Protein AF-0000000072950008 (afdb_homodimer)

InterPro domains:
  IPR003439 ABC transporter-like, ATP-binding domain [PF00005] (59-215)
  IPR003439 ABC transporter-like, ATP-binding domain [PS50893] (43-288)
  IPR003593 AAA+ ATPase domain [SM00382] (67-265)
  IPR013525 ABC-2 type transporter, transmembrane domain [PF01061] (353-569)
  IPR027417 P-loop containing nucleoside triphosphate hydrolase [G3DSA:3.40.50.300] (28-280)
  IPR027417 P-loop containing nucleoside triphosphate hydrolase [SSF52540] (43-280)
  IPR043926 ABC transporter family G domain [PF19055] (245-302)
  IPR050352 ATP-binding cassette subfamily G transporters [PTHR48041] (30-602)

Structure (mmCIF, N/CA/C/O backbone):
data_AF-0000000072950008-model_v1
#
loop_
_entity.id
_entity.type
_entity.pdbx_description
1 polymer 'ATP-binding cassette transporter, putative'
#
loop_
_atom_site.group_PDB
_atom_site.id
_atom_site.type_symbol
_atom_site.label_atom_id
_atom_site.label_alt_id
_atom_site.label_comp_id
_atom_site.label_asym_id
_atom_site.label_entity_id
_atom_site.label_seq_id
_atom_site.pdbx_PDB_ins_code
_atom_site.Cartn_x
_atom_site.Cartn_y
_atom_site.Cartn_z
_atom_site.occupancy
_atom_site.B_iso_or_equiv
_atom_site.auth_seq_id
_atom_site.auth_comp_id
_atom_site.auth_asym_id
_atom_site.auth_atom_id
_atom_site.pdbx_PDB_model_num
ATOM 1 N N . MET A 1 1 ? -18.641 78.5 21.922 1 23.61 1 MET A N 1
ATOM 2 C CA . MET A 1 1 ? -18.672 77.75 20.688 1 23.61 1 MET A CA 1
ATOM 3 C C . MET A 1 1 ? -17.75 76.5 20.766 1 23.61 1 MET A C 1
ATOM 5 O O . MET A 1 1 ? -16.547 76.625 20.453 1 23.61 1 MET A O 1
ATOM 9 N N . THR A 1 2 ? -17.75 75.688 21.75 1 26.17 2 THR A N 1
ATOM 10 C CA . THR A 1 2 ? -16.859 74.688 22.359 1 26.17 2 THR A CA 1
ATOM 11 C C . THR A 1 2 ? -16.766 73.438 21.5 1 26.17 2 THR A C 1
ATOM 13 O O . THR A 1 2 ? -17.75 72.75 21.281 1 26.17 2 THR A O 1
ATOM 16 N N . THR A 1 3 ? -15.828 73.375 20.375 1 26.84 3 THR A N 1
ATOM 17 C CA . THR A 1 3 ? -15.672 72.5 19.266 1 26.84 3 THR A CA 1
ATOM 18 C C . THR A 1 3 ? -15.266 71.125 19.75 1 26.84 3 THR A C 1
ATOM 20 O O . THR A 1 3 ? -14.195 70.938 20.328 1 26.84 3 THR A O 1
ATOM 23 N N . THR A 1 4 ? -16.125 70.188 20.219 1 27.7 4 THR A N 1
ATOM 24 C CA . THR A 1 4 ? -15.977 68.812 20.797 1 27.7 4 THR A CA 1
ATOM 25 C C . THR A 1 4 ? -15.352 67.875 19.797 1 27.7 4 THR A C 1
ATOM 27 O O . THR A 1 4 ? -15.961 67.562 18.766 1 27.7 4 THR A O 1
ATOM 30 N N . THR A 1 5 ? -14.008 67.875 19.547 1 28.47 5 THR A N 1
ATOM 31 C CA . THR A 1 5 ? -13.234 67.125 18.547 1 28.47 5 THR A CA 1
ATOM 32 C C . THR A 1 5 ? -13.398 65.625 18.719 1 28.47 5 THR A C 1
ATOM 34 O O . THR A 1 5 ? -13.008 65.062 19.75 1 28.47 5 THR A O 1
ATOM 37 N N . SER A 1 6 ? -14.461 64.938 18.172 1 27.91 6 SER A N 1
ATOM 38 C CA . SER A 1 6 ? -14.844 63.531 18.188 1 27.91 6 SER A CA 1
ATOM 39 C C . SER A 1 6 ? -13.727 62.625 17.656 1 27.91 6 SER A C 1
ATOM 41 O O . SER A 1 6 ? -13.367 62.719 16.469 1 27.91 6 SER A O 1
ATOM 43 N N . ASP A 1 7 ? -12.641 62.375 18.328 1 26.81 7 ASP A N 1
ATOM 44 C CA . ASP A 1 7 ? -11.438 61.625 17.984 1 26.81 7 ASP A CA 1
ATOM 45 C C . ASP A 1 7 ? -11.789 60.188 17.516 1 26.81 7 ASP A C 1
ATOM 47 O O . ASP A 1 7 ? -12.273 59.375 18.297 1 26.81 7 ASP A O 1
ATOM 51 N N . SER A 1 8 ? -12.297 59.906 16.25 1 27.59 8 SER A N 1
ATOM 52 C CA . SER A 1 8 ? -12.664 58.688 15.555 1 27.59 8 SER A CA 1
ATOM 53 C C . SER A 1 8 ? -11.516 57.688 15.555 1 27.59 8 SER A C 1
ATOM 55 O O . SER A 1 8 ? -10.484 57.906 14.922 1 27.59 8 SER A O 1
ATOM 57 N N . GLU A 1 9 ? -11.25 56.969 16.594 1 28.61 9 GLU A N 1
ATOM 58 C CA . GLU A 1 9 ? -10.219 55.938 16.703 1 28.61 9 GLU A CA 1
ATOM 59 C C . GLU A 1 9 ? -10.281 54.969 15.523 1 28.61 9 GLU A C 1
ATOM 61 O O . GLU A 1 9 ? -11.359 54.5 15.148 1 28.61 9 GLU A O 1
ATOM 66 N N . PRO A 1 10 ? -9.312 54.969 14.609 1 28.78 10 PRO A N 1
ATOM 67 C CA . PRO A 1 10 ? -9.305 54.156 13.398 1 28.78 10 PRO A CA 1
ATOM 68 C C . PRO A 1 10 ? -9.609 52.688 13.688 1 28.78 10 PRO A C 1
ATOM 70 O O . PRO A 1 10 ? -9.047 52.094 14.617 1 28.78 10 PRO A O 1
ATOM 73 N N . VAL A 1 11 ? -10.859 52.188 13.5 1 31.12 11 VAL A N 1
ATOM 74 C CA . VAL A 1 11 ? -11.391 50.812 13.531 1 31.12 11 VAL A CA 1
ATOM 75 C C . VAL A 1 11 ? -10.484 49.875 12.742 1 31.12 11 VAL A C 1
ATOM 77 O O . VAL A 1 11 ? -10.141 50.156 11.594 1 31.12 11 VAL A O 1
ATOM 80 N N . ALA A 1 12 ? -9.633 49.156 13.391 1 32.69 12 ALA A N 1
ATOM 81 C CA . ALA A 1 12 ? -8.781 48.094 12.852 1 32.69 12 ALA A CA 1
ATOM 82 C C . ALA A 1 12 ? -9.492 47.344 11.734 1 32.69 12 ALA A C 1
ATOM 84 O O . ALA A 1 12 ? -10.68 47.031 11.844 1 32.69 12 ALA A O 1
ATOM 85 N N . PRO A 1 13 ? -9.078 47.656 10.477 1 30.72 13 PRO A N 1
ATOM 86 C CA . PRO A 1 13 ? -9.75 47.031 9.352 1 30.72 13 PRO A CA 1
ATOM 87 C C . PRO A 1 13 ? -10.156 45.562 9.664 1 30.72 13 PRO A C 1
ATOM 89 O O . PRO A 1 13 ? -9.398 44.844 10.297 1 30.72 13 PRO A O 1
ATOM 92 N N . GLY A 1 14 ? -11.461 45.344 9.875 1 28.39 14 GLY A N 1
ATOM 93 C CA . GLY A 1 14 ? -12.305 44.188 10.219 1 28.39 14 GLY A CA 1
ATOM 94 C C . GLY A 1 14 ? -11.906 42.906 9.516 1 28.39 14 GLY A C 1
ATOM 95 O O . GLY A 1 14 ? -11.047 42.938 8.633 1 28.39 14 GLY A O 1
ATOM 96 N N . PRO A 1 15 ? -12.516 41.781 9.883 1 32.59 15 PRO A N 1
ATOM 97 C CA . PRO A 1 15 ? -12.555 40.375 9.492 1 32.59 15 PRO A CA 1
ATOM 98 C C . PRO A 1 15 ? -12.625 40.156 7.977 1 32.59 15 PRO A C 1
ATOM 100 O O . PRO A 1 15 ? -13.07 41.062 7.258 1 32.59 15 PRO A O 1
ATOM 103 N N . PHE A 1 16 ? -11.766 39.344 7.395 1 35.25 16 PHE A N 1
ATOM 104 C CA . PHE A 1 16 ? -11.906 38.875 6.023 1 35.25 16 PHE A CA 1
ATOM 105 C C . PHE A 1 16 ? -13.367 38.875 5.59 1 35.25 16 PHE A C 1
ATOM 107 O O . PHE A 1 16 ? -14.211 38.25 6.219 1 35.25 16 PHE A O 1
ATOM 114 N N . ARG A 1 17 ? -13.898 39.906 5.039 1 37.5 17 ARG A N 1
ATOM 115 C CA . ARG A 1 17 ? -15.289 40.094 4.633 1 37.5 17 ARG A CA 1
ATOM 116 C C . ARG A 1 17 ? -15.773 38.969 3.746 1 37.5 17 ARG A C 1
ATOM 118 O O . ARG A 1 17 ? -15.156 38.656 2.723 1 37.5 17 ARG A O 1
ATOM 125 N N . ALA A 1 18 ? -16.672 38.125 4.152 1 36.16 18 ALA A N 1
ATOM 126 C CA . ALA A 1 18 ? -17.562 37.094 3.607 1 36.16 18 ALA A CA 1
ATOM 127 C C . ALA A 1 18 ? -18.156 37.531 2.275 1 36.16 18 ALA A C 1
ATOM 129 O O . ALA A 1 18 ? -19.031 36.875 1.719 1 36.16 18 ALA A O 1
ATOM 130 N N . LYS A 1 19 ? -18.062 38.625 1.754 1 35.09 19 LYS A N 1
ATOM 131 C CA . LYS A 1 19 ? -18.859 39.125 0.635 1 35.09 19 LYS A CA 1
ATOM 132 C C . LYS A 1 19 ? -18.516 38.406 -0.66 1 35.09 19 LYS A C 1
ATOM 134 O O . LYS A 1 19 ? -19.359 38.281 -1.547 1 35.09 19 LYS A O 1
ATOM 139 N N . ASP A 1 20 ? -17.297 38.281 -0.988 1 35.59 20 ASP A N 1
ATOM 140 C CA . ASP A 1 20 ? -17.078 37.719 -2.311 1 35.59 20 ASP A CA 1
ATOM 141 C C . ASP A 1 20 ? -17.516 36.25 -2.344 1 35.59 20 ASP A C 1
ATOM 143 O O . ASP A 1 20 ? -17.344 35.562 -3.357 1 35.59 20 ASP A O 1
ATOM 147 N N . LEU A 1 21 ? -17.734 35.688 -1.211 1 36.78 21 LEU A N 1
ATOM 148 C CA . LEU A 1 21 ? -18.312 34.375 -1.049 1 36.78 21 LEU A CA 1
ATOM 149 C C . LEU A 1 21 ? -19.797 34.375 -1.394 1 36.78 21 LEU A C 1
ATOM 151 O O . LEU A 1 21 ? -20.5 33.375 -1.198 1 36.78 21 LEU A O 1
ATOM 155 N N . GLU A 1 22 ? -20.469 35.438 -1.691 1 36.75 22 GLU A N 1
ATOM 156 C CA . GLU A 1 22 ? -21.906 35.625 -1.825 1 36.75 22 GLU A CA 1
ATOM 157 C C . GLU A 1 22 ? -22.484 34.656 -2.879 1 36.75 22 GLU A C 1
ATOM 159 O O . GLU A 1 22 ? -23.688 34.375 -2.869 1 36.75 22 GLU A O 1
ATOM 164 N N . HIS A 1 23 ? -21.828 34.406 -3.885 1 37.72 23 HIS A N 1
ATOM 165 C CA . HIS A 1 23 ? -22.578 33.812 -5 1 37.72 23 HIS A CA 1
ATOM 166 C C . HIS A 1 23 ? -23.062 32.406 -4.66 1 37.72 23 HIS A C 1
ATOM 168 O O . HIS A 1 23 ? -23.828 31.828 -5.422 1 37.72 23 HIS A O 1
ATOM 174 N N . SER A 1 24 ? -22.453 31.672 -3.742 1 40.56 24 SER A N 1
ATOM 175 C CA . SER A 1 24 ? -22.547 30.219 -3.711 1 40.56 24 SER A CA 1
ATOM 176 C C . SER A 1 24 ? -23.75 29.766 -2.883 1 40.56 24 SER A C 1
ATOM 178 O O . SER A 1 24 ? -23.953 28.562 -2.693 1 40.56 24 SER A O 1
ATOM 180 N N . THR A 1 25 ? -24.438 30.625 -2.23 1 41.97 25 THR A N 1
ATOM 181 C CA . THR A 1 25 ? -25.453 30.281 -1.24 1 41.97 25 THR A CA 1
ATOM 182 C C . THR A 1 25 ? -26.656 29.609 -1.905 1 41.97 25 THR A C 1
ATOM 184 O O . THR A 1 25 ? -27.453 28.953 -1.238 1 41.97 25 THR A O 1
ATOM 187 N N . SER A 1 26 ? -26.891 29.969 -3.08 1 42.75 26 SER A N 1
ATOM 188 C CA . SER A 1 26 ? -28.156 29.531 -3.65 1 42.75 26 SER A CA 1
ATOM 189 C C . SER A 1 26 ? -28.234 28 -3.732 1 42.75 26 SER A C 1
ATOM 191 O O . SER A 1 26 ? -29.312 27.422 -3.604 1 42.75 26 SER A O 1
ATOM 193 N N . ALA A 1 27 ? -27.141 27.422 -3.971 1 44.25 27 ALA A N 1
ATOM 194 C CA . ALA A 1 27 ? -27.219 26.016 -4.363 1 44.25 27 ALA A CA 1
ATOM 195 C C . ALA A 1 27 ? -27.562 25.125 -3.17 1 44.25 27 ALA A C 1
ATOM 197 O O . ALA A 1 27 ? -28.203 24.094 -3.326 1 44.25 27 ALA A O 1
ATOM 198 N N . PHE A 1 28 ? -27.156 25.547 -1.953 1 50.88 28 PHE A N 1
ATOM 199 C CA . PHE A 1 28 ? -27.5 24.703 -0.814 1 50.88 28 PHE A CA 1
ATOM 200 C C . PHE A 1 28 ? -28.969 24.875 -0.44 1 50.88 28 PHE A C 1
ATOM 202 O O . PHE A 1 28 ? -29.469 24.219 0.48 1 50.88 28 PHE A O 1
ATOM 209 N N . ARG A 1 29 ? -29.656 25.781 -1.132 1 48.28 29 ARG A N 1
ATOM 210 C CA . ARG A 1 29 ? -31.078 26.047 -0.908 1 48.28 29 ARG A CA 1
ATOM 211 C C . ARG A 1 29 ? -31.906 24.781 -1.071 1 48.28 29 ARG A C 1
ATOM 213 O O . ARG A 1 29 ? -32.875 24.578 -0.342 1 48.28 29 ARG A O 1
ATOM 220 N N . CYS A 1 30 ? -31.5 24.047 -2.008 1 46.06 30 CYS A N 1
ATOM 221 C CA . CYS A 1 30 ? -32.312 22.859 -2.197 1 46.06 30 CYS A CA 1
ATOM 222 C C . CYS A 1 30 ? -32.188 21.906 -1.013 1 46.06 30 CYS A C 1
ATOM 224 O O . CYS A 1 30 ? -33.156 21.25 -0.622 1 46.06 30 CYS A O 1
ATOM 226 N N . ILE A 1 31 ? -31.062 21.875 -0.497 1 49.41 31 ILE A N 1
ATOM 227 C CA . ILE A 1 31 ? -30.906 21.031 0.684 1 49.41 31 ILE A CA 1
ATOM 228 C C . ILE A 1 31 ? -31.641 21.656 1.867 1 49.41 31 ILE A C 1
ATOM 230 O O . ILE A 1 31 ? -32.281 20.953 2.656 1 49.41 31 ILE A O 1
ATOM 234 N N . SER A 1 32 ? -31.641 23.078 1.891 1 49.56 32 SER A N 1
ATOM 235 C CA . SER A 1 32 ? -32.281 23.844 2.961 1 49.56 32 SER A CA 1
ATOM 236 C C . SER A 1 32 ? -33.812 23.797 2.842 1 49.56 32 SER A C 1
ATOM 238 O O . SER A 1 32 ? -34.5 23.781 3.852 1 49.56 32 SER A O 1
ATOM 240 N N . GLU A 1 33 ? -34.25 24.047 1.684 1 49.62 33 GLU A N 1
ATOM 241 C CA . GLU A 1 33 ? -35.719 24.094 1.545 1 49.62 33 GLU A CA 1
ATOM 242 C C . GLU A 1 33 ? -36.375 22.812 2.057 1 49.62 33 GLU A C 1
ATOM 244 O O . GLU A 1 33 ? -37.5 22.844 2.494 1 49.62 33 GLU A O 1
ATOM 249 N N . ALA A 1 34 ? -35.75 21.828 1.833 1 43.78 34 ALA A N 1
ATOM 250 C CA . ALA A 1 34 ? -36.344 20.625 2.422 1 43.78 34 ALA A CA 1
ATOM 251 C C . ALA A 1 34 ? -36.375 20.734 3.943 1 43.78 34 ALA A C 1
ATOM 253 O O . ALA A 1 34 ? -37.156 20.031 4.594 1 43.78 34 ALA A O 1
ATOM 254 N N . HIS A 1 35 ? -35.438 21.5 4.496 1 45.31 35 HIS A N 1
ATOM 255 C CA . HIS A 1 35 ? -35.406 21.703 5.941 1 45.31 35 HIS A CA 1
ATOM 256 C C . HIS A 1 35 ? -36.156 22.984 6.336 1 45.31 35 HIS A C 1
ATOM 258 O O . HIS A 1 35 ? -36.094 23.406 7.492 1 45.31 35 HIS A O 1
ATOM 264 N N . HIS A 1 36 ? -36.625 23.875 5.551 1 40.03 36 HIS A N 1
ATOM 265 C CA . HIS A 1 36 ? -37.219 25.156 5.914 1 40.03 36 HIS A CA 1
ATOM 266 C C . HIS A 1 36 ? -38.062 25.016 7.172 1 40.03 36 HIS A C 1
ATOM 268 O O . HIS A 1 36 ? -38.312 26 7.871 1 40.03 36 HIS A O 1
ATOM 274 N N . GLY A 1 37 ? -39.25 24.281 7.059 1 39.19 37 GLY A N 1
ATOM 275 C CA . GLY A 1 37 ? -40.156 24.453 8.164 1 39.19 37 GLY A CA 1
ATOM 276 C C . GLY A 1 37 ? -39.531 24.172 9.516 1 39.19 37 GLY A C 1
ATOM 277 O O . GLY A 1 37 ? -40.156 24.438 10.555 1 39.19 37 GLY A O 1
ATOM 278 N N . GLN A 1 38 ? -38.969 22.984 9.773 1 44.19 38 GLN A N 1
ATOM 279 C CA . GLN A 1 38 ? -38.688 22.391 11.086 1 44.19 38 GLN A CA 1
ATOM 280 C C . GLN A 1 38 ? -37.375 22.875 11.664 1 44.19 38 GLN A C 1
ATOM 282 O O . GLN A 1 38 ? -36.438 23.125 10.922 1 44.19 38 GLN A O 1
ATOM 287 N N . SER A 1 39 ? -37.312 23.422 12.875 1 51.78 39 SER A N 1
ATOM 288 C CA . SER A 1 39 ? -36.25 23.734 13.82 1 51.78 39 SER A CA 1
ATOM 289 C C . SER A 1 39 ? -35.062 22.781 13.641 1 51.78 39 SER A C 1
ATOM 291 O O . SER A 1 39 ? -35.25 21.578 13.461 1 51.78 39 SER A O 1
ATOM 293 N N . GLY A 1 40 ? -33.906 23.109 12.969 1 69.62 40 GLY A N 1
ATOM 294 C CA . GLY A 1 40 ? -32.688 22.359 12.75 1 69.62 40 GLY A CA 1
ATOM 295 C C . GLY A 1 40 ? -32.438 21.281 13.797 1 69.62 40 GLY A C 1
ATOM 296 O O . GLY A 1 40 ? -32.969 21.359 14.906 1 69.62 40 GLY A O 1
ATOM 297 N N . SER A 1 41 ? -32.062 20.031 13.391 1 82.81 41 SER A N 1
ATOM 298 C CA . SER A 1 41 ? -31.812 18.906 14.281 1 82.81 41 SER A CA 1
ATOM 299 C C . SER A 1 41 ? -30.562 19.156 15.133 1 82.81 41 SER A C 1
ATOM 301 O O . SER A 1 41 ? -29.625 19.812 14.688 1 82.81 41 SER A O 1
ATOM 303 N N . SER A 1 42 ? -30.766 18.891 16.406 1 90.12 42 SER A N 1
ATOM 304 C CA . SER A 1 42 ? -29.641 19 17.344 1 90.12 42 SER A CA 1
ATOM 305 C C . SER A 1 42 ? -29.25 17.641 17.906 1 90.12 42 SER A C 1
ATOM 307 O O . SER A 1 42 ? -30.016 16.688 17.812 1 90.12 42 SER A O 1
ATOM 309 N N . LEU A 1 43 ? -28.062 17.5 18.312 1 93.06 43 LEU A N 1
ATOM 310 C CA . LEU A 1 43 ? -27.547 16.312 18.969 1 93.06 43 LEU A CA 1
ATOM 311 C C . LEU A 1 43 ? -26.984 16.641 20.344 1 93.06 43 LEU A C 1
ATOM 313 O O . LEU A 1 43 ? -26.172 17.562 20.484 1 93.06 43 LEU A O 1
ATOM 317 N N . GLU A 1 44 ? -27.547 15.977 21.359 1 93.75 44 GLU A N 1
ATOM 318 C CA . GLU A 1 44 ? -27.141 16.219 22.734 1 93.75 44 GLU A CA 1
ATOM 319 C C . GLU A 1 44 ? -26.641 14.945 23.406 1 93.75 44 GLU A C 1
ATOM 321 O O . GLU A 1 44 ? -27.188 13.867 23.172 1 93.75 44 GLU A O 1
ATOM 326 N N . TRP A 1 45 ? -25.625 14.992 24.156 1 93.94 45 TRP A N 1
ATOM 327 C CA . TRP A 1 45 ? -25.156 13.844 24.938 1 93.94 45 TRP A CA 1
ATOM 328 C C . TRP A 1 45 ? -24.703 14.281 26.328 1 93.94 45 TRP A C 1
ATOM 330 O O . TRP A 1 45 ? -24.156 15.367 26.5 1 93.94 45 TRP A O 1
ATOM 340 N N . ASN A 1 46 ? -25.094 13.492 27.281 1 93.06 46 ASN A N 1
ATOM 341 C CA . ASN A 1 46 ? -24.797 13.758 28.688 1 93.06 46 ASN A CA 1
ATOM 342 C C . ASN A 1 46 ? -24.078 12.578 29.344 1 93.06 46 ASN A C 1
ATOM 344 O O . ASN A 1 46 ? -24.578 11.453 29.312 1 93.06 46 ASN A O 1
ATOM 348 N N . ASN A 1 47 ? -22.875 12.914 29.969 1 92.31 47 ASN A N 1
ATOM 349 C CA . ASN A 1 47 ? -22.094 11.938 30.703 1 92.31 47 ASN A CA 1
ATOM 350 C C . ASN A 1 47 ? -21.812 10.688 29.875 1 92.31 47 ASN A C 1
ATOM 352 O O . ASN A 1 47 ? -22.031 9.57 30.328 1 92.31 47 ASN A O 1
ATOM 356 N N . LEU A 1 48 ? -21.375 10.938 28.719 1 92 48 LEU A N 1
ATOM 357 C CA . LEU A 1 48 ? -21.078 9.844 27.812 1 92 48 LEU A CA 1
ATOM 358 C C . LEU A 1 48 ? -19.766 9.164 28.188 1 92 48 LEU A C 1
ATOM 360 O O . LEU A 1 48 ? -18.719 9.82 28.25 1 92 48 LEU A O 1
ATOM 364 N N . THR A 1 49 ? -19.812 7.914 28.516 1 93.19 49 THR A N 1
ATOM 365 C CA . THR A 1 49 ? -18.641 7.105 28.844 1 93.19 49 THR A CA 1
ATOM 366 C C . THR A 1 49 ? -18.594 5.855 27.969 1 93.19 49 THR A C 1
ATOM 368 O O . THR A 1 49 ? -19.594 5.156 27.812 1 93.19 49 THR A O 1
ATOM 371 N N . PHE A 1 50 ? -17.484 5.656 27.312 1 91.5 50 PHE A N 1
ATOM 372 C CA . PHE A 1 50 ? -17.312 4.523 26.422 1 91.5 50 PHE A CA 1
ATOM 373 C C . PHE A 1 50 ? -16.078 3.713 26.797 1 91.5 50 PHE A C 1
ATOM 375 O O . PHE A 1 50 ? -14.992 4.266 26.953 1 91.5 50 PHE A O 1
ATOM 382 N N . LYS A 1 51 ? -16.266 2.438 27 1 89.75 51 LYS A N 1
ATOM 383 C CA . LYS A 1 51 ? -15.188 1.538 27.406 1 89.75 51 LYS A CA 1
ATOM 384 C C . LYS A 1 51 ? -15.039 0.373 26.438 1 89.75 51 LYS A C 1
ATOM 386 O O . LYS A 1 51 ? -16.031 -0.118 25.891 1 89.75 51 LYS A O 1
ATOM 391 N N . ILE A 1 52 ? -13.836 0.019 26.047 1 85.38 52 ILE A N 1
ATOM 392 C CA . ILE A 1 52 ? -13.516 -1.184 25.281 1 85.38 52 ILE A CA 1
ATOM 393 C C . ILE A 1 52 ? -12.758 -2.168 26.172 1 85.38 52 ILE A C 1
ATOM 395 O O . ILE A 1 52 ? -11.594 -1.935 26.516 1 85.38 52 ILE A O 1
ATOM 399 N N . GLY A 1 53 ? -13.359 -3.23 26.453 1 81.62 53 GLY A N 1
ATOM 400 C CA . GLY A 1 53 ? -12.781 -4.109 27.453 1 81.62 53 GLY A CA 1
ATOM 401 C C . GLY A 1 53 ? -12.594 -3.441 28.797 1 81.62 53 GLY A C 1
ATOM 402 O O . GLY A 1 53 ? -13.562 -2.949 29.391 1 81.62 53 GLY A O 1
ATOM 403 N N . ASP A 1 54 ? -11.328 -3.373 29.188 1 83.19 54 ASP A N 1
ATOM 404 C CA . ASP A 1 54 ? -11.039 -2.77 30.484 1 83.19 54 ASP A CA 1
ATOM 405 C C . ASP A 1 54 ? -10.5 -1.351 30.312 1 83.19 54 ASP A C 1
ATOM 407 O O . ASP A 1 54 ? -10.266 -0.649 31.297 1 83.19 54 ASP A O 1
ATOM 411 N N . LYS A 1 55 ? -10.469 -0.901 29.078 1 88.38 55 LYS A N 1
ATOM 412 C CA . LYS A 1 55 ? -9.898 0.419 28.828 1 88.38 55 LYS A CA 1
ATOM 413 C C . LYS A 1 55 ? -10.992 1.444 28.547 1 88.38 55 LYS A C 1
ATOM 415 O O . LYS A 1 55 ? -11.859 1.218 27.703 1 88.38 55 LYS A O 1
ATOM 420 N N . THR A 1 56 ? -10.992 2.465 29.375 1 89.94 56 THR A N 1
ATOM 421 C CA . THR A 1 56 ? -11.945 3.553 29.156 1 89.94 56 THR A CA 1
ATOM 422 C C . THR A 1 56 ? -11.406 4.543 28.141 1 89.94 56 THR A C 1
ATOM 424 O O . THR A 1 56 ? -10.367 5.168 28.344 1 89.94 56 THR A O 1
ATOM 427 N N . ILE A 1 57 ? -12.062 4.73 27.016 1 91.06 57 ILE A N 1
ATOM 428 C CA . ILE A 1 57 ? -11.617 5.598 25.938 1 91.06 57 ILE A CA 1
ATOM 429 C C . ILE A 1 57 ? -12.211 6.996 26.125 1 91.06 57 ILE A C 1
ATOM 431 O O . ILE A 1 57 ? -11.508 8 25.953 1 91.06 57 ILE A O 1
ATOM 435 N N . LEU A 1 58 ? -13.516 7.027 26.422 1 94.25 58 LEU A N 1
ATOM 436 C CA . LEU A 1 58 ? -14.195 8.289 26.703 1 94.25 58 LEU A CA 1
ATOM 437 C C . LEU A 1 58 ? -14.734 8.312 28.125 1 94.25 58 LEU A C 1
ATOM 439 O O . LEU A 1 58 ? -15.281 7.316 28.609 1 94.25 58 LEU A O 1
ATOM 443 N N . LYS A 1 59 ? -14.516 9.492 28.797 1 94.69 59 LYS A N 1
ATOM 444 C CA . LYS A 1 59 ? -14.898 9.609 30.203 1 94.69 59 LYS A CA 1
ATOM 445 C C . LYS A 1 59 ? -15.836 10.797 30.422 1 94.69 59 LYS A C 1
ATOM 447 O O . LYS A 1 59 ? -15.398 11.953 30.406 1 94.69 59 LYS A O 1
ATOM 452 N N . ASP A 1 60 ? -17.031 10.562 30.672 1 92.12 60 ASP A N 1
ATOM 453 C CA . ASP A 1 60 ? -18.031 11.523 31.109 1 92.12 60 ASP A CA 1
ATOM 454 C C . ASP A 1 60 ? -18.062 12.75 30.203 1 92.12 60 ASP A C 1
ATOM 456 O O . ASP A 1 60 ? -17.906 13.883 30.672 1 92.12 60 ASP A O 1
ATOM 460 N N . CYS A 1 61 ? -18.25 12.539 28.969 1 94.25 61 CYS A N 1
ATOM 461 C CA . CYS A 1 61 ? -18.281 13.625 28 1 94.25 61 CYS A CA 1
ATOM 462 C C . CYS A 1 61 ? -19.688 14.195 27.859 1 94.25 61 CYS A C 1
ATOM 464 O O . CYS A 1 61 ? -20.641 13.445 27.688 1 94.25 61 CYS A O 1
ATOM 466 N N . THR A 1 62 ? -19.828 15.461 28.078 1 94.75 62 THR A N 1
ATOM 467 C CA . THR A 1 62 ? -21.094 16.156 27.891 1 94.75 62 THR A CA 1
ATOM 468 C C . THR A 1 62 ? -20.953 17.281 26.859 1 94.75 62 THR A C 1
ATOM 470 O O . THR A 1 62 ? -19.969 18.016 26.859 1 94.75 62 THR A O 1
ATOM 473 N N . GLY A 1 63 ? -21.844 17.328 25.938 1 93 63 GLY A N 1
ATOM 474 C CA . GLY A 1 63 ? -21.797 18.344 24.891 1 93 63 GLY A CA 1
ATOM 475 C C . GLY A 1 63 ? -23.078 18.453 24.109 1 93 63 GLY A C 1
ATOM 476 O O . GLY A 1 63 ? -24.078 17.797 24.438 1 93 63 GLY A O 1
ATOM 477 N N . LEU A 1 64 ? -23.062 19.422 23.203 1 92.12 64 LEU A N 1
ATOM 478 C CA . LEU A 1 64 ? -24.234 19.688 22.391 1 92.12 64 LEU A CA 1
ATOM 479 C C . LEU A 1 64 ? -23.859 20.188 21 1 92.12 64 LEU A C 1
ATOM 481 O O . LEU A 1 64 ? -22.891 20.953 20.859 1 92.12 64 LEU A O 1
ATOM 485 N N . LEU A 1 65 ? -24.531 19.656 20 1 93.56 65 LEU A N 1
ATOM 486 C CA . LEU A 1 65 ? -24.422 20.156 18.641 1 93.56 65 LEU A CA 1
ATOM 487 C C . LEU A 1 65 ? -25.688 20.922 18.234 1 93.56 65 LEU A C 1
ATOM 489 O O . LEU A 1 65 ? -26.781 20.359 18.234 1 93.56 65 LEU A O 1
ATOM 493 N N . LYS A 1 66 ? -25.469 22.156 17.938 1 90.25 66 LYS A N 1
ATOM 494 C CA . LYS A 1 66 ? -26.609 23 17.578 1 90.25 66 LYS A CA 1
ATOM 495 C C . LYS A 1 66 ? -26.75 23.125 16.078 1 90.25 66 LYS A C 1
ATOM 497 O O . LYS A 1 66 ? -25.766 23.047 15.336 1 90.25 66 LYS A O 1
ATOM 502 N N . PRO A 1 67 ? -27.984 23.312 15.672 1 90.38 67 PRO A N 1
ATOM 503 C CA . PRO A 1 67 ? -28.203 23.516 14.242 1 90.38 67 PRO A CA 1
ATOM 504 C C . PRO A 1 67 ? -27.562 24.812 13.727 1 90.38 67 PRO A C 1
ATOM 506 O O . PRO A 1 67 ? -27.531 25.812 14.438 1 90.38 67 PRO A O 1
ATOM 509 N N . GLY A 1 68 ? -27 24.766 12.578 1 89.31 68 GLY A N 1
ATOM 510 C CA . GLY A 1 68 ? -26.484 25.938 11.898 1 89.31 68 GLY A CA 1
ATOM 511 C C . GLY A 1 68 ? -25.062 26.281 12.281 1 89.31 68 GLY A C 1
ATOM 512 O O . GLY A 1 68 ? -24.578 27.375 11.953 1 89.31 68 GLY A O 1
ATOM 513 N N . GLU A 1 69 ? -24.484 25.375 13.008 1 94.25 69 GLU A N 1
ATOM 514 C CA . GLU A 1 69 ? -23.141 25.688 13.477 1 94.25 69 GLU A CA 1
ATOM 515 C C . GLU A 1 69 ? -22.141 24.641 12.984 1 94.25 69 GLU A C 1
ATOM 517 O O . GLU A 1 69 ? -22.484 23.484 12.797 1 94.25 69 GLU A O 1
ATOM 522 N N . LEU A 1 70 ? -20.969 25.125 12.672 1 96.56 70 LEU A N 1
ATOM 523 C CA . LEU A 1 70 ? -19.828 24.281 12.367 1 96.56 70 LEU A CA 1
ATOM 524 C C . LEU A 1 70 ? -18.953 24.062 13.602 1 96.56 70 LEU A C 1
ATOM 526 O O . LEU A 1 70 ? -18.375 25.016 14.133 1 96.56 70 LEU A O 1
ATOM 530 N N . THR A 1 71 ? -18.938 22.828 14.078 1 97.31 71 THR A N 1
ATOM 531 C CA . THR A 1 71 ? -18.203 22.5 15.289 1 97.31 71 THR A CA 1
ATOM 532 C C . THR A 1 71 ? -16.969 21.656 14.969 1 97.31 71 THR A C 1
ATOM 534 O O . THR A 1 71 ? -17.078 20.641 14.266 1 97.31 71 THR A O 1
ATOM 537 N N . ALA A 1 72 ? -15.82 22.016 15.453 1 97.19 72 ALA A N 1
ATOM 538 C CA . ALA A 1 72 ? -14.586 21.266 15.25 1 97.19 72 ALA A CA 1
ATOM 539 C C . ALA A 1 72 ? -14.172 20.547 16.531 1 97.19 72 ALA A C 1
ATOM 541 O O . ALA A 1 72 ? -14.305 21.078 17.625 1 97.19 72 ALA A O 1
ATOM 542 N N . VAL A 1 73 ? -13.82 19.328 16.375 1 96.81 73 VAL A N 1
ATOM 543 C CA . VAL A 1 73 ? -13.281 18.547 17.484 1 96.81 73 VAL A CA 1
ATOM 544 C C . VAL A 1 73 ? -11.75 18.531 17.406 1 96.81 73 VAL A C 1
ATOM 546 O O . VAL A 1 73 ? -11.18 18.062 16.422 1 96.81 73 VAL A O 1
ATOM 549 N N . LEU A 1 74 ? -11.164 19.094 18.422 1 95.06 74 LEU A N 1
ATOM 550 C CA . LEU A 1 74 ? -9.703 19.172 18.469 1 95.06 74 LEU A CA 1
ATOM 551 C C . LEU A 1 74 ? -9.148 18.344 19.625 1 95.06 74 LEU A C 1
ATOM 553 O O . LEU A 1 74 ? -9.852 18.078 20.609 1 95.06 74 LEU A O 1
ATOM 557 N N . GLY A 1 75 ? -7.938 17.922 19.5 1 92.56 75 GLY A N 1
ATOM 558 C CA . GLY A 1 75 ? -7.246 17.141 20.516 1 92.56 75 GLY A CA 1
ATOM 559 C C . GLY A 1 75 ? -6.031 16.406 19.969 1 92.56 75 GLY A C 1
ATOM 560 O O . GLY A 1 75 ? -5.902 16.219 18.766 1 92.56 75 GLY A O 1
ATOM 561 N N . PRO A 1 76 ? -5.223 16.062 20.891 1 88.69 76 PRO A N 1
ATOM 562 C CA . PRO A 1 76 ? -4.047 15.305 20.453 1 88.69 76 PRO A CA 1
ATOM 563 C C . PRO A 1 76 ? -4.41 13.914 19.938 1 88.69 76 PRO A C 1
ATOM 565 O O . PRO A 1 76 ? -5.57 13.508 20.016 1 88.69 76 PRO A O 1
ATOM 568 N N . SER A 1 77 ? -3.41 13.273 19.344 1 83 77 SER A N 1
ATOM 569 C CA . SER A 1 77 ? -3.629 11.93 18.828 1 83 77 SER A CA 1
ATOM 570 C C . SER A 1 77 ? -3.977 10.961 19.953 1 83 77 SER A C 1
ATOM 572 O O . SER A 1 77 ? -3.342 10.977 21.016 1 83 77 SER A O 1
ATOM 574 N N . GLY A 1 78 ? -4.996 10.195 19.828 1 83.88 78 GLY A N 1
ATOM 575 C CA . GLY A 1 78 ? -5.406 9.203 20.812 1 83.88 78 GLY A CA 1
ATOM 576 C C . GLY A 1 78 ? -6.316 9.773 21.891 1 83.88 78 GLY A C 1
ATOM 577 O O . GLY A 1 78 ? -6.59 9.117 22.891 1 83.88 78 GLY A O 1
ATOM 578 N N . SER A 1 79 ? -6.738 10.977 21.641 1 89.75 79 SER A N 1
ATOM 579 C CA . SER A 1 79 ? -7.57 11.617 22.656 1 89.75 79 SER A CA 1
ATOM 580 C C . SER A 1 79 ? -9 11.086 22.625 1 89.75 79 SER A C 1
ATOM 582 O O . SER A 1 79 ? -9.781 11.32 23.547 1 89.75 79 SER A O 1
ATOM 584 N N . GLY A 1 80 ? -9.383 10.422 21.531 1 90.81 80 GLY A N 1
ATOM 585 C CA . GLY A 1 80 ? -10.711 9.844 21.453 1 90.81 80 GLY A CA 1
ATOM 586 C C . GLY A 1 80 ? -11.617 10.586 20.484 1 90.81 80 GLY A C 1
ATOM 587 O O . GLY A 1 80 ? -12.836 10.391 20.484 1 90.81 80 GLY A O 1
ATOM 588 N N . LYS A 1 81 ? -11.062 11.461 19.656 1 92.56 81 LYS A N 1
ATOM 589 C CA . LYS A 1 81 ? -11.852 12.266 18.719 1 92.56 81 LYS A CA 1
ATOM 590 C C . LYS A 1 81 ? -12.695 11.383 17.812 1 92.56 81 LYS A C 1
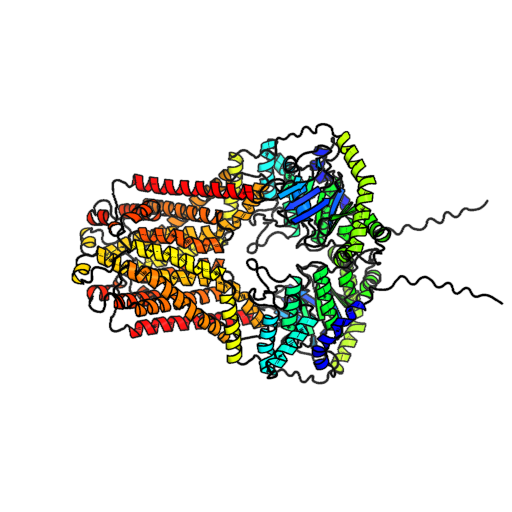ATOM 592 O O . LYS A 1 81 ? -13.906 11.57 17.703 1 92.56 81 LYS A O 1
ATOM 597 N N . SER A 1 82 ? -12.039 10.43 17.188 1 88.81 82 SER A N 1
ATOM 598 C CA . SER A 1 82 ? -12.727 9.547 16.25 1 88.81 82 SER A CA 1
ATOM 599 C C . SER A 1 82 ? -13.711 8.633 16.969 1 88.81 82 SER A C 1
ATOM 601 O O . SER A 1 82 ? -14.781 8.32 16.453 1 88.81 82 SER A O 1
ATOM 603 N N . THR A 1 83 ? -13.375 8.188 18.203 1 89.38 83 THR A N 1
ATOM 604 C CA . THR A 1 83 ? -14.273 7.352 18.984 1 89.38 83 THR A CA 1
ATOM 605 C C . THR A 1 83 ? -15.547 8.117 19.359 1 89.38 83 THR A C 1
ATOM 607 O O . THR A 1 83 ? -16.641 7.574 19.281 1 89.38 83 THR A O 1
ATOM 610 N N . LEU A 1 84 ? -15.336 9.32 19.75 1 92.38 84 LEU A N 1
ATOM 611 C CA . LEU A 1 84 ? -16.484 10.156 20.078 1 92.38 84 LEU A CA 1
ATOM 612 C C . LEU A 1 84 ? -17.406 10.305 18.875 1 92.38 84 LEU A C 1
ATOM 614 O O . LEU A 1 84 ? -18.625 10.133 18.984 1 92.38 84 LEU A O 1
ATOM 618 N N . MET A 1 85 ? -16.812 10.672 17.766 1 91.69 85 MET A N 1
ATOM 619 C CA . MET A 1 85 ? -17.578 10.867 16.547 1 91.69 85 MET A CA 1
ATOM 620 C C . MET A 1 85 ? -18.281 9.57 16.125 1 91.69 85 MET A C 1
ATOM 622 O O . MET A 1 85 ? -19.422 9.594 15.695 1 91.69 85 MET A O 1
ATOM 626 N N . ASN A 1 86 ? -17.609 8.422 16.266 1 87.25 86 ASN A N 1
ATOM 627 C CA . ASN A 1 86 ? -18.188 7.129 15.906 1 87.25 86 ASN A CA 1
ATOM 628 C C . ASN A 1 86 ? -19.344 6.746 16.844 1 87.25 86 ASN A C 1
ATOM 630 O O . ASN A 1 86 ? -20.328 6.152 16.391 1 87.25 86 ASN A O 1
ATOM 634 N N . VAL A 1 87 ? -19.219 7.039 18.078 1 87.56 87 VAL A N 1
ATOM 635 C CA . VAL A 1 87 ? -20.25 6.727 19.047 1 87.56 87 VAL A CA 1
ATOM 636 C C . VAL A 1 87 ? -21.484 7.602 18.797 1 87.56 87 VAL A C 1
ATOM 638 O O . VAL A 1 87 ? -22.609 7.102 18.766 1 87.56 87 VAL A O 1
ATOM 641 N N . LEU A 1 88 ? -21.219 8.836 18.578 1 89.88 88 LEU A N 1
ATOM 642 C CA . LEU A 1 88 ? -22.312 9.766 18.344 1 89.88 88 LEU A CA 1
ATOM 643 C C . LEU A 1 88 ? -22.969 9.492 17 1 89.88 88 LEU A C 1
ATOM 645 O O . LEU A 1 88 ? -24.172 9.719 16.844 1 89.88 88 LEU A O 1
ATOM 649 N N . GLY A 1 89 ? -22.172 9.078 16.047 1 86.94 89 GLY A N 1
ATOM 650 C CA . GLY A 1 89 ? -22.688 8.766 14.734 1 86.94 89 GLY A CA 1
ATOM 651 C C . GLY A 1 89 ? -23.375 7.406 14.664 1 86.94 89 GLY A C 1
ATOM 652 O O . GLY A 1 89 ? -23.922 7.035 13.625 1 86.94 89 GLY A O 1
ATOM 653 N N . GLY A 1 90 ? -23.344 6.672 15.695 1 80.38 90 GLY A N 1
ATOM 654 C CA . GLY A 1 90 ? -24 5.371 15.758 1 80.38 90 GLY A CA 1
ATOM 655 C C . GLY A 1 90 ? -23.25 4.301 14.984 1 80.38 90 GLY A C 1
ATOM 656 O O . GLY A 1 90 ? -23.859 3.338 14.5 1 80.38 90 GLY A O 1
ATOM 657 N N . ARG A 1 91 ? -22.047 4.461 14.727 1 76.19 91 ARG A N 1
ATOM 658 C CA . ARG A 1 91 ? -21.281 3.525 13.922 1 76.19 91 ARG A CA 1
ATOM 659 C C . ARG A 1 91 ? -20.578 2.486 14.797 1 76.19 91 ARG A C 1
ATOM 661 O O . ARG A 1 91 ? -20.047 1.495 14.289 1 76.19 91 ARG A O 1
ATOM 668 N N . GLN A 1 92 ? -20.5 2.752 15.977 1 72.44 92 GLN A N 1
ATOM 669 C CA . GLN A 1 92 ? -19.906 1.784 16.906 1 72.44 92 GLN A CA 1
ATOM 670 C C . GLN A 1 92 ? -21 1.052 17.688 1 72.44 92 GLN A C 1
ATOM 672 O O . GLN A 1 92 ? -21.969 1.664 18.125 1 72.44 92 GLN A O 1
ATOM 677 N N . ARG A 1 93 ? -20.859 -0.307 17.656 1 61.16 93 ARG A N 1
ATOM 678 C CA . ARG A 1 93 ? -21.812 -1.079 18.453 1 61.16 93 ARG A CA 1
ATOM 679 C C . ARG A 1 93 ? -21.656 -0.766 19.938 1 61.16 93 ARG A C 1
ATOM 681 O O . ARG A 1 93 ? -20.547 -0.871 20.484 1 61.16 93 ARG A O 1
ATOM 688 N N . ALA A 1 94 ? -22.578 -0.065 20.422 1 59.81 94 ALA A N 1
ATOM 689 C CA . ALA A 1 94 ? -22.516 0.408 21.812 1 59.81 94 ALA A CA 1
ATOM 690 C C . ALA A 1 94 ? -22.438 -0.761 22.781 1 59.81 94 ALA A C 1
ATOM 692 O O . ALA A 1 94 ? -21.906 -0.619 23.891 1 59.81 94 ALA A O 1
ATOM 693 N N . LYS A 1 95 ? -23.172 -1.88 22.422 1 61.06 95 LYS A N 1
ATOM 694 C CA . LYS A 1 95 ? -23.266 -3.012 23.344 1 61.06 95 LYS A CA 1
ATOM 695 C C . LYS A 1 95 ? -22.859 -4.312 22.656 1 61.06 95 LYS A C 1
ATOM 697 O O . LYS A 1 95 ? -23.125 -4.496 21.453 1 61.06 95 LYS A O 1
ATOM 702 N N . GLY A 1 96 ? -21.797 -4.961 23.188 1 59.91 96 GLY A N 1
ATOM 703 C CA . GLY A 1 96 ? -21.406 -6.289 22.75 1 59.91 96 GLY A CA 1
ATOM 704 C C . GLY A 1 96 ? -19.906 -6.41 22.5 1 59.91 96 GLY A C 1
ATOM 705 O O . GLY A 1 96 ? -19.219 -5.406 22.312 1 59.91 96 GLY A O 1
ATOM 706 N N . ASN A 1 97 ? -19.391 -7.578 22.453 1 61.38 97 ASN A N 1
ATOM 707 C CA . ASN A 1 97 ? -18.016 -7.992 22.203 1 61.38 97 ASN A CA 1
ATOM 708 C C . ASN A 1 97 ? -17.031 -7.199 23.062 1 61.38 97 ASN A C 1
ATOM 710 O O . ASN A 1 97 ? -16.047 -6.676 22.562 1 61.38 97 ASN A O 1
ATOM 714 N N . GLY A 1 98 ? -17.469 -6.887 24.328 1 69.12 98 GLY A N 1
ATOM 715 C CA . GLY A 1 98 ? -16.562 -6.273 25.297 1 69.12 98 GLY A CA 1
ATOM 716 C C . GLY A 1 98 ? -16.656 -4.758 25.312 1 69.12 98 GLY A C 1
ATOM 717 O O . GLY A 1 98 ? -15.828 -4.09 25.938 1 69.12 98 GLY A O 1
ATOM 718 N N . LYS A 1 99 ? -17.641 -4.176 24.547 1 79.44 99 LYS A N 1
ATOM 719 C CA . LYS A 1 99 ? -17.812 -2.727 24.562 1 79.44 99 LYS A CA 1
ATOM 720 C C . LYS A 1 99 ? -18.984 -2.322 25.469 1 79.44 99 LYS A C 1
ATOM 722 O O . LYS A 1 99 ? -19.969 -3.057 25.594 1 79.44 99 LYS A O 1
ATOM 727 N N . SER A 1 100 ? -18.734 -1.269 26.344 1 82.56 100 SER A N 1
ATOM 728 C CA . SER A 1 100 ? -19.781 -0.748 27.219 1 82.56 100 SER A CA 1
ATOM 729 C C . SER A 1 100 ? -20.016 0.74 26.984 1 82.56 100 SER A C 1
ATOM 731 O O . SER A 1 100 ? -19.062 1.494 26.75 1 82.56 100 SER A O 1
ATOM 733 N N . PHE A 1 101 ? -21.266 1.073 26.781 1 85.69 101 PHE A N 1
ATOM 734 C CA . PHE A 1 101 ? -21.688 2.451 26.562 1 85.69 101 PHE A CA 1
ATOM 735 C C . PHE A 1 101 ? -22.594 2.934 27.688 1 85.69 101 PHE A C 1
ATOM 737 O O . PHE A 1 101 ? -23.547 2.246 28.062 1 85.69 101 PHE A O 1
ATOM 744 N N . GLU A 1 102 ? -22.109 4.035 28.406 1 87.56 102 GLU A N 1
ATOM 745 C CA . GLU A 1 102 ? -22.906 4.656 29.469 1 87.56 102 GLU A CA 1
ATOM 746 C C . GLU A 1 102 ? -23.188 6.121 29.156 1 87.56 102 GLU A C 1
ATOM 748 O O . GLU A 1 102 ? -22.359 6.805 28.547 1 87.56 102 GLU A O 1
ATOM 753 N N . GLY A 1 103 ? -24.391 6.574 29.406 1 88.75 103 GLY A N 1
ATOM 754 C CA . GLY A 1 103 ? -24.797 7.945 29.141 1 88.75 103 GLY A CA 1
ATOM 755 C C . GLY A 1 103 ? -26.047 8.031 28.281 1 88.75 103 GLY A C 1
ATOM 756 O O . GLY A 1 103 ? -26.688 7.02 28 1 88.75 103 GLY A O 1
ATOM 757 N N . ALA A 1 104 ? -26.422 9.258 28.047 1 89.5 104 ALA A N 1
ATOM 758 C CA . ALA A 1 104 ? -27.625 9.469 27.25 1 89.5 104 ALA A CA 1
ATOM 759 C C . ALA A 1 104 ? -27.344 10.359 26.047 1 89.5 104 ALA A C 1
ATOM 761 O O . ALA A 1 104 ? -26.656 11.383 26.172 1 89.5 104 ALA A O 1
ATOM 762 N N . VAL A 1 105 ? -27.703 9.875 24.969 1 90.5 105 VAL A N 1
ATOM 763 C CA . VAL A 1 105 ? -27.609 10.641 23.734 1 90.5 105 VAL A CA 1
ATOM 764 C C . VAL A 1 105 ? -29.016 10.945 23.203 1 90.5 105 VAL A C 1
ATOM 766 O O . VAL A 1 105 ? -29.906 10.094 23.25 1 90.5 105 VAL A O 1
ATOM 769 N N . SER A 1 106 ? -29.234 12.141 22.875 1 90.19 106 SER A N 1
ATOM 770 C CA . SER A 1 106 ? -30.531 12.531 22.359 1 90.19 106 SER A CA 1
ATOM 771 C C . SER A 1 106 ? -30.406 13.242 21.016 1 90.19 106 SER A C 1
ATOM 773 O O . SER A 1 106 ? -29.453 13.992 20.797 1 90.19 106 SER A O 1
ATOM 775 N N . PHE A 1 107 ? -31.328 12.961 20.156 1 89.12 107 PHE A N 1
ATOM 776 C CA . PHE A 1 107 ? -31.453 13.617 18.859 1 89.12 107 PHE A CA 1
ATOM 777 C C . PHE A 1 107 ? -32.656 14.547 18.844 1 89.12 107 PHE A C 1
ATOM 779 O O . PHE A 1 107 ? -33.812 14.086 18.859 1 89.12 107 PHE A O 1
ATOM 786 N N . SER A 1 108 ? -32.375 15.82 18.828 1 87.62 108 SER A N 1
ATOM 787 C CA . SER A 1 108 ? -33.438 16.828 18.906 1 87.62 108 SER A CA 1
ATOM 788 C C . SER A 1 108 ? -34.344 16.578 20.109 1 87.62 108 SER A C 1
ATOM 790 O O . SER A 1 108 ? -35.562 16.594 19.969 1 87.62 108 SER A O 1
ATOM 792 N N . GLY A 1 109 ? -33.688 16.094 21.156 1 86.75 109 GLY A N 1
ATOM 793 C CA . GLY A 1 109 ? -34.438 15.93 22.391 1 86.75 109 GLY A CA 1
ATOM 794 C C . GLY A 1 109 ? -34.906 14.508 22.625 1 86.75 109 GLY A C 1
ATOM 795 O O . GLY A 1 109 ? -35.281 14.141 23.75 1 86.75 109 GLY A O 1
ATOM 796 N N . GLN A 1 110 ? -34.938 13.703 21.641 1 86.12 110 GLN A N 1
ATOM 797 C CA . GLN A 1 110 ? -35.375 12.32 21.781 1 86.12 110 GLN A CA 1
ATOM 798 C C . GLN A 1 110 ? -34.188 11.422 22.203 1 86.12 110 GLN A C 1
ATOM 800 O O . GLN A 1 110 ? -33.25 11.219 21.422 1 86.12 110 GLN A O 1
ATOM 805 N N . VAL A 1 111 ? -34.375 10.891 23.344 1 85.38 111 VAL A N 1
ATOM 806 C CA . VAL A 1 111 ? -33.312 10.039 23.859 1 85.38 111 VAL A CA 1
ATOM 807 C C . VAL A 1 111 ? -33.438 8.641 23.266 1 85.38 111 VAL A C 1
ATOM 809 O O . VAL A 1 111 ? -34.5 8.039 23.297 1 85.38 111 VAL A O 1
ATOM 812 N N . ASP A 1 112 ? -32.406 8.195 22.594 1 83.06 112 ASP A N 1
ATOM 813 C CA . ASP A 1 112 ? -32.375 6.848 22.016 1 83.06 112 ASP A CA 1
ATOM 814 C C . ASP A 1 112 ? -30.922 6.367 21.844 1 83.06 112 ASP A C 1
ATOM 816 O O . ASP A 1 112 ? -29.969 7.109 22.109 1 83.06 112 ASP A O 1
ATOM 820 N N . GLU A 1 113 ? -30.828 5.172 21.438 1 81.12 113 GLU A N 1
ATOM 821 C CA . GLU A 1 113 ? -29.5 4.652 21.094 1 81.12 113 GLU A CA 1
ATOM 822 C C . GLU A 1 113 ? -28.984 5.289 19.812 1 81.12 113 GLU A C 1
ATOM 824 O O . GLU A 1 113 ? -29.734 5.512 18.875 1 81.12 113 GLU A O 1
ATOM 829 N N . PRO A 1 114 ? -27.75 5.617 19.781 1 81 114 PRO A N 1
ATOM 830 C CA . PRO A 1 114 ? -27.141 6.277 18.625 1 81 114 PRO A CA 1
ATOM 831 C C . PRO A 1 114 ? -27.344 5.496 17.328 1 81 114 PRO A C 1
ATOM 833 O O . PRO A 1 114 ? -27.469 6.09 16.266 1 81 114 PRO A O 1
ATOM 836 N N . VAL A 1 115 ? -27.469 4.246 17.422 1 74.88 115 VAL A N 1
ATOM 837 C CA . VAL A 1 115 ? -27.594 3.389 16.25 1 74.88 115 VAL A CA 1
ATOM 838 C C . VAL A 1 115 ? -28.906 3.705 15.523 1 74.88 115 VAL A C 1
ATOM 840 O O . VAL A 1 115 ? -28.984 3.586 14.297 1 74.88 115 VAL A O 1
ATOM 843 N N . ARG A 1 116 ? -29.859 4.145 16.219 1 74.75 116 ARG A N 1
ATOM 844 C CA . ARG A 1 116 ? -31.172 4.398 15.664 1 74.75 116 ARG A CA 1
ATOM 845 C C . ARG A 1 116 ? -31.172 5.656 14.797 1 74.75 116 ARG A C 1
ATOM 847 O O . ARG A 1 116 ? -32.031 5.812 13.922 1 74.75 116 ARG A O 1
ATOM 854 N N . PHE A 1 117 ? -30.172 6.512 15.086 1 78.75 117 PHE A N 1
ATOM 855 C CA . PHE A 1 117 ? -30.141 7.773 14.352 1 78.75 117 PHE A CA 1
ATOM 856 C C . PHE A 1 117 ? -29.062 7.738 13.266 1 78.75 117 PHE A C 1
ATOM 858 O O . PHE A 1 117 ? -28.812 8.75 12.609 1 78.75 117 PHE A O 1
ATOM 865 N N . ARG A 1 118 ? -28.484 6.66 13.047 1 77.19 118 ARG A N 1
ATOM 866 C CA . ARG A 1 118 ? -27.359 6.527 12.125 1 77.19 118 ARG A CA 1
ATOM 867 C C . ARG A 1 118 ? -27.75 6.949 10.711 1 77.19 118 ARG A C 1
ATOM 869 O O . ARG A 1 118 ? -26.938 7.547 9.992 1 77.19 118 ARG A O 1
ATOM 876 N N . SER A 1 119 ? -28.953 6.672 10.359 1 74.06 119 SER A N 1
ATOM 877 C CA . SER A 1 119 ? -29.422 6.945 9.008 1 74.06 119 SER A CA 1
ATOM 878 C C . SER A 1 119 ? -29.625 8.438 8.781 1 74.06 119 SER A C 1
ATOM 880 O O . SER A 1 119 ? -29.672 8.898 7.637 1 74.06 119 SER A O 1
ATOM 882 N N . ARG A 1 120 ? -29.672 9.109 9.852 1 79.62 120 ARG A N 1
ATOM 883 C CA . ARG A 1 120 ? -29.938 10.539 9.75 1 79.62 120 ARG A CA 1
ATOM 884 C C . ARG A 1 120 ? -28.641 11.336 9.734 1 79.62 120 ARG A C 1
ATOM 886 O O . ARG A 1 120 ? -28.656 12.555 9.539 1 79.62 120 ARG A O 1
ATOM 893 N N . ILE A 1 121 ? -27.578 10.617 9.969 1 85.62 121 ILE A N 1
ATOM 894 C CA . ILE A 1 121 ? -26.281 11.273 10.047 1 85.62 121 ILE A CA 1
ATOM 895 C C . ILE A 1 121 ? -25.422 10.867 8.852 1 85.62 121 ILE A C 1
ATOM 897 O O . ILE A 1 121 ? -25.234 9.672 8.586 1 85.62 121 ILE A O 1
ATOM 901 N N . ALA A 1 122 ? -25.031 11.883 8.094 1 84.5 122 ALA A N 1
ATOM 902 C CA . ALA A 1 122 ? -24.047 11.625 7.035 1 84.5 122 ALA A CA 1
ATOM 903 C C . ALA A 1 122 ? -22.641 11.547 7.598 1 84.5 122 ALA A C 1
ATOM 905 O O . ALA A 1 122 ? -22.156 12.5 8.219 1 84.5 122 ALA A O 1
ATOM 906 N N . TYR A 1 123 ? -22.031 10.406 7.426 1 85.81 123 TYR A N 1
ATOM 907 C CA . TYR A 1 123 ? -20.688 10.195 7.977 1 85.81 123 TYR A CA 1
ATOM 908 C C . TYR A 1 123 ? -19.672 10.016 6.867 1 85.81 123 TYR A C 1
ATOM 910 O O . TYR A 1 123 ? -19.781 9.102 6.051 1 85.81 123 TYR A O 1
ATOM 918 N N . VAL A 1 124 ? -18.734 10.961 6.855 1 85.75 124 VAL A N 1
ATOM 919 C CA . VAL A 1 124 ? -17.625 10.875 5.91 1 85.75 124 VAL A CA 1
ATOM 920 C C . VAL A 1 124 ? -16.359 10.414 6.633 1 85.75 124 VAL A C 1
ATOM 922 O O . VAL A 1 124 ? -15.875 11.094 7.539 1 85.75 124 VAL A O 1
ATOM 925 N N . MET A 1 125 ? -15.82 9.32 6.207 1 80.94 125 MET A N 1
ATOM 926 C CA . MET A 1 125 ? -14.648 8.734 6.855 1 80.94 125 MET A CA 1
ATOM 927 C C . MET A 1 125 ? -13.359 9.352 6.328 1 80.94 125 MET A C 1
ATOM 929 O O . MET A 1 125 ? -13.383 10.086 5.336 1 80.94 125 MET A O 1
ATOM 933 N N . GLN A 1 126 ? -12.328 9.008 7.027 1 75.88 126 GLN A N 1
ATOM 934 C CA . GLN A 1 126 ? -11.008 9.562 6.723 1 75.88 126 GLN A CA 1
ATOM 935 C C . GLN A 1 126 ? -10.523 9.102 5.352 1 75.88 126 GLN A C 1
ATOM 937 O O . GLN A 1 126 ? -10.047 9.914 4.551 1 75.88 126 GLN A O 1
ATOM 942 N N . ASP A 1 127 ? -10.617 7.824 5.113 1 72.56 127 ASP A N 1
ATOM 943 C CA . ASP A 1 127 ? -10.172 7.277 3.838 1 72.56 127 ASP A CA 1
ATOM 944 C C . ASP A 1 127 ? -11.281 7.344 2.791 1 72.56 127 ASP A C 1
ATOM 946 O O . ASP A 1 127 ? -12.383 6.84 3.018 1 72.56 127 ASP A O 1
ATOM 950 N N . ASP A 1 128 ? -10.906 8.242 1.791 1 70 128 ASP A N 1
ATOM 951 C CA . ASP A 1 128 ? -11.906 8.328 0.734 1 70 128 ASP A CA 1
ATOM 952 C C . ASP A 1 128 ? -11.688 7.258 -0.327 1 70 128 ASP A C 1
ATOM 954 O O . ASP A 1 128 ? -10.555 7.043 -0.773 1 70 128 ASP A O 1
ATOM 958 N N . SER A 1 129 ? -12.453 6.262 -0.361 1 75.81 129 SER A N 1
ATOM 959 C CA . SER A 1 129 ? -12.305 5.227 -1.377 1 75.81 129 SER A CA 1
ATOM 960 C C . SER A 1 129 ? -13.305 5.418 -2.514 1 75.81 129 SER A C 1
ATOM 962 O O . SER A 1 129 ? -14.367 4.789 -2.525 1 75.81 129 SER A O 1
ATOM 964 N N . LEU A 1 130 ? -13.031 6.426 -3.398 1 85.38 130 LEU A N 1
ATOM 965 C CA . LEU A 1 130 ? -13.844 6.625 -4.594 1 85.38 130 LEU A CA 1
ATOM 966 C C . LEU A 1 130 ? -13.32 5.781 -5.754 1 85.38 130 LEU A C 1
ATOM 968 O O . LEU A 1 130 ? -12.133 5.441 -5.793 1 85.38 130 LEU A O 1
ATOM 972 N N . ILE A 1 131 ? -14.242 5.445 -6.559 1 87.38 131 ILE A N 1
ATOM 973 C CA . ILE A 1 131 ? -13.859 4.656 -7.727 1 87.38 131 ILE A CA 1
ATOM 974 C C . ILE A 1 131 ? -13.039 5.52 -8.68 1 87.38 131 ILE A C 1
ATOM 976 O O . ILE A 1 131 ? -13.477 6.598 -9.086 1 87.38 131 ILE A O 1
ATOM 980 N N . ALA A 1 132 ? -11.93 5.07 -9.094 1 86.19 132 ALA A N 1
ATOM 981 C CA . ALA A 1 132 ? -10.961 5.836 -9.875 1 86.19 132 ALA A CA 1
ATOM 982 C C . ALA A 1 132 ? -11.461 6.059 -11.297 1 86.19 132 ALA A C 1
ATOM 984 O O . ALA A 1 132 ? -11.078 7.031 -11.953 1 86.19 132 ALA A O 1
ATOM 985 N N . THR A 1 133 ? -12.375 5.215 -11.781 1 88.5 133 THR A N 1
ATOM 986 C CA . THR A 1 133 ? -12.75 5.246 -13.195 1 88.5 133 THR A CA 1
ATOM 987 C C . THR A 1 133 ? -14.047 6.031 -13.398 1 88.5 133 THR A C 1
ATOM 989 O O . THR A 1 133 ? -14.578 6.082 -14.508 1 88.5 133 THR A O 1
ATOM 992 N N . SER A 1 134 ? -14.5 6.598 -12.336 1 91.94 134 SER A N 1
ATOM 993 C CA . SER A 1 134 ? -15.727 7.383 -12.438 1 91.94 134 SER A CA 1
ATOM 994 C C . SER A 1 134 ? -15.453 8.867 -12.234 1 91.94 134 SER A C 1
ATOM 996 O O . SER A 1 134 ? -14.43 9.242 -11.656 1 91.94 134 SER A O 1
ATOM 998 N N . THR A 1 135 ? -16.344 9.641 -12.734 1 94.31 135 THR A N 1
ATOM 999 C CA . THR A 1 135 ? -16.297 11.086 -12.523 1 94.31 135 THR A CA 1
ATOM 1000 C C . THR A 1 135 ? -17.125 11.484 -11.297 1 94.31 135 THR A C 1
ATOM 1002 O O . THR A 1 135 ? -17.984 10.719 -10.859 1 94.31 135 THR A O 1
ATOM 1005 N N . PRO A 1 136 ? -16.781 12.617 -10.75 1 94.38 136 PRO A N 1
ATOM 1006 C CA . PRO A 1 136 ? -17.594 13.086 -9.625 1 94.38 136 PRO A CA 1
ATOM 1007 C C . PRO A 1 136 ? -19.094 13.117 -9.953 1 94.38 136 PRO A C 1
ATOM 1009 O O . PRO A 1 136 ? -19.922 12.734 -9.125 1 94.38 136 PRO A O 1
ATOM 1012 N N . ARG A 1 137 ? -19.438 13.539 -11.117 1 94.62 137 ARG A N 1
ATOM 1013 C CA . ARG A 1 137 ? -20.844 13.578 -11.531 1 94.62 137 ARG A CA 1
ATOM 1014 C C . ARG A 1 137 ? -21.453 12.18 -11.516 1 94.62 137 ARG A C 1
ATOM 1016 O O . ARG A 1 137 ? -22.547 11.977 -10.977 1 94.62 137 ARG A O 1
ATOM 1023 N N . GLU A 1 138 ? -20.781 11.266 -12.094 1 93.69 138 GLU A N 1
ATOM 1024 C CA . GLU A 1 138 ? -21.266 9.891 -12.148 1 93.69 138 GLU A CA 1
ATOM 1025 C C . GLU A 1 138 ? -21.406 9.289 -10.75 1 93.69 138 GLU A C 1
ATOM 1027 O O . GLU A 1 138 ? -22.359 8.555 -10.477 1 93.69 138 GLU A O 1
ATOM 1032 N N . ILE A 1 139 ? -20.453 9.57 -9.938 1 92.69 139 ILE A N 1
ATOM 1033 C CA . ILE A 1 139 ? -20.453 9.047 -8.578 1 92.69 139 ILE A CA 1
ATOM 1034 C C . ILE A 1 139 ? -21.656 9.594 -7.82 1 92.69 139 ILE A C 1
ATOM 1036 O O . ILE A 1 139 ? -22.359 8.852 -7.129 1 92.69 139 ILE A O 1
ATOM 1040 N N . LEU A 1 140 ? -21.906 10.875 -7.992 1 92.38 140 LEU A N 1
ATOM 1041 C CA . LEU A 1 140 ? -23.031 11.516 -7.312 1 92.38 140 LEU A CA 1
ATOM 1042 C C . LEU A 1 140 ? -24.359 11.016 -7.871 1 92.38 140 LEU A C 1
ATOM 1044 O O . LEU A 1 140 ? -25.297 10.781 -7.117 1 92.38 140 LEU A O 1
ATOM 1048 N N . GLU A 1 141 ? -24.438 10.875 -9.125 1 91.75 141 GLU A N 1
ATOM 1049 C CA . GLU A 1 141 ? -25.656 10.352 -9.742 1 91.75 141 GLU A CA 1
ATOM 1050 C C . GLU A 1 141 ? -25.922 8.922 -9.289 1 91.75 141 GLU A C 1
ATOM 1052 O O . GLU A 1 141 ? -27.078 8.555 -9.031 1 91.75 141 GLU A O 1
ATOM 1057 N N . PHE A 1 142 ? -24.875 8.133 -9.242 1 91.25 142 PHE A N 1
ATOM 1058 C CA . PHE A 1 142 ? -24.984 6.75 -8.773 1 91.25 142 PHE A CA 1
ATOM 1059 C C . PHE A 1 142 ? -25.547 6.703 -7.355 1 91.25 142 PHE A C 1
ATOM 1061 O O . PHE A 1 142 ? -26.469 5.938 -7.07 1 91.25 142 PHE A O 1
ATOM 1068 N N . SER A 1 143 ? -24.953 7.5 -6.516 1 88.19 143 SER A N 1
ATOM 1069 C CA . SER A 1 143 ? -25.406 7.555 -5.133 1 88.19 143 SER A CA 1
ATOM 1070 C C . SER A 1 143 ? -26.859 8.047 -5.043 1 88.19 143 SER A C 1
ATOM 1072 O O . SER A 1 143 ? -27.656 7.508 -4.273 1 88.19 143 SER A O 1
ATOM 1074 N N . ALA A 1 144 ? -27.203 9.031 -5.812 1 88.19 144 ALA A N 1
ATOM 1075 C CA . ALA A 1 144 ? -28.547 9.602 -5.809 1 88.19 144 ALA A CA 1
ATOM 1076 C C . ALA A 1 144 ? -29.578 8.57 -6.277 1 88.19 144 ALA A C 1
ATOM 1078 O O . ALA A 1 144 ? -30.656 8.453 -5.699 1 88.19 144 ALA A O 1
ATOM 1079 N N . ARG A 1 145 ? -29.281 7.848 -7.258 1 87.75 145 ARG A N 1
ATOM 1080 C CA . ARG A 1 145 ? -30.203 6.867 -7.816 1 87.75 145 ARG A CA 1
ATOM 1081 C C . ARG A 1 145 ? -30.422 5.711 -6.848 1 87.75 145 ARG A C 1
ATOM 1083 O O . ARG A 1 145 ? -31.516 5.152 -6.781 1 87.75 145 ARG A O 1
ATOM 1090 N N . LEU A 1 146 ? -29.422 5.391 -6.137 1 87.5 146 LEU A N 1
ATOM 1091 C CA . LEU A 1 146 ? -29.516 4.23 -5.258 1 87.5 146 LEU A CA 1
ATOM 1092 C C . LEU A 1 146 ? -30.125 4.613 -3.914 1 87.5 146 LEU A C 1
ATOM 1094 O O . LEU A 1 146 ? -30.797 3.795 -3.277 1 87.5 146 LEU A O 1
ATOM 1098 N N . ARG A 1 147 ? -29.922 5.785 -3.533 1 81.5 147 ARG A N 1
ATOM 1099 C CA . ARG A 1 147 ? -30.359 6.141 -2.188 1 81.5 147 ARG A CA 1
ATOM 1100 C C . ARG A 1 147 ? -31.656 6.945 -2.223 1 81.5 147 ARG A C 1
ATOM 1102 O O . ARG A 1 147 ? -32.469 6.871 -1.294 1 81.5 147 ARG A O 1
ATOM 1109 N N . LEU A 1 148 ? -31.781 7.801 -3.16 1 75.38 148 LEU A N 1
ATOM 1110 C CA . LEU A 1 148 ? -32.969 8.648 -3.23 1 75.38 148 LEU A CA 1
ATOM 1111 C C . LEU A 1 148 ? -34 8.047 -4.176 1 75.38 148 LEU A C 1
ATOM 1113 O O . LEU A 1 148 ? -35.219 8.188 -3.951 1 75.38 148 LEU A O 1
ATOM 1117 N N . GLY A 1 149 ? -33.562 7.617 -5.328 1 62.56 149 GLY A N 1
ATOM 1118 C CA . GLY A 1 149 ? -34.438 7.145 -6.363 1 62.56 149 GLY A CA 1
ATOM 1119 C C . GLY A 1 149 ? -35.5 6.164 -5.848 1 62.56 149 GLY A C 1
ATOM 1120 O O . GLY A 1 149 ? -36.625 6.18 -6.293 1 62.56 149 GLY A O 1
ATOM 1121 N N . ALA A 1 150 ? -35 5.367 -4.957 1 57.34 150 ALA A N 1
ATOM 1122 C CA . ALA A 1 150 ? -35.938 4.34 -4.457 1 57.34 150 ALA A CA 1
ATOM 1123 C C . ALA A 1 150 ? -36.969 4.941 -3.512 1 57.34 150 ALA A C 1
ATOM 1125 O O . ALA A 1 150 ? -38.125 4.547 -3.525 1 57.34 150 ALA A O 1
ATOM 1126 N N . LYS A 1 151 ? -36.5 5.91 -2.742 1 56.44 151 LYS A N 1
ATOM 1127 C CA . LYS A 1 151 ? -37.375 6.414 -1.673 1 56.44 151 LYS A CA 1
ATOM 1128 C C . LYS A 1 151 ? -38.375 7.43 -2.205 1 56.44 151 LYS A C 1
ATOM 1130 O O . LYS A 1 151 ? -39.531 7.387 -1.851 1 56.44 151 LYS A O 1
ATOM 1135 N N . GLN A 1 152 ? -37.844 8.242 -3.111 1 60.88 152 GLN A N 1
ATOM 1136 C CA . GLN A 1 152 ? -38.719 9.375 -3.434 1 60.88 152 GLN A CA 1
ATOM 1137 C C . GLN A 1 152 ? -39.188 9.297 -4.875 1 60.88 152 GLN A C 1
ATOM 1139 O O . GLN A 1 152 ? -39.875 10.211 -5.363 1 60.88 152 GLN A O 1
ATOM 1144 N N . ASN A 1 153 ? -38.969 7.977 -5.535 1 66.19 153 ASN A N 1
ATOM 1145 C CA . ASN A 1 153 ? -39.375 7.824 -6.93 1 66.19 153 ASN A CA 1
ATOM 1146 C C . ASN A 1 153 ? -38.938 9.023 -7.77 1 66.19 153 ASN A C 1
ATOM 1148 O O . ASN A 1 153 ? -39.75 9.586 -8.508 1 66.19 153 ASN A O 1
ATOM 1152 N N . MET A 1 154 ? -37.75 9.453 -7.512 1 75.25 154 MET A N 1
ATOM 1153 C CA . MET A 1 154 ? -37.25 10.617 -8.25 1 75.25 154 MET A CA 1
ATOM 1154 C C . MET A 1 154 ? -37 10.258 -9.711 1 75.25 154 MET A C 1
ATOM 1156 O O . MET A 1 154 ? -36.5 9.172 -10.016 1 75.25 154 MET A O 1
ATOM 1160 N N . THR A 1 155 ? -37.5 11.18 -10.562 1 79.44 155 THR A N 1
ATOM 1161 C CA . THR A 1 155 ? -37.25 11.016 -11.992 1 79.44 155 THR A CA 1
ATOM 1162 C C . THR A 1 155 ? -35.781 11.242 -12.32 1 79.44 155 THR A C 1
ATOM 1164 O O . THR A 1 155 ? -35.031 11.789 -11.508 1 79.44 155 THR A O 1
ATOM 1167 N N . LYS A 1 156 ? -35.375 10.805 -13.398 1 82.62 156 LYS A N 1
ATOM 1168 C CA . LYS A 1 156 ? -34 10.969 -13.875 1 82.62 156 LYS A CA 1
ATOM 1169 C C . LYS A 1 156 ? -33.625 12.445 -13.938 1 82.62 156 LYS A C 1
ATOM 1171 O O . LYS A 1 156 ? -32.5 12.812 -13.602 1 82.62 156 LYS A O 1
ATOM 1176 N N . ASP A 1 157 ? -34.562 13.203 -14.297 1 85.94 157 ASP A N 1
ATOM 1177 C CA . ASP A 1 157 ? -34.281 14.633 -14.453 1 85.94 157 ASP A CA 1
ATOM 1178 C C . ASP A 1 157 ? -34.125 15.312 -13.102 1 85.94 157 ASP A C 1
ATOM 1180 O O . ASP A 1 157 ? -33.312 16.219 -12.953 1 85.94 157 ASP A O 1
ATOM 1184 N N . GLU A 1 158 ? -34.844 14.852 -12.188 1 84.12 158 GLU A N 1
ATOM 1185 C CA . GLU A 1 158 ? -34.719 15.406 -10.844 1 84.12 158 GLU A CA 1
ATOM 1186 C C . GLU A 1 158 ? -33.375 15.07 -10.234 1 84.12 158 GLU A C 1
ATOM 1188 O O . GLU A 1 158 ? -32.75 15.898 -9.547 1 84.12 158 GLU A O 1
ATOM 1193 N N . VAL A 1 159 ? -33 13.906 -10.508 1 86.44 159 VAL A N 1
ATOM 1194 C CA . VAL A 1 159 ? -31.719 13.469 -10.008 1 86.44 159 VAL A CA 1
ATOM 1195 C C . VAL A 1 159 ? -30.609 14.305 -10.641 1 86.44 159 VAL A C 1
ATOM 1197 O O . VAL A 1 159 ? -29.672 14.742 -9.953 1 86.44 159 VAL A O 1
ATOM 1200 N N . LYS A 1 160 ? -30.734 14.594 -11.898 1 88.56 160 LYS A N 1
ATOM 1201 C CA . LYS A 1 160 ? -29.719 15.383 -12.609 1 88.56 160 LYS A CA 1
ATOM 1202 C C . LYS A 1 160 ? -29.672 16.812 -12.062 1 88.56 160 LYS A C 1
ATOM 1204 O O . LYS A 1 160 ? -28.578 17.391 -11.922 1 88.56 160 LYS A O 1
ATOM 1209 N N . CYS A 1 161 ? -30.766 17.25 -11.781 1 86.81 161 CYS A N 1
ATOM 1210 C CA . CYS A 1 161 ? -30.844 18.609 -11.25 1 86.81 161 CYS A CA 1
ATOM 1211 C C . CYS A 1 161 ? -30.234 18.688 -9.852 1 86.81 161 CYS A C 1
ATOM 1213 O O . CYS A 1 161 ? -29.5 19.609 -9.539 1 86.81 161 CYS A O 1
ATOM 1215 N N . LEU A 1 162 ? -30.562 17.719 -9.133 1 85.69 162 LEU A N 1
ATOM 1216 C CA . LEU A 1 162 ? -30.031 17.656 -7.773 1 85.69 162 LEU A CA 1
ATOM 1217 C C . LEU A 1 162 ? -28.5 17.547 -7.793 1 85.69 162 LEU A C 1
ATOM 1219 O O . LEU A 1 162 ? -27.812 18.219 -7.023 1 85.69 162 LEU A O 1
ATOM 1223 N N . VAL A 1 163 ? -28.031 16.734 -8.641 1 91.06 163 VAL A N 1
ATOM 1224 C CA . VAL A 1 163 ? -26.594 16.5 -8.734 1 91.06 163 VAL A CA 1
ATOM 1225 C C . VAL A 1 163 ? -25.891 17.766 -9.234 1 91.06 163 VAL A C 1
ATOM 1227 O O . VAL A 1 163 ? -24.812 18.109 -8.758 1 91.06 163 VAL A O 1
ATOM 1230 N N . GLN A 1 164 ? -26.531 18.453 -10.156 1 90.75 164 GLN A N 1
ATOM 1231 C CA . GLN A 1 164 ? -25.953 19.688 -10.672 1 90.75 164 GLN A CA 1
ATOM 1232 C C . GLN A 1 164 ? -25.859 20.734 -9.57 1 90.75 164 GLN A C 1
ATOM 1234 O O . GLN A 1 164 ? -24.859 21.453 -9.469 1 90.75 164 GLN A O 1
ATOM 1239 N N . ASP A 1 165 ? -26.812 20.766 -8.82 1 86.88 165 ASP A N 1
ATOM 1240 C CA . ASP A 1 165 ? -26.828 21.703 -7.707 1 86.88 165 ASP A CA 1
ATOM 1241 C C . ASP A 1 165 ? -25.719 21.375 -6.707 1 86.88 165 ASP A C 1
ATOM 1243 O O . ASP A 1 165 ? -25.062 22.281 -6.188 1 86.88 165 ASP A O 1
ATOM 1247 N N . LEU A 1 166 ? -25.594 20.172 -6.441 1 88.19 166 LEU A N 1
ATOM 1248 C CA . LEU A 1 166 ? -24.578 19.734 -5.492 1 88.19 166 LEU A CA 1
ATOM 1249 C C . LEU A 1 166 ? -23.172 20.016 -6.023 1 88.19 166 LEU A C 1
ATOM 1251 O O . LEU A 1 166 ? -22.297 20.438 -5.27 1 88.19 166 LEU A O 1
ATOM 1255 N N . ILE A 1 167 ? -23.016 19.766 -7.297 1 93 167 ILE A N 1
ATOM 1256 C CA . ILE A 1 167 ? -21.719 20 -7.941 1 93 167 ILE A CA 1
ATOM 1257 C C . ILE A 1 167 ? -21.359 21.469 -7.84 1 93 167 ILE A C 1
ATOM 1259 O O . ILE A 1 167 ? -20.203 21.812 -7.547 1 93 167 ILE A O 1
ATOM 1263 N N . GLU A 1 168 ? -22.25 22.281 -7.996 1 89.44 168 GLU A N 1
ATOM 1264 C CA . GLU A 1 168 ? -22.031 23.719 -7.918 1 89.44 168 GLU A CA 1
ATOM 1265 C C . GLU A 1 168 ? -21.75 24.172 -6.48 1 89.44 168 GLU A C 1
ATOM 1267 O O . GLU A 1 168 ? -20.828 24.938 -6.227 1 89.44 168 GLU A O 1
ATOM 1272 N N . SER A 1 169 ? -22.5 23.594 -5.613 1 84.38 169 SER A N 1
ATOM 1273 C CA . SER A 1 169 ? -22.359 23.953 -4.207 1 84.38 169 SER A CA 1
ATOM 1274 C C . SER A 1 169 ? -21.016 23.5 -3.658 1 84.38 169 SER A C 1
ATOM 1276 O O . SER A 1 169 ? -20.438 24.156 -2.791 1 84.38 169 SER A O 1
ATOM 1278 N N . LEU A 1 170 ? -20.547 22.438 -4.164 1 88.06 170 LEU A N 1
ATOM 1279 C CA . LEU A 1 170 ? -19.297 21.859 -3.666 1 88.06 170 LEU A CA 1
ATOM 1280 C C . LEU A 1 170 ? -18.109 22.359 -4.477 1 88.06 170 LEU A C 1
ATOM 1282 O O . LEU A 1 170 ? -16.969 21.938 -4.254 1 88.06 170 LEU A O 1
ATOM 1286 N N . ARG A 1 171 ? -18.359 23.219 -5.418 1 87.69 171 ARG A N 1
ATOM 1287 C CA . ARG A 1 171 ? -17.312 23.812 -6.254 1 87.69 171 ARG A CA 1
ATOM 1288 C C . ARG A 1 171 ? -16.562 22.734 -7.035 1 87.69 171 ARG A C 1
ATOM 1290 O O . ARG A 1 171 ? -15.336 22.734 -7.066 1 87.69 171 ARG A O 1
ATOM 1297 N N . LEU A 1 172 ? -17.328 21.828 -7.57 1 90.81 172 LEU A N 1
ATOM 1298 C CA . LEU A 1 172 ? -16.766 20.734 -8.352 1 90.81 172 LEU A CA 1
ATOM 1299 C C . LEU A 1 172 ? -17.062 20.906 -9.836 1 90.81 172 LEU A C 1
ATOM 1301 O O . LEU A 1 172 ? -16.859 19.984 -10.633 1 90.81 172 LEU A O 1
ATOM 1305 N N . THR A 1 173 ? -17.531 22.016 -10.273 1 91.38 173 THR A N 1
ATOM 1306 C CA . THR A 1 173 ? -17.984 22.25 -11.633 1 91.38 173 THR A CA 1
ATOM 1307 C C . THR A 1 173 ? -16.859 22.031 -12.633 1 91.38 173 THR A C 1
ATOM 1309 O O . THR A 1 173 ? -17.047 21.406 -13.672 1 91.38 173 THR A O 1
ATOM 1312 N N . SER A 1 174 ? -15.695 22.453 -12.32 1 89.88 174 SER A N 1
ATOM 1313 C CA . SER A 1 174 ? -14.578 22.391 -13.25 1 89.88 174 SER A CA 1
ATOM 1314 C C . SER A 1 174 ? -14.078 20.953 -13.414 1 89.88 174 SER A C 1
ATOM 1316 O O . SER A 1 174 ? -13.508 20.609 -14.445 1 89.88 174 SER A O 1
ATOM 1318 N N . CYS A 1 175 ? -14.312 20.109 -12.391 1 90.75 175 CYS A N 1
ATOM 1319 C CA . CYS A 1 175 ? -13.75 18.766 -12.43 1 90.75 175 CYS A CA 1
ATOM 1320 C C . CYS A 1 175 ? -14.859 17.703 -12.5 1 90.75 175 CYS A C 1
ATOM 1322 O O . CYS A 1 175 ? -14.594 16.516 -12.336 1 90.75 175 CYS A O 1
ATOM 1324 N N . SER A 1 176 ? -16.047 18.109 -12.805 1 92.81 176 SER A N 1
ATOM 1325 C CA . SER A 1 176 ? -17.203 17.203 -12.742 1 92.81 176 SER A CA 1
ATOM 1326 C C . SER A 1 176 ? -17.094 16.094 -13.773 1 92.81 176 SER A C 1
ATOM 1328 O O . SER A 1 176 ? -17.641 15 -13.586 1 92.81 176 SER A O 1
ATOM 1330 N N . GLU A 1 177 ? -16.312 16.328 -14.812 1 92.44 177 GLU A N 1
ATOM 1331 C CA . GLU A 1 177 ? -16.219 15.344 -15.883 1 92.44 177 GLU A CA 1
ATOM 1332 C C . GLU A 1 177 ? -14.82 14.727 -15.938 1 92.44 177 GLU A C 1
ATOM 1334 O O . GLU A 1 177 ? -14.492 14 -16.875 1 92.44 177 GLU A O 1
ATOM 1339 N N . THR A 1 178 ? -14.086 15.047 -14.984 1 91.81 178 THR A N 1
ATOM 1340 C CA . THR A 1 178 ? -12.75 14.469 -14.883 1 91.81 178 THR A CA 1
ATOM 1341 C C . THR A 1 178 ? -12.766 13.203 -14.031 1 91.81 178 THR A C 1
ATOM 1343 O O . THR A 1 178 ? -13.461 13.148 -13.016 1 91.81 178 THR A O 1
ATOM 1346 N N . LEU A 1 179 ? -12.055 12.242 -14.438 1 91.94 179 LEU A N 1
ATOM 1347 C CA . LEU A 1 179 ? -12 10.992 -13.688 1 91.94 179 LEU A CA 1
ATOM 1348 C C . LEU A 1 179 ? -11.344 11.211 -12.32 1 91.94 179 LEU A C 1
ATOM 1350 O O . LEU A 1 179 ? -10.469 12.062 -12.18 1 91.94 179 LEU A O 1
ATOM 1354 N N . VAL A 1 180 ? -11.812 10.562 -11.297 1 89.19 180 VAL A N 1
ATOM 1355 C CA . VAL A 1 180 ? -11.227 10.625 -9.961 1 89.19 180 VAL A CA 1
ATOM 1356 C C . VAL A 1 180 ? -9.766 10.164 -10.016 1 89.19 180 VAL A C 1
ATOM 1358 O O . VAL A 1 180 ? -8.883 10.836 -9.484 1 89.19 180 VAL A O 1
ATOM 1361 N N . GLY A 1 181 ? -9.531 9.117 -10.703 1 82.19 181 GLY A N 1
ATOM 1362 C CA . GLY A 1 181 ? -8.172 8.672 -10.961 1 82.19 181 GLY A CA 1
ATOM 1363 C C . GLY A 1 181 ? -7.57 7.895 -9.805 1 82.19 181 GLY A C 1
ATOM 1364 O O . GLY A 1 181 ? -8.195 7.754 -8.75 1 82.19 181 GLY A O 1
ATOM 1365 N N . ASN A 1 182 ? -6.422 7.234 -10.031 1 76.25 182 ASN A N 1
ATOM 1366 C CA . ASN A 1 182 ? -5.59 6.516 -9.07 1 76.25 182 ASN A CA 1
ATOM 1367 C C . ASN A 1 182 ? -4.105 6.699 -9.375 1 76.25 182 ASN A C 1
ATOM 1369 O O . ASN A 1 182 ? -3.709 7.695 -9.984 1 76.25 182 ASN A O 1
ATOM 1373 N N . GLU A 1 183 ? -3.289 5.91 -8.859 1 65 183 GLU A N 1
ATOM 1374 C CA . GLU A 1 183 ? -1.85 6.008 -9.078 1 65 183 GLU A CA 1
ATOM 1375 C C . GLU A 1 183 ? -1.503 5.824 -10.555 1 65 183 GLU A C 1
ATOM 1377 O O . GLU A 1 183 ? -0.511 6.375 -11.031 1 65 183 GLU A O 1
ATOM 1382 N N . LEU A 1 184 ? -2.375 5.199 -11.242 1 64.88 184 LEU A N 1
ATOM 1383 C CA . LEU A 1 184 ? -2.092 4.867 -12.633 1 64.88 184 LEU A CA 1
ATOM 1384 C C . LEU A 1 184 ? -2.795 5.84 -13.578 1 64.88 184 LEU A C 1
ATOM 1386 O O . LEU A 1 184 ? -2.332 6.066 -14.695 1 64.88 184 LEU A O 1
ATOM 1390 N N . ILE A 1 185 ? -3.924 6.398 -13.07 1 71.5 185 ILE A N 1
ATOM 1391 C CA . ILE A 1 185 ? -4.734 7.301 -13.875 1 71.5 185 ILE A CA 1
ATOM 1392 C C . ILE A 1 185 ? -4.766 8.688 -13.234 1 71.5 185 ILE A C 1
ATOM 1394 O O . ILE A 1 185 ? -5.152 8.82 -12.07 1 71.5 185 ILE A O 1
ATOM 1398 N N . LYS A 1 186 ? -4.305 9.633 -13.938 1 78.5 186 LYS A N 1
ATOM 1399 C CA . LYS A 1 186 ? -4.363 11 -13.445 1 78.5 186 LYS A CA 1
ATOM 1400 C C . LYS A 1 186 ? -5.809 11.453 -13.242 1 78.5 186 LYS A C 1
ATOM 1402 O O . LYS A 1 186 ? -6.672 11.172 -14.078 1 78.5 186 LYS A O 1
ATOM 1407 N N . GLY A 1 187 ? -6.094 11.93 -12.07 1 87.06 187 GLY A N 1
ATOM 1408 C CA . GLY A 1 187 ? -7.461 12.328 -11.781 1 87.06 187 GLY A CA 1
ATOM 1409 C C . GLY A 1 187 ? -7.551 13.656 -11.039 1 87.06 187 GLY A C 1
ATOM 1410 O O . GLY A 1 187 ? -6.699 14.523 -11.219 1 87.06 187 GLY A O 1
ATOM 1411 N N . ILE A 1 188 ? -8.602 13.812 -10.391 1 88.31 188 ILE A N 1
ATOM 1412 C CA . ILE A 1 188 ? -8.93 15.055 -9.695 1 88.31 188 ILE A CA 1
ATOM 1413 C C . ILE A 1 188 ? -8 15.234 -8.492 1 88.31 188 ILE A C 1
ATOM 1415 O O . ILE A 1 188 ? -7.301 14.297 -8.102 1 88.31 188 ILE A O 1
ATOM 1419 N N . SER A 1 189 ? -7.961 16.469 -7.988 1 84.5 189 SER A N 1
ATOM 1420 C CA . SER A 1 189 ? -7.098 16.781 -6.859 1 84.5 189 SER A CA 1
ATOM 1421 C C . SER A 1 189 ? -7.641 16.188 -5.562 1 84.5 189 SER A C 1
ATOM 1423 O O . SER A 1 189 ? -8.781 15.727 -5.516 1 84.5 189 SER A O 1
ATOM 1425 N N . GLY A 1 190 ? -6.828 16.094 -4.504 1 83 190 GLY A N 1
ATOM 1426 C CA . GLY A 1 190 ? -7.242 15.586 -3.205 1 83 190 GLY A CA 1
ATOM 1427 C C . GLY A 1 190 ? -8.422 16.344 -2.619 1 83 190 GLY A C 1
ATOM 1428 O O . GLY A 1 190 ? -9.32 15.734 -2.037 1 83 190 GLY A O 1
ATOM 1429 N N . GLY A 1 191 ? -8.383 17.672 -2.777 1 85.5 191 GLY A N 1
ATOM 1430 C CA . GLY A 1 191 ? -9.484 18.484 -2.289 1 85.5 191 GLY A CA 1
ATOM 1431 C C . GLY A 1 191 ? -10.789 18.203 -3.01 1 85.5 191 GLY A C 1
ATOM 1432 O O . GLY A 1 191 ? -11.852 18.156 -2.387 1 85.5 191 GLY A O 1
ATOM 1433 N N . GLU A 1 192 ? -10.656 18.094 -4.289 1 89.25 192 GLU A N 1
ATOM 1434 C CA . GLU A 1 192 ? -11.836 17.766 -5.09 1 89.25 192 GLU A CA 1
ATOM 1435 C C . GLU A 1 192 ? -12.391 16.391 -4.738 1 89.25 192 GLU A C 1
ATOM 1437 O O . GLU A 1 192 ? -13.602 16.188 -4.703 1 89.25 192 GLU A O 1
ATOM 1442 N N . ARG A 1 193 ? -11.523 15.508 -4.52 1 90.44 193 ARG A N 1
ATOM 1443 C CA . ARG A 1 193 ? -11.914 14.156 -4.125 1 90.44 193 ARG A CA 1
ATOM 1444 C C . ARG A 1 193 ? -12.664 14.172 -2.799 1 90.44 193 ARG A C 1
ATOM 1446 O O . ARG A 1 193 ? -13.672 13.477 -2.643 1 90.44 193 ARG A O 1
ATOM 1453 N N . LYS A 1 194 ? -12.172 14.938 -1.891 1 88 194 LYS A N 1
ATOM 1454 C CA . LYS A 1 194 ? -12.812 15.023 -0.582 1 88 194 LYS A CA 1
ATOM 1455 C C . LYS A 1 194 ? -14.195 15.672 -0.688 1 88 194 LYS A C 1
ATOM 1457 O O . LYS A 1 194 ? -15.148 15.203 -0.073 1 88 194 LYS A O 1
ATOM 1462 N N . ARG A 1 195 ? -14.234 16.719 -1.407 1 88.81 195 ARG A N 1
ATOM 1463 C CA . ARG A 1 195 ? -15.516 17.391 -1.583 1 88.81 195 ARG A CA 1
ATOM 1464 C C . ARG A 1 195 ? -16.516 16.5 -2.314 1 88.81 195 ARG A C 1
ATOM 1466 O O . ARG A 1 195 ? -17.719 16.562 -2.053 1 88.81 195 ARG A O 1
ATOM 1473 N N . THR A 1 196 ? -16.016 15.68 -3.166 1 91.75 196 THR A N 1
ATOM 1474 C CA . THR A 1 196 ? -16.875 14.703 -3.824 1 91.75 196 THR A CA 1
ATOM 1475 C C . THR A 1 196 ? -17.391 13.68 -2.82 1 91.75 196 THR A C 1
ATOM 1477 O O . THR A 1 196 ? -18.562 13.312 -2.857 1 91.75 196 THR A O 1
ATOM 1480 N N . SER A 1 197 ? -16.531 13.25 -1.98 1 88.75 197 SER A N 1
ATOM 1481 C CA . SER A 1 197 ? -16.922 12.297 -0.948 1 88.75 197 SER A CA 1
ATOM 1482 C C . SER A 1 197 ? -18 12.883 -0.043 1 88.75 197 SER A C 1
ATOM 1484 O O . SER A 1 197 ? -18.922 12.172 0.376 1 88.75 197 SER A O 1
ATOM 1486 N N . VAL A 1 198 ? -17.859 14.117 0.272 1 86.31 198 VAL A N 1
ATOM 1487 C CA . VAL A 1 198 ? -18.875 14.82 1.065 1 86.31 198 VAL A CA 1
ATOM 1488 C C . VAL A 1 198 ? -20.188 14.844 0.308 1 86.31 198 VAL A C 1
ATOM 1490 O O . VAL A 1 198 ? -21.25 14.633 0.897 1 86.31 198 VAL A O 1
ATOM 1493 N N . GLY A 1 199 ? -20.078 15.078 -0.961 1 88.12 199 GLY A N 1
ATOM 1494 C CA . GLY A 1 199 ? -21.266 15.125 -1.799 1 88.12 199 GLY A CA 1
ATOM 1495 C C . GLY A 1 199 ? -22.016 13.812 -1.824 1 88.12 199 GLY A C 1
ATOM 1496 O O . GLY A 1 199 ? -23.25 13.797 -1.852 1 88.12 199 GLY A O 1
ATOM 1497 N N . VAL A 1 200 ? -21.312 12.734 -1.783 1 88 200 VAL A N 1
ATOM 1498 C CA . VAL A 1 200 ? -21.922 11.406 -1.817 1 88 200 VAL A CA 1
ATOM 1499 C C . VAL A 1 200 ? -22.828 11.219 -0.601 1 88 200 VAL A C 1
ATOM 1501 O O . VAL A 1 200 ? -23.891 10.609 -0.701 1 88 200 VAL A O 1
ATOM 1504 N N . GLU A 1 201 ? -22.438 11.828 0.459 1 81.62 201 GLU A N 1
ATOM 1505 C CA . GLU A 1 201 ? -23.203 11.672 1.693 1 81.62 201 GLU A CA 1
ATOM 1506 C C . GLU A 1 201 ? -24.312 12.719 1.789 1 81.62 201 GLU A C 1
ATOM 1508 O O . GLU A 1 201 ? -25.344 12.477 2.406 1 81.62 201 GLU A O 1
ATOM 1513 N N . LEU A 1 202 ? -24.094 13.797 1.126 1 83.94 202 LEU A N 1
ATOM 1514 C CA . LEU A 1 202 ? -25.047 14.906 1.217 1 83.94 202 LEU A CA 1
ATOM 1515 C C . LEU A 1 202 ? -26.266 14.648 0.352 1 83.94 202 LEU A C 1
ATOM 1517 O O . LEU A 1 202 ? -27.297 15.297 0.526 1 83.94 202 LEU A O 1
ATOM 1521 N N . ILE A 1 203 ? -26.109 13.758 -0.479 1 80.94 203 ILE A N 1
ATOM 1522 C CA . ILE A 1 203 ? -27.156 13.5 -1.458 1 80.94 203 ILE A CA 1
ATOM 1523 C C . ILE A 1 203 ? -28.438 13.086 -0.742 1 80.94 203 ILE A C 1
ATOM 1525 O O . ILE A 1 203 ? -29.531 13.375 -1.216 1 80.94 203 ILE A O 1
ATOM 1529 N N . THR A 1 204 ? -28.312 12.445 0.426 1 76.31 204 THR A N 1
ATOM 1530 C CA . THR A 1 204 ? -29.469 11.938 1.149 1 76.31 204 THR A CA 1
ATOM 1531 C C . THR A 1 204 ? -30.109 13.039 2.002 1 76.31 204 THR A C 1
ATOM 1533 O O . THR A 1 204 ? -31.094 12.805 2.693 1 76.31 204 THR A O 1
ATOM 1536 N N . LYS A 1 205 ? -29.578 14.164 1.91 1 78.06 205 LYS A N 1
ATOM 1537 C CA . LYS A 1 205 ? -30.078 15.289 2.701 1 78.06 205 LYS A CA 1
ATOM 1538 C C . LYS A 1 205 ? -30.109 14.938 4.188 1 78.06 205 LYS A C 1
ATOM 1540 O O . LYS A 1 205 ? -31.172 14.984 4.812 1 78.06 205 LYS A O 1
ATOM 1545 N N . PRO A 1 206 ? -29.016 14.602 4.711 1 83.5 206 PRO A N 1
ATOM 1546 C CA . PRO A 1 206 ? -28.938 14.219 6.121 1 83.5 206 PRO A CA 1
ATOM 1547 C C . PRO A 1 206 ? -29.281 15.367 7.066 1 83.5 206 PRO A C 1
ATOM 1549 O O . PRO A 1 206 ? -29.297 16.531 6.648 1 83.5 206 PRO A O 1
ATOM 1552 N N . ASP A 1 207 ? -29.656 14.93 8.305 1 86.19 207 ASP A N 1
ATOM 1553 C CA . ASP A 1 207 ? -29.984 15.93 9.32 1 86.19 207 ASP A CA 1
ATOM 1554 C C . ASP A 1 207 ? -28.719 16.516 9.945 1 86.19 207 ASP A C 1
ATOM 1556 O O . ASP A 1 207 ? -28.75 17.609 10.516 1 86.19 207 ASP A O 1
ATOM 1560 N N . MET A 1 208 ? -27.672 15.75 9.836 1 91.38 208 MET A N 1
ATOM 1561 C CA . MET A 1 208 ? -26.375 16.172 10.375 1 91.38 208 MET A CA 1
ATOM 1562 C C . MET A 1 208 ? -25.234 15.586 9.562 1 91.38 208 MET A C 1
ATOM 1564 O O . MET A 1 208 ? -25.391 14.57 8.883 1 91.38 208 MET A O 1
ATOM 1568 N N . ILE A 1 209 ? -24.125 16.25 9.68 1 91.69 209 ILE A N 1
ATOM 1569 C CA . ILE A 1 209 ? -22.969 15.812 8.891 1 91.69 209 ILE A CA 1
ATOM 1570 C C . ILE A 1 209 ? -21.75 15.648 9.797 1 91.69 209 ILE A C 1
ATOM 1572 O O . ILE A 1 209 ? -21.422 16.562 10.562 1 91.69 209 ILE A O 1
ATOM 1576 N N . PHE A 1 210 ? -21.156 14.469 9.797 1 93.25 210 PHE A N 1
ATOM 1577 C CA . PHE A 1 210 ? -19.922 14.172 10.516 1 93.25 210 PHE A CA 1
ATOM 1578 C C . PHE A 1 210 ? -18.797 13.875 9.547 1 93.25 210 PHE A C 1
ATOM 1580 O O . PHE A 1 210 ? -18.938 13.047 8.648 1 93.25 210 PHE A O 1
ATOM 1587 N N . LEU A 1 211 ? -17.703 14.602 9.695 1 93.62 211 LEU A N 1
ATOM 1588 C CA . LEU A 1 211 ? -16.531 14.344 8.867 1 93.62 211 LEU A CA 1
ATOM 1589 C C . LEU A 1 211 ? -15.32 14.031 9.734 1 93.62 211 LEU A C 1
ATOM 1591 O O . LEU A 1 211 ? -14.922 14.836 10.578 1 93.62 211 LEU A O 1
ATOM 1595 N N . ASP A 1 212 ? -14.781 12.867 9.516 1 91.31 212 ASP A N 1
ATOM 1596 C CA . ASP A 1 212 ? -13.602 12.453 10.266 1 91.31 212 ASP A CA 1
ATOM 1597 C C . ASP A 1 212 ? -12.32 12.805 9.516 1 91.31 212 ASP A C 1
ATOM 1599 O O . ASP A 1 212 ? -11.977 12.148 8.531 1 91.31 212 ASP A O 1
ATOM 1603 N N . GLU A 1 213 ? -11.602 13.766 9.93 1 90 213 GLU A N 1
ATOM 1604 C CA . GLU A 1 213 ? -10.336 14.25 9.398 1 90 213 GLU A CA 1
ATOM 1605 C C . GLU A 1 213 ? -10.43 14.492 7.895 1 90 213 GLU A C 1
ATOM 1607 O O . GLU A 1 213 ? -9.625 13.969 7.121 1 90 213 GLU A O 1
ATOM 1612 N N . PRO A 1 214 ? -11.312 15.375 7.52 1 89.5 214 PRO A N 1
ATOM 1613 C CA . PRO A 1 214 ? -11.508 15.633 6.09 1 89.5 214 PRO A CA 1
ATOM 1614 C C . PRO A 1 214 ? -10.352 16.422 5.473 1 89.5 214 PRO A C 1
ATOM 1616 O O . PRO A 1 214 ? -10.234 16.484 4.246 1 89.5 214 PRO A O 1
ATOM 1619 N N . LEU A 1 215 ? -9.547 17.047 6.328 1 88.75 215 LEU A N 1
ATOM 1620 C CA . LEU A 1 215 ? -8.508 17.938 5.812 1 88.75 215 LEU A CA 1
ATOM 1621 C C . LEU A 1 215 ? -7.176 17.203 5.691 1 88.75 215 LEU A C 1
ATOM 1623 O O . LEU A 1 215 ? -6.191 17.781 5.219 1 88.75 215 LEU A O 1
ATOM 1627 N N . SER A 1 216 ? -7.164 16.016 6.051 1 82.25 216 SER A N 1
ATOM 1628 C CA . SER A 1 216 ? -5.922 15.25 5.992 1 82.25 216 SER A CA 1
ATOM 1629 C C . SER A 1 216 ? -5.426 15.102 4.559 1 82.25 216 SER A C 1
ATOM 1631 O O . SER A 1 216 ? -6.203 14.773 3.658 1 82.25 216 SER A O 1
ATOM 1633 N N . GLY A 1 217 ? -4.16 15.414 4.324 1 74.69 217 GLY A N 1
ATOM 1634 C CA . GLY A 1 217 ? -3.551 15.25 3.014 1 74.69 217 GLY A CA 1
ATOM 1635 C C . GLY A 1 217 ? -3.85 16.391 2.064 1 74.69 217 GLY A C 1
ATOM 1636 O O . GLY A 1 217 ? -3.463 16.344 0.894 1 74.69 217 GLY A O 1
ATOM 1637 N N . LEU A 1 218 ? -4.582 17.406 2.553 1 81.38 218 LEU A N 1
ATOM 1638 C CA . LEU A 1 218 ? -4.91 18.547 1.706 1 81.38 218 LEU A CA 1
ATOM 1639 C C . LEU A 1 218 ? -3.939 19.688 1.947 1 81.38 218 LEU A C 1
ATOM 1641 O O . LEU A 1 218 ? -3.424 19.859 3.055 1 81.38 218 LEU A O 1
ATOM 1645 N N . ASP A 1 219 ? -3.744 20.453 0.901 1 78 219 ASP A N 1
ATOM 1646 C CA . ASP A 1 219 ? -2.969 21.688 1.089 1 78 219 ASP A CA 1
ATOM 1647 C C . ASP A 1 219 ? -3.826 22.781 1.702 1 78 219 ASP A C 1
ATOM 1649 O O . ASP A 1 219 ? -5.023 22.594 1.922 1 78 219 ASP A O 1
ATOM 1653 N N . SER A 1 220 ? -3.273 23.828 1.988 1 80.25 220 SER A N 1
ATOM 1654 C CA . SER A 1 220 ? -3.906 24.906 2.748 1 80.25 220 SER A CA 1
ATOM 1655 C C . SER A 1 220 ? -5.121 25.453 2.016 1 80.25 220 SER A C 1
ATOM 1657 O O . SER A 1 220 ? -6.168 25.688 2.627 1 80.25 220 SER A O 1
ATOM 1659 N N . TYR A 1 221 ? -4.945 25.625 0.782 1 81.94 221 TYR A N 1
ATOM 1660 C CA . TYR A 1 221 ? -6.043 26.219 0.033 1 81.94 221 TYR A CA 1
ATOM 1661 C C . TYR A 1 221 ? -7.195 25.234 -0.129 1 81.94 221 TYR A C 1
ATOM 1663 O O . TYR A 1 221 ? -8.367 25.609 0.022 1 81.94 221 TYR A O 1
ATOM 1671 N N . ALA A 1 222 ? -6.863 24.047 -0.524 1 84.44 222 ALA A N 1
ATOM 1672 C CA . ALA A 1 222 ? -7.883 23.016 -0.661 1 84.44 222 ALA A CA 1
ATOM 1673 C C . ALA A 1 222 ? -8.609 22.781 0.662 1 84.44 222 ALA A C 1
ATOM 1675 O O . ALA A 1 222 ? -9.828 22.578 0.685 1 84.44 222 ALA A O 1
ATOM 1676 N N . ALA A 1 223 ? -7.867 22.781 1.711 1 89.06 223 ALA A N 1
ATOM 1677 C CA . ALA A 1 223 ? -8.461 22.625 3.037 1 89.06 223 ALA A CA 1
ATOM 1678 C C . ALA A 1 223 ? -9.398 23.781 3.361 1 89.06 223 ALA A C 1
ATOM 1680 O O . ALA A 1 223 ? -10.516 23.562 3.842 1 89.06 223 ALA A O 1
ATOM 1681 N N . PHE A 1 224 ? -8.977 24.984 3.098 1 90.19 224 PHE A N 1
ATOM 1682 C CA . PHE A 1 224 ? -9.781 26.172 3.348 1 90.19 224 PHE A CA 1
ATOM 1683 C C . PHE A 1 224 ? -11.062 26.141 2.523 1 90.19 224 PHE A C 1
ATOM 1685 O O . PHE A 1 224 ? -12.141 26.438 3.037 1 90.19 224 PHE A O 1
ATOM 1692 N N . THR A 1 225 ? -10.891 25.766 1.307 1 88.38 225 THR A N 1
ATOM 1693 C CA . THR A 1 225 ? -12.047 25.703 0.415 1 88.38 225 THR A CA 1
ATOM 1694 C C . THR A 1 225 ? -13.047 24.656 0.906 1 88.38 225 THR A C 1
ATOM 1696 O O . THR A 1 225 ? -14.258 24.906 0.896 1 88.38 225 THR A O 1
ATOM 1699 N N . THR A 1 226 ? -12.578 23.594 1.293 1 90.38 226 THR A N 1
ATOM 1700 C CA . THR A 1 226 ? -13.43 22.531 1.791 1 90.38 226 THR A CA 1
ATOM 1701 C C . THR A 1 226 ? -14.195 22.984 3.031 1 90.38 226 THR A C 1
ATOM 1703 O O . THR A 1 226 ? -15.406 22.781 3.125 1 90.38 226 THR A O 1
ATOM 1706 N N . VAL A 1 227 ? -13.539 23.609 3.971 1 94.25 227 VAL A N 1
ATOM 1707 C CA . VAL A 1 227 ? -14.18 24.031 5.211 1 94.25 227 VAL A CA 1
ATOM 1708 C C . VAL A 1 227 ? -15.164 25.172 4.926 1 94.25 227 VAL A C 1
ATOM 1710 O O . VAL A 1 227 ? -16.203 25.266 5.574 1 94.25 227 VAL A O 1
ATOM 1713 N N . THR A 1 228 ? -14.828 25.953 3.961 1 92.62 228 THR A N 1
ATOM 1714 C CA . THR A 1 228 ? -15.742 27.031 3.572 1 92.62 228 THR A CA 1
ATOM 1715 C C . THR A 1 228 ? -17.062 26.453 3.066 1 92.62 228 THR A C 1
ATOM 1717 O O . THR A 1 228 ? -18.141 26.969 3.402 1 92.62 228 THR A O 1
ATOM 1720 N N . VAL A 1 229 ? -16.891 25.453 2.326 1 90.06 229 VAL A N 1
ATOM 1721 C CA . VAL A 1 229 ? -18.078 24.781 1.817 1 90.06 229 VAL A CA 1
ATOM 1722 C C . VAL A 1 229 ? -18.875 24.172 2.977 1 90.06 229 VAL A C 1
ATOM 1724 O O . VAL A 1 229 ? -20.094 24.266 3.02 1 90.06 229 VAL A O 1
ATOM 1727 N N . LEU A 1 230 ? -18.234 23.609 3.904 1 91.88 230 LEU A N 1
ATOM 1728 C CA . LEU A 1 230 ? -18.875 23.016 5.066 1 91.88 230 LEU A CA 1
ATOM 1729 C C . LEU A 1 230 ? -19.547 24.078 5.922 1 91.88 230 LEU A C 1
ATOM 1731 O O . LEU A 1 230 ? -20.609 23.844 6.508 1 91.88 230 LEU A O 1
ATOM 1735 N N . LYS A 1 231 ? -18.875 25.219 6.035 1 94 231 LYS A N 1
ATOM 1736 C CA . LYS A 1 231 ? -19.453 26.344 6.77 1 94 231 LYS A CA 1
ATOM 1737 C C . LYS A 1 231 ? -20.75 26.812 6.129 1 94 231 LYS A C 1
ATOM 1739 O O . LYS A 1 231 ? -21.734 27.094 6.824 1 94 231 LYS A O 1
ATOM 1744 N N . GLU A 1 232 ? -20.688 26.875 4.855 1 89.25 232 GLU A N 1
ATOM 1745 C CA . GLU A 1 232 ? -21.891 27.25 4.125 1 89.25 232 GLU A CA 1
ATOM 1746 C C . GLU A 1 232 ? -23 26.234 4.328 1 89.25 232 GLU A C 1
ATOM 1748 O O . GLU A 1 232 ? -24.172 26.609 4.457 1 89.25 232 GLU A O 1
ATOM 1753 N N . LEU A 1 233 ? -22.656 25.047 4.363 1 86.5 233 LEU A N 1
ATOM 1754 C CA . LEU A 1 233 ? -23.625 23.984 4.621 1 86.5 233 LEU A CA 1
ATOM 1755 C C . LEU A 1 233 ? -24.219 24.109 6.023 1 86.5 233 LEU A C 1
ATOM 1757 O O . LEU A 1 233 ? -25.422 23.953 6.215 1 86.5 233 LEU A O 1
ATOM 1761 N N . ALA A 1 234 ? -23.391 24.375 6.949 1 91 234 ALA A N 1
ATOM 1762 C CA . ALA A 1 234 ? -23.828 24.547 8.328 1 91 234 ALA A CA 1
ATOM 1763 C C . ALA A 1 234 ? -24.797 25.734 8.438 1 91 234 ALA A C 1
ATOM 1765 O O . ALA A 1 234 ? -25.797 25.656 9.141 1 91 234 ALA A O 1
ATOM 1766 N N . GLU A 1 235 ? -24.484 26.75 7.762 1 89.19 235 GLU A N 1
ATOM 1767 C CA . GLU A 1 235 ? -25.281 27.969 7.812 1 89.19 235 GLU A CA 1
ATOM 1768 C C . GLU A 1 235 ? -26.672 27.75 7.199 1 89.19 235 GLU A C 1
ATOM 1770 O O . GLU A 1 235 ? -27.609 28.5 7.48 1 89.19 235 GLU A O 1
ATOM 1775 N N . SER A 1 236 ? -26.781 26.703 6.441 1 83.75 236 SER A N 1
ATOM 1776 C CA . SER A 1 236 ? -28.078 26.359 5.863 1 83.75 236 SER A CA 1
ATOM 1777 C C . SER A 1 236 ? -28.953 25.625 6.871 1 83.75 236 SER A C 1
ATOM 1779 O O . SER A 1 236 ? -30.109 25.328 6.59 1 83.75 236 SER A O 1
ATOM 1781 N N . GLY A 1 237 ? -28.422 25.328 8.008 1 84.81 237 GLY A N 1
ATOM 1782 C CA . GLY A 1 237 ? -29.25 24.766 9.07 1 84.81 237 GLY A CA 1
ATOM 1783 C C . GLY A 1 237 ? -28.828 23.375 9.477 1 84.81 237 GLY A C 1
ATOM 1784 O O . GLY A 1 237 ? -29.422 22.781 10.391 1 84.81 237 GLY A O 1
ATOM 1785 N N . VAL A 1 238 ? -27.906 22.844 8.883 1 86.62 238 VAL A N 1
ATOM 1786 C CA . VAL A 1 238 ? -27.469 21.484 9.172 1 86.62 238 VAL A CA 1
ATOM 1787 C C . VAL A 1 238 ? -26.234 21.531 10.07 1 86.62 238 VAL A C 1
ATOM 1789 O O . VAL A 1 238 ? -25.219 22.141 9.711 1 86.62 238 VAL A O 1
ATOM 1792 N N . PRO A 1 239 ? -26.344 20.891 11.25 1 93.25 239 PRO A N 1
ATOM 1793 C CA . PRO A 1 239 ? -25.141 20.844 12.086 1 93.25 239 PRO A CA 1
ATOM 1794 C C . PRO A 1 239 ? -24.016 20.047 11.453 1 93.25 239 PRO A C 1
ATOM 1796 O O . PRO A 1 239 ? -24.266 18.969 10.891 1 93.25 239 PRO A O 1
ATOM 1799 N N . VAL A 1 240 ? -22.828 20.594 11.5 1 94.62 240 VAL A N 1
ATOM 1800 C CA . VAL A 1 240 ? -21.656 19.938 10.922 1 94.62 240 VAL A CA 1
ATOM 1801 C C . VAL A 1 240 ? -20.578 19.75 11.992 1 94.62 240 VAL A C 1
ATOM 1803 O O . VAL A 1 240 ? -20.25 20.703 12.703 1 94.62 240 VAL A O 1
ATOM 1806 N N . MET A 1 241 ? -20.156 18.562 12.172 1 96.19 241 MET A N 1
ATOM 1807 C CA . MET A 1 241 ? -19.047 18.25 13.078 1 96.19 241 MET A CA 1
ATOM 1808 C C . MET A 1 241 ? -17.859 17.688 12.32 1 96.19 241 MET A C 1
ATOM 1810 O O . MET A 1 241 ? -18 16.781 11.508 1 96.19 241 MET A O 1
ATOM 1814 N N . ILE A 1 242 ? -16.672 18.234 12.539 1 95.88 242 ILE A N 1
ATOM 1815 C CA . ILE A 1 242 ? -15.484 17.766 11.844 1 95.88 242 ILE A CA 1
ATOM 1816 C C . ILE A 1 242 ? -14.359 17.547 12.852 1 95.88 242 ILE A C 1
ATOM 1818 O O . ILE A 1 242 ? -14.25 18.281 13.836 1 95.88 242 ILE A O 1
ATOM 1822 N N . THR A 1 243 ? -13.656 16.516 12.703 1 95.19 243 THR A N 1
ATOM 1823 C CA . THR A 1 243 ? -12.438 16.328 13.484 1 95.19 243 THR A CA 1
ATOM 1824 C C . THR A 1 243 ? -11.219 16.844 12.719 1 95.19 243 THR A C 1
ATOM 1826 O O . THR A 1 243 ? -11.094 16.609 11.516 1 95.19 243 THR A O 1
ATOM 1829 N N . VAL A 1 244 ? -10.43 17.688 13.359 1 91.44 244 VAL A N 1
ATOM 1830 C CA . VAL A 1 244 ? -9.242 18.25 12.727 1 91.44 244 VAL A CA 1
ATOM 1831 C C . VAL A 1 244 ? -8.031 18.062 13.641 1 91.44 244 VAL A C 1
ATOM 1833 O O . VAL A 1 244 ? -8.141 18.234 14.859 1 91.44 244 VAL A O 1
ATOM 1836 N N . HIS A 1 245 ? -7.004 17.703 13.133 1 84.25 245 HIS A N 1
ATOM 1837 C CA . HIS A 1 245 ? -5.785 17.547 13.914 1 84.25 245 HIS A CA 1
ATOM 1838 C C . HIS A 1 245 ? -5.105 18.891 14.164 1 84.25 245 HIS A C 1
ATOM 1840 O O . HIS A 1 245 ? -4.824 19.25 15.305 1 84.25 245 HIS A O 1
ATOM 1846 N N . GLN A 1 246 ? -4.816 19.609 13.109 1 86.19 246 GLN A N 1
ATOM 1847 C CA . GLN A 1 246 ? -4.137 20.891 13.203 1 86.19 246 GLN A CA 1
ATOM 1848 C C . GLN A 1 246 ? -4.68 21.875 12.164 1 86.19 246 GLN A C 1
ATOM 1850 O O . GLN A 1 246 ? -4.062 22.094 11.117 1 86.19 246 GLN A O 1
ATOM 1855 N N . PRO A 1 247 ? -5.691 22.594 12.57 1 90.25 247 PRO A N 1
ATOM 1856 C CA . PRO A 1 247 ? -6.238 23.547 11.617 1 90.25 247 PRO A CA 1
ATOM 1857 C C . PRO A 1 247 ? -5.375 24.797 11.469 1 90.25 247 PRO A C 1
ATOM 1859 O O . PRO A 1 247 ? -4.777 25.266 12.453 1 90.25 247 PRO A O 1
ATOM 1862 N N . SER A 1 248 ? -5.352 25.328 10.297 1 91.44 248 SER A N 1
ATOM 1863 C CA . SER A 1 248 ? -4.691 26.609 10.102 1 91.44 248 SER A CA 1
ATOM 1864 C C . SER A 1 248 ? -5.477 27.75 10.742 1 91.44 248 SER A C 1
ATOM 1866 O O . SER A 1 248 ? -6.621 27.562 11.172 1 91.44 248 SER A O 1
ATOM 1868 N N . SER A 1 249 ? -4.867 28.906 10.844 1 92 249 SER A N 1
ATOM 1869 C CA . SER A 1 249 ? -5.504 30.047 11.492 1 92 249 SER A CA 1
ATOM 1870 C C . SER A 1 249 ? -6.773 30.469 10.766 1 92 249 SER A C 1
ATOM 1872 O O . SER A 1 249 ? -7.785 30.781 11.391 1 92 249 SER A O 1
ATOM 1874 N N . GLU A 1 250 ? -6.695 30.422 9.469 1 90.56 250 GLU A N 1
ATOM 1875 C CA . GLU A 1 250 ? -7.852 30.812 8.672 1 90.56 250 GLU A CA 1
ATOM 1876 C C . GLU A 1 250 ? -9.008 29.844 8.852 1 90.56 250 GLU A C 1
ATOM 1878 O O . GLU A 1 250 ? -10.172 30.234 8.891 1 90.56 250 GLU A O 1
ATOM 1883 N N . ILE A 1 251 ? -8.68 28.609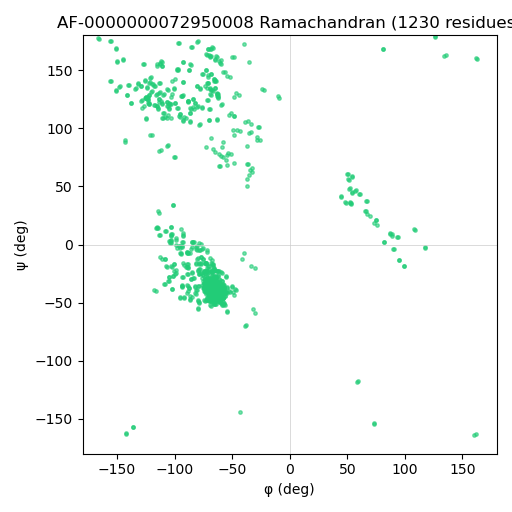 8.945 1 93.31 251 ILE A N 1
ATOM 1884 C CA . ILE A 1 251 ? -9.688 27.578 9.102 1 93.31 251 ILE A CA 1
ATOM 1885 C C . ILE A 1 251 ? -10.281 27.625 10.508 1 93.31 251 ILE A C 1
ATOM 1887 O O . ILE A 1 251 ? -11.492 27.484 10.688 1 93.31 251 ILE A O 1
ATOM 1891 N N . TYR A 1 252 ? -9.438 27.875 11.484 1 94.44 252 TYR A N 1
ATOM 1892 C CA . TYR A 1 252 ? -9.883 27.969 12.875 1 94.44 252 TYR A CA 1
ATOM 1893 C C . TYR A 1 252 ? -10.945 29.047 13.031 1 94.44 252 TYR A C 1
ATOM 1895 O O . TYR A 1 252 ? -11.906 28.875 13.789 1 94.44 252 TYR A O 1
ATOM 1903 N N . GLN A 1 253 ? -10.805 30.078 12.336 1 92.12 253 GLN A N 1
ATOM 1904 C CA . GLN A 1 253 ? -11.719 31.219 12.445 1 92.12 253 GLN A CA 1
ATOM 1905 C C . GLN A 1 253 ? -13.086 30.875 11.844 1 92.12 253 GLN A C 1
ATOM 1907 O O . GLN A 1 253 ? -14.078 31.531 12.148 1 92.12 253 GLN A O 1
ATOM 1912 N N . LEU A 1 254 ? -13.094 29.875 11.055 1 94.38 254 LEU A N 1
ATOM 1913 C CA . LEU A 1 254 ? -14.344 29.5 10.398 1 94.38 254 LEU A CA 1
ATOM 1914 C C . LEU A 1 254 ? -15.219 28.672 11.336 1 94.38 254 LEU A C 1
ATOM 1916 O O . LEU A 1 254 ? -16.422 28.531 11.102 1 94.38 254 LEU A O 1
ATOM 1920 N N . PHE A 1 255 ? -14.656 28.156 12.367 1 96.62 255 PHE A N 1
ATOM 1921 C CA . PHE A 1 255 ? -15.414 27.312 13.281 1 96.62 255 PHE A CA 1
ATOM 1922 C C . PHE A 1 255 ? -16.281 28.172 14.211 1 96.62 255 PHE A C 1
ATOM 1924 O O . PHE A 1 255 ? -15.805 29.156 14.773 1 96.62 255 PHE A O 1
ATOM 1931 N N . ASP A 1 256 ? -17.484 27.781 14.359 1 96.56 256 ASP A N 1
ATOM 1932 C CA . ASP A 1 256 ? -18.375 28.453 15.305 1 96.56 256 ASP A CA 1
ATOM 1933 C C . ASP A 1 256 ? -18.094 27.984 16.734 1 96.56 256 ASP A C 1
ATOM 1935 O O . ASP A 1 256 ? -18.031 28.797 17.656 1 96.56 256 ASP A O 1
ATOM 1939 N N . ASN A 1 257 ? -18.016 26.703 16.875 1 96.12 257 ASN A N 1
ATOM 1940 C CA . ASN A 1 257 ? -17.734 26.047 18.141 1 96.12 257 ASN A CA 1
ATOM 1941 C C . ASN A 1 257 ? -16.578 25.078 18.031 1 96.12 257 ASN A C 1
ATOM 1943 O O . ASN A 1 257 ? -16.25 24.609 16.938 1 96.12 257 ASN A O 1
ATOM 1947 N N . VAL A 1 258 ? -15.977 24.875 19.172 1 96.62 258 VAL A N 1
ATOM 1948 C CA . VAL A 1 258 ? -14.867 23.922 19.203 1 96.62 258 VAL A CA 1
ATOM 1949 C C . VAL A 1 258 ? -15.016 22.984 20.406 1 96.62 258 VAL A C 1
ATOM 1951 O O . VAL A 1 258 ? -15.445 23.422 21.484 1 96.62 258 VAL A O 1
ATOM 1954 N N . MET A 1 259 ? -14.828 21.75 20.172 1 96.56 259 MET A N 1
ATOM 1955 C CA . MET A 1 259 ? -14.734 20.734 21.203 1 96.56 259 MET A CA 1
ATOM 1956 C C . MET A 1 259 ? -13.289 20.266 21.375 1 96.56 259 MET A C 1
ATOM 1958 O O . MET A 1 259 ? -12.672 19.797 20.406 1 96.56 259 MET A O 1
ATOM 1962 N N . ILE A 1 260 ? -12.812 20.391 22.562 1 97.12 260 ILE A N 1
ATOM 1963 C CA . ILE A 1 260 ? -11.43 20 22.812 1 97.12 260 ILE A CA 1
ATOM 1964 C C . ILE A 1 260 ? -11.406 18.781 23.734 1 97.12 260 ILE A C 1
ATOM 1966 O O . ILE A 1 260 ? -11.969 18.797 24.828 1 97.12 260 ILE A O 1
ATOM 1970 N N . LEU A 1 261 ? -10.781 17.734 23.25 1 96.12 261 LEU A N 1
ATOM 1971 C CA . LEU A 1 261 ? -10.68 16.484 23.984 1 96.12 261 LEU A CA 1
ATOM 1972 C C . LEU A 1 261 ? -9.242 16.203 24.391 1 96.12 261 LEU A C 1
ATOM 1974 O O . LEU A 1 261 ? -8.312 16.469 23.625 1 96.12 261 LEU A O 1
ATOM 1978 N N . SER A 1 262 ? -9.086 15.734 25.578 1 94.44 262 SER A N 1
ATOM 1979 C CA . SER A 1 262 ? -7.785 15.273 26.062 1 94.44 262 SER A CA 1
ATOM 1980 C C . SER A 1 262 ? -7.922 13.977 26.859 1 94.44 262 SER A C 1
ATOM 1982 O O . SER A 1 262 ? -8.648 13.938 27.859 1 94.44 262 SER A O 1
ATOM 1984 N N . ALA A 1 263 ? -7.277 12.93 26.484 1 92.38 263 ALA A N 1
ATOM 1985 C CA . ALA A 1 263 ? -7.246 11.641 27.172 1 92.38 263 ALA A CA 1
ATOM 1986 C C . ALA A 1 263 ? -8.664 11.125 27.438 1 92.38 263 ALA A C 1
ATOM 1988 O O . ALA A 1 263 ? -8.961 10.672 28.547 1 92.38 263 ALA A O 1
ATOM 1989 N N . GLY A 1 264 ? -9.531 11.391 26.531 1 93.5 264 GLY A N 1
ATOM 1990 C CA . GLY A 1 264 ? -10.883 10.852 26.625 1 93.5 264 GLY A CA 1
ATOM 1991 C C . GLY A 1 264 ? -11.836 11.766 27.375 1 93.5 264 GLY A C 1
ATOM 1992 O O . GLY A 1 264 ? -13.016 11.461 27.516 1 93.5 264 GLY A O 1
ATOM 1993 N N . GLU A 1 265 ? -11.336 12.852 27.891 1 95.12 265 GLU A N 1
ATOM 1994 C CA . GLU A 1 265 ? -12.172 13.797 28.625 1 95.12 265 GLU A CA 1
ATOM 1995 C C . GLU A 1 265 ? -12.344 15.102 27.859 1 95.12 265 GLU A C 1
ATOM 1997 O O . GLU A 1 265 ? -11.469 15.5 27.094 1 95.12 265 GLU A O 1
ATOM 2002 N N . MET A 1 266 ? -13.445 15.75 28.141 1 95.75 266 MET A N 1
ATOM 2003 C CA . MET A 1 266 ? -13.703 17.031 27.5 1 95.75 266 MET A CA 1
ATOM 2004 C C . MET A 1 266 ? -13.094 18.188 28.297 1 95.75 266 MET A C 1
ATOM 2006 O O . MET A 1 266 ? -13.406 18.359 29.484 1 95.75 266 MET A O 1
ATOM 2010 N N . VAL A 1 267 ? -12.281 18.938 27.672 1 96.5 267 VAL A N 1
ATOM 2011 C CA . VAL A 1 267 ? -11.594 20.047 28.312 1 96.5 267 VAL A CA 1
ATOM 2012 C C . VAL A 1 267 ? -12.375 21.344 28.109 1 96.5 267 VAL A C 1
ATOM 2014 O O . VAL A 1 267 ? -12.359 22.234 28.953 1 96.5 267 VAL A O 1
ATOM 2017 N N . TYR A 1 268 ? -12.945 21.391 26.906 1 96.06 268 TYR A N 1
ATOM 2018 C CA . TYR A 1 268 ? -13.672 22.609 26.562 1 96.06 268 TYR A CA 1
ATOM 2019 C C . TYR A 1 268 ? -14.727 22.328 25.5 1 96.06 268 TYR A C 1
ATOM 2021 O O . TYR A 1 268 ? -14.516 21.5 24.609 1 96.06 268 TYR A O 1
ATOM 2029 N N . TYR A 1 269 ? -15.812 22.906 25.625 1 95.56 269 TYR A N 1
ATOM 2030 C CA . TYR A 1 269 ? -16.812 23.016 24.578 1 95.56 269 TYR A CA 1
ATOM 2031 C C . TYR A 1 269 ? -17.469 24.391 24.594 1 95.56 269 TYR A C 1
ATOM 2033 O O . TYR A 1 269 ? -17.906 24.859 25.656 1 95.56 269 TYR A O 1
ATOM 2041 N N . GLY A 1 270 ? -17.5 25.016 23.453 1 93.94 270 GLY A N 1
ATOM 2042 C CA . GLY A 1 270 ? -18.109 26.328 23.375 1 93.94 270 GLY A CA 1
ATOM 2043 C C . GLY A 1 270 ? -17.672 27.125 22.156 1 93.94 270 GLY A C 1
ATOM 2044 O O . GLY A 1 270 ? -17.172 26.547 21.188 1 93.94 270 GLY A O 1
ATOM 2045 N N . LYS A 1 271 ? -17.922 28.391 22.203 1 95 271 LYS A N 1
ATOM 2046 C CA . LYS A 1 271 ? -17.578 29.266 21.094 1 95 271 LYS A CA 1
ATOM 2047 C C . LYS A 1 271 ? -16.078 29.328 20.859 1 95 271 LYS A C 1
ATOM 2049 O O . LYS A 1 271 ? -15.305 29.344 21.828 1 95 271 LYS A O 1
ATOM 2054 N N . THR A 1 272 ? -15.719 29.344 19.641 1 95.38 272 THR A N 1
ATOM 2055 C CA . THR A 1 272 ? -14.312 29.344 19.25 1 95.38 272 THR A CA 1
ATOM 2056 C C . THR A 1 272 ? -13.609 30.594 19.766 1 95.38 272 THR A C 1
ATOM 2058 O O . THR A 1 272 ? -12.438 30.531 20.156 1 95.38 272 THR A O 1
ATOM 2061 N N . SER A 1 273 ? -14.25 31.719 19.859 1 92.12 273 SER A N 1
ATOM 2062 C CA . SER A 1 273 ? -13.672 33 20.266 1 92.12 273 SER A CA 1
ATOM 2063 C C . SER A 1 273 ? -13.367 33.031 21.75 1 92.12 273 SER A C 1
ATOM 2065 O O . SER A 1 273 ? -12.555 33.844 22.219 1 92.12 273 SER A O 1
ATOM 2067 N N . LYS A 1 274 ? -13.93 32.094 22.484 1 94.25 274 LYS A N 1
ATOM 2068 C CA . LYS A 1 274 ? -13.82 32.156 23.938 1 94.25 274 LYS A CA 1
ATOM 2069 C C . LYS A 1 274 ? -12.805 31.125 24.453 1 94.25 274 LYS A C 1
ATOM 2071 O O . LYS A 1 274 ? -12.578 31 25.656 1 94.25 274 LYS A O 1
ATOM 2076 N N . VAL A 1 275 ? -12.195 30.453 23.609 1 94.94 275 VAL A N 1
ATOM 2077 C CA . VAL A 1 275 ? -11.297 29.375 24 1 94.94 275 VAL A CA 1
ATOM 2078 C C . VAL A 1 275 ? -10.094 29.938 24.75 1 94.94 275 VAL A C 1
ATOM 2080 O O . VAL A 1 275 ? -9.719 29.438 25.812 1 94.94 275 VAL A O 1
ATOM 2083 N N . THR A 1 276 ? -9.438 31 24.172 1 93.88 276 THR A N 1
ATOM 2084 C CA . THR A 1 276 ? -8.234 31.562 24.766 1 93.88 276 THR A CA 1
ATOM 2085 C C . THR A 1 276 ? -8.539 32.156 26.141 1 93.88 276 THR A C 1
ATOM 2087 O O . THR A 1 276 ? -7.73 32.062 27.062 1 93.88 276 THR A O 1
ATOM 2090 N N . GLU A 1 277 ? -9.703 32.75 26.234 1 94.56 277 GLU A N 1
ATOM 2091 C CA . GLU A 1 277 ? -10.125 33.312 27.516 1 94.56 277 GLU A CA 1
ATOM 2092 C C . GLU A 1 277 ? -10.336 32.219 28.562 1 94.56 277 GLU A C 1
ATOM 2094 O O . GLU A 1 277 ? -9.953 32.375 29.719 1 94.56 277 GLU A O 1
ATOM 2099 N N . PHE A 1 278 ? -10.969 31.172 28.203 1 95.56 278 PHE A N 1
ATOM 2100 C CA . PHE A 1 278 ? -11.219 30.047 29.109 1 95.56 278 PHE A CA 1
ATOM 2101 C C . PHE A 1 278 ? -9.906 29.484 29.641 1 95.56 278 PHE A C 1
ATOM 2103 O O . PHE A 1 278 ? -9.773 29.234 30.844 1 95.56 278 PHE A O 1
ATOM 2110 N N . PHE A 1 279 ? -8.938 29.281 28.797 1 95.38 279 PHE A N 1
ATOM 2111 C CA . PHE A 1 279 ? -7.652 28.703 29.203 1 95.38 279 PHE A CA 1
ATOM 2112 C C . PHE A 1 279 ? -6.887 29.672 30.094 1 95.38 279 PHE A C 1
ATOM 2114 O O . PHE A 1 279 ? -6.133 29.25 30.969 1 95.38 279 PHE A O 1
ATOM 2121 N N . ASP A 1 280 ? -7.066 30.938 29.766 1 94.69 280 ASP A N 1
ATOM 2122 C CA . ASP A 1 280 ? -6.402 31.969 30.562 1 94.69 280 ASP A CA 1
ATOM 2123 C C . ASP A 1 280 ? -6.996 32.031 31.969 1 94.69 280 ASP A C 1
ATOM 2125 O O . ASP A 1 280 ? -6.273 31.938 32.969 1 94.69 280 ASP A O 1
ATOM 2129 N N . VAL A 1 281 ? -8.297 32.062 32.094 1 94.75 281 VAL A N 1
ATOM 2130 C CA . VAL A 1 281 ? -9.016 32.281 33.344 1 94.75 281 VAL A CA 1
ATOM 2131 C C . VAL A 1 281 ? -8.898 31.031 34.219 1 94.75 281 VAL A C 1
ATOM 2133 O O . VAL A 1 281 ? -8.664 31.141 35.438 1 94.75 281 VAL A O 1
ATOM 2136 N N . HIS A 1 282 ? -9.023 29.875 33.688 1 93.38 282 HIS A N 1
ATOM 2137 C CA . HIS A 1 282 ? -9.125 28.672 34.5 1 93.38 282 HIS A CA 1
ATOM 2138 C C . HIS A 1 282 ? -7.797 27.922 34.562 1 93.38 282 HIS A C 1
ATOM 2140 O O . HIS A 1 282 ? -7.551 27.156 35.5 1 93.38 282 HIS A O 1
ATOM 2146 N N . GLY A 1 283 ? -6.973 28.125 33.625 1 91.94 283 GLY A N 1
ATOM 2147 C CA . GLY A 1 283 ? -5.707 27.406 33.594 1 91.94 283 GLY A CA 1
ATOM 2148 C C . GLY A 1 283 ? -4.508 28.312 33.812 1 91.94 283 GLY A C 1
ATOM 2149 O O . GLY A 1 283 ? -3.391 27.828 34.031 1 91.94 283 GLY A O 1
ATOM 2150 N N . GLY A 1 284 ? -4.668 29.531 33.781 1 92.19 284 GLY A N 1
ATOM 2151 C CA . GLY A 1 284 ? -3.557 30.469 33.875 1 92.19 284 GLY A CA 1
ATOM 2152 C C . GLY A 1 284 ? -2.635 30.438 32.688 1 92.19 284 GLY A C 1
ATOM 2153 O O . GLY A 1 284 ? -1.428 30.656 32.812 1 92.19 284 GLY A O 1
ATOM 2154 N N . LEU A 1 285 ? -3.168 30.047 31.594 1 93.19 285 LEU A N 1
ATOM 2155 C CA . LEU A 1 285 ? -2.377 29.906 30.375 1 93.19 285 LEU A CA 1
ATOM 2156 C C . LEU A 1 285 ? -2.758 30.953 29.344 1 93.19 285 LEU A C 1
ATOM 2158 O O . LEU A 1 285 ? -3.807 30.859 28.703 1 93.19 285 LEU A O 1
ATOM 2162 N N . ARG A 1 286 ? -1.917 31.906 29.109 1 91.19 286 ARG A N 1
ATOM 2163 C CA . ARG A 1 286 ? -2.193 33 28.156 1 91.19 286 ARG A CA 1
ATOM 2164 C C . ARG A 1 286 ? -1.629 32.656 26.781 1 91.19 286 ARG A C 1
ATOM 2166 O O . ARG A 1 286 ? -0.452 32.312 26.656 1 91.19 286 ARG A O 1
ATOM 2173 N N . CYS A 1 287 ? -2.447 32.75 25.797 1 90.44 287 CYS A N 1
ATOM 2174 C CA . CYS A 1 287 ? -2.031 32.531 24.422 1 90.44 287 CYS A CA 1
ATOM 2175 C C . CYS A 1 287 ? -1.154 33.656 23.922 1 90.44 287 CYS A C 1
ATOM 2177 O O . CYS A 1 287 ? -1.548 34.812 23.984 1 90.44 287 CYS A O 1
ATOM 2179 N N . PRO A 1 288 ? 0.024 33.375 23.453 1 86.5 288 PRO A N 1
ATOM 2180 C CA . PRO A 1 288 ? 0.898 34.438 22.922 1 86.5 288 PRO A CA 1
ATOM 2181 C C . PRO A 1 288 ? 0.317 35.125 21.688 1 86.5 288 PRO A C 1
ATOM 2183 O O . PRO A 1 288 ? -0.581 34.594 21.047 1 86.5 288 PRO A O 1
ATOM 2186 N N . SER A 1 289 ? 0.903 36.312 21.438 1 82.06 289 SER A N 1
ATOM 2187 C CA . SER A 1 289 ? 0.475 37.031 20.25 1 82.06 289 SER A CA 1
ATOM 2188 C C . SER A 1 289 ? 0.975 36.344 18.969 1 82.06 289 SER A C 1
ATOM 2190 O O . SER A 1 289 ? 2.043 35.75 18.969 1 82.06 289 SER A O 1
ATOM 2192 N N . ASN A 1 290 ? 0.263 36.344 17.875 1 83.81 290 ASN A N 1
ATOM 2193 C CA . ASN A 1 290 ? 0.63 35.812 16.578 1 83.81 290 ASN A CA 1
ATOM 2194 C C . ASN A 1 290 ? 0.612 34.281 16.578 1 83.81 290 ASN A C 1
ATOM 2196 O O . ASN A 1 290 ? 1.434 33.656 15.914 1 83.81 290 ASN A O 1
ATOM 2200 N N . PHE A 1 291 ? -0.114 33.781 17.609 1 89.25 291 PHE A N 1
ATOM 2201 C CA . PHE A 1 291 ? -0.324 32.344 17.641 1 89.25 291 PHE A CA 1
ATOM 2202 C C . PHE A 1 291 ? -1.722 31.969 17.156 1 89.25 291 PHE A C 1
ATOM 2204 O O . PHE A 1 291 ? -2.689 32.688 17.453 1 89.25 291 PHE A O 1
ATOM 2211 N N . ASN A 1 292 ? -1.725 30.906 16.438 1 91.75 292 ASN A N 1
ATOM 2212 C CA . ASN A 1 292 ? -3.006 30.25 16.219 1 91.75 292 ASN A CA 1
ATOM 2213 C C . ASN A 1 292 ? -3.537 29.609 17.5 1 91.75 292 ASN A C 1
ATOM 2215 O O . ASN A 1 292 ? -2.869 28.75 18.094 1 91.75 292 ASN A O 1
ATOM 2219 N N . PRO A 1 293 ? -4.668 30.094 17.953 1 92.62 293 PRO A N 1
ATOM 2220 C CA . PRO A 1 293 ? -5.211 29.531 19.203 1 92.62 293 PRO A CA 1
ATOM 2221 C C . PRO A 1 293 ? -5.273 28.016 19.188 1 92.62 293 PRO A C 1
ATOM 2223 O O . PRO A 1 293 ? -5.078 27.375 20.234 1 92.62 293 PRO A O 1
ATOM 2226 N N . ALA A 1 294 ? -5.566 27.453 18.094 1 92.69 294 ALA A N 1
ATOM 2227 C CA . ALA A 1 294 ? -5.617 26 18 1 92.69 294 ALA A CA 1
ATOM 2228 C C . ALA A 1 294 ? -4.25 25.375 18.281 1 92.69 294 ALA A C 1
ATOM 2230 O O . ALA A 1 294 ? -4.156 24.359 18.969 1 92.69 294 ALA A O 1
ATOM 2231 N N . ASP A 1 295 ? -3.238 26.016 17.734 1 91.88 295 ASP A N 1
ATOM 2232 C CA . ASP A 1 295 ? -1.881 25.531 17.984 1 91.88 295 ASP A CA 1
ATOM 2233 C C . ASP A 1 295 ? -1.551 25.594 19.484 1 91.88 295 ASP A C 1
ATOM 2235 O O . ASP A 1 295 ? -0.965 24.656 20.031 1 91.88 295 ASP A O 1
ATOM 2239 N N . PHE A 1 296 ? -1.937 26.688 20.031 1 90.19 296 PHE A N 1
ATOM 2240 C CA . PHE A 1 296 ? -1.656 26.938 21.438 1 90.19 296 PHE A CA 1
ATOM 2241 C C . PHE A 1 296 ? -2.326 25.891 22.312 1 90.19 296 PHE A C 1
ATOM 2243 O O . PHE A 1 296 ? -1.683 25.297 23.188 1 90.19 296 PHE A O 1
ATOM 2250 N N . VAL A 1 297 ? -3.549 25.656 22.062 1 92.56 297 VAL A N 1
ATOM 2251 C CA . VAL A 1 297 ? -4.34 24.719 22.859 1 92.56 297 VAL A CA 1
ATOM 2252 C C . VAL A 1 297 ? -3.777 23.312 22.719 1 92.56 297 VAL A C 1
ATOM 2254 O O . VAL A 1 297 ? -3.617 22.594 23.719 1 92.56 297 VAL A O 1
ATOM 2257 N N . LEU A 1 298 ? -3.498 22.891 21.547 1 90.31 298 LEU A N 1
ATOM 2258 C CA . LEU A 1 298 ? -2.992 21.547 21.297 1 90.31 298 LEU A CA 1
ATOM 2259 C C . LEU A 1 298 ? -1.621 21.344 21.938 1 90.31 298 LEU A C 1
ATOM 2261 O O . LEU A 1 298 ? -1.31 20.266 22.438 1 90.31 298 LEU A O 1
ATOM 2265 N N . PHE A 1 299 ? -0.874 22.391 21.859 1 88.38 299 PHE A N 1
ATOM 2266 C CA . PHE A 1 299 ? 0.453 22.344 22.453 1 88.38 299 PHE A CA 1
ATOM 2267 C C . PHE A 1 299 ? 0.356 22.25 23.969 1 88.38 299 PHE A C 1
ATOM 2269 O O . PHE A 1 299 ? 1.059 21.453 24.594 1 88.38 299 PHE A O 1
ATOM 2276 N N . VAL A 1 300 ? -0.49 23 24.547 1 90.75 300 VAL A N 1
ATOM 2277 C CA . VAL A 1 300 ? -0.68 23.047 26 1 90.75 300 VAL A CA 1
ATOM 2278 C C . VAL A 1 300 ? -1.172 21.688 26.5 1 90.75 300 VAL A C 1
ATOM 2280 O O . VAL A 1 300 ? -0.724 21.219 27.547 1 90.75 300 VAL A O 1
ATOM 2283 N N . LEU A 1 301 ? -2.025 21.047 25.797 1 92.19 301 LEU A N 1
ATOM 2284 C CA . LEU A 1 301 ? -2.613 19.781 26.203 1 92.19 301 LEU A CA 1
ATOM 2285 C C . LEU A 1 301 ? -1.559 18.672 26.234 1 92.19 301 LEU A C 1
ATOM 2287 O O . LEU A 1 301 ? -1.717 17.672 26.938 1 92.19 301 LEU A O 1
ATOM 2291 N N . GLN A 1 302 ? -0.534 18.891 25.5 1 87.94 302 GLN A N 1
ATOM 2292 C CA . GLN A 1 302 ? 0.47 17.844 25.406 1 87.94 302 GLN A CA 1
ATOM 2293 C C . GLN A 1 302 ? 1.688 18.156 26.266 1 87.94 302 GLN A C 1
ATOM 2295 O O . GLN A 1 302 ? 2.475 17.266 26.594 1 87.94 302 GLN A O 1
ATOM 2300 N N . THR A 1 303 ? 1.92 19.406 26.672 1 86.94 303 THR A N 1
ATOM 2301 C CA . THR A 1 303 ? 3.15 19.812 27.344 1 86.94 303 THR A CA 1
ATOM 2302 C C . THR A 1 303 ? 2.891 20.094 28.828 1 86.94 303 THR A C 1
ATOM 2304 O O . THR A 1 303 ? 3.752 19.844 29.672 1 86.94 303 THR A O 1
ATOM 2307 N N . GLU A 1 304 ? 1.726 20.609 29.109 1 88.94 304 GLU A N 1
ATOM 2308 C CA . GLU A 1 304 ? 1.417 21 30.484 1 88.94 304 GLU A CA 1
ATOM 2309 C C . GLU A 1 304 ? 1.184 19.781 31.359 1 88.94 304 GLU A C 1
ATOM 2311 O O . GLU A 1 304 ? 0.746 18.734 30.875 1 88.94 304 GLU A O 1
ATOM 2316 N N . PRO A 1 305 ? 1.474 19.891 32.594 1 90.12 305 PRO A N 1
ATOM 2317 C CA . PRO A 1 305 ? 1.242 18.781 33.531 1 90.12 305 PRO A CA 1
ATOM 2318 C C . PRO A 1 305 ? -0.228 18.375 33.594 1 90.12 305 PRO A C 1
ATOM 2320 O O . PRO A 1 305 ? -1.113 19.203 33.344 1 90.12 305 PRO A O 1
ATOM 2323 N N . GLN A 1 306 ? -0.427 17.203 34.031 1 90.62 306 GLN A N 1
ATOM 2324 C CA . GLN A 1 306 ? -1.769 16.641 34.094 1 90.62 306 GLN A CA 1
ATOM 2325 C C . GLN A 1 306 ? -2.643 17.375 35.094 1 90.62 306 GLN A C 1
ATOM 2327 O O . GLN A 1 306 ? -3.857 17.484 34.906 1 90.62 306 GLN A O 1
ATOM 2332 N N . GLU A 1 307 ? -2.012 17.922 36.094 1 92.19 307 GLU A N 1
ATOM 2333 C CA . GLU A 1 307 ? -2.77 18.656 37.094 1 92.19 307 GLU A CA 1
ATOM 2334 C C . GLU A 1 307 ? -3.445 19.891 36.5 1 92.19 307 GLU A C 1
ATOM 2336 O O . GLU A 1 307 ? -4.59 20.203 36.844 1 92.19 307 GLU A O 1
ATOM 2341 N N . THR A 1 308 ? -2.75 20.547 35.656 1 93.44 308 THR A N 1
ATOM 2342 C CA . THR A 1 308 ? -3.293 21.734 35 1 93.44 308 THR A CA 1
ATOM 2343 C C . THR A 1 308 ? -4.434 21.359 34.062 1 93.44 308 THR A C 1
ATOM 2345 O O . THR A 1 308 ? -5.445 22.062 34 1 93.44 308 THR A O 1
ATOM 2348 N N . ILE A 1 309 ? -4.285 20.297 33.375 1 94.25 309 ILE A N 1
ATOM 2349 C CA . ILE A 1 309 ? -5.309 19.844 32.438 1 94.25 309 ILE A CA 1
ATOM 2350 C C . ILE A 1 309 ? -6.559 19.422 33.219 1 94.25 309 ILE A C 1
ATOM 2352 O O . ILE A 1 309 ? -7.68 19.703 32.812 1 94.25 309 ILE A O 1
ATOM 2356 N N . GLN A 1 310 ? -6.34 18.797 34.406 1 94.5 310 GLN A N 1
ATOM 2357 C CA . GLN A 1 310 ? -7.469 18.359 35.219 1 94.5 310 GLN A CA 1
ATOM 2358 C C . GLN A 1 310 ? -8.234 19.562 35.75 1 94.5 310 GLN A C 1
ATOM 2360 O O . GLN A 1 310 ? -9.453 19.5 35.906 1 94.5 310 GLN A O 1
ATOM 2365 N N . LYS A 1 311 ? -7.484 20.578 36 1 95.19 311 LYS A N 1
ATOM 2366 C CA . LYS A 1 311 ? -8.148 21.812 36.406 1 95.19 311 LYS A CA 1
ATOM 2367 C C . LYS A 1 311 ? -9.078 22.344 35.312 1 95.19 311 LYS A C 1
ATOM 2369 O O . LYS A 1 311 ? -10.18 22.797 35.625 1 95.19 311 LYS A O 1
ATOM 2374 N N . LEU A 1 312 ? -8.602 22.297 34.156 1 96.12 312 LEU A N 1
ATOM 2375 C CA . LEU A 1 312 ? -9.398 22.75 33.031 1 96.12 312 LEU A CA 1
ATOM 2376 C C . LEU A 1 312 ? -10.609 21.844 32.812 1 96.12 312 LEU A C 1
ATOM 2378 O O . LEU A 1 312 ? -11.711 22.328 32.531 1 96.12 312 LEU A O 1
ATOM 2382 N N . VAL A 1 313 ? -10.406 20.547 32.969 1 96.06 313 VAL A N 1
ATOM 2383 C CA . VAL A 1 313 ? -11.477 19.578 32.812 1 96.06 313 VAL A CA 1
ATOM 2384 C C . VAL A 1 313 ? -12.539 19.812 33.906 1 96.06 313 VAL A C 1
ATOM 2386 O O . VAL A 1 313 ? -13.742 19.781 33.594 1 96.06 313 VAL A O 1
ATOM 2389 N N . SER A 1 314 ? -12.125 20.031 35.094 1 95.69 314 SER A N 1
ATOM 2390 C CA . SER A 1 314 ? -13.055 20.266 36.219 1 95.69 314 SER A CA 1
ATOM 2391 C C . SER A 1 314 ? -13.828 21.578 36 1 95.69 314 SER A C 1
ATOM 2393 O O . SER A 1 314 ? -15.016 21.641 36.344 1 95.69 314 SER A O 1
ATOM 2395 N N . ALA A 1 315 ? -13.094 22.516 35.5 1 95.56 315 ALA A N 1
ATOM 2396 C CA . ALA A 1 315 ? -13.75 23.797 35.219 1 95.56 315 ALA A CA 1
ATOM 2397 C C . ALA A 1 315 ? -14.828 23.625 34.156 1 95.56 315 ALA A C 1
ATOM 2399 O O . ALA A 1 315 ? -15.898 24.234 34.25 1 95.56 315 ALA A O 1
ATOM 2400 N N . TYR A 1 316 ? -14.523 22.922 33.219 1 95.06 316 TYR A N 1
ATOM 2401 C CA . TYR A 1 316 ? -15.5 22.688 32.156 1 95.06 316 TYR A CA 1
ATOM 2402 C C . TYR A 1 316 ? -16.688 21.906 32.688 1 95.06 316 TYR A C 1
ATOM 2404 O O . TYR A 1 316 ? -17.844 22.188 32.312 1 95.06 316 TYR A O 1
ATOM 2412 N N . LYS A 1 317 ? -16.438 20.891 33.438 1 94.12 317 LYS A N 1
ATOM 2413 C CA . LYS A 1 317 ? -17.531 20.094 34 1 94.12 317 LYS A CA 1
ATOM 2414 C C . LYS A 1 317 ? -18.5 20.969 34.781 1 94.12 317 LYS A C 1
ATOM 2416 O O . LYS A 1 317 ? -19.719 20.781 34.719 1 94.12 317 LYS A O 1
ATOM 2421 N N . LYS A 1 318 ? -17.953 21.859 35.5 1 93.81 318 LYS A N 1
ATOM 2422 C CA . LYS A 1 318 ? -18.781 22.781 36.25 1 93.81 318 LYS A CA 1
ATOM 2423 C C . LYS A 1 318 ? -19.609 23.672 35.344 1 93.81 318 LYS A C 1
ATOM 2425 O O . LYS A 1 318 ? -20.797 23.891 35.562 1 93.81 318 LYS A O 1
ATOM 2430 N N . ASN A 1 319 ? -18.906 24.188 34.344 1 91.69 319 ASN A N 1
ATOM 2431 C CA . ASN A 1 319 ? -19.594 25.016 33.375 1 91.69 319 ASN A CA 1
ATOM 2432 C C . ASN A 1 319 ? -20.672 24.234 32.625 1 91.69 319 ASN A C 1
ATOM 2434 O O . ASN A 1 319 ? -21.734 24.781 32.281 1 91.69 319 ASN A O 1
ATOM 2438 N N . ALA A 1 320 ? -20.375 23.047 32.281 1 92.44 320 ALA A N 1
ATOM 2439 C CA . ALA A 1 320 ? -21.312 22.203 31.562 1 92.44 320 ALA A CA 1
ATOM 2440 C C . ALA A 1 320 ? -22.547 21.906 32.406 1 92.44 320 ALA A C 1
ATOM 2442 O O . ALA A 1 320 ? -23.672 21.906 31.891 1 92.44 320 ALA A O 1
ATOM 2443 N N . GLU A 1 321 ? -22.406 21.688 33.656 1 92.38 321 GLU A N 1
ATOM 2444 C CA . GLU A 1 321 ? -23.516 21.422 34.562 1 92.38 321 GLU A CA 1
ATOM 2445 C C . GLU A 1 321 ? -24.406 22.641 34.719 1 92.38 321 GLU A C 1
ATOM 2447 O O . GLU A 1 321 ? -25.625 22.516 34.844 1 92.38 321 GLU A O 1
ATOM 2452 N N . GLU A 1 322 ? -23.812 23.734 34.594 1 92.5 322 GLU A N 1
ATOM 2453 C CA . GLU A 1 322 ? -24.547 24.969 34.844 1 92.5 322 GLU A CA 1
ATOM 2454 C C . GLU A 1 322 ? -25.234 25.469 33.594 1 92.5 322 GLU A C 1
ATOM 2456 O O . GLU A 1 322 ? -26.312 26.047 33.656 1 92.5 322 GLU A O 1
ATOM 2461 N N . ASN A 1 323 ? -24.578 25.281 32.469 1 91 323 ASN A N 1
ATOM 2462 C CA . ASN A 1 323 ? -25.078 25.938 31.25 1 91 323 ASN A CA 1
ATOM 2463 C C . ASN A 1 323 ? -25.531 24.922 30.203 1 91 323 ASN A C 1
ATOM 2465 O O . ASN A 1 323 ? -26.547 25.109 29.531 1 91 323 ASN A O 1
ATOM 2469 N N . ILE A 1 324 ? -24.844 23.859 30.031 1 92.31 324 ILE A N 1
ATOM 2470 C CA . ILE A 1 324 ? -25.094 22.938 28.922 1 92.31 324 ILE A CA 1
ATOM 2471 C C . ILE A 1 324 ? -26.188 21.953 29.297 1 92.31 324 ILE A C 1
ATOM 2473 O O . ILE A 1 324 ? -27.094 21.703 28.516 1 92.31 324 ILE A O 1
ATOM 2477 N N . VAL A 1 325 ? -26.125 21.391 30.5 1 92.69 325 VAL A N 1
ATOM 2478 C CA . VAL A 1 325 ? -27.078 20.375 30.953 1 92.69 325 VAL A CA 1
ATOM 2479 C C . VAL A 1 325 ? -28.484 20.969 30.984 1 92.69 325 VAL A C 1
ATOM 2481 O O . VAL A 1 325 ? -29.438 20.359 30.5 1 92.69 325 VAL A O 1
ATOM 2484 N N . PRO A 1 326 ? -28.594 22.156 31.484 1 92.75 326 PRO A N 1
ATOM 2485 C CA . PRO A 1 326 ? -29.922 22.75 31.453 1 92.75 326 PRO A CA 1
ATOM 2486 C C . PRO A 1 326 ? -30.438 22.969 30.031 1 92.75 326 PRO A C 1
ATOM 2488 O O . PRO A 1 326 ? -31.641 22.812 29.781 1 92.75 326 PRO A O 1
ATOM 2491 N N . ALA A 1 327 ? -29.578 23.391 29.203 1 90.56 327 ALA A N 1
ATOM 2492 C CA . ALA A 1 327 ? -29.969 23.547 27.797 1 90.56 327 ALA A CA 1
ATOM 2493 C C . ALA A 1 327 ? -30.422 22.219 27.203 1 90.56 327 ALA A C 1
ATOM 2495 O O . ALA A 1 327 ? -31.406 22.188 26.438 1 90.56 327 ALA A O 1
ATOM 2496 N N . ILE A 1 328 ? -29.734 21.188 27.484 1 91.31 328 ILE A N 1
ATOM 2497 C CA . ILE A 1 328 ? -30.078 19.859 27.016 1 91.31 328 ILE A CA 1
ATOM 2498 C C . ILE A 1 328 ? -31.438 19.453 27.547 1 91.31 328 ILE A C 1
ATOM 2500 O O . ILE A 1 328 ? -32.281 18.938 26.797 1 91.31 328 ILE A O 1
ATOM 2504 N N . ASN A 1 329 ? -31.656 19.719 28.812 1 90.44 329 ASN A N 1
ATOM 2505 C CA . ASN A 1 329 ? -32.938 19.359 29.438 1 90.44 329 ASN A CA 1
ATOM 2506 C C . ASN A 1 329 ? -34.094 20.141 28.844 1 90.44 329 ASN A C 1
ATOM 2508 O O . ASN A 1 329 ? -35.188 19.609 28.688 1 90.44 329 ASN A O 1
ATOM 2512 N N . SER A 1 330 ? -33.812 21.328 28.516 1 90.5 330 SER A N 1
ATOM 2513 C CA . SER A 1 330 ? -34.844 22.141 27.875 1 90.5 330 SER A CA 1
ATOM 2514 C C . SER A 1 330 ? -35.188 21.578 26.5 1 90.5 330 SER A C 1
ATOM 2516 O O . SER A 1 330 ? -36.375 21.562 26.125 1 90.5 330 SER A O 1
ATOM 2518 N N . ILE A 1 331 ? -34.219 21.172 25.734 1 88.31 331 ILE A N 1
ATOM 2519 C CA . ILE A 1 331 ? -34.438 20.609 24.422 1 88.31 331 ILE A CA 1
ATOM 2520 C C . ILE A 1 331 ? -35.219 19.297 24.547 1 88.31 331 ILE A C 1
ATOM 2522 O O . ILE A 1 331 ? -36.125 19.016 23.75 1 88.31 331 ILE A O 1
ATOM 2526 N N . ARG A 1 332 ? -34.844 18.516 25.516 1 87.62 332 ARG A N 1
ATOM 2527 C CA . ARG A 1 332 ? -35.469 17.219 25.734 1 87.62 332 ARG A CA 1
ATOM 2528 C C . ARG A 1 332 ? -36.938 17.406 26.141 1 87.62 332 ARG A C 1
ATOM 2530 O O . ARG A 1 332 ? -37.781 16.578 25.797 1 87.62 332 ARG A O 1
ATOM 2537 N N . GLN A 1 333 ? -37.219 18.422 26.844 1 85.19 333 GLN A N 1
ATOM 2538 C CA . GLN A 1 333 ? -38.594 18.688 27.297 1 85.19 333 GLN A CA 1
ATOM 2539 C C . GLN A 1 333 ? -39.469 19.203 26.156 1 85.19 333 GLN A C 1
ATOM 2541 O O . GLN A 1 333 ? -40.656 18.953 26.125 1 85.19 333 GLN A O 1
ATOM 2546 N N . THR A 1 334 ? -38.875 19.953 25.281 1 75.81 334 THR A N 1
ATOM 2547 C CA . THR A 1 334 ? -39.625 20.562 24.188 1 75.81 334 THR A CA 1
ATOM 2548 C C . THR A 1 334 ? -39.75 19.609 23.016 1 75.81 334 THR A C 1
ATOM 2550 O O . THR A 1 334 ? -40.344 19.938 21.984 1 75.81 334 THR A O 1
ATOM 2553 N N . HIS A 1 335 ? -39.156 18.438 23.047 1 68.19 335 HIS A N 1
ATOM 2554 C CA . HIS A 1 335 ? -39.062 17.531 21.906 1 68.19 335 HIS A CA 1
ATOM 2555 C C . HIS A 1 335 ? -40.438 16.938 21.578 1 68.19 335 HIS A C 1
ATOM 2557 O O . HIS A 1 335 ? -41.156 16.5 22.484 1 68.19 335 HIS A O 1
ATOM 2563 N N . LYS A 1 336 ? -41.062 17.391 20.469 1 55.84 336 LYS A N 1
ATOM 2564 C CA . LYS A 1 336 ? -42.219 16.656 19.938 1 55.84 336 LYS A CA 1
ATOM 2565 C C . LYS A 1 336 ? -41.781 15.367 19.266 1 55.84 336 LYS A C 1
ATOM 2567 O O . LYS A 1 336 ? -40.656 15.281 18.734 1 55.84 336 LYS A O 1
ATOM 2572 N N . GLU A 1 337 ? -42.469 14.242 19.5 1 53.16 337 GLU A N 1
ATOM 2573 C CA . GLU A 1 337 ? -42.219 12.93 18.922 1 53.16 337 GLU A CA 1
ATOM 2574 C C . GLU A 1 337 ? -41.75 13.047 17.469 1 53.16 337 GLU A C 1
ATOM 2576 O O . GLU A 1 337 ? -42.469 13.578 16.625 1 53.16 337 GLU A O 1
ATOM 2581 N N . LEU A 1 338 ? -40.594 13.539 17.219 1 50.62 338 LEU A N 1
ATOM 2582 C CA . LEU A 1 338 ? -40.094 13.492 15.844 1 50.62 338 LEU A CA 1
ATOM 2583 C C . LEU A 1 338 ? -40.531 12.211 15.141 1 50.62 338 LEU A C 1
ATOM 2585 O O . LEU A 1 338 ? -40.438 11.117 15.703 1 50.62 338 LEU A O 1
ATOM 2589 N N . ALA A 1 339 ? -41.625 12.242 14.367 1 44.88 339 ALA A N 1
ATOM 2590 C CA . ALA A 1 339 ? -41.969 11.094 13.523 1 44.88 339 ALA A CA 1
ATOM 2591 C C . ALA A 1 339 ? -40.688 10.43 12.992 1 44.88 339 ALA A C 1
ATOM 2593 O O . ALA A 1 339 ? -39.969 11.016 12.156 1 44.88 339 ALA A O 1
ATOM 2594 N N . ILE A 1 340 ? -39.844 9.977 13.859 1 47 340 ILE A N 1
ATOM 2595 C CA . ILE A 1 340 ? -38.688 9.227 13.406 1 47 340 ILE A CA 1
ATOM 2596 C C . ILE A 1 340 ? -39.062 8.352 12.211 1 47 340 ILE A C 1
ATOM 2598 O O . ILE A 1 340 ? -39.906 7.445 12.344 1 47 340 ILE A O 1
ATOM 2602 N N . ASP A 1 341 ? -39.562 8.906 11.18 1 44.03 341 ASP A N 1
ATOM 2603 C CA . ASP A 1 341 ? -39.656 7.965 10.062 1 44.03 341 ASP A CA 1
ATOM 2604 C C . ASP A 1 341 ? -38.5 6.945 10.109 1 44.03 341 ASP A C 1
ATOM 2606 O O . ASP A 1 341 ? -37.375 7.281 9.82 1 44.03 341 ASP A O 1
ATOM 2610 N N . THR A 1 342 ? -38.531 6.16 11.117 1 43.78 342 THR A N 1
ATOM 2611 C CA . THR A 1 342 ? -37.656 4.988 11.266 1 43.78 342 THR A CA 1
ATOM 2612 C C . THR A 1 342 ? -37.375 4.348 9.914 1 43.78 342 THR A C 1
ATOM 2614 O O . THR A 1 342 ? -36.75 3.287 9.844 1 43.78 342 THR A O 1
ATOM 2617 N N . THR A 1 343 ? -38.188 4.652 8.969 1 43.56 343 THR A N 1
ATOM 2618 C CA . THR A 1 343 ? -37.906 3.889 7.762 1 43.56 343 THR A CA 1
ATOM 2619 C C . THR A 1 343 ? -36.5 4.188 7.254 1 43.56 343 THR A C 1
ATOM 2621 O O . THR A 1 343 ? -36.156 5.34 6.961 1 43.56 343 THR A O 1
ATOM 2624 N N . GLY A 1 344 ? -35.5 3.84 7.902 1 48.03 344 GLY A N 1
ATOM 2625 C CA . GLY A 1 344 ? -34.125 3.906 7.426 1 48.03 344 GLY A CA 1
ATOM 2626 C C . GLY A 1 344 ? -34.031 4.23 5.945 1 48.03 344 GLY A C 1
ATOM 2627 O O . GLY A 1 344 ? -35 4.09 5.207 1 48.03 344 GLY A O 1
ATOM 2628 N N . PRO A 1 345 ? -33.25 5.227 5.578 1 51.94 345 PRO A N 1
ATOM 2629 C CA . PRO A 1 345 ? -33.062 5.508 4.148 1 51.94 345 PRO A CA 1
ATOM 2630 C C . PRO A 1 345 ? -33.219 4.258 3.283 1 51.94 345 PRO A C 1
ATOM 2632 O O . PRO A 1 345 ? -32.656 3.213 3.592 1 51.94 345 PRO A O 1
ATOM 2635 N N . GLY A 1 346 ? -34.406 4.004 2.844 1 58.66 346 GLY A N 1
ATOM 2636 C CA . GLY A 1 346 ? -34.719 2.838 2.033 1 58.66 346 GLY A CA 1
ATOM 2637 C C . GLY A 1 346 ? -33.75 2.611 0.902 1 58.66 346 GLY A C 1
ATOM 2638 O O . GLY A 1 346 ? -33.031 3.535 0.487 1 58.66 346 GLY A O 1
ATOM 2639 N N . ARG A 1 347 ? -33.25 1.392 0.776 1 66.31 347 ARG A N 1
ATOM 2640 C CA . ARG A 1 347 ? -32.438 0.949 -0.363 1 66.31 347 ARG A CA 1
ATOM 2641 C C . ARG A 1 347 ? -33.312 0.804 -1.612 1 66.31 347 ARG A C 1
ATOM 2643 O O . ARG A 1 347 ? -34.5 0.514 -1.519 1 66.31 347 ARG A O 1
ATOM 2650 N N . ALA A 1 348 ? -32.75 1.338 -2.721 1 80.19 348 ALA A N 1
ATOM 2651 C CA . ALA A 1 348 ? -33.375 1.085 -4.012 1 80.19 348 ALA A CA 1
ATOM 2652 C C . ALA A 1 348 ? -33.688 -0.399 -4.191 1 80.19 348 ALA A C 1
ATOM 2654 O O . ALA A 1 348 ? -33.219 -1.234 -3.414 1 80.19 348 ALA A O 1
ATOM 2655 N N . SER A 1 349 ? -34.562 -0.678 -5.098 1 84.19 349 SER A N 1
ATOM 2656 C CA . SER A 1 349 ? -34.906 -2.066 -5.418 1 84.19 349 SER A CA 1
ATOM 2657 C C . SER A 1 349 ? -33.656 -2.818 -5.914 1 84.19 349 SER A C 1
ATOM 2659 O O . SER A 1 349 ? -32.719 -2.209 -6.41 1 84.19 349 SER A O 1
ATOM 2661 N N . MET A 1 350 ? -33.688 -4.043 -5.773 1 87.75 350 MET A N 1
ATOM 2662 C CA . MET A 1 350 ? -32.562 -4.887 -6.148 1 87.75 350 MET A CA 1
ATOM 2663 C C . MET A 1 350 ? -32.25 -4.746 -7.633 1 87.75 350 MET A C 1
ATOM 2665 O O . MET A 1 350 ? -31.078 -4.789 -8.031 1 87.75 350 MET A O 1
ATOM 2669 N N . MET A 1 351 ? -33.281 -4.602 -8.406 1 89.44 351 MET A N 1
ATOM 2670 C CA . MET A 1 351 ? -33.062 -4.504 -9.852 1 89.44 351 MET A CA 1
ATOM 2671 C C . MET A 1 351 ? -32.375 -3.193 -10.219 1 89.44 351 MET A C 1
ATOM 2673 O O . MET A 1 351 ? -31.531 -3.162 -11.102 1 89.44 351 MET A O 1
ATOM 2677 N N . VAL A 1 352 ? -32.75 -2.164 -9.539 1 88.88 352 VAL A N 1
ATOM 2678 C CA . VAL A 1 352 ? -32.125 -0.871 -9.797 1 88.88 352 VAL A CA 1
ATOM 2679 C C . VAL A 1 352 ? -30.688 -0.906 -9.344 1 88.88 352 VAL A C 1
ATOM 2681 O O . VAL A 1 352 ? -29.797 -0.396 -10.047 1 88.88 352 VAL A O 1
ATOM 2684 N N . GLN A 1 353 ? -30.5 -1.535 -8.195 1 92.12 353 GLN A N 1
ATOM 2685 C CA . GLN A 1 353 ? -29.141 -1.698 -7.711 1 92.12 353 GLN A CA 1
ATOM 2686 C C . GLN A 1 353 ? -28.281 -2.447 -8.727 1 92.12 353 GLN A C 1
ATOM 2688 O O . GLN A 1 353 ? -27.172 -2.02 -9.047 1 92.12 353 GLN A O 1
ATOM 2693 N N . PHE A 1 354 ? -28.891 -3.492 -9.219 1 93.69 354 PHE A N 1
ATOM 2694 C CA . PHE A 1 354 ? -28.188 -4.344 -10.172 1 93.69 354 PHE A CA 1
ATOM 2695 C C . PHE A 1 354 ? -27.859 -3.572 -11.445 1 93.69 354 PHE A C 1
ATOM 2697 O O . PHE A 1 354 ? -26.719 -3.633 -11.938 1 93.69 354 PHE A O 1
ATOM 2704 N N . ARG A 1 355 ? -28.75 -2.863 -11.953 1 92.75 355 ARG A N 1
ATOM 2705 C CA . ARG A 1 355 ? -28.562 -2.137 -13.211 1 92.75 355 ARG A CA 1
ATOM 2706 C C . ARG A 1 355 ? -27.5 -1.059 -13.062 1 92.75 355 ARG A C 1
ATOM 2708 O O . ARG A 1 355 ? -26.641 -0.902 -13.938 1 92.75 355 ARG A O 1
ATOM 2715 N N . GLU A 1 356 ? -27.531 -0.321 -11.969 1 92.25 356 GLU A N 1
ATOM 2716 C CA . GLU A 1 356 ? -26.562 0.75 -11.742 1 92.25 356 GLU A CA 1
ATOM 2717 C C . GLU A 1 356 ? -25.156 0.19 -11.531 1 92.25 356 GLU A C 1
ATOM 2719 O O . GLU A 1 356 ? -24.172 0.746 -12.031 1 92.25 356 GLU A O 1
ATOM 2724 N N . LEU A 1 357 ? -25.141 -0.855 -10.797 1 94.5 357 LEU A N 1
ATOM 2725 C CA . LEU A 1 357 ? -23.844 -1.487 -10.547 1 94.5 357 LEU A CA 1
ATOM 2726 C C . LEU A 1 357 ? -23.266 -2.08 -11.828 1 94.5 357 LEU A C 1
ATOM 2728 O O . LEU A 1 357 ? -22.062 -2.02 -12.055 1 94.5 357 LEU A O 1
ATOM 2732 N N . LEU A 1 358 ? -24.156 -2.684 -12.609 1 94.75 358 LEU A N 1
ATOM 2733 C CA . LEU A 1 358 ? -23.734 -3.248 -13.891 1 94.75 358 LEU A CA 1
ATOM 2734 C C . LEU A 1 358 ? -23.156 -2.168 -14.789 1 94.75 358 LEU A C 1
ATOM 2736 O O . LEU A 1 358 ? -22.078 -2.357 -15.383 1 94.75 358 LEU A O 1
ATOM 2740 N N . TYR A 1 359 ? -23.859 -1.111 -14.828 1 93.75 359 TYR A N 1
ATOM 2741 C CA . TYR A 1 359 ? -23.391 -0.005 -15.656 1 93.75 359 TYR A CA 1
ATOM 2742 C C . TYR A 1 359 ? -22.031 0.5 -15.188 1 93.75 359 TYR A C 1
ATOM 2744 O O . TYR A 1 359 ? -21.141 0.738 -16 1 93.75 359 TYR A O 1
ATOM 2752 N N . ARG A 1 360 ? -21.859 0.629 -13.945 1 91.69 360 ARG A N 1
ATOM 2753 C CA . ARG A 1 360 ? -20.609 1.105 -13.367 1 91.69 360 ARG A CA 1
ATOM 2754 C C . ARG A 1 360 ? -19.469 0.133 -13.641 1 91.69 360 ARG A C 1
ATOM 2756 O O . ARG A 1 360 ? -18.359 0.552 -13.953 1 91.69 360 ARG A O 1
ATOM 2763 N N . GLU A 1 361 ? -19.797 -1.106 -13.523 1 91.44 361 GLU A N 1
ATOM 2764 C CA . GLU A 1 361 ? -18.781 -2.121 -13.742 1 91.44 361 GLU A CA 1
ATOM 2765 C C . GLU A 1 361 ? -18.344 -2.162 -15.203 1 91.44 361 GLU A C 1
ATOM 2767 O O . GLU A 1 361 ? -17.156 -2.352 -15.5 1 91.44 361 GLU A O 1
ATOM 2772 N N . ILE A 1 362 ? -19.281 -2.033 -16.094 1 92.62 362 ILE A N 1
ATOM 2773 C CA . ILE A 1 362 ? -18.969 -2.018 -17.516 1 92.62 362 ILE A CA 1
ATOM 2774 C C . ILE A 1 362 ? -18.094 -0.805 -17.844 1 92.62 362 ILE A C 1
ATOM 2776 O O . ILE A 1 362 ? -17.078 -0.93 -18.516 1 92.62 362 ILE A O 1
ATOM 2780 N N . GLN A 1 363 ? -18.438 0.331 -17.297 1 90.38 363 GLN A N 1
ATOM 2781 C CA . GLN A 1 363 ? -17.672 1.551 -17.531 1 90.38 363 GLN A CA 1
ATOM 2782 C C . GLN A 1 363 ? -16.266 1.439 -16.938 1 90.38 363 GLN A C 1
ATOM 2784 O O . GLN A 1 363 ? -15.289 1.884 -17.562 1 90.38 363 GLN A O 1
ATOM 2789 N N . GLY A 1 364 ? -16.188 0.888 -15.766 1 87.75 364 GLY A N 1
ATOM 2790 C CA . GLY A 1 364 ? -14.898 0.707 -15.109 1 87.75 364 GLY A CA 1
ATOM 2791 C C . GLY A 1 364 ? -13.953 -0.185 -15.898 1 87.75 364 GLY A C 1
ATOM 2792 O O . GLY A 1 364 ? -12.75 0.091 -15.977 1 87.75 364 GLY A O 1
ATOM 2793 N N . THR A 1 365 ? -14.516 -1.201 -16.469 1 86.38 365 THR A N 1
ATOM 2794 C CA . THR A 1 365 ? -13.711 -2.141 -17.25 1 86.38 365 THR A CA 1
ATOM 2795 C C . THR A 1 365 ? -13.25 -1.508 -18.562 1 86.38 365 THR A C 1
ATOM 2797 O O . THR A 1 365 ? -12.109 -1.705 -18.984 1 86.38 365 THR A O 1
ATOM 2800 N N . MET A 1 366 ? -14.047 -0.712 -19.141 1 87 366 MET A N 1
ATOM 2801 C CA . MET A 1 366 ? -13.742 -0.114 -20.438 1 87 366 MET A CA 1
ATOM 2802 C C . MET A 1 366 ? -12.781 1.058 -20.281 1 87 366 MET A C 1
ATOM 2804 O O . MET A 1 366 ? -12.008 1.352 -21.188 1 87 366 MET A O 1
ATOM 2808 N N . ARG A 1 367 ? -12.773 1.71 -19.062 1 85.62 367 ARG A N 1
ATOM 2809 C CA . ARG A 1 367 ? -11.969 2.908 -18.844 1 85.62 367 ARG A CA 1
ATOM 2810 C C . ARG A 1 367 ? -10.609 2.557 -18.25 1 85.62 367 ARG A C 1
ATOM 2812 O O . ARG A 1 367 ? -9.797 3.443 -17.984 1 85.62 367 ARG A O 1
ATOM 2819 N N . ASN A 1 368 ? -10.344 1.341 -18 1 78.25 368 ASN A N 1
ATOM 2820 C CA . ASN A 1 368 ? -9.039 0.872 -17.547 1 78.25 368 ASN A CA 1
ATOM 2821 C C . ASN A 1 368 ? -8.375 -0.017 -18.594 1 78.25 368 ASN A C 1
ATOM 2823 O O . ASN A 1 368 ? -8.266 -1.229 -18.406 1 78.25 368 ASN A O 1
ATOM 2827 N N . PRO A 1 369 ? -7.812 0.497 -19.531 1 78.5 369 PRO A N 1
ATOM 2828 C CA . PRO A 1 369 ? -7.281 -0.313 -20.625 1 78.5 369 PRO A CA 1
ATOM 2829 C C . PRO A 1 369 ? -5.969 -1.008 -20.266 1 78.5 369 PRO A C 1
ATOM 2831 O O . PRO A 1 369 ? -5.629 -2.035 -20.859 1 78.5 369 PRO A O 1
ATOM 2834 N N . VAL A 1 370 ? -5.293 -0.44 -19.344 1 74.19 370 VAL A N 1
ATOM 2835 C CA . VAL A 1 370 ? -3.992 -1.004 -19 1 74.19 370 VAL A CA 1
ATOM 2836 C C . VAL A 1 370 ? -4.164 -2.443 -18.516 1 74.19 370 VAL A C 1
ATOM 2838 O O . VAL A 1 370 ? -3.42 -3.336 -18.938 1 74.19 370 VAL A O 1
ATOM 2841 N N . VAL A 1 371 ? -5.152 -2.721 -17.75 1 72.06 371 VAL A N 1
ATOM 2842 C CA . VAL A 1 371 ? -5.379 -4.051 -17.188 1 72.06 371 VAL A CA 1
ATOM 2843 C C . VAL A 1 371 ? -5.805 -5.008 -18.297 1 72.06 371 VAL A C 1
ATOM 2845 O O . VAL A 1 371 ? -5.359 -6.156 -18.344 1 72.06 371 VAL A O 1
ATOM 2848 N N . LEU A 1 372 ? -6.527 -4.57 -19.25 1 78.56 372 LEU A N 1
ATOM 2849 C CA . LEU A 1 372 ? -6.992 -5.391 -20.359 1 78.56 372 LEU A CA 1
ATOM 2850 C C . LEU A 1 372 ? -5.844 -5.727 -21.297 1 78.56 372 LEU A C 1
ATOM 2852 O O . LEU A 1 372 ? -5.723 -6.867 -21.75 1 78.56 372 LEU A O 1
ATOM 2856 N N . ILE A 1 373 ? -5.031 -4.762 -21.484 1 83.62 373 ILE A N 1
ATOM 2857 C CA . ILE A 1 373 ? -3.904 -4.973 -22.391 1 83.62 373 ILE A CA 1
ATOM 2858 C C . ILE A 1 373 ? -2.938 -5.984 -21.781 1 83.62 373 ILE A C 1
ATOM 2860 O O . ILE A 1 373 ? -2.461 -6.891 -22.469 1 83.62 373 ILE A O 1
ATOM 2864 N N . MET A 1 374 ? -2.656 -5.848 -20.547 1 75.38 374 MET A N 1
ATOM 2865 C CA . MET A 1 374 ? -1.756 -6.781 -19.875 1 75.38 374 MET A CA 1
ATOM 2866 C C . MET A 1 374 ? -2.34 -8.188 -19.859 1 75.38 374 MET A C 1
ATOM 2868 O O . MET A 1 374 ? -1.615 -9.172 -20.047 1 75.38 374 MET A O 1
ATOM 2872 N N . ARG A 1 375 ? -3.59 -8.258 -19.672 1 78.81 375 ARG A N 1
ATOM 2873 C CA . ARG A 1 375 ? -4.289 -9.539 -19.672 1 78.81 375 ARG A CA 1
ATOM 2874 C C . ARG A 1 375 ? -4.129 -10.258 -21 1 78.81 375 ARG A C 1
ATOM 2876 O O . ARG A 1 375 ? -3.742 -11.43 -21.047 1 78.81 375 ARG A O 1
ATOM 2883 N N . TYR A 1 376 ? -4.258 -9.609 -22.062 1 87.38 376 TYR A N 1
ATOM 2884 C CA . TYR A 1 376 ? -4.219 -10.25 -23.375 1 87.38 376 TYR A CA 1
ATOM 2885 C C . TYR A 1 376 ? -2.785 -10.406 -23.875 1 87.38 376 TYR A C 1
ATOM 2887 O O . TYR A 1 376 ? -2.482 -11.32 -24.641 1 87.38 376 TYR A O 1
ATOM 2895 N N . MET A 1 377 ? -1.944 -9.602 -23.375 1 86.75 377 MET A N 1
ATOM 2896 C CA . MET A 1 377 ? -0.532 -9.797 -23.688 1 86.75 377 MET A CA 1
ATOM 2897 C C . MET A 1 377 ? -0.006 -11.086 -23.062 1 86.75 377 MET A C 1
ATOM 2899 O O . MET A 1 377 ? 0.727 -11.844 -23.703 1 86.75 377 MET A O 1
ATOM 2903 N N . ILE A 1 378 ? -0.406 -11.352 -21.875 1 83.38 378 ILE A N 1
ATOM 2904 C CA . ILE A 1 378 ? 0.028 -12.562 -21.188 1 83.38 378 ILE A CA 1
ATOM 2905 C C . ILE A 1 378 ? -0.574 -13.789 -21.875 1 83.38 378 ILE A C 1
ATOM 2907 O O . ILE A 1 378 ? 0.119 -14.789 -22.094 1 83.38 378 ILE A O 1
ATOM 2911 N N . LEU A 1 379 ? -1.84 -13.68 -22.25 1 88.19 379 LEU A N 1
ATOM 2912 C CA . LEU A 1 379 ? -2.498 -14.781 -22.953 1 88.19 379 LEU A CA 1
ATOM 2913 C C . LEU A 1 379 ? -1.844 -15.047 -24.297 1 88.19 379 LEU A C 1
ATOM 2915 O O . LEU A 1 379 ? -1.712 -16.203 -24.719 1 88.19 379 LEU A O 1
ATOM 2919 N N . LEU A 1 380 ? -1.427 -13.938 -24.828 1 92.12 380 LEU A N 1
ATOM 2920 C CA . LEU A 1 380 ? -0.792 -14.078 -26.141 1 92.12 380 LEU A CA 1
ATOM 2921 C C . LEU A 1 380 ? 0.564 -14.766 -26.016 1 92.12 380 LEU A C 1
ATOM 2923 O O . LEU A 1 380 ? 0.838 -15.734 -26.719 1 92.12 380 LEU A O 1
ATOM 2927 N N . VAL A 1 381 ? 1.349 -14.32 -25.125 1 89.38 381 VAL A N 1
ATOM 2928 C CA . VAL A 1 381 ? 2.705 -14.836 -24.984 1 89.38 381 VAL A CA 1
ATOM 2929 C C . VAL A 1 381 ? 2.656 -16.281 -24.484 1 89.38 381 VAL A C 1
ATOM 2931 O O . VAL A 1 381 ? 3.303 -17.156 -25.047 1 89.38 381 VAL A O 1
ATOM 2934 N N . LEU A 1 382 ? 1.915 -16.578 -23.5 1 89.62 382 LEU A N 1
ATOM 2935 C CA . LEU A 1 382 ? 1.825 -17.922 -22.938 1 89.62 382 LEU A CA 1
ATOM 2936 C C . LEU A 1 382 ? 1.068 -18.844 -23.891 1 89.62 382 LEU A C 1
ATOM 2938 O O . LEU A 1 382 ? 1.427 -20.016 -24.031 1 89.62 382 LEU A O 1
ATOM 2942 N N . GLY A 1 383 ? -0.033 -18.266 -24.484 1 92.19 383 GLY A N 1
ATOM 2943 C CA . GLY A 1 383 ? -0.76 -19.047 -25.469 1 92.19 383 GLY A CA 1
ATOM 2944 C C . GLY A 1 383 ? 0.098 -19.484 -26.641 1 92.19 383 GLY A C 1
ATOM 2945 O O . GLY A 1 383 ? 0.047 -20.641 -27.078 1 92.19 383 GLY A O 1
ATOM 2946 N N . LEU A 1 384 ? 0.927 -18.594 -27.094 1 92.75 384 LEU A N 1
ATOM 2947 C CA . LEU A 1 384 ? 1.822 -18.922 -28.203 1 92.75 384 LEU A CA 1
ATOM 2948 C C . LEU A 1 384 ? 2.881 -19.922 -27.766 1 92.75 384 LEU A C 1
ATOM 2950 O O . LEU A 1 384 ? 3.256 -20.812 -28.547 1 92.75 384 LEU A O 1
ATOM 2954 N N . THR A 1 385 ? 3.32 -19.734 -26.641 1 89.69 385 THR A N 1
ATOM 2955 C CA . THR A 1 385 ? 4.297 -20.688 -26.109 1 89.69 385 THR A CA 1
ATOM 2956 C C . THR A 1 385 ? 3.701 -22.094 -26.047 1 89.69 385 THR A C 1
ATOM 2958 O O . THR A 1 385 ? 4.336 -23.062 -26.453 1 89.69 385 THR A O 1
ATOM 2961 N N . PHE A 1 386 ? 2.518 -22.25 -25.578 1 91.25 386 PHE A N 1
ATOM 2962 C CA . PHE A 1 386 ? 1.82 -23.531 -25.516 1 91.25 386 PHE A CA 1
ATOM 2963 C C . PHE A 1 386 ? 1.604 -24.094 -26.906 1 91.25 386 PHE A C 1
ATOM 2965 O O . PHE A 1 386 ? 1.867 -25.281 -27.156 1 91.25 386 PHE A O 1
ATOM 2972 N N . ALA A 1 387 ? 1.169 -23.234 -27.781 1 93.25 387 ALA A N 1
ATOM 2973 C CA . ALA A 1 387 ? 0.849 -23.656 -29.141 1 93.25 387 ALA A CA 1
ATOM 2974 C C . ALA A 1 387 ? 2.092 -24.172 -29.859 1 93.25 387 ALA A C 1
ATOM 2976 O O . ALA A 1 387 ? 2.023 -25.141 -30.609 1 93.25 387 ALA A O 1
ATOM 2977 N N . LEU A 1 388 ? 3.176 -23.594 -29.578 1 92.5 388 LEU A N 1
ATOM 2978 C CA . LEU A 1 388 ? 4.41 -23.984 -30.25 1 92.5 388 LEU A CA 1
ATOM 2979 C C . LEU A 1 388 ? 4.996 -25.25 -29.656 1 92.5 388 LEU A C 1
ATOM 2981 O O . LEU A 1 388 ? 5.551 -26.078 -30.375 1 92.5 388 LEU A O 1
ATOM 2985 N N . ILE A 1 389 ? 4.848 -25.375 -28.406 1 91.12 389 ILE A N 1
ATOM 2986 C CA . ILE A 1 389 ? 5.367 -26.562 -27.734 1 91.12 389 ILE A CA 1
ATOM 2987 C C . ILE A 1 389 ? 4.555 -27.797 -28.156 1 91.12 389 ILE A C 1
ATOM 2989 O O . ILE A 1 389 ? 5.113 -28.859 -28.391 1 91.12 389 ILE A O 1
ATOM 2993 N N . PHE A 1 390 ? 3.279 -27.625 -28.266 1 92.62 390 PHE A N 1
ATOM 2994 C CA . PHE A 1 390 ? 2.387 -28.719 -28.641 1 92.62 390 PHE A CA 1
ATOM 2995 C C . PHE A 1 390 ? 2.004 -28.625 -30.109 1 92.62 390 PHE A C 1
ATOM 2997 O O . PHE A 1 390 ? 0.872 -28.922 -30.484 1 92.62 390 PHE A O 1
ATOM 3004 N N . PHE A 1 391 ? 2.908 -28.172 -30.891 1 92.12 391 PHE A N 1
ATOM 3005 C CA . PHE A 1 391 ? 2.643 -27.953 -32.312 1 92.12 391 PHE A CA 1
ATOM 3006 C C . PHE A 1 391 ? 2.244 -29.25 -33 1 92.12 391 PHE A C 1
ATOM 3008 O O . PHE A 1 391 ? 2.941 -30.266 -32.875 1 92.12 391 PHE A O 1
ATOM 3015 N N . ASP A 1 392 ? 1.029 -29.328 -33.594 1 90.5 392 ASP A N 1
ATOM 3016 C CA . ASP A 1 392 ? 0.515 -30.422 -34.406 1 90.5 392 ASP A CA 1
ATOM 3017 C C . ASP A 1 392 ? 0.32 -31.688 -33.594 1 90.5 392 ASP A C 1
ATOM 3019 O O . ASP A 1 392 ? 0.485 -32.812 -34.094 1 90.5 392 ASP A O 1
ATOM 3023 N N . VAL A 1 393 ? 0.061 -31.562 -32.344 1 87.69 393 VAL A N 1
ATOM 3024 C CA . VAL A 1 393 ? -0.091 -32.688 -31.438 1 87.69 393 VAL A CA 1
ATOM 3025 C C . VAL A 1 393 ? -1.331 -33.5 -31.812 1 87.69 393 VAL A C 1
ATOM 3027 O O . VAL A 1 393 ? -1.365 -34.719 -31.625 1 87.69 393 VAL A O 1
ATOM 3030 N N . GLY A 1 394 ? -2.346 -32.906 -32.375 1 83.5 394 GLY A N 1
ATOM 3031 C CA . GLY A 1 394 ? -3.594 -33.594 -32.688 1 83.5 394 GLY A CA 1
ATOM 3032 C C . GLY A 1 394 ? -3.631 -34.125 -34.125 1 83.5 394 GLY A C 1
ATOM 3033 O O . GLY A 1 394 ? -4.703 -34.438 -34.625 1 83.5 394 GLY A O 1
ATOM 3034 N N . GLU A 1 395 ? -2.594 -34.188 -34.844 1 77.12 395 GLU A N 1
ATOM 3035 C CA . GLU A 1 395 ? -2.596 -34.562 -36.25 1 77.12 395 GLU A CA 1
ATOM 3036 C C . GLU A 1 395 ? -3.066 -36.031 -36.406 1 77.12 395 GLU A C 1
ATOM 3038 O O . GLU A 1 395 ? -3.871 -36.312 -37.281 1 77.12 395 GLU A O 1
ATOM 3043 N N . SER A 1 396 ? -2.512 -36.938 -35.594 1 67.12 396 SER A N 1
ATOM 3044 C CA . SER A 1 396 ? -2.82 -38.344 -35.844 1 67.12 396 SER A CA 1
ATOM 3045 C C . SER A 1 396 ? -4.207 -38.688 -35.312 1 67.12 396 SER A C 1
ATOM 3047 O O . SER A 1 396 ? -4.504 -38.5 -34.156 1 67.12 396 SER A O 1
ATOM 3049 N N . ARG A 1 397 ? -5.223 -38.812 -36.188 1 63.03 397 A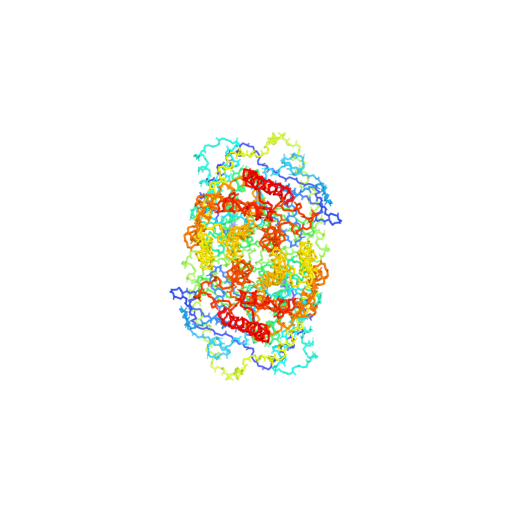RG A N 1
ATOM 3050 C CA . ARG A 1 397 ? -6.605 -39.156 -35.844 1 63.03 397 ARG A CA 1
ATOM 3051 C C . ARG A 1 397 ? -6.766 -40.656 -35.594 1 63.03 397 ARG A C 1
ATOM 3053 O O . ARG A 1 397 ? -7.848 -41.094 -35.219 1 63.03 397 ARG A O 1
ATOM 3060 N N . ASP A 1 398 ? -5.641 -41.25 -35.719 1 63.41 398 ASP A N 1
ATOM 3061 C CA . ASP A 1 398 ? -5.852 -42.688 -35.656 1 63.41 398 ASP A CA 1
ATOM 3062 C C . ASP A 1 398 ? -5.707 -43.188 -34.219 1 63.41 398 ASP A C 1
ATOM 3064 O O . ASP A 1 398 ? -4.656 -43.031 -33.594 1 63.41 398 ASP A O 1
ATOM 3068 N N . GLN A 1 399 ? -6.801 -43.562 -33.688 1 61.53 399 GLN A N 1
ATOM 3069 C CA . GLN A 1 399 ? -6.891 -44.125 -32.344 1 61.53 399 GLN A CA 1
ATOM 3070 C C . GLN A 1 399 ? -5.852 -45.219 -32.125 1 61.53 399 GLN A C 1
ATOM 3072 O O . GLN A 1 399 ? -5.246 -45.312 -31.047 1 61.53 399 GLN A O 1
ATOM 3077 N N . ASP A 1 400 ? -5.699 -46.031 -33.062 1 61.53 400 ASP A N 1
ATOM 3078 C CA . ASP A 1 400 ? -4.762 -47.156 -32.969 1 61.53 400 ASP A CA 1
ATOM 3079 C C . ASP A 1 400 ? -3.324 -46.656 -32.844 1 61.53 400 ASP A C 1
ATOM 3081 O O . ASP A 1 400 ? -2.506 -47.25 -32.156 1 61.53 400 ASP A O 1
ATOM 3085 N N . TYR A 1 401 ? -3.152 -45.562 -33.438 1 66.5 401 TYR A N 1
ATOM 3086 C CA . TYR A 1 401 ? -1.827 -44.969 -33.375 1 66.5 401 TYR A CA 1
ATOM 3087 C C . TYR A 1 401 ? -1.522 -44.438 -31.984 1 66.5 401 TYR A C 1
ATOM 3089 O O . TYR A 1 401 ? -0.429 -44.656 -31.469 1 66.5 401 TYR A O 1
ATOM 3097 N N . TRP A 1 402 ? -2.531 -43.906 -31.422 1 65.31 402 TRP A N 1
ATOM 3098 C CA . TRP A 1 402 ? -2.328 -43.312 -30.094 1 65.31 402 TRP A CA 1
ATOM 3099 C C . TRP A 1 402 ? -2.098 -44.406 -29.047 1 65.31 402 TRP A C 1
ATOM 3101 O O . TRP A 1 402 ? -1.262 -44.281 -28.156 1 65.31 402 TRP A O 1
ATOM 3111 N N . LEU A 1 403 ? -2.807 -45.469 -29.234 1 61.59 403 LEU A N 1
ATOM 3112 C CA . LEU A 1 403 ? -2.701 -46.562 -28.297 1 61.59 403 LEU A CA 1
ATOM 3113 C C . LEU A 1 403 ? -1.352 -47.281 -28.422 1 61.59 403 LEU A C 1
ATOM 3115 O O . LEU A 1 403 ? -0.817 -47.781 -27.438 1 61.59 403 LEU A O 1
ATOM 3119 N N . GLY A 1 404 ? -0.975 -47.25 -29.641 1 62.34 404 GLY A N 1
ATOM 3120 C CA . GLY A 1 404 ? 0.282 -47.938 -29.875 1 62.34 404 GLY A CA 1
ATOM 3121 C C . GLY A 1 404 ? 1.497 -47.125 -29.469 1 62.34 404 GLY A C 1
ATOM 3122 O O . GLY A 1 404 ? 2.574 -47.688 -29.234 1 62.34 404 GLY A O 1
ATOM 3123 N N . ASN A 1 405 ? 1.257 -45.812 -29.391 1 73.88 405 ASN A N 1
ATOM 3124 C CA . ASN A 1 405 ? 2.357 -44.938 -29.016 1 73.88 405 ASN A CA 1
ATOM 3125 C C . ASN A 1 405 ? 2.033 -44.125 -27.75 1 73.88 405 ASN A C 1
ATOM 3127 O O . ASN A 1 405 ? 1.441 -43.062 -27.828 1 73.88 405 ASN A O 1
ATOM 3131 N N . ALA A 1 406 ? 2.418 -44.594 -26.594 1 72.69 406 ALA A N 1
ATOM 3132 C CA . ALA A 1 406 ? 2.109 -44.031 -25.281 1 72.69 406 ALA A CA 1
ATOM 3133 C C . ALA A 1 406 ? 2.605 -42.594 -25.172 1 72.69 406 ALA A C 1
ATOM 3135 O O . ALA A 1 406 ? 1.944 -41.75 -24.562 1 72.69 406 ALA A O 1
ATOM 3136 N N . ALA A 1 407 ? 3.693 -42.312 -25.859 1 74.81 407 ALA A N 1
ATOM 3137 C CA . ALA A 1 407 ? 4.285 -40.969 -25.781 1 74.81 407 ALA A CA 1
ATOM 3138 C C . ALA A 1 407 ? 3.436 -39.938 -26.516 1 74.81 407 ALA A C 1
ATOM 3140 O O . ALA A 1 407 ? 3.291 -38.812 -26.047 1 74.81 407 ALA A O 1
ATOM 3141 N N . VAL A 1 408 ? 2.881 -40.344 -27.609 1 78.88 408 VAL A N 1
ATOM 3142 C CA . VAL A 1 408 ? 2.061 -39.438 -28.406 1 78.88 408 VAL A CA 1
ATOM 3143 C C . VAL A 1 408 ? 0.742 -39.156 -27.688 1 78.88 408 VAL A C 1
ATOM 3145 O O . VAL A 1 408 ? 0.255 -38.031 -27.672 1 78.88 408 VAL A O 1
ATOM 3148 N N . PHE A 1 409 ? 0.191 -40.188 -27.094 1 81.25 409 PHE A N 1
ATOM 3149 C CA . PHE A 1 409 ? -1.041 -40 -26.344 1 81.25 409 PHE A CA 1
ATOM 3150 C C . PHE A 1 409 ? -0.808 -39.094 -25.141 1 81.25 409 PHE A C 1
ATOM 3152 O O . PHE A 1 409 ? -1.634 -38.219 -24.859 1 81.25 409 PHE A O 1
ATOM 3159 N N . GLN A 1 410 ? 0.25 -39.312 -24.531 1 81.56 410 GLN A N 1
ATOM 3160 C CA . GLN A 1 410 ? 0.57 -38.469 -23.359 1 81.56 410 GLN A CA 1
ATOM 3161 C C . GLN A 1 410 ? 0.699 -37 -23.75 1 81.56 410 GLN A C 1
ATOM 3163 O O . GLN A 1 410 ? 0.243 -36.125 -23.031 1 81.56 410 GLN A O 1
ATOM 3168 N N . SER A 1 411 ? 1.316 -36.781 -24.875 1 86.5 411 SER A N 1
ATOM 3169 C CA . SER A 1 411 ? 1.473 -35.406 -25.344 1 86.5 411 SER A CA 1
ATOM 3170 C C . SER A 1 411 ? 0.122 -34.781 -25.672 1 86.5 411 SER A C 1
ATOM 3172 O O . SER A 1 411 ? -0.111 -33.594 -25.359 1 86.5 411 SER A O 1
ATOM 3174 N N . TYR A 1 412 ? -0.691 -35.594 -26.297 1 89.06 412 TYR A N 1
ATOM 3175 C CA . TYR A 1 412 ? -2.018 -35.094 -26.641 1 89.06 412 TYR A CA 1
ATOM 3176 C C . TYR A 1 412 ? -2.846 -34.844 -25.391 1 89.06 412 TYR A C 1
ATOM 3178 O O . TYR A 1 412 ? -3.475 -33.781 -25.25 1 89.06 412 TYR A O 1
ATOM 3186 N N . PHE A 1 413 ? -2.832 -35.75 -24.484 1 88.81 413 PHE A N 1
ATOM 3187 C CA . PHE A 1 413 ? -3.533 -35.594 -23.219 1 88.81 413 PHE A CA 1
ATOM 3188 C C . PHE A 1 413 ? -2.934 -34.438 -22.422 1 88.81 413 PHE A C 1
ATOM 3190 O O . PHE A 1 413 ? -3.66 -33.656 -21.781 1 88.81 413 PHE A O 1
ATOM 3197 N N . GLY A 1 414 ? -1.624 -34.344 -22.469 1 89.75 414 GLY A N 1
ATOM 3198 C CA . GLY A 1 414 ? -0.949 -33.219 -21.797 1 89.75 414 GLY A CA 1
ATOM 3199 C C . GLY A 1 414 ? -1.364 -31.875 -22.328 1 89.75 414 GLY A C 1
ATOM 3200 O O . GLY A 1 414 ? -1.504 -30.922 -21.562 1 89.75 414 GLY A O 1
ATOM 3201 N N . ALA A 1 415 ? -1.537 -31.797 -23.625 1 93 415 ALA A N 1
ATOM 3202 C CA . ALA A 1 415 ? -1.981 -30.547 -24.234 1 93 415 ALA A CA 1
ATOM 3203 C C . ALA A 1 415 ? -3.373 -30.156 -23.734 1 93 415 ALA A C 1
ATOM 3205 O O . ALA A 1 415 ? -3.635 -28.984 -23.453 1 93 415 ALA A O 1
ATOM 3206 N N . ILE A 1 416 ? -4.258 -31.172 -23.594 1 93.62 416 ILE A N 1
ATOM 3207 C CA . ILE A 1 416 ? -5.621 -30.953 -23.125 1 93.62 416 ILE A CA 1
ATOM 3208 C C . ILE A 1 416 ? -5.594 -30.422 -21.688 1 93.62 416 ILE A C 1
ATOM 3210 O O . ILE A 1 416 ? -6.238 -29.422 -21.375 1 93.62 416 ILE A O 1
ATOM 3214 N N . VAL A 1 417 ? -4.844 -31.047 -20.875 1 93.5 417 VAL A N 1
ATOM 3215 C CA . VAL A 1 417 ? -4.762 -30.672 -19.469 1 93.5 417 VAL A CA 1
ATOM 3216 C C . VAL A 1 417 ? -4.105 -29.297 -19.344 1 93.5 417 VAL A C 1
ATOM 3218 O O . VAL A 1 417 ? -4.57 -28.453 -18.578 1 93.5 417 VAL A O 1
ATOM 3221 N N . ALA A 1 418 ? -3.07 -29.078 -20.109 1 93.44 418 ALA A N 1
ATOM 3222 C CA . ALA A 1 418 ? -2.326 -27.828 -20.047 1 93.44 418 ALA A CA 1
ATOM 3223 C C . ALA A 1 418 ? -3.219 -26.641 -20.406 1 93.44 418 ALA A C 1
ATOM 3225 O O . ALA A 1 418 ? -3.152 -25.594 -19.766 1 93.44 418 ALA A O 1
ATOM 3226 N N . LEU A 1 419 ? -4.004 -26.781 -21.391 1 95.06 419 LEU A N 1
ATOM 3227 C CA . LEU A 1 419 ? -4.895 -25.703 -21.797 1 95.06 419 LEU A CA 1
ATOM 3228 C C . LEU A 1 419 ? -5.902 -25.375 -20.703 1 95.06 419 LEU A C 1
ATOM 3230 O O . LEU A 1 419 ? -6.223 -24.203 -20.469 1 95.06 419 LEU A O 1
ATOM 3234 N N . ASN A 1 420 ? -6.418 -26.375 -20.047 1 96.06 420 ASN A N 1
ATOM 3235 C CA . ASN A 1 420 ? -7.359 -26.156 -18.953 1 96.06 420 ASN A CA 1
ATOM 3236 C C . ASN A 1 420 ? -6.676 -25.5 -17.75 1 96.06 420 ASN A C 1
ATOM 3238 O O . ASN A 1 420 ? -7.27 -24.656 -17.078 1 96.06 420 ASN A O 1
ATOM 3242 N N . ILE A 1 421 ? -5.473 -25.922 -17.5 1 94.19 421 ILE A N 1
ATOM 3243 C CA . ILE A 1 421 ? -4.711 -25.312 -16.422 1 94.19 421 ILE A CA 1
ATOM 3244 C C . ILE A 1 421 ? -4.465 -23.844 -16.734 1 94.19 421 ILE A C 1
ATOM 3246 O O . ILE A 1 421 ? -4.594 -22.984 -15.867 1 94.19 421 ILE A O 1
ATOM 3250 N N . MET A 1 422 ? -4.125 -23.578 -17.953 1 92.38 422 MET A N 1
ATOM 3251 C CA . MET A 1 422 ? -3.879 -22.203 -18.375 1 92.38 422 MET A CA 1
ATOM 3252 C C . MET A 1 422 ? -5.129 -21.344 -18.188 1 92.38 422 MET A C 1
ATOM 3254 O O . MET A 1 422 ? -5.043 -20.203 -17.75 1 92.38 422 MET A O 1
ATOM 3258 N N . ALA A 1 423 ? -6.195 -21.906 -18.594 1 92.88 423 ALA A N 1
ATOM 3259 C CA . ALA A 1 423 ? -7.453 -21.188 -18.422 1 92.88 423 ALA A CA 1
ATOM 3260 C C . ALA A 1 423 ? -7.734 -20.906 -16.953 1 92.88 423 ALA A C 1
ATOM 3262 O O . ALA A 1 423 ? -8.148 -19.797 -16.594 1 92.88 423 ALA A O 1
ATOM 3263 N N . MET A 1 424 ? -7.492 -21.875 -16.141 1 93.69 424 MET A N 1
ATOM 3264 C CA . MET A 1 424 ? -7.742 -21.734 -14.711 1 93.69 424 MET A CA 1
ATOM 3265 C C . MET A 1 424 ? -6.809 -20.688 -14.094 1 93.69 424 MET A C 1
ATOM 3267 O O . MET A 1 424 ? -7.266 -19.75 -13.43 1 93.69 424 MET A O 1
ATOM 3271 N N . MET A 1 425 ? -5.547 -20.859 -14.359 1 89.56 425 MET A N 1
ATOM 3272 C CA . MET A 1 425 ? -4.551 -20 -13.727 1 89.56 425 MET A CA 1
ATOM 3273 C C . MET A 1 425 ? -4.621 -18.578 -14.289 1 89.56 425 MET A C 1
ATOM 3275 O O . MET A 1 425 ? -4.414 -17.609 -13.562 1 89.56 425 MET A O 1
ATOM 3279 N N . GLY A 1 426 ? -4.855 -18.453 -15.586 1 85.12 426 GLY A N 1
ATOM 3280 C CA . GLY A 1 426 ? -4.969 -17.125 -16.188 1 85.12 426 GLY A CA 1
ATOM 3281 C C . GLY A 1 426 ? -6.07 -16.281 -15.578 1 85.12 426 GLY A C 1
ATOM 3282 O O . GLY A 1 426 ? -5.879 -15.086 -15.336 1 85.12 426 GLY A O 1
ATOM 3283 N N . SER A 1 427 ? -7.09 -16.922 -15.281 1 87.31 427 SER A N 1
ATOM 3284 C CA . SER A 1 427 ? -8.227 -16.203 -14.711 1 87.31 427 SER A CA 1
ATOM 3285 C C . SER A 1 427 ? -8.047 -15.977 -13.219 1 87.31 427 SER A C 1
ATOM 3287 O O . SER A 1 427 ? -8.32 -14.883 -12.711 1 87.31 427 SER A O 1
ATOM 3289 N N . ALA A 1 428 ? -7.582 -16.938 -12.547 1 87.12 428 ALA A N 1
ATOM 3290 C CA . ALA A 1 428 ? -7.453 -16.859 -11.094 1 87.12 428 ALA A CA 1
ATOM 3291 C C . ALA A 1 428 ? -6.43 -15.805 -10.688 1 87.12 428 ALA A C 1
ATOM 3293 O O . ALA A 1 428 ? -6.637 -15.062 -9.719 1 87.12 428 ALA A O 1
ATOM 3294 N N . GLN A 1 429 ? -5.363 -15.742 -11.383 1 83.12 429 GLN A N 1
ATOM 3295 C CA . GLN A 1 429 ? -4.277 -14.836 -11.023 1 83.12 429 GLN A CA 1
ATOM 3296 C C . GLN A 1 429 ? -4.711 -13.383 -11.148 1 83.12 429 GLN A C 1
ATOM 3298 O O . GLN A 1 429 ? -4.43 -12.57 -10.266 1 83.12 429 GLN A O 1
ATOM 3303 N N . THR A 1 430 ? -5.426 -13.023 -12.188 1 79.31 430 THR A N 1
ATOM 3304 C CA . THR A 1 430 ? -5.887 -11.656 -12.398 1 79.31 430 THR A CA 1
ATOM 3305 C C . THR A 1 430 ? -6.973 -11.289 -11.398 1 79.31 430 THR A C 1
ATOM 3307 O O . THR A 1 430 ? -6.992 -10.172 -10.867 1 79.31 430 THR A O 1
ATOM 3310 N N . ALA A 1 431 ? -7.746 -12.273 -11.148 1 84.38 431 ALA A N 1
ATOM 3311 C CA . ALA A 1 431 ? -8.891 -12.023 -10.281 1 84.38 431 ALA A CA 1
ATOM 3312 C C . ALA A 1 431 ? -8.445 -11.875 -8.82 1 84.38 431 ALA A C 1
ATOM 3314 O O . ALA A 1 431 ? -9.031 -11.094 -8.062 1 84.38 431 ALA A O 1
ATOM 3315 N N . VAL A 1 432 ? -7.445 -12.562 -8.43 1 86.94 432 VAL A N 1
ATOM 3316 C CA . VAL A 1 432 ? -7.023 -12.57 -7.035 1 86.94 432 VAL A CA 1
ATOM 3317 C C . VAL A 1 432 ? -6.379 -11.234 -6.684 1 86.94 432 VAL A C 1
ATOM 3319 O O . VAL A 1 432 ? -6.406 -10.805 -5.527 1 86.94 432 VAL A O 1
ATOM 3322 N N . LEU A 1 433 ? -5.867 -10.516 -7.625 1 81.5 433 LEU A N 1
ATOM 3323 C CA . LEU A 1 433 ? -5.27 -9.203 -7.414 1 81.5 433 LEU A CA 1
ATOM 3324 C C . LEU A 1 433 ? -6.336 -8.109 -7.41 1 81.5 433 LEU A C 1
ATOM 3326 O O . LEU A 1 433 ? -6.223 -7.125 -6.684 1 81.5 433 LEU A O 1
ATOM 3330 N N . ALA A 1 434 ? -7.375 -8.328 -8.094 1 79.69 434 ALA A N 1
ATOM 3331 C CA . ALA A 1 434 ? -8.367 -7.281 -8.336 1 79.69 434 ALA A CA 1
ATOM 3332 C C . ALA A 1 434 ? -9.398 -7.238 -7.211 1 79.69 434 ALA A C 1
ATOM 3334 O O . ALA A 1 434 ? -9.781 -6.156 -6.754 1 79.69 434 ALA A O 1
ATOM 3335 N N . TYR A 1 435 ? -9.797 -8.312 -6.672 1 85.12 435 TYR A N 1
ATOM 3336 C CA . TYR A 1 435 ? -10.953 -8.375 -5.789 1 85.12 435 TYR A CA 1
ATOM 3337 C C . TYR A 1 435 ? -10.633 -7.781 -4.422 1 85.12 435 TYR A C 1
ATOM 3339 O O . TYR A 1 435 ? -11.422 -7.016 -3.867 1 85.12 435 TYR A O 1
ATOM 3347 N N . PRO A 1 436 ? -9.453 -8.055 -3.92 1 82.31 436 PRO A N 1
ATOM 3348 C CA . PRO A 1 436 ? -9.18 -7.457 -2.613 1 82.31 436 PRO A CA 1
ATOM 3349 C C . PRO A 1 436 ? -9.109 -5.934 -2.668 1 82.31 436 PRO A C 1
ATOM 3351 O O . PRO A 1 436 ? -9.523 -5.258 -1.72 1 82.31 436 PRO A O 1
ATOM 3354 N N . ALA A 1 437 ? -8.711 -5.441 -3.711 1 76.62 437 ALA A N 1
ATOM 3355 C CA . ALA A 1 437 ? -8.633 -3.992 -3.869 1 76.62 437 ALA A CA 1
ATOM 3356 C C . ALA A 1 437 ? -10.023 -3.363 -3.92 1 76.62 437 ALA A C 1
ATOM 3358 O O . ALA A 1 437 ? -10.219 -2.236 -3.461 1 76.62 437 ALA A O 1
ATOM 3359 N N . GLN A 1 438 ? -10.984 -4.09 -4.398 1 83.56 438 GLN A N 1
ATOM 3360 C CA . GLN A 1 438 ? -12.336 -3.566 -4.57 1 83.56 438 GLN A CA 1
ATOM 3361 C C . GLN A 1 438 ? -13.172 -3.773 -3.309 1 83.56 438 GLN A C 1
ATOM 3363 O O . GLN A 1 438 ? -14.211 -3.143 -3.139 1 83.56 438 GLN A O 1
ATOM 3368 N N . ARG A 1 439 ? -12.688 -4.613 -2.51 1 85.25 439 ARG A N 1
ATOM 3369 C CA . ARG A 1 439 ? -13.445 -4.938 -1.308 1 85.25 439 ARG A CA 1
ATOM 3370 C C . ARG A 1 439 ? -13.586 -3.719 -0.402 1 85.25 439 ARG A C 1
ATOM 3372 O O . ARG A 1 439 ? -14.641 -3.504 0.197 1 85.25 439 ARG A O 1
ATOM 3379 N N . GLY A 1 440 ? -12.617 -2.879 -0.3 1 78.12 440 GLY A N 1
ATOM 3380 C CA . GLY A 1 440 ? -12.688 -1.68 0.52 1 78.12 440 GLY A CA 1
ATOM 3381 C C . GLY A 1 440 ? -13.789 -0.727 0.085 1 78.12 440 GLY A C 1
ATOM 3382 O O . GLY A 1 440 ? -14.516 -0.188 0.92 1 78.12 440 GLY A O 1
ATOM 3383 N N . ILE A 1 441 ? -13.922 -0.571 -1.152 1 82.88 441 ILE A N 1
ATOM 3384 C CA . ILE A 1 441 ? -14.961 0.293 -1.704 1 82.88 441 ILE A CA 1
ATOM 3385 C C . ILE A 1 441 ? -16.328 -0.295 -1.399 1 82.88 441 ILE A C 1
ATOM 3387 O O . ILE A 1 441 ? -17.25 0.429 -1.008 1 82.88 441 ILE A O 1
ATOM 3391 N N . PHE A 1 442 ? -16.453 -1.602 -1.539 1 87.25 442 PHE A N 1
ATOM 3392 C CA . PHE A 1 442 ? -17.703 -2.285 -1.275 1 87.25 442 PHE A CA 1
ATOM 3393 C C . PHE A 1 442 ? -18.125 -2.109 0.179 1 87.25 442 PHE A C 1
ATOM 3395 O O . PHE A 1 442 ? -19.281 -1.786 0.464 1 87.25 442 PHE A O 1
ATOM 3402 N N . LEU A 1 443 ? -17.219 -2.299 1.065 1 79.75 443 LEU A N 1
ATOM 3403 C CA . LEU A 1 443 ? -17.531 -2.229 2.488 1 79.75 443 LEU A CA 1
ATOM 3404 C C . LEU A 1 443 ? -17.984 -0.826 2.875 1 79.75 443 LEU A C 1
ATOM 3406 O O . LEU A 1 443 ? -18.906 -0.667 3.674 1 79.75 443 LEU A O 1
ATOM 3410 N N . ARG A 1 444 ? -17.422 0.148 2.277 1 76.25 444 ARG A N 1
ATOM 3411 C CA . ARG A 1 444 ? -17.797 1.528 2.57 1 76.25 444 ARG A CA 1
ATOM 3412 C C . ARG A 1 444 ? -19.172 1.85 2.02 1 76.25 444 ARG A C 1
ATOM 3414 O O . ARG A 1 444 ? -20 2.463 2.705 1 76.25 444 ARG A O 1
ATOM 3421 N N . GLU A 1 445 ? -19.375 1.46 0.836 1 81.31 445 GLU A N 1
ATOM 3422 C CA . GLU A 1 445 ? -20.656 1.743 0.204 1 81.31 445 GLU A CA 1
ATOM 3423 C C . GLU A 1 445 ? -21.781 0.932 0.847 1 81.31 445 GLU A C 1
ATOM 3425 O O . GLU A 1 445 ? -22.906 1.398 0.937 1 81.31 445 GLU A O 1
ATOM 3430 N N . TYR A 1 446 ? -21.391 -0.259 1.249 1 80.69 446 TYR A N 1
ATOM 3431 C CA . TYR A 1 446 ? -22.359 -1.088 1.959 1 80.69 446 TYR A CA 1
ATOM 3432 C C . TYR A 1 446 ? -22.734 -0.465 3.299 1 80.69 446 TYR A C 1
ATOM 3434 O O . TYR A 1 446 ? -23.891 -0.478 3.691 1 80.69 446 TYR A O 1
ATOM 3442 N N . ALA A 1 447 ? -21.766 0.081 3.936 1 71.94 447 ALA A N 1
ATOM 3443 C CA . ALA A 1 447 ? -21.984 0.73 5.227 1 71.94 447 ALA A CA 1
ATOM 3444 C C . ALA A 1 447 ? -22.875 1.964 5.07 1 71.94 447 ALA A C 1
ATOM 3446 O O . ALA A 1 447 ? -23.609 2.32 5.984 1 71.94 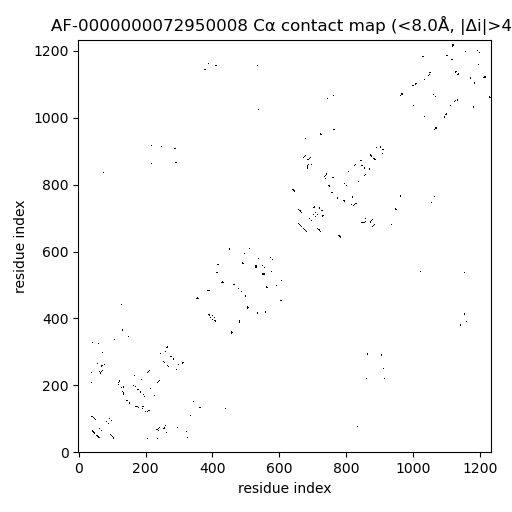447 ALA A O 1
ATOM 3447 N N . SER A 1 448 ? -22.766 2.584 3.891 1 73 448 SER A N 1
ATOM 3448 C CA . SER A 1 448 ? -23.594 3.756 3.617 1 73 448 SER A CA 1
ATOM 3449 C C . SER A 1 448 ? -24.969 3.354 3.104 1 73 448 SER A C 1
ATOM 3451 O O . SER A 1 448 ? -25.734 4.199 2.637 1 73 448 SER A O 1
ATOM 3453 N N . ASN A 1 449 ? -25.234 2.018 3.027 1 75.81 449 ASN A N 1
ATOM 3454 C CA . ASN A 1 449 ? -26.531 1.452 2.668 1 75.81 449 ASN A CA 1
ATOM 3455 C C . ASN A 1 449 ? -26.891 1.758 1.217 1 75.81 449 ASN A C 1
ATOM 3457 O O . ASN A 1 449 ? -28.047 2.07 0.912 1 75.81 449 ASN A O 1
ATOM 3461 N N . MET A 1 450 ? -25.922 1.723 0.417 1 79.75 450 MET A N 1
ATOM 3462 C CA . MET A 1 450 ? -26.172 2.014 -0.992 1 79.75 450 MET A CA 1
ATOM 3463 C C . MET A 1 450 ? -26.766 0.805 -1.698 1 79.75 450 MET A C 1
ATOM 3465 O O . MET A 1 450 ? -27.734 0.939 -2.455 1 79.75 450 MET A O 1
ATOM 3469 N N . TYR A 1 451 ? -26.141 -0.323 -1.512 1 87.62 451 TYR A N 1
ATOM 3470 C CA . TYR A 1 451 ? -26.609 -1.542 -2.164 1 87.62 451 TYR A CA 1
ATOM 3471 C C . TYR A 1 451 ? -26.266 -2.771 -1.335 1 87.62 451 TYR A C 1
ATOM 3473 O O . TYR A 1 451 ? -25.562 -2.668 -0.324 1 87.62 451 TYR A O 1
ATOM 3481 N N . SER A 1 452 ? -26.859 -3.865 -1.736 1 88.19 452 SER A N 1
ATOM 3482 C CA . SER A 1 452 ? -26.625 -5.129 -1.042 1 88.19 452 SER A CA 1
ATOM 3483 C C . SER A 1 452 ? -25.547 -5.957 -1.738 1 88.19 452 SER A C 1
ATOM 3485 O O . SER A 1 452 ? -25.078 -5.59 -2.816 1 88.19 452 SER A O 1
ATOM 3487 N N . ALA A 1 453 ? -25.188 -7.043 -1.091 1 90.94 453 ALA A N 1
ATOM 3488 C CA . ALA A 1 453 ? -24.094 -7.867 -1.582 1 90.94 453 ALA A CA 1
ATOM 3489 C C . ALA A 1 453 ? -24.516 -8.656 -2.818 1 90.94 453 ALA A C 1
ATOM 3491 O O . ALA A 1 453 ? -23.688 -8.914 -3.703 1 90.94 453 ALA A O 1
ATOM 3492 N N . VAL A 1 454 ? -25.766 -9.016 -2.959 1 92.38 454 VAL A N 1
ATOM 3493 C CA . VAL A 1 454 ? -26.25 -9.883 -4.031 1 92.38 454 VAL A CA 1
ATOM 3494 C C . VAL A 1 454 ? -26.156 -9.148 -5.367 1 92.38 454 VAL A C 1
ATOM 3496 O O . VAL A 1 454 ? -25.547 -9.648 -6.316 1 92.38 454 VAL A O 1
ATOM 3499 N N . PRO A 1 455 ? -26.734 -7.922 -5.434 1 93.44 455 PRO A N 1
ATOM 3500 C CA . PRO A 1 455 ? -26.609 -7.227 -6.719 1 93.44 455 PRO A CA 1
ATOM 3501 C C . PRO A 1 455 ? -25.156 -6.891 -7.062 1 93.44 455 PRO A C 1
ATOM 3503 O O . PRO A 1 455 ? -24.797 -6.832 -8.242 1 93.44 455 PRO A O 1
ATOM 3506 N N . TYR A 1 456 ? -24.406 -6.715 -6.051 1 93.06 456 TYR A N 1
ATOM 3507 C CA . TYR A 1 456 ? -23 -6.41 -6.277 1 93.06 456 TYR A CA 1
ATOM 3508 C C . TYR A 1 456 ? -22.297 -7.578 -6.953 1 93.06 456 TYR A C 1
ATOM 3510 O O . TYR A 1 456 ? -21.656 -7.406 -8 1 93.06 456 TYR A O 1
ATOM 3518 N N . VAL A 1 457 ? -22.422 -8.781 -6.434 1 92.94 457 VAL A N 1
ATOM 3519 C CA . VAL A 1 457 ? -21.766 -9.977 -6.969 1 92.94 457 VAL A CA 1
ATOM 3520 C C . VAL A 1 457 ? -22.375 -10.344 -8.312 1 92.94 457 VAL A C 1
ATOM 3522 O O . VAL A 1 457 ? -21.672 -10.758 -9.234 1 92.94 457 VAL A O 1
ATOM 3525 N N . ALA A 1 458 ? -23.641 -10.141 -8.391 1 93.69 458 ALA A N 1
ATOM 3526 C CA . ALA A 1 458 ? -24.328 -10.469 -9.633 1 93.69 458 ALA A CA 1
ATOM 3527 C C . ALA A 1 458 ? -23.875 -9.57 -10.773 1 93.69 458 ALA A C 1
ATOM 3529 O O . ALA A 1 458 ? -23.688 -10.031 -11.898 1 93.69 458 ALA A O 1
ATOM 3530 N N . SER A 1 459 ? -23.75 -8.297 -10.492 1 93.94 459 SER A N 1
ATOM 3531 C CA . SER A 1 459 ? -23.297 -7.367 -11.516 1 93.94 459 SER A CA 1
ATOM 3532 C C . SER A 1 459 ? -21.875 -7.684 -11.969 1 93.94 459 SER A C 1
ATOM 3534 O O . SER A 1 459 ? -21.578 -7.66 -13.164 1 93.94 459 SER A O 1
ATOM 3536 N N . LYS A 1 460 ? -21.047 -8.039 -11.055 1 91.38 460 LYS A N 1
ATOM 3537 C CA . LYS A 1 460 ? -19.672 -8.398 -11.383 1 91.38 460 LYS A CA 1
ATOM 3538 C C . LYS A 1 460 ? -19.609 -9.68 -12.203 1 91.38 460 LYS A C 1
ATOM 3540 O O . LYS A 1 460 ? -18.797 -9.805 -13.117 1 91.38 460 LYS A O 1
ATOM 3545 N N . THR A 1 461 ? -20.453 -10.578 -11.859 1 92.25 461 THR A N 1
ATOM 3546 C CA . THR A 1 461 ? -20.5 -11.852 -12.57 1 92.25 461 THR A CA 1
ATOM 3547 C C . THR A 1 461 ? -20.953 -11.648 -14.016 1 92.25 461 THR A C 1
ATOM 3549 O O . THR A 1 461 ? -20.391 -12.242 -14.938 1 92.25 461 THR A O 1
ATOM 3552 N N . LEU A 1 462 ? -21.891 -10.805 -14.172 1 93.81 462 LEU A N 1
ATOM 3553 C CA . LEU A 1 462 ? -22.438 -10.586 -15.508 1 93.81 462 LEU A CA 1
ATOM 3554 C C . LEU A 1 462 ? -21.406 -9.922 -16.406 1 93.81 462 LEU A C 1
ATOM 3556 O O . LEU A 1 462 ? -21.359 -10.195 -17.609 1 93.81 462 LEU A O 1
ATOM 3560 N N . VAL A 1 463 ? -20.656 -9.062 -15.891 1 92.44 463 VAL A N 1
ATOM 3561 C CA . VAL A 1 463 ? -19.625 -8.398 -16.688 1 92.44 463 VAL A CA 1
ATOM 3562 C C . VAL A 1 463 ? -18.484 -9.359 -16.969 1 92.44 463 VAL A C 1
ATOM 3564 O O . VAL A 1 463 ? -17.859 -9.312 -18.031 1 92.44 463 VAL A O 1
ATOM 3567 N N . GLU A 1 464 ? -18.219 -10.211 -16.078 1 91.31 464 GLU A N 1
ATOM 3568 C CA . GLU A 1 464 ? -17.141 -11.188 -16.203 1 91.31 464 GLU A CA 1
ATOM 3569 C C . GLU A 1 464 ? -17.453 -12.227 -17.281 1 91.31 464 GLU A C 1
ATOM 3571 O O . GLU A 1 464 ? -16.547 -12.781 -17.891 1 91.31 464 GLU A O 1
ATOM 3576 N N . LEU A 1 465 ? -18.734 -12.492 -17.5 1 94.31 465 LEU A N 1
ATOM 3577 C CA . LEU A 1 465 ? -19.141 -13.539 -18.438 1 94.31 465 LEU A CA 1
ATOM 3578 C C . LEU A 1 465 ? -18.594 -13.266 -19.828 1 94.31 465 LEU A C 1
ATOM 3580 O O . LEU A 1 465 ? -17.891 -14.094 -20.406 1 94.31 465 LEU A O 1
ATOM 3584 N N . PRO A 1 466 ? -18.828 -12.078 -20.328 1 93.56 466 PRO A N 1
ATOM 3585 C CA . PRO A 1 466 ? -18.312 -11.82 -21.672 1 93.56 466 PRO A CA 1
ATOM 3586 C C . PRO A 1 466 ? -16.781 -11.68 -21.688 1 93.56 466 PRO A C 1
ATOM 3588 O O . PRO A 1 466 ? -16.141 -12.055 -22.672 1 93.56 466 PRO A O 1
ATOM 3591 N N . LEU A 1 467 ? -16.219 -11.18 -20.703 1 90.94 467 LEU A N 1
ATOM 3592 C CA . LEU A 1 467 ? -14.773 -11.016 -20.656 1 90.94 467 LEU A CA 1
ATOM 3593 C C . LEU A 1 467 ? -14.078 -12.375 -20.625 1 90.94 467 LEU A C 1
ATOM 3595 O O . LEU A 1 467 ? -13.094 -12.594 -21.328 1 90.94 467 LEU A O 1
ATOM 3599 N N . SER A 1 468 ? -14.578 -13.227 -19.766 1 93.38 468 SER A N 1
ATOM 3600 C CA . SER A 1 468 ? -14.008 -14.57 -19.672 1 93.38 468 SER A CA 1
ATOM 3601 C C . SER A 1 468 ? -14.211 -15.352 -20.969 1 93.38 468 SER A C 1
ATOM 3603 O O . SER A 1 468 ? -13.375 -16.172 -21.344 1 93.38 468 SER A O 1
ATOM 3605 N N . PHE A 1 469 ? -15.344 -15.125 -21.547 1 96 469 PHE A N 1
ATOM 3606 C CA . PHE A 1 469 ? -15.586 -15.75 -22.844 1 96 469 PHE A CA 1
ATOM 3607 C C . PHE A 1 469 ? -14.578 -15.273 -23.875 1 96 469 PHE A C 1
ATOM 3609 O O . PHE A 1 469 ? -14.039 -16.062 -24.641 1 96 469 PHE A O 1
ATOM 3616 N N . ALA A 1 470 ? -14.367 -14.008 -23.891 1 94.38 470 ALA A N 1
ATOM 3617 C CA . ALA A 1 470 ? -13.383 -13.438 -24.812 1 94.38 470 ALA A CA 1
ATOM 3618 C C . ALA A 1 470 ? -11.992 -14 -24.547 1 94.38 470 ALA A C 1
ATOM 3620 O O . ALA A 1 470 ? -11.227 -14.242 -25.484 1 94.38 470 ALA A O 1
ATOM 3621 N N . ASP A 1 471 ? -11.656 -14.219 -23.312 1 93.75 471 ASP A N 1
ATOM 3622 C CA . ASP A 1 471 ? -10.367 -14.812 -22.969 1 93.75 471 ASP A CA 1
ATOM 3623 C C . ASP A 1 471 ? -10.234 -16.219 -23.547 1 93.75 471 ASP A C 1
ATOM 3625 O O . ASP A 1 471 ? -9.203 -16.562 -24.125 1 93.75 471 ASP A O 1
ATOM 3629 N N . SER A 1 472 ? -11.297 -17.016 -23.312 1 96.38 472 SER A N 1
ATOM 3630 C CA . SER A 1 472 ? -11.281 -18.391 -23.797 1 96.38 472 SER A CA 1
ATOM 3631 C C . SER A 1 472 ? -11.242 -18.438 -25.312 1 96.38 472 SER A C 1
ATOM 3633 O O . SER A 1 472 ? -10.547 -19.266 -25.906 1 96.38 472 SER A O 1
ATOM 3635 N N . LEU A 1 473 ? -12.023 -17.547 -25.906 1 97 473 LEU A N 1
ATOM 3636 C CA . LEU A 1 473 ? -12.023 -17.469 -27.359 1 97 473 LEU A CA 1
ATOM 3637 C C . LEU A 1 473 ? -10.648 -17.078 -27.891 1 97 473 LEU A C 1
ATOM 3639 O O . LEU A 1 473 ? -10.148 -17.672 -28.844 1 97 473 LEU A O 1
ATOM 3643 N N . PHE A 1 474 ? -10.07 -16.094 -27.328 1 95.81 474 PHE A N 1
ATOM 3644 C CA . PHE A 1 474 ? -8.75 -15.617 -27.719 1 95.81 474 PHE A CA 1
ATOM 3645 C C . PHE A 1 474 ? -7.711 -16.719 -27.594 1 95.81 474 PHE A C 1
ATOM 3647 O O . PHE A 1 474 ? -6.895 -16.938 -28.5 1 95.81 474 PHE A O 1
ATOM 3654 N N . LEU A 1 475 ? -7.727 -17.406 -26.516 1 95.19 475 LEU A N 1
ATOM 3655 C CA . LEU A 1 475 ? -6.793 -18.5 -26.281 1 95.19 475 LEU A CA 1
ATOM 3656 C C . LEU A 1 475 ? -6.965 -19.594 -27.344 1 95.19 475 LEU A C 1
ATOM 3658 O O . LEU A 1 475 ? -5.98 -20.109 -27.875 1 95.19 475 LEU A O 1
ATOM 3662 N N . MET A 1 476 ? -8.195 -19.938 -27.656 1 96.75 476 MET A N 1
ATOM 3663 C CA . MET A 1 476 ? -8.477 -21 -28.609 1 96.75 476 MET A CA 1
ATOM 3664 C C . MET A 1 476 ? -8.117 -20.578 -30.031 1 96.75 476 MET A C 1
ATOM 3666 O O . MET A 1 476 ? -7.684 -21.391 -30.844 1 96.75 476 MET A O 1
ATOM 3670 N N . ILE A 1 477 ? -8.281 -19.312 -30.297 1 96.75 477 ILE A N 1
ATOM 3671 C CA . ILE A 1 477 ? -7.906 -18.797 -31.609 1 96.75 477 ILE A CA 1
ATOM 3672 C C . ILE A 1 477 ? -6.402 -18.969 -31.812 1 96.75 477 ILE A C 1
ATOM 3674 O O . ILE A 1 477 ? -5.949 -19.328 -32.906 1 96.75 477 ILE A O 1
ATOM 3678 N N . ILE A 1 478 ? -5.664 -18.75 -30.828 1 96.12 478 ILE A N 1
ATOM 3679 C CA . ILE A 1 478 ? -4.211 -18.844 -30.906 1 96.12 478 ILE A CA 1
ATOM 3680 C C . ILE A 1 478 ? -3.777 -20.297 -30.953 1 96.12 478 ILE A C 1
ATOM 3682 O O . ILE A 1 478 ? -2.889 -20.672 -31.734 1 96.12 478 ILE A O 1
ATOM 3686 N N . THR A 1 479 ? -4.426 -21.234 -30.234 1 96.56 479 THR A N 1
ATOM 3687 C CA . THR A 1 479 ? -3.873 -22.547 -29.969 1 96.56 479 THR A CA 1
ATOM 3688 C C . THR A 1 479 ? -4.551 -23.609 -30.844 1 96.56 479 THR A C 1
ATOM 3690 O O . THR A 1 479 ? -3.902 -24.547 -31.297 1 96.56 479 THR A O 1
ATOM 3693 N N . TYR A 1 480 ? -5.848 -23.469 -31.219 1 96.38 480 TYR A N 1
ATOM 3694 C CA . TYR A 1 480 ? -6.66 -24.531 -31.812 1 96.38 480 TYR A CA 1
ATOM 3695 C C . TYR A 1 480 ? -6.062 -25 -33.125 1 96.38 480 TYR A C 1
ATOM 3697 O O . TYR A 1 480 ? -5.824 -26.188 -33.312 1 96.38 480 TYR A O 1
ATOM 3705 N N . TRP A 1 481 ? -5.715 -24.156 -34 1 95.56 481 TRP A N 1
ATOM 3706 C CA . TRP A 1 481 ? -5.238 -24.531 -35.344 1 95.56 481 TRP A CA 1
ATOM 3707 C C . TRP A 1 481 ? -3.758 -24.891 -35.312 1 95.56 481 TRP A C 1
ATOM 3709 O O . TRP A 1 481 ? -3.326 -25.812 -36 1 95.56 481 TRP A O 1
ATOM 3719 N N . LEU A 1 482 ? -2.988 -24.219 -34.5 1 94.62 482 LEU A N 1
ATOM 3720 C CA . LEU A 1 482 ? -1.564 -24.516 -34.375 1 94.62 482 LEU A CA 1
ATOM 3721 C C . LEU A 1 482 ? -1.342 -25.906 -33.781 1 94.62 482 LEU A C 1
ATOM 3723 O O . LEU A 1 482 ? -0.424 -26.625 -34.188 1 94.62 482 LEU A O 1
ATOM 3727 N N . MET A 1 483 ? -2.166 -26.328 -32.844 1 94.31 483 MET A N 1
ATOM 3728 C CA . MET A 1 483 ? -2.041 -27.625 -32.188 1 94.31 483 MET A CA 1
ATOM 3729 C C . MET A 1 483 ? -2.789 -28.703 -32.969 1 94.31 483 MET A C 1
ATOM 3731 O O . MET A 1 483 ? -2.68 -29.891 -32.656 1 94.31 483 MET A O 1
ATOM 3735 N N . ASN A 1 484 ? -3.529 -28.281 -34 1 94.06 484 ASN A N 1
ATOM 3736 C CA . ASN A 1 484 ? -4.301 -29.188 -34.844 1 94.06 484 ASN A CA 1
ATOM 3737 C C . ASN A 1 484 ? -5.273 -30.016 -34.031 1 94.06 484 ASN A C 1
ATOM 3739 O O . ASN A 1 484 ? -5.305 -31.25 -34.156 1 94.06 484 ASN A O 1
ATOM 3743 N N . LEU A 1 485 ? -5.996 -29.344 -33.125 1 93.25 485 LEU A N 1
ATOM 3744 C CA . LEU A 1 485 ? -7.012 -30.031 -32.344 1 93.25 485 LEU A CA 1
ATOM 3745 C C . LEU A 1 485 ? -8.18 -30.469 -33.219 1 93.25 485 LEU A C 1
ATOM 3747 O O . LEU A 1 485 ? -8.508 -29.812 -34.219 1 93.25 485 LEU A O 1
ATOM 3751 N N . GLN A 1 486 ? -8.758 -31.531 -32.906 1 91.25 486 GLN A N 1
ATOM 3752 C CA . GLN A 1 486 ? -9.75 -32.125 -33.812 1 91.25 486 GLN A CA 1
ATOM 3753 C C . GLN A 1 486 ? -11.156 -31.938 -33.25 1 91.25 486 GLN A C 1
ATOM 3755 O O . GLN A 1 486 ? -12.141 -32.094 -34 1 91.25 486 GLN A O 1
ATOM 3760 N N . GLY A 1 487 ? -11.289 -31.672 -32.031 1 92.19 487 GLY A N 1
ATOM 3761 C CA . GLY A 1 487 ? -12.609 -31.469 -31.453 1 92.19 487 GLY A CA 1
ATOM 3762 C C . GLY A 1 487 ? -13.297 -30.203 -31.938 1 92.19 487 GLY A C 1
ATOM 3763 O O . GLY A 1 487 ? -12.68 -29.375 -32.625 1 92.19 487 GLY A O 1
ATOM 3764 N N . ASN A 1 488 ? -14.594 -30.094 -31.641 1 94.94 488 ASN A N 1
ATOM 3765 C CA . ASN A 1 488 ? -15.367 -28.922 -32.031 1 94.94 488 ASN A CA 1
ATOM 3766 C C . ASN A 1 488 ? -14.836 -27.656 -31.375 1 94.94 488 ASN A C 1
ATOM 3768 O O . ASN A 1 488 ? -14.711 -27.594 -30.156 1 94.94 488 ASN A O 1
ATOM 3772 N N . PHE A 1 489 ? -14.578 -26.656 -32.188 1 97.12 489 PHE A N 1
ATOM 3773 C CA . PHE A 1 489 ? -13.961 -25.406 -31.75 1 97.12 489 PHE A CA 1
ATOM 3774 C C . PHE A 1 489 ? -14.828 -24.734 -30.703 1 97.12 489 PHE A C 1
ATOM 3776 O O . PHE A 1 489 ? -14.328 -24.312 -29.656 1 97.12 489 PHE A O 1
ATOM 3783 N N . ILE A 1 490 ? -16.078 -24.625 -30.906 1 96.69 490 ILE A N 1
ATOM 3784 C CA . ILE A 1 490 ? -16.984 -23.891 -30.031 1 96.69 490 ILE A CA 1
ATOM 3785 C C . ILE A 1 490 ? -17.125 -24.609 -28.688 1 96.69 490 ILE A C 1
ATOM 3787 O O . ILE A 1 490 ? -17.234 -23.984 -27.641 1 96.69 490 ILE A O 1
ATOM 3791 N N . LEU A 1 491 ? -17.141 -25.953 -28.719 1 95.31 491 LEU A N 1
ATOM 3792 C CA . LEU A 1 491 ? -17.25 -26.719 -27.484 1 95.31 491 LEU A CA 1
ATOM 3793 C C . LEU A 1 491 ? -15.992 -26.547 -26.625 1 95.31 491 LEU A C 1
ATOM 3795 O O . LEU A 1 491 ? -16.078 -26.516 -25.391 1 95.31 491 LEU A O 1
ATOM 3799 N N . TRP A 1 492 ? -14.82 -26.484 -27.328 1 96.44 492 TRP A N 1
ATOM 3800 C CA . TRP A 1 492 ? -13.578 -26.188 -26.609 1 96.44 492 TRP A CA 1
ATOM 3801 C C . TRP A 1 492 ? -13.656 -24.828 -25.922 1 96.44 492 TRP A C 1
ATOM 3803 O O . TRP A 1 492 ? -13.297 -24.719 -24.75 1 96.44 492 TRP A O 1
ATOM 3813 N N . VAL A 1 493 ? -14.156 -23.859 -26.656 1 97.69 493 VAL A N 1
ATOM 3814 C CA . VAL A 1 493 ? -14.25 -22.5 -26.125 1 97.69 493 VAL A CA 1
ATOM 3815 C C . VAL A 1 493 ? -15.18 -22.484 -24.906 1 97.69 493 VAL A C 1
ATOM 3817 O O . VAL A 1 493 ? -14.844 -21.891 -23.875 1 97.69 493 VAL A O 1
ATOM 3820 N N . LEU A 1 494 ? -16.281 -23.156 -24.984 1 96.5 494 LEU A N 1
ATOM 3821 C CA . LEU A 1 494 ? -17.266 -23.172 -23.922 1 96.5 494 LEU A CA 1
ATOM 3822 C C . LEU A 1 494 ? -16.734 -23.906 -22.688 1 96.5 494 LEU A C 1
ATOM 3824 O O . LEU A 1 494 ? -17.016 -23.516 -21.562 1 96.5 494 LEU A O 1
ATOM 3828 N N . THR A 1 495 ? -15.977 -24.953 -22.938 1 96.56 495 THR A N 1
ATOM 3829 C CA . THR A 1 495 ? -15.391 -25.703 -21.828 1 96.56 495 THR A CA 1
ATOM 3830 C C . THR A 1 495 ? -14.383 -24.828 -21.062 1 96.56 495 THR A C 1
ATOM 3832 O O . THR A 1 495 ? -14.438 -24.75 -19.844 1 96.56 495 THR A O 1
ATOM 3835 N N . LEU A 1 496 ? -13.492 -24.188 -21.812 1 97.38 496 LEU A N 1
ATOM 3836 C CA . LEU A 1 496 ? -12.5 -23.328 -21.188 1 97.38 496 LEU A CA 1
ATOM 3837 C C . LEU A 1 496 ? -13.164 -22.141 -20.5 1 97.38 496 LEU A C 1
ATOM 3839 O O . LEU A 1 496 ? -12.695 -21.672 -19.469 1 97.38 496 LEU A O 1
ATOM 3843 N N . TRP A 1 497 ? -14.219 -21.672 -21.094 1 97.31 497 TRP A N 1
ATOM 3844 C CA . TRP A 1 497 ? -14.992 -20.594 -20.5 1 97.31 497 TRP A CA 1
ATOM 3845 C C . TRP A 1 497 ? -15.539 -20.984 -19.141 1 97.31 497 TRP A C 1
ATOM 3847 O O . TRP A 1 497 ? -15.445 -20.219 -18.188 1 97.31 497 TRP A O 1
ATOM 3857 N N . LEU A 1 498 ? -16.062 -22.172 -19.078 1 96.75 498 LEU A N 1
ATOM 3858 C CA . LEU A 1 498 ? -16.609 -22.672 -17.828 1 96.75 498 LEU A CA 1
ATOM 3859 C C . LEU A 1 498 ? -15.531 -22.812 -16.766 1 96.75 498 LEU A C 1
ATOM 3861 O O . LEU A 1 498 ? -15.742 -22.453 -15.609 1 96.75 498 LEU A O 1
ATOM 3865 N N . VAL A 1 499 ? -14.398 -23.328 -17.156 1 96.94 499 VAL A N 1
ATOM 3866 C CA . VAL A 1 499 ? -13.281 -23.469 -16.234 1 96.94 499 VAL A CA 1
ATOM 3867 C C . VAL A 1 499 ? -12.797 -22.109 -15.781 1 96.94 499 VAL A C 1
ATOM 3869 O O . VAL A 1 499 ? -12.516 -21.906 -14.594 1 96.94 499 VAL A O 1
ATOM 3872 N N . ASN A 1 500 ? -12.773 -21.203 -16.703 1 96 500 ASN A N 1
ATOM 3873 C CA . ASN A 1 500 ? -12.383 -19.828 -16.391 1 96 500 ASN A CA 1
ATOM 3874 C C . ASN A 1 500 ? -13.32 -19.203 -15.359 1 96 500 ASN A C 1
ATOM 3876 O O . ASN A 1 500 ? -12.859 -18.547 -14.422 1 96 500 ASN A O 1
ATOM 3880 N N . LEU A 1 501 ? -14.516 -19.422 -15.539 1 96.44 501 LEU A N 1
ATOM 3881 C CA . LEU A 1 501 ? -15.508 -18.844 -14.633 1 96.44 501 LEU A CA 1
ATOM 3882 C C . LEU A 1 501 ? -15.391 -19.453 -13.242 1 96.44 501 LEU A C 1
ATOM 3884 O O . LEU A 1 501 ? -15.539 -18.75 -12.242 1 96.44 501 LEU A O 1
ATOM 3888 N N . CYS A 1 502 ? -15.156 -20.719 -13.203 1 96.88 502 CYS A N 1
ATOM 3889 C CA . CYS A 1 502 ? -14.992 -21.375 -11.906 1 96.88 502 CYS A CA 1
ATOM 3890 C C . CYS A 1 502 ? -13.75 -20.859 -11.195 1 96.88 502 CYS A C 1
ATOM 3892 O O . CYS A 1 502 ? -13.773 -20.625 -9.984 1 96.88 502 CYS A O 1
ATOM 3894 N N . ALA A 1 503 ? -12.734 -20.719 -11.961 1 95.75 503 ALA A N 1
ATOM 3895 C CA . ALA A 1 503 ? -11.492 -20.219 -11.383 1 95.75 503 ALA A CA 1
ATOM 3896 C C . ALA A 1 503 ? -11.672 -18.797 -10.859 1 95.75 503 ALA A C 1
ATOM 3898 O O . ALA A 1 503 ? -11.156 -18.453 -9.789 1 95.75 503 ALA A O 1
ATOM 3899 N N . SER A 1 504 ? -12.32 -17.984 -11.602 1 93.44 504 SER A N 1
ATOM 3900 C CA . SER A 1 504 ? -12.602 -16.625 -11.164 1 93.44 504 SER A CA 1
ATOM 3901 C C . SER A 1 504 ? -13.461 -16.609 -9.906 1 93.44 504 SER A C 1
ATOM 3903 O O . SER A 1 504 ? -13.281 -15.75 -9.039 1 93.44 504 SER A O 1
ATOM 3905 N N . SER A 1 505 ? -14.367 -17.547 -9.852 1 95.38 505 SER A N 1
ATOM 3906 C CA . SER A 1 505 ? -15.203 -17.656 -8.664 1 95.38 505 SER A CA 1
ATOM 3907 C C . SER A 1 505 ? -14.383 -18.047 -7.438 1 95.38 505 SER A C 1
ATOM 3909 O O . SER A 1 505 ? -14.641 -17.562 -6.332 1 95.38 505 SER A O 1
ATOM 3911 N N . LEU A 1 506 ? -13.492 -18.906 -7.656 1 95.19 506 LEU A N 1
ATOM 3912 C CA . LEU A 1 506 ? -12.586 -19.281 -6.574 1 95.19 506 LEU A CA 1
ATOM 3913 C C . LEU A 1 506 ? -11.773 -18.078 -6.098 1 95.19 506 LEU A C 1
ATOM 3915 O O . LEU A 1 506 ? -11.609 -17.875 -4.895 1 95.19 506 LEU A O 1
ATOM 3919 N N . ALA A 1 507 ? -11.32 -17.344 -7 1 92.31 507 ALA A N 1
ATOM 3920 C CA . ALA A 1 507 ? -10.562 -16.141 -6.68 1 92.31 507 ALA A CA 1
ATOM 3921 C C . ALA A 1 507 ? -11.43 -15.125 -5.941 1 92.31 507 ALA A C 1
ATOM 3923 O O . ALA A 1 507 ? -10.945 -14.398 -5.074 1 92.31 507 ALA A O 1
ATOM 3924 N N . GLN A 1 508 ? -12.641 -15.078 -6.332 1 92.69 508 GLN A N 1
ATOM 3925 C CA . GLN A 1 508 ? -13.562 -14.156 -5.672 1 92.69 508 GLN A CA 1
ATOM 3926 C C . GLN A 1 508 ? -13.781 -14.547 -4.211 1 92.69 508 GLN A C 1
ATOM 3928 O O . GLN A 1 508 ? -13.883 -13.688 -3.34 1 92.69 508 GLN A O 1
ATOM 3933 N N . VAL A 1 509 ? -13.867 -15.773 -3.977 1 94.62 509 VAL A N 1
ATOM 3934 C CA . VAL A 1 509 ? -14.008 -16.25 -2.605 1 94.62 509 VAL A CA 1
ATOM 3935 C C . VAL A 1 509 ? -12.773 -15.875 -1.796 1 94.62 509 VAL A C 1
ATOM 3937 O O . VAL A 1 509 ? -12.883 -15.391 -0.668 1 94.62 509 VAL A O 1
ATOM 3940 N N . LEU A 1 510 ? -11.648 -16.078 -2.387 1 92.5 510 LEU A N 1
ATOM 3941 C CA . LEU A 1 510 ? -10.398 -15.742 -1.723 1 92.5 510 LEU A CA 1
ATOM 3942 C C . LEU A 1 510 ? -10.281 -14.242 -1.51 1 92.5 510 LEU A C 1
ATOM 3944 O O . LEU A 1 510 ? -9.836 -13.789 -0.45 1 92.5 510 LEU A O 1
ATOM 3948 N N . GLY A 1 511 ? -10.656 -13.492 -2.461 1 89.12 511 GLY A N 1
ATOM 3949 C CA . GLY A 1 511 ? -10.625 -12.039 -2.355 1 89.12 511 GLY A CA 1
ATOM 3950 C C . GLY A 1 511 ? -11.562 -11.5 -1.29 1 89.12 511 GLY A C 1
ATOM 3951 O O . GLY A 1 511 ? -11.242 -10.516 -0.624 1 89.12 511 GLY A O 1
ATOM 3952 N N . ALA A 1 512 ? -12.648 -12.148 -1.134 1 90 512 ALA A N 1
ATOM 3953 C CA . ALA A 1 512 ? -13.617 -11.727 -0.123 1 90 512 ALA A CA 1
ATOM 3954 C C . ALA A 1 512 ? -13.148 -12.117 1.277 1 90 512 ALA A C 1
ATOM 3956 O O . ALA A 1 512 ? -13.445 -11.422 2.252 1 90 512 ALA A O 1
ATOM 3957 N N . SER A 1 513 ? -12.336 -13.148 1.377 1 90 513 SER A N 1
ATOM 3958 C CA . SER A 1 513 ? -11.969 -13.703 2.678 1 90 513 SER A CA 1
ATOM 3959 C C . SER A 1 513 ? -10.664 -13.094 3.186 1 90 513 SER A C 1
ATOM 3961 O O . SER A 1 513 ? -10.492 -12.898 4.391 1 90 513 SER A O 1
ATOM 3963 N N . CYS A 1 514 ? -9.758 -12.82 2.295 1 86.06 514 CYS A N 1
ATOM 3964 C CA . CYS A 1 514 ? -8.438 -12.352 2.701 1 86.06 514 CYS A CA 1
ATOM 3965 C C . CYS A 1 514 ? -8.43 -10.836 2.895 1 86.06 514 CYS A C 1
ATOM 3967 O O . CYS A 1 514 ? -9.25 -10.125 2.311 1 86.06 514 CYS A O 1
ATOM 3969 N N . ASN A 1 515 ? -7.547 -10.359 3.703 1 77.62 515 ASN A N 1
ATOM 3970 C CA . ASN A 1 515 ? -7.496 -8.945 4.059 1 77.62 515 ASN A CA 1
ATOM 3971 C C . ASN A 1 515 ? -6.617 -8.156 3.09 1 77.62 515 ASN A C 1
ATOM 3973 O O . ASN A 1 515 ? -6.719 -6.926 3.016 1 77.62 515 ASN A O 1
ATOM 3977 N N . SER A 1 516 ? -5.715 -8.93 2.35 1 81.06 516 SER A N 1
ATOM 3978 C CA . SER A 1 516 ? -4.824 -8.266 1.406 1 81.06 516 SER A CA 1
ATOM 3979 C C . SER A 1 516 ? -4.586 -9.117 0.166 1 81.06 516 SER A C 1
ATOM 3981 O O . SER A 1 516 ? -4.855 -10.32 0.174 1 81.06 516 SER A O 1
ATOM 3983 N N . ALA A 1 517 ? -4.184 -8.453 -0.863 1 82.25 517 ALA A N 1
ATOM 3984 C CA . ALA A 1 517 ? -3.857 -9.164 -2.098 1 82.25 517 ALA A CA 1
ATOM 3985 C C . ALA A 1 517 ? -2.689 -10.125 -1.887 1 82.25 517 ALA A C 1
ATOM 3987 O O . ALA A 1 517 ? -2.684 -11.234 -2.43 1 82.25 517 ALA A O 1
ATOM 3988 N N . ALA A 1 518 ? -1.744 -9.742 -1.021 1 77.06 518 ALA A N 1
ATOM 3989 C CA . ALA A 1 518 ? -0.58 -10.578 -0.745 1 77.06 518 ALA A CA 1
ATOM 3990 C C . ALA A 1 518 ? -0.992 -11.883 -0.07 1 77.06 518 ALA A C 1
ATOM 3992 O O . ALA A 1 518 ? -0.505 -12.961 -0.433 1 77.06 518 ALA A O 1
ATOM 3993 N N . GLN A 1 519 ? -1.878 -11.781 0.838 1 80.5 519 GLN A N 1
ATOM 3994 C CA . GLN A 1 519 ? -2.363 -12.977 1.523 1 80.5 519 GLN A CA 1
ATOM 3995 C C . GLN A 1 519 ? -3.129 -13.891 0.568 1 80.5 519 GLN A C 1
ATOM 3997 O O . GLN A 1 519 ? -2.996 -15.109 0.63 1 80.5 519 GLN A O 1
ATOM 4002 N N . ALA A 1 520 ? -3.945 -13.25 -0.253 1 85.19 520 ALA A N 1
ATOM 4003 C CA . ALA A 1 520 ? -4.734 -14.023 -1.204 1 85.19 520 ALA A CA 1
ATOM 4004 C C . ALA A 1 520 ? -3.828 -14.797 -2.162 1 85.19 520 ALA A C 1
ATOM 4006 O O . ALA A 1 520 ? -4.09 -15.961 -2.469 1 85.19 520 ALA A O 1
ATOM 4007 N N . ILE A 1 521 ? -2.736 -14.219 -2.586 1 83 521 ILE A N 1
ATOM 4008 C CA . ILE A 1 521 ? -1.808 -14.836 -3.527 1 83 521 ILE A CA 1
ATOM 4009 C C . ILE A 1 521 ? -1.083 -16 -2.85 1 83 521 ILE A C 1
ATOM 4011 O O . ILE A 1 521 ? -0.813 -17.016 -3.48 1 83 521 ILE A O 1
ATOM 4015 N N . GLN A 1 522 ? -0.847 -15.867 -1.611 1 78.06 522 GLN A N 1
ATOM 4016 C CA . GLN A 1 522 ? -0.149 -16.906 -0.866 1 78.06 522 GLN A CA 1
ATOM 4017 C C . GLN A 1 522 ? -1.04 -18.125 -0.661 1 78.06 522 GLN A C 1
ATOM 4019 O O . GLN A 1 522 ? -0.553 -19.266 -0.631 1 78.06 522 GLN A O 1
ATOM 4024 N N . VAL A 1 523 ? -2.346 -17.891 -0.546 1 84.5 523 VAL A N 1
ATOM 4025 C CA . VAL A 1 523 ? -3.27 -18.984 -0.244 1 84.5 523 VAL A CA 1
ATOM 4026 C C . VAL A 1 523 ? -3.74 -19.641 -1.541 1 84.5 523 VAL A C 1
ATOM 4028 O O . VAL A 1 523 ? -4.184 -20.781 -1.539 1 84.5 523 VAL A O 1
ATOM 4031 N N . LEU A 1 524 ? -3.617 -18.953 -2.617 1 88.56 524 LEU A N 1
ATOM 4032 C CA . LEU A 1 524 ? -4.16 -19.391 -3.898 1 88.56 524 LEU A CA 1
ATOM 4033 C C . LEU A 1 524 ? -3.643 -20.781 -4.262 1 88.56 524 LEU A C 1
ATOM 4035 O O . LEU A 1 524 ? -4.418 -21.656 -4.656 1 88.56 524 LEU A O 1
ATOM 4039 N N . PRO A 1 525 ? -2.367 -21.062 -4.02 1 86.69 525 PRO A N 1
ATOM 4040 C CA . PRO A 1 525 ? -1.867 -22.391 -4.406 1 86.69 525 PRO A CA 1
ATOM 4041 C C . PRO A 1 525 ? -2.48 -23.516 -3.58 1 86.69 525 PRO A C 1
ATOM 4043 O O . PRO A 1 525 ? -2.615 -24.641 -4.066 1 86.69 525 PRO A O 1
ATOM 4046 N N . LEU A 1 526 ? -2.871 -23.203 -2.414 1 87.25 526 LEU A N 1
ATOM 4047 C CA . LEU A 1 526 ? -3.49 -24.219 -1.56 1 87.25 526 LEU A CA 1
ATOM 4048 C C . LEU A 1 526 ? -4.793 -24.719 -2.172 1 87.25 526 LEU A C 1
ATOM 4050 O O . LEU A 1 526 ? -5.191 -25.859 -1.933 1 87.25 526 LEU A O 1
ATOM 4054 N N . LEU A 1 527 ? -5.332 -23.906 -2.994 1 91.19 527 LEU A N 1
ATOM 4055 C CA . LEU A 1 527 ? -6.621 -24.266 -3.574 1 91.19 527 LEU A CA 1
ATOM 4056 C C . LEU A 1 527 ? -6.457 -24.719 -5.023 1 91.19 527 LEU A C 1
ATOM 4058 O O . LEU A 1 527 ? -7.238 -25.531 -5.512 1 91.19 527 LEU A O 1
ATOM 4062 N N . THR A 1 528 ? -5.43 -24.234 -5.734 1 92.12 528 THR A N 1
ATOM 4063 C CA . THR A 1 528 ? -5.309 -24.516 -7.164 1 92.12 528 THR A CA 1
ATOM 4064 C C . THR A 1 528 ? -4.441 -25.75 -7.402 1 92.12 528 THR A C 1
ATOM 4066 O O . THR A 1 528 ? -4.641 -26.484 -8.375 1 92.12 528 THR A O 1
ATOM 4069 N N . VAL A 1 529 ? -3.531 -26.031 -6.527 1 89.38 529 VAL A N 1
ATOM 4070 C CA . VAL A 1 529 ? -2.607 -27.141 -6.73 1 89.38 529 VAL A CA 1
ATOM 4071 C C . VAL A 1 529 ? -3.363 -28.469 -6.648 1 89.38 529 VAL A C 1
ATOM 4073 O O . VAL A 1 529 ? -3.221 -29.328 -7.52 1 89.38 529 VAL A O 1
ATOM 4076 N N . PRO A 1 530 ? -4.219 -28.609 -5.648 1 89.94 530 PRO A N 1
ATOM 4077 C CA . PRO A 1 530 ? -5.008 -29.844 -5.652 1 89.94 530 PRO A CA 1
ATOM 4078 C C . PRO A 1 530 ? -5.82 -30.016 -6.93 1 89.94 530 PRO A C 1
ATOM 4080 O O . PRO A 1 530 ? -5.996 -31.141 -7.406 1 89.94 530 PRO A O 1
ATOM 4083 N N . GLN A 1 531 ? -6.309 -28.953 -7.523 1 94.12 531 GLN A N 1
ATOM 4084 C CA . GLN A 1 531 ? -7.027 -29.016 -8.789 1 94.12 531 GLN A CA 1
ATOM 4085 C C . GLN A 1 531 ? -6.156 -29.625 -9.883 1 94.12 531 GLN A C 1
ATOM 4087 O O . GLN A 1 531 ? -6.625 -30.469 -10.656 1 94.12 531 GLN A O 1
ATOM 4092 N N . ILE A 1 532 ? -4.914 -29.234 -9.883 1 91.19 532 ILE A N 1
ATOM 4093 C CA . ILE A 1 532 ? -3.98 -29.688 -10.914 1 91.19 532 ILE A CA 1
ATOM 4094 C C . ILE A 1 532 ? -3.639 -31.156 -10.695 1 91.19 532 ILE A C 1
ATOM 4096 O O . ILE A 1 532 ? -3.576 -31.938 -11.648 1 91.19 532 ILE A O 1
ATOM 4100 N N . LEU A 1 533 ? -3.562 -31.562 -9.469 1 88.31 533 LEU A N 1
ATOM 4101 C CA . LEU A 1 533 ? -3.16 -32.938 -9.133 1 88.31 533 LEU A CA 1
ATOM 4102 C C . LEU A 1 533 ? -4.262 -33.938 -9.484 1 88.31 533 LEU A C 1
ATOM 4104 O O . LEU A 1 533 ? -3.982 -35.062 -9.852 1 88.31 533 LEU A O 1
ATOM 4108 N N . PHE A 1 534 ? -5.441 -33.469 -9.445 1 88.81 534 PHE A N 1
ATOM 4109 C CA . PHE A 1 534 ? -6.555 -34.344 -9.773 1 88.81 534 PHE A CA 1
ATOM 4110 C C . PHE A 1 534 ? -6.922 -34.25 -11.25 1 88.81 534 PHE A C 1
ATOM 4112 O O . PHE A 1 534 ? -7.945 -34.781 -11.68 1 88.81 534 PHE A O 1
ATOM 4119 N N . GLY A 1 535 ? -6.09 -33.531 -12.016 1 86.25 535 GLY A N 1
ATOM 4120 C CA . GLY A 1 535 ? -6.305 -33.375 -13.445 1 86.25 535 GLY A CA 1
ATOM 4121 C C . GLY A 1 535 ? -5.91 -34.594 -14.234 1 86.25 535 GLY A C 1
ATOM 4122 O O . GLY A 1 535 ? -6.219 -34.719 -15.422 1 86.25 535 GLY A O 1
ATOM 4123 N N . GLY A 1 536 ? -5.203 -35.594 -13.586 1 84.12 536 GLY A N 1
ATOM 4124 C CA . GLY A 1 536 ? -4.934 -36.875 -14.188 1 84.12 536 GLY A CA 1
ATOM 4125 C C . GLY A 1 536 ? -3.584 -36.969 -14.875 1 84.12 536 GLY A C 1
ATOM 4126 O O . GLY A 1 536 ? -3.141 -38.031 -15.281 1 84.12 536 GLY A O 1
ATOM 4127 N N . ILE A 1 537 ? -2.963 -35.812 -15.062 1 84.38 537 ILE A N 1
ATOM 4128 C CA . ILE A 1 537 ? -1.728 -35.812 -15.836 1 84.38 537 ILE A CA 1
ATOM 4129 C C . ILE A 1 537 ? -0.583 -36.344 -14.992 1 84.38 537 ILE A C 1
ATOM 4131 O O . ILE A 1 537 ? 0.3 -37.062 -15.508 1 84.38 537 ILE A O 1
ATOM 4135 N N . PHE A 1 538 ? -0.631 -36.188 -13.75 1 84.06 538 PHE A N 1
ATOM 4136 C CA . PHE A 1 538 ? 0.452 -36.625 -12.875 1 84.06 538 PHE A CA 1
ATOM 4137 C C . PHE A 1 538 ? 0.232 -38.062 -12.43 1 84.06 538 PHE A C 1
ATOM 4139 O O . PHE A 1 538 ? 1.182 -38.844 -12.352 1 84.06 538 PHE A O 1
ATOM 4146 N N . THR A 1 539 ? -0.971 -38.312 -12.133 1 83.81 539 THR A N 1
ATOM 4147 C CA . THR A 1 539 ? -1.359 -39.688 -11.734 1 83.81 539 THR A CA 1
ATOM 4148 C C . THR A 1 539 ? -2.812 -39.938 -12.117 1 83.81 539 THR A C 1
ATOM 4150 O O . THR A 1 539 ? -3.678 -39.094 -11.938 1 83.81 539 THR A O 1
ATOM 4153 N N . PRO A 1 540 ? -2.879 -41.125 -12.734 1 84.69 540 PRO A N 1
ATOM 4154 C CA . PRO A 1 540 ? -4.277 -41.469 -12.961 1 84.69 540 PRO A CA 1
ATOM 4155 C C . PRO A 1 540 ? -5.098 -41.531 -11.672 1 84.69 540 PRO A C 1
ATOM 4157 O O . PRO A 1 540 ? -4.57 -41.875 -10.617 1 84.69 540 PRO A O 1
ATOM 4160 N N . ILE A 1 541 ? -6.312 -41.219 -11.758 1 84.5 541 ILE A N 1
ATOM 4161 C CA . ILE A 1 541 ? -7.191 -41.062 -10.602 1 84.5 541 ILE A CA 1
ATOM 4162 C C . ILE A 1 541 ? -7.34 -42.406 -9.898 1 84.5 541 ILE A C 1
ATOM 4164 O O . ILE A 1 541 ? -7.469 -42.469 -8.672 1 84.5 541 ILE A O 1
ATOM 4168 N N . GLU A 1 542 ? -7.191 -43.469 -10.641 1 82.38 542 GLU A N 1
ATOM 4169 C CA . GLU A 1 542 ? -7.355 -44.812 -10.078 1 82.38 542 GLU A CA 1
ATOM 4170 C C . GLU A 1 542 ? -6.238 -45.125 -9.094 1 82.38 542 GLU A C 1
ATOM 4172 O O . GLU A 1 542 ? -6.422 -45.938 -8.188 1 82.38 542 GLU A O 1
ATOM 4177 N N . ASN A 1 543 ? -5.102 -44.438 -9.219 1 83.12 543 ASN A N 1
ATOM 4178 C CA . ASN A 1 543 ? -3.945 -44.719 -8.375 1 83.12 543 ASN A CA 1
ATOM 4179 C C . ASN A 1 543 ? -3.98 -43.906 -7.086 1 83.12 543 ASN A C 1
ATOM 4181 O O . ASN A 1 543 ? -3.172 -44.125 -6.184 1 83.12 543 ASN A O 1
ATOM 4185 N N . ILE A 1 544 ? -4.895 -43 -6.953 1 87.19 544 ILE A N 1
ATOM 4186 C CA . ILE A 1 544 ? -5.043 -42.188 -5.742 1 87.19 544 ILE A CA 1
ATOM 4187 C C . ILE A 1 544 ? -5.801 -43 -4.684 1 87.19 544 ILE A C 1
ATOM 4189 O O . ILE A 1 544 ? -6.785 -43.656 -5 1 87.19 544 ILE A O 1
ATOM 4193 N N . PRO A 1 545 ? -5.281 -42.906 -3.455 1 87.06 545 PRO A N 1
ATOM 4194 C CA . PRO A 1 545 ? -5.953 -43.688 -2.4 1 87.06 545 PRO A CA 1
ATOM 4195 C C . PRO A 1 545 ? -7.445 -43.375 -2.311 1 87.06 545 PRO A C 1
ATOM 4197 O O . PRO A 1 545 ? -7.848 -42.219 -2.453 1 87.06 545 PRO A O 1
ATOM 4200 N N . VAL A 1 546 ? -8.234 -44.375 -1.995 1 87.31 546 VAL A N 1
ATOM 4201 C CA . VAL A 1 546 ? -9.688 -44.312 -2.041 1 87.31 546 VAL A CA 1
ATOM 4202 C C . VAL A 1 546 ? -10.195 -43.281 -1.031 1 87.31 546 VAL A C 1
ATOM 4204 O O . VAL A 1 546 ? -11.148 -42.562 -1.303 1 87.31 546 VAL A O 1
ATOM 4207 N N . TRP A 1 547 ? -9.539 -43.125 0.099 1 87.62 547 TRP A N 1
ATOM 4208 C CA . TRP A 1 547 ? -10.023 -42.219 1.15 1 87.62 547 TRP A CA 1
ATOM 4209 C C . TRP A 1 547 ? -9.781 -40.75 0.781 1 87.62 547 TRP A C 1
ATOM 4211 O O . TRP A 1 547 ? -10.375 -39.875 1.373 1 87.62 547 TRP A O 1
ATOM 4221 N N . LEU A 1 548 ? -8.977 -40.5 -0.261 1 89.31 548 LEU A N 1
ATOM 4222 C CA . LEU A 1 548 ? -8.695 -39.156 -0.69 1 89.31 548 LEU A CA 1
ATOM 4223 C C . LEU A 1 548 ? -9.383 -38.844 -2.016 1 89.31 548 LEU A C 1
ATOM 4225 O O . LEU A 1 548 ? -9.516 -37.688 -2.396 1 89.31 548 LEU A O 1
ATOM 4229 N N . ARG A 1 549 ? -9.867 -39.844 -2.656 1 88.06 549 ARG A N 1
ATOM 4230 C CA . ARG A 1 549 ? -10.398 -39.719 -4.012 1 88.06 549 ARG A CA 1
ATOM 4231 C C . ARG A 1 549 ? -11.656 -38.844 -4.043 1 88.06 549 ARG A C 1
ATOM 4233 O O . ARG A 1 549 ? -11.984 -38.25 -5.074 1 88.06 549 ARG A O 1
ATOM 4240 N N . TRP A 1 550 ? -12.273 -38.719 -2.855 1 88.5 550 TRP A N 1
ATOM 4241 C CA . TRP A 1 550 ? -13.5 -37.938 -2.826 1 88.5 550 TRP A CA 1
ATOM 4242 C C . TRP A 1 550 ? -13.211 -36.469 -3.09 1 88.5 550 TRP A C 1
ATOM 4244 O O . TRP A 1 550 ? -14.094 -35.719 -3.52 1 88.5 550 TRP A O 1
ATOM 4254 N N . LEU A 1 551 ? -12.023 -36.031 -2.998 1 90 551 LEU A N 1
ATOM 4255 C CA . LEU A 1 551 ? -11.641 -34.625 -3.197 1 90 551 LEU A CA 1
ATOM 4256 C C . LEU A 1 551 ? -11.742 -34.25 -4.668 1 90 551 LEU A C 1
ATOM 4258 O O . LEU A 1 551 ? -11.852 -33.062 -5 1 90 551 LEU A O 1
ATOM 4262 N N . GLN A 1 552 ? -11.719 -35.281 -5.527 1 90.12 552 GLN A N 1
ATOM 4263 C CA . GLN A 1 552 ? -11.781 -35 -6.957 1 90.12 552 GLN A CA 1
ATOM 4264 C C . GLN A 1 552 ? -13.125 -34.406 -7.344 1 90.12 552 GLN A C 1
ATOM 4266 O O . GLN A 1 552 ? -13.219 -33.656 -8.336 1 90.12 552 GLN A O 1
ATOM 4271 N N . TYR A 1 553 ? -14.148 -34.594 -6.48 1 90.25 553 TYR A N 1
ATOM 4272 C CA . TYR A 1 553 ? -15.492 -34.125 -6.828 1 90.25 553 TYR A CA 1
ATOM 4273 C C . TYR A 1 553 ? -15.648 -32.625 -6.57 1 90.25 553 TYR A C 1
ATOM 4275 O O . TYR A 1 553 ? -16.578 -32 -7.086 1 90.25 553 TYR A O 1
ATOM 4283 N N . VAL A 1 554 ? -14.703 -32.094 -5.883 1 92.38 554 VAL A N 1
ATOM 4284 C CA . VAL A 1 554 ? -14.781 -30.672 -5.602 1 92.38 554 VAL A CA 1
ATOM 4285 C C . VAL A 1 554 ? -13.82 -29.906 -6.508 1 92.38 554 VAL A C 1
ATOM 4287 O O . VAL A 1 554 ? -13.781 -28.672 -6.484 1 92.38 554 VAL A O 1
ATOM 4290 N N . CYS A 1 555 ? -13.125 -30.641 -7.391 1 94.88 555 CYS A N 1
ATOM 4291 C CA . CYS A 1 555 ? -12.164 -30.016 -8.297 1 94.88 555 CYS A CA 1
ATOM 4292 C C . CYS A 1 555 ? -12.805 -29.75 -9.656 1 94.88 555 CYS A C 1
ATOM 4294 O O . CYS A 1 555 ? -13.031 -30.672 -10.438 1 94.88 555 CYS A O 1
ATOM 4296 N N . PHE A 1 556 ? -13.016 -28.531 -9.984 1 96.56 556 PHE A N 1
ATOM 4297 C CA . PHE A 1 556 ? -13.703 -28.188 -11.219 1 96.56 556 PHE A CA 1
ATOM 4298 C C . PHE A 1 556 ? -12.797 -28.406 -12.422 1 96.56 556 PHE A C 1
ATOM 4300 O O . PHE A 1 556 ? -13.273 -28.594 -13.539 1 96.56 556 PHE A O 1
ATOM 4307 N N . LEU A 1 557 ? -11.484 -28.375 -12.227 1 96.31 557 LEU A N 1
ATOM 4308 C CA . LEU A 1 557 ? -10.555 -28.578 -13.328 1 96.31 557 LEU A CA 1
ATOM 4309 C C . LEU A 1 557 ? -10.695 -29.984 -13.906 1 96.31 557 LEU A C 1
ATOM 4311 O O . LEU A 1 557 ? -10.586 -30.188 -15.117 1 96.31 557 LEU A O 1
ATOM 4315 N N . LYS A 1 558 ? -10.93 -30.953 -13.031 1 94.88 558 LYS A N 1
ATOM 4316 C CA . LYS A 1 558 ? -11.117 -32.344 -13.477 1 94.88 558 LYS A CA 1
ATOM 4317 C C . LYS A 1 558 ? -12.258 -32.438 -14.492 1 94.88 558 LYS A C 1
ATOM 4319 O O . LYS A 1 558 ? -12.109 -33.094 -15.531 1 94.88 558 LYS A O 1
ATOM 4324 N N . TYR A 1 559 ? -13.312 -31.781 -14.211 1 95.06 559 TYR A N 1
ATOM 4325 C CA . TYR A 1 559 ? -14.477 -31.844 -15.094 1 95.06 559 TYR A CA 1
ATOM 4326 C C . TYR A 1 559 ? -14.203 -31.141 -16.406 1 95.06 559 TYR A C 1
ATOM 4328 O O . TYR A 1 559 ? -14.672 -31.562 -17.469 1 95.06 559 TYR A O 1
ATOM 4336 N N . GLY A 1 560 ? -13.484 -29.984 -16.344 1 95.88 560 GLY A N 1
ATOM 4337 C CA . GLY A 1 560 ? -13.07 -29.344 -17.562 1 95.88 560 GLY A CA 1
ATOM 4338 C C . GLY A 1 560 ? -12.219 -30.234 -18.453 1 95.88 560 GLY A C 1
ATOM 4339 O O . GLY A 1 560 ? -12.43 -30.297 -19.672 1 95.88 560 GLY A O 1
ATOM 4340 N N . VAL A 1 561 ? -11.297 -30.953 -17.859 1 94.88 561 VAL A N 1
ATOM 4341 C CA . VAL A 1 561 ? -10.414 -31.859 -18.594 1 94.88 561 VAL A CA 1
ATOM 4342 C C . VAL A 1 561 ? -11.219 -33.031 -19.172 1 94.88 561 VAL A C 1
ATOM 4344 O O . VAL A 1 561 ? -11.016 -33.406 -20.312 1 94.88 561 VAL A O 1
ATOM 4347 N N . ASN A 1 562 ? -12.188 -33.562 -18.344 1 93.56 562 ASN A N 1
ATOM 4348 C CA . ASN A 1 562 ? -13.023 -34.688 -18.812 1 93.56 562 ASN A CA 1
ATOM 4349 C C . ASN A 1 562 ? -13.844 -34.281 -20.031 1 93.56 562 ASN A C 1
ATOM 4351 O O . ASN A 1 562 ? -13.938 -35.031 -21 1 93.56 562 ASN A O 1
ATOM 4355 N N . ILE A 1 563 ? -14.391 -33.094 -19.969 1 94.81 563 ILE A N 1
ATOM 4356 C CA . ILE A 1 563 ? -15.211 -32.625 -21.078 1 94.81 563 ILE A CA 1
ATOM 4357 C C . ILE A 1 563 ? -14.344 -32.406 -22.312 1 94.81 563 ILE A C 1
ATOM 4359 O O . ILE A 1 563 ? -14.695 -32.812 -23.422 1 94.81 563 ILE A O 1
ATOM 4363 N N . ALA A 1 564 ? -13.203 -31.766 -22.172 1 94.56 564 ALA A N 1
ATOM 4364 C CA . ALA A 1 564 ? -12.289 -31.516 -23.281 1 94.56 564 ALA A CA 1
ATOM 4365 C C . ALA A 1 564 ? -11.789 -32.812 -23.891 1 94.56 564 ALA A C 1
ATOM 4367 O O . ALA A 1 564 ? -11.625 -32.938 -25.109 1 94.56 564 ALA A O 1
ATOM 4368 N N . TYR A 1 565 ? -11.492 -33.781 -23 1 92.12 565 TYR A N 1
ATOM 4369 C CA . TYR A 1 565 ? -11.07 -35.094 -23.438 1 92.12 565 TYR A CA 1
ATOM 4370 C C . TYR A 1 565 ? -12.133 -35.75 -24.312 1 92.12 565 TYR A C 1
ATOM 4372 O O . TYR A 1 565 ? -11.82 -36.281 -25.391 1 92.12 565 TYR A O 1
ATOM 4380 N N . LEU A 1 566 ? -13.383 -35.688 -23.922 1 91.62 566 LEU A N 1
ATOM 4381 C CA . LEU A 1 566 ? -14.484 -36.281 -24.656 1 91.62 566 LEU A CA 1
ATOM 4382 C C . LEU A 1 566 ? -14.719 -35.531 -25.984 1 91.62 566 LEU A C 1
ATOM 4384 O O . LEU A 1 566 ? -15.109 -36.156 -26.969 1 91.62 566 LEU A O 1
ATOM 4388 N N . ILE A 1 567 ? -14.477 -34.219 -25.969 1 91.5 567 ILE A N 1
ATOM 4389 C CA . ILE A 1 567 ? -14.617 -33.438 -27.188 1 91.5 567 ILE A CA 1
ATOM 4390 C C . ILE A 1 567 ? -13.562 -33.844 -28.188 1 91.5 567 ILE A C 1
ATOM 4392 O O . ILE A 1 567 ? -13.844 -33.969 -29.391 1 91.5 567 ILE A O 1
ATOM 4396 N N . GLU A 1 568 ? -12.383 -34.156 -27.797 1 88.75 568 GLU A N 1
ATOM 4397 C CA . GLU A 1 568 ? -11.25 -34.438 -28.672 1 88.75 568 GLU A CA 1
ATOM 4398 C C . GLU A 1 568 ? -11.227 -35.906 -29.094 1 88.75 568 GLU A C 1
ATOM 4400 O O . GLU A 1 568 ? -10.984 -36.219 -30.266 1 88.75 568 GLU A O 1
ATOM 4405 N N . PHE A 1 569 ? -11.406 -36.844 -28.062 1 84.5 569 PHE A N 1
ATOM 4406 C CA . PHE A 1 569 ? -11.188 -38.25 -28.328 1 84.5 569 PHE A CA 1
ATOM 4407 C C . PHE A 1 569 ? -12.516 -38.969 -28.531 1 84.5 569 PHE A C 1
ATOM 4409 O O . PHE A 1 569 ? -12.562 -40.094 -29.062 1 84.5 569 PHE A O 1
ATOM 4416 N N . GLY A 1 570 ? -13.523 -38.375 -28.141 1 81 570 GLY A N 1
ATOM 4417 C CA . GLY A 1 570 ? -14.812 -39.031 -28.25 1 81 570 GLY A CA 1
ATOM 4418 C C . GLY A 1 570 ? -14.992 -40.156 -27.219 1 81 570 GLY A C 1
ATOM 4419 O O . GLY A 1 570 ? -14.5 -40.031 -26.094 1 81 570 GLY A O 1
ATOM 4420 N N . ASP A 1 571 ? -15.82 -41.219 -27.438 1 75.06 571 ASP A N 1
ATOM 4421 C CA . ASP A 1 571 ? -16.172 -42.25 -26.484 1 75.06 571 ASP A CA 1
ATOM 4422 C C . ASP A 1 571 ? -15.398 -43.531 -26.766 1 75.06 571 ASP A C 1
ATOM 4424 O O . ASP A 1 571 ? -15.648 -44.562 -26.141 1 75.06 571 ASP A O 1
ATOM 4428 N N . ASP A 1 572 ? -14.406 -43.5 -27.516 1 69.31 572 ASP A N 1
ATOM 4429 C CA . ASP A 1 572 ? -13.891 -44.75 -28.062 1 69.31 572 ASP A CA 1
ATOM 4430 C C . ASP A 1 572 ? -12.703 -45.25 -27.25 1 69.31 572 ASP A C 1
ATOM 4432 O O . ASP A 1 572 ? -12.195 -46.344 -27.5 1 69.31 572 ASP A O 1
ATOM 4436 N N . PHE A 1 573 ? -12.289 -44.531 -26.281 1 73.69 573 PHE A N 1
ATOM 4437 C CA . PHE A 1 573 ? -11.086 -44.938 -25.562 1 73.69 573 PHE A CA 1
ATOM 4438 C C . PHE A 1 573 ? -11.43 -45.5 -24.203 1 73.69 573 PHE A C 1
ATOM 4440 O O . PHE A 1 573 ? -11.289 -44.812 -23.188 1 73.69 573 PHE A O 1
ATOM 4447 N N . ASP A 1 574 ? -11.742 -46.781 -24.141 1 70.38 574 ASP A N 1
ATOM 4448 C CA . ASP A 1 574 ? -12.273 -47.375 -22.906 1 70.38 574 ASP A CA 1
ATOM 4449 C C . ASP A 1 574 ? -11.188 -47.5 -21.844 1 70.38 574 ASP A C 1
ATOM 4451 O O . ASP A 1 574 ? -11.422 -47.219 -20.672 1 70.38 574 ASP A O 1
ATOM 4455 N N . VAL A 1 575 ? -9.992 -47.875 -22.25 1 67.62 575 VAL A N 1
ATOM 4456 C CA . VAL A 1 575 ? -8.938 -48.125 -21.281 1 67.62 575 VAL A CA 1
ATOM 4457 C C . VAL A 1 575 ? -8.57 -46.844 -20.562 1 67.62 575 VAL A C 1
ATOM 4459 O O . VAL A 1 575 ? -8.477 -46.812 -19.328 1 67.62 575 VAL A O 1
ATOM 4462 N N . ILE A 1 576 ? -8.453 -45.812 -21.312 1 71 576 ILE A N 1
ATOM 4463 C CA . ILE A 1 576 ? -8.07 -44.531 -20.719 1 71 576 ILE A CA 1
ATOM 4464 C C . ILE A 1 576 ? -9.234 -43.969 -19.922 1 71 576 ILE A C 1
ATOM 4466 O O . ILE A 1 576 ? -9.031 -43.344 -18.875 1 71 576 ILE A O 1
ATOM 4470 N N . ASN A 1 577 ? -10.438 -44.219 -20.391 1 78.19 577 ASN A N 1
ATOM 4471 C CA . ASN A 1 577 ? -11.633 -43.75 -19.688 1 78.19 577 ASN A CA 1
ATOM 4472 C C . ASN A 1 577 ? -11.711 -44.344 -18.281 1 78.19 577 ASN A C 1
ATOM 4474 O O . ASN A 1 577 ? -11.992 -43.625 -17.312 1 78.19 577 ASN A O 1
ATOM 4478 N N . ASP A 1 578 ? -11.32 -45.531 -18.234 1 76.81 578 ASP A N 1
ATOM 4479 C CA . ASP A 1 578 ? -11.383 -46.188 -16.938 1 76.81 578 ASP A CA 1
ATOM 4480 C C . ASP A 1 578 ? -10.266 -45.688 -16.016 1 76.81 578 ASP A C 1
ATOM 4482 O O . ASP A 1 578 ? -10.484 -45.438 -14.836 1 76.81 578 ASP A O 1
ATOM 4486 N N . GLN A 1 579 ? -9.133 -45.469 -16.578 1 76.56 579 GLN A N 1
ATOM 4487 C CA . GLN A 1 579 ? -7.977 -45.031 -15.797 1 76.56 579 GLN A CA 1
ATOM 4488 C C . GLN A 1 579 ? -8.172 -43.625 -15.266 1 76.56 579 GLN A C 1
ATOM 4490 O O . GLN A 1 579 ? -7.777 -43.312 -14.133 1 76.56 579 GLN A O 1
ATOM 4495 N N . GLN A 1 580 ? -8.859 -42.844 -16.062 1 78.44 580 GLN A N 1
ATOM 4496 C CA . GLN A 1 580 ? -9.016 -41.438 -15.688 1 78.44 580 GLN A CA 1
ATOM 4497 C C . GLN A 1 580 ? -10.406 -41.188 -15.117 1 78.44 580 GLN A C 1
ATOM 4499 O O . GLN A 1 580 ? -10.742 -40.062 -14.773 1 78.44 580 GLN A O 1
ATOM 4504 N N . ASN A 1 581 ? -11.188 -42.25 -14.867 1 80.69 581 ASN A N 1
ATOM 4505 C CA . ASN A 1 581 ? -12.531 -42.125 -14.32 1 80.69 581 ASN A CA 1
ATOM 4506 C C . ASN A 1 581 ? -13.406 -41.188 -15.156 1 80.69 581 ASN A C 1
ATOM 4508 O O . ASN A 1 581 ? -14.008 -40.25 -14.617 1 80.69 581 ASN A O 1
ATOM 4512 N N . ILE A 1 582 ? -13.281 -41.406 -16.516 1 86 582 ILE A N 1
ATOM 4513 C CA . ILE A 1 582 ? -14.094 -40.625 -17.438 1 86 582 ILE A CA 1
ATOM 4514 C C . ILE A 1 582 ? -15.219 -41.469 -18 1 86 582 ILE A C 1
ATOM 4516 O O . ILE A 1 582 ? -14.969 -42.562 -18.547 1 86 582 ILE A O 1
ATOM 4520 N N . ASP A 1 583 ? -16.422 -41.094 -17.719 1 85.06 583 ASP A N 1
ATOM 4521 C CA . ASP A 1 583 ? -17.578 -41.781 -18.297 1 85.06 583 ASP A CA 1
ATOM 4522 C C . ASP A 1 583 ? -18.219 -40.938 -19.391 1 85.06 583 ASP A C 1
ATOM 4524 O O . ASP A 1 583 ? -18.797 -39.875 -19.125 1 85.06 583 ASP A O 1
ATOM 4528 N N . PRO A 1 584 ? -18.125 -41.375 -20.609 1 85.25 584 PRO A N 1
ATOM 4529 C CA . PRO A 1 584 ? -18.641 -40.594 -21.734 1 85.25 584 PRO A CA 1
ATOM 4530 C C . PRO A 1 584 ? -20.125 -40.312 -21.625 1 85.25 584 PRO A C 1
ATOM 4532 O O . PRO A 1 584 ? -20.625 -39.312 -22.188 1 85.25 584 PRO A O 1
ATOM 4535 N N . ASP A 1 585 ? -20.875 -41.062 -20.938 1 83.12 585 ASP A N 1
ATOM 4536 C CA . ASP A 1 585 ? -22.328 -40.906 -20.828 1 83.12 585 ASP A CA 1
ATOM 4537 C C . ASP A 1 585 ? -22.672 -39.844 -19.797 1 83.12 585 ASP A C 1
ATOM 4539 O O . ASP A 1 585 ? -23.828 -39.406 -19.703 1 83.12 585 ASP A O 1
ATOM 4543 N N . LEU A 1 586 ? -21.656 -39.312 -19.188 1 86.94 586 LEU A N 1
ATOM 4544 C CA . LEU A 1 586 ? -21.938 -38.406 -18.078 1 86.94 586 LEU A CA 1
ATOM 4545 C C . LEU A 1 586 ? -21.484 -36.969 -18.422 1 86.94 586 LEU A C 1
ATOM 4547 O O . LEU A 1 586 ? -21.125 -36.188 -17.531 1 86.94 586 LEU A O 1
ATOM 4551 N N . ILE A 1 587 ? -21.484 -36.594 -19.641 1 88.75 587 ILE A N 1
ATOM 4552 C CA . ILE A 1 587 ? -21.047 -35.281 -20.047 1 88.75 587 ILE A CA 1
ATOM 4553 C C . ILE A 1 587 ? -21.984 -34.219 -19.469 1 88.75 587 ILE A C 1
ATOM 4555 O O . ILE A 1 587 ? -21.547 -33.156 -19 1 88.75 587 ILE A O 1
ATOM 4559 N N . GLY A 1 588 ? -23.281 -34.5 -19.469 1 89.25 588 GLY A N 1
ATOM 4560 C CA . GLY A 1 588 ? -24.25 -33.594 -18.859 1 89.25 588 GLY A CA 1
ATOM 4561 C C . GLY A 1 588 ? -24.031 -33.375 -17.375 1 89.25 588 GLY A C 1
ATOM 4562 O O . GLY A 1 588 ? -24.156 -32.281 -16.875 1 89.25 588 GLY A O 1
ATOM 4563 N N . LEU A 1 589 ? -23.641 -34.469 -16.734 1 91.31 589 LEU A N 1
ATOM 4564 C CA . LEU A 1 589 ? -23.375 -34.375 -15.305 1 91.31 589 LEU A CA 1
ATOM 4565 C C . LEU A 1 589 ? -22.109 -33.562 -15.039 1 91.31 589 LEU A C 1
ATOM 4567 O O . LEU A 1 589 ? -22.062 -32.781 -14.078 1 91.31 589 LEU A O 1
ATOM 4571 N N . TYR A 1 590 ? -21.109 -33.75 -15.898 1 93.62 590 TYR A N 1
ATOM 4572 C CA . TYR A 1 590 ? -19.875 -32.969 -15.734 1 93.62 590 TYR A CA 1
ATOM 4573 C C . TYR A 1 590 ? -20.172 -31.484 -15.859 1 93.62 590 TYR A C 1
ATOM 4575 O O . TYR A 1 590 ? -19.688 -30.672 -15.047 1 93.62 590 TYR A O 1
ATOM 4583 N N . LEU A 1 591 ? -20.953 -31.141 -16.797 1 93.69 591 LEU A N 1
ATOM 4584 C CA . LEU A 1 591 ? -21.328 -29.75 -17 1 93.69 591 LEU A CA 1
ATOM 4585 C C . LEU A 1 591 ? -22.156 -29.219 -15.828 1 93.69 591 LEU A C 1
ATOM 4587 O O . LEU A 1 591 ? -21.922 -28.109 -15.344 1 93.69 591 LEU A O 1
ATOM 4591 N N . GLY A 1 592 ? -23.062 -30.047 -15.367 1 93.38 592 GLY A N 1
ATOM 4592 C CA . GLY A 1 592 ? -23.922 -29.656 -14.258 1 93.38 592 GLY A CA 1
ATOM 4593 C C . GLY A 1 592 ? -23.172 -29.469 -12.961 1 93.38 592 GLY A C 1
ATOM 4594 O O . GLY A 1 592 ? -23.406 -28.5 -12.234 1 93.38 592 GLY A O 1
ATOM 4595 N N . VAL A 1 593 ? -22.219 -30.344 -12.688 1 94.62 593 VAL A N 1
ATOM 4596 C CA . VAL A 1 593 ? -21.453 -30.266 -11.445 1 94.62 593 VAL A CA 1
ATOM 4597 C C . VAL A 1 593 ? -20.531 -29.047 -11.492 1 94.62 593 VAL A C 1
ATOM 4599 O O . VAL A 1 593 ? -20.375 -28.344 -10.484 1 94.62 593 VAL A O 1
ATOM 4602 N N . THR A 1 594 ? -19.891 -28.844 -12.648 1 95.88 594 THR A N 1
ATOM 4603 C CA . THR A 1 594 ? -19.016 -27.672 -12.781 1 95.88 594 THR A CA 1
ATOM 4604 C C . THR A 1 594 ? -19.812 -26.391 -12.578 1 95.88 594 THR A C 1
ATOM 4606 O O . THR A 1 594 ? -19.344 -25.469 -11.891 1 95.88 594 THR A O 1
ATOM 4609 N N . PHE A 1 595 ? -20.969 -26.328 -13.141 1 94.88 595 PHE A N 1
ATOM 4610 C CA . PHE A 1 595 ? -21.828 -25.172 -12.961 1 94.88 595 PHE A CA 1
ATOM 4611 C C . PHE A 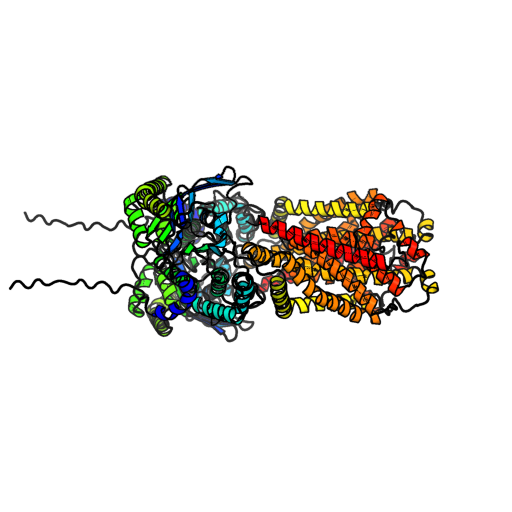1 595 ? -22.281 -25.047 -11.508 1 94.88 595 PHE A C 1
ATOM 4613 O O . PHE A 1 595 ? -22.391 -23.938 -10.977 1 94.88 595 PHE A O 1
ATOM 4620 N N . GLY A 1 596 ? -22.609 -26.188 -10.961 1 95.69 596 GLY A N 1
ATOM 4621 C CA . GLY A 1 596 ? -22.984 -26.203 -9.555 1 95.69 596 GLY A CA 1
ATOM 4622 C C . GLY A 1 596 ? -21.891 -25.672 -8.648 1 95.69 596 GLY A C 1
ATOM 4623 O O . GLY A 1 596 ? -22.156 -24.891 -7.727 1 95.69 596 GLY A O 1
ATOM 4624 N N . LEU A 1 597 ? -20.672 -26.078 -8.922 1 96.75 597 LEU A N 1
ATOM 4625 C CA . LEU A 1 597 ? -19.531 -25.594 -8.141 1 96.75 597 LEU A CA 1
ATOM 4626 C C . LEU A 1 597 ? -19.344 -24.094 -8.32 1 96.75 597 LEU A C 1
ATOM 4628 O O . LEU A 1 597 ? -19.016 -23.375 -7.363 1 96.75 597 LEU A O 1
ATOM 4632 N N . LEU A 1 598 ? -19.562 -23.594 -9.523 1 96.44 598 LEU A N 1
ATOM 4633 C CA . LEU A 1 598 ? -19.484 -22.172 -9.82 1 96.44 598 LEU A CA 1
ATOM 4634 C C . LEU A 1 598 ? -20.484 -21.391 -8.961 1 96.44 598 LEU A C 1
ATOM 4636 O O . LEU A 1 598 ? -20.109 -20.406 -8.328 1 96.44 598 LEU A O 1
ATOM 4640 N N . VAL A 1 599 ? -21.688 -21.859 -8.867 1 95.44 599 VAL A N 1
ATOM 4641 C CA . VAL A 1 599 ? -22.75 -21.172 -8.141 1 95.44 599 VAL A CA 1
ATOM 4642 C C . VAL A 1 599 ? -22.469 -21.234 -6.641 1 95.44 599 VAL A C 1
ATOM 4644 O O . VAL A 1 599 ? -22.641 -20.234 -5.934 1 95.44 599 VAL A O 1
ATOM 4647 N N . VAL A 1 600 ? -22.016 -22.391 -6.211 1 96.62 600 VAL A N 1
ATOM 4648 C CA . VAL A 1 600 ? -21.734 -22.547 -4.789 1 96.62 600 VAL A CA 1
ATOM 4649 C C . VAL A 1 600 ? -20.625 -21.562 -4.375 1 96.62 600 VAL A C 1
ATOM 4651 O O . VAL A 1 600 ? -20.719 -20.938 -3.318 1 96.62 600 VAL A O 1
ATOM 4654 N N . MET A 1 601 ? -19.625 -21.469 -5.16 1 96.44 601 MET A N 1
ATOM 4655 C CA . MET A 1 601 ? -18.531 -20.562 -4.836 1 96.44 601 MET A CA 1
ATOM 4656 C C . MET A 1 601 ? -18.969 -19.109 -4.871 1 96.44 601 MET A C 1
ATOM 4658 O O . MET A 1 601 ? -18.562 -18.312 -4.031 1 96.44 601 MET A O 1
ATOM 4662 N N . ARG A 1 602 ? -19.859 -18.781 -5.789 1 95.5 602 ARG A N 1
ATOM 4663 C CA . ARG A 1 602 ? -20.375 -17.422 -5.859 1 95.5 602 ARG A CA 1
ATOM 4664 C C . ARG A 1 602 ? -21.25 -17.094 -4.652 1 95.5 602 ARG A C 1
ATOM 4666 O O . ARG A 1 602 ? -21.172 -16 -4.094 1 95.5 602 ARG A O 1
ATOM 4673 N N . VAL A 1 603 ? -22 -18.031 -4.262 1 96.12 603 VAL A N 1
ATOM 4674 C CA . VAL A 1 603 ? -22.875 -17.844 -3.104 1 96.12 603 VAL A CA 1
ATOM 4675 C C . VAL A 1 603 ? -22.031 -17.734 -1.837 1 96.12 603 VAL A C 1
ATOM 4677 O O . VAL A 1 603 ? -22.328 -16.922 -0.96 1 96.12 603 VAL A O 1
ATOM 4680 N N . THR A 1 604 ? -21.016 -18.547 -1.809 1 96.12 604 THR A N 1
ATOM 4681 C CA . THR A 1 604 ? -20.109 -18.469 -0.664 1 96.12 604 THR A CA 1
ATOM 4682 C C . THR A 1 604 ? -19.469 -17.078 -0.579 1 96.12 604 THR A C 1
ATOM 4684 O O . THR A 1 604 ? -19.312 -16.531 0.512 1 96.12 604 THR A O 1
ATOM 4687 N N . SER A 1 605 ? -19.109 -16.562 -1.705 1 94.25 605 SER A N 1
ATOM 4688 C CA . SER A 1 605 ? -18.531 -15.219 -1.74 1 94.25 605 SER A CA 1
ATOM 4689 C C . SER A 1 605 ? -19.516 -14.172 -1.238 1 94.25 605 SER A C 1
ATOM 4691 O O . SER A 1 605 ? -19.141 -13.266 -0.496 1 94.25 605 SER A O 1
ATOM 4693 N N . ILE A 1 606 ? -20.797 -14.305 -1.54 1 94.44 606 ILE A N 1
ATOM 4694 C CA . ILE A 1 606 ? -21.844 -13.383 -1.098 1 94.44 606 ILE A CA 1
ATOM 4695 C C . ILE A 1 606 ? -21.984 -13.453 0.421 1 94.44 606 ILE A C 1
ATOM 4697 O O . ILE A 1 606 ? -22.078 -12.422 1.09 1 94.44 606 ILE A O 1
ATOM 4701 N N . ILE A 1 607 ? -21.875 -14.602 0.915 1 94.62 607 ILE A N 1
ATOM 4702 C CA . ILE A 1 607 ? -22.062 -14.805 2.348 1 94.62 607 ILE A CA 1
ATOM 4703 C C . ILE A 1 607 ? -20.875 -14.195 3.105 1 94.62 607 ILE A C 1
ATOM 4705 O O . ILE A 1 607 ? -21.078 -13.516 4.117 1 94.62 607 ILE A O 1
ATOM 4709 N N . ILE A 1 608 ? -19.703 -14.438 2.592 1 93.06 608 ILE A N 1
ATOM 4710 C CA . ILE A 1 608 ? -18.516 -13.906 3.244 1 93.06 608 ILE A CA 1
ATOM 4711 C C . ILE A 1 608 ? -18.547 -12.383 3.213 1 93.06 608 ILE A C 1
ATOM 4713 O O . ILE A 1 608 ? -18.25 -11.727 4.219 1 93.06 608 ILE A O 1
ATOM 4717 N N . LEU A 1 609 ? -18.922 -11.812 2.125 1 90.44 609 LEU A N 1
ATOM 4718 C CA . LEU A 1 609 ? -18.984 -10.359 1.982 1 90.44 609 LEU A CA 1
ATOM 4719 C C . LEU A 1 609 ? -20.031 -9.766 2.914 1 90.44 609 LEU A C 1
ATOM 4721 O O . LEU A 1 609 ? -19.812 -8.727 3.537 1 90.44 609 LEU A O 1
ATOM 4725 N N . LYS A 1 610 ? -21.172 -10.414 3.018 1 88.81 610 LYS A N 1
ATOM 4726 C CA . LYS A 1 610 ? -22.234 -9.953 3.902 1 88.81 610 LYS A CA 1
ATOM 4727 C C . LYS A 1 610 ? -21.797 -10 5.363 1 88.81 610 LYS A C 1
ATOM 4729 O O . LYS A 1 610 ? -22.078 -9.086 6.137 1 88.81 610 LYS A O 1
ATOM 4734 N N . LYS A 1 611 ? -21.094 -11.031 5.668 1 86.75 611 LYS A N 1
ATOM 4735 C CA . LYS A 1 611 ? -20.625 -11.18 7.043 1 86.75 611 LYS A CA 1
ATOM 4736 C C . LYS A 1 611 ? -19.578 -10.117 7.379 1 86.75 611 LYS A C 1
ATOM 4738 O O . LYS A 1 611 ? -19.578 -9.57 8.484 1 86.75 611 LYS A O 1
ATOM 4743 N N . LYS A 1 612 ? -18.75 -9.82 6.492 1 82.88 612 LYS A N 1
ATOM 4744 C CA . LYS A 1 612 ? -17.703 -8.82 6.711 1 82.88 612 LYS A CA 1
ATOM 4745 C C . LYS A 1 612 ? -18.297 -7.414 6.723 1 82.88 612 LYS A C 1
ATOM 4747 O O . LYS A 1 612 ? -17.797 -6.535 7.43 1 82.88 612 LYS A O 1
ATOM 4752 N N . ALA A 1 613 ? -19.219 -7.219 5.906 1 77.56 613 ALA A N 1
ATOM 4753 C CA . ALA A 1 613 ? -19.844 -5.902 5.809 1 77.56 613 ALA A CA 1
ATOM 4754 C C . ALA A 1 613 ? -20.672 -5.594 7.059 1 77.56 613 ALA A C 1
ATOM 4756 O O . ALA A 1 613 ? -20.828 -4.43 7.426 1 77.56 613 ALA A O 1
ATOM 4757 N N . LYS A 1 614 ? -21.203 -6.633 7.633 1 67.69 614 LYS A N 1
ATOM 4758 C CA . LYS A 1 614 ? -22.016 -6.43 8.828 1 67.69 614 LYS A CA 1
ATOM 4759 C C . LYS A 1 614 ? -21.156 -5.992 10.008 1 67.69 614 LYS A C 1
ATOM 4761 O O . LYS A 1 614 ? -21.625 -5.273 10.898 1 67.69 614 LYS A O 1
ATOM 4766 N N . PHE A 1 615 ? -19.734 -6.539 9.938 1 57.56 615 PHE A N 1
ATOM 4767 C CA . PHE A 1 615 ? -18.891 -6.266 11.102 1 57.56 615 PHE A CA 1
ATOM 4768 C C . PHE A 1 615 ? -17.984 -5.074 10.836 1 57.56 615 PHE A C 1
ATOM 4770 O O . PHE A 1 615 ? -17.125 -4.754 11.656 1 57.56 615 PHE A O 1
ATOM 4777 N N . VAL A 1 616 ? -17.781 -4.809 9.656 1 50.94 616 VAL A N 1
ATOM 4778 C CA . VAL A 1 616 ? -16.766 -3.783 9.469 1 50.94 616 VAL A CA 1
ATOM 4779 C C . VAL A 1 616 ? -16.797 -2.793 10.625 1 50.94 616 VAL A C 1
ATOM 4781 O O . VAL A 1 616 ? -15.75 -2.305 11.07 1 50.94 616 VAL A O 1
ATOM 4784 N N . PHE A 1 617 ? -17.875 -2.115 11.008 1 44.06 617 PHE A N 1
ATOM 4785 C CA . PHE A 1 617 ? -17.703 -1.205 12.133 1 44.06 617 PHE A CA 1
ATOM 4786 C C . PHE A 1 617 ? -18.234 -1.824 13.422 1 44.06 617 PHE A C 1
ATOM 4788 O O . PHE A 1 617 ? -19.219 -2.566 13.398 1 44.06 617 PHE A O 1
ATOM 4795 N N . MET B 1 1 ? 15.805 69.75 41.906 1 23.11 1 MET B N 1
ATOM 4796 C CA . MET B 1 1 ? 15.828 68.375 42.344 1 23.11 1 MET B CA 1
ATOM 4797 C C . MET B 1 1 ? 14.875 67.562 41.531 1 23.11 1 MET B C 1
ATOM 4799 O O . MET B 1 1 ? 13.781 67.188 41.969 1 23.11 1 MET B O 1
ATOM 4803 N N . THR B 1 2 ? 14.703 67.75 40.312 1 26.58 2 THR B N 1
ATOM 4804 C CA . THR B 1 2 ? 13.695 67.312 39.344 1 26.58 2 THR B CA 1
ATOM 4805 C C . THR B 1 2 ? 13.773 65.812 39.062 1 26.58 2 THR B C 1
ATOM 4807 O O . THR B 1 2 ? 14.82 65.312 38.656 1 26.58 2 THR B O 1
ATOM 4810 N N . THR B 1 3 ? 12.977 64.875 39.844 1 26.66 3 THR B N 1
ATOM 4811 C CA . THR B 1 3 ? 12.953 63.469 40 1 26.66 3 THR B CA 1
ATOM 4812 C C . THR B 1 3 ? 12.562 62.781 38.688 1 26.66 3 THR B C 1
ATOM 4814 O O . THR B 1 3 ? 11.453 62.969 38.188 1 26.66 3 THR B O 1
ATOM 4817 N N . THR B 1 4 ? 13.398 62.594 37.719 1 27.91 4 THR B N 1
ATOM 4818 C CA . THR B 1 4 ? 13.273 62 36.375 1 27.91 4 THR B CA 1
ATOM 4819 C C . THR B 1 4 ? 12.773 60.562 36.469 1 27.91 4 THR B C 1
ATOM 4821 O O . THR B 1 4 ? 13.492 59.688 36.938 1 27.91 4 THR B O 1
ATOM 4824 N N . THR B 1 5 ? 11.438 60.281 36.75 1 28.52 5 THR B N 1
ATOM 4825 C CA . THR B 1 5 ? 10.781 59 37 1 28.52 5 THR B CA 1
ATOM 4826 C C . THR B 1 5 ? 10.922 58.062 35.812 1 28.52 5 THR B C 1
ATOM 4828 O O . THR B 1 5 ? 10.398 58.375 34.719 1 28.52 5 THR B O 1
ATOM 4831 N N . SER B 1 6 ? 12.07 57.406 35.531 1 27.72 6 SER B N 1
ATOM 4832 C CA . SER B 1 6 ? 12.414 56.438 34.5 1 27.72 6 SER B CA 1
ATOM 4833 C C . SER B 1 6 ? 11.383 55.312 34.406 1 27.72 6 SER B C 1
ATOM 4835 O O . SER B 1 6 ? 11.25 54.531 35.312 1 27.72 6 SER B O 1
ATOM 4837 N N . ASP B 1 7 ? 10.156 55.531 33.938 1 26.97 7 ASP B N 1
ATOM 4838 C CA . ASP B 1 7 ? 9 54.625 33.844 1 26.97 7 ASP B CA 1
ATOM 4839 C C . ASP B 1 7 ? 9.336 53.344 33.094 1 26.97 7 ASP B C 1
ATOM 4841 O O . ASP B 1 7 ? 9.531 53.406 31.859 1 26.97 7 ASP B O 1
ATOM 4845 N N . SER B 1 8 ? 10.18 52.375 33.562 1 27.97 8 SER B N 1
ATOM 4846 C CA . SER B 1 8 ? 10.57 51.094 33.031 1 27.97 8 SER B CA 1
ATOM 4847 C C . SER B 1 8 ? 9.359 50.25 32.656 1 27.97 8 SER B C 1
ATOM 4849 O O . SER B 1 8 ? 8.57 49.844 33.5 1 27.97 8 SER B O 1
ATOM 4851 N N . GLU B 1 9 ? 8.734 50.5 31.547 1 28.88 9 GLU B N 1
ATOM 4852 C CA . GLU B 1 9 ? 7.574 49.719 31.094 1 28.88 9 GLU B CA 1
ATOM 4853 C C . GLU B 1 9 ? 7.832 48.219 31.172 1 28.88 9 GLU B C 1
ATOM 4855 O O . GLU B 1 9 ? 8.891 47.75 30.75 1 28.88 9 GLU B O 1
ATOM 4860 N N . PRO B 1 10 ? 7.172 47.5 32.094 1 28.17 10 PRO B N 1
ATOM 4861 C CA . PRO B 1 10 ? 7.355 46.062 32.312 1 28.17 10 PRO B CA 1
ATOM 4862 C C . PRO B 1 10 ? 7.316 45.25 31 1 28.17 10 PRO B C 1
ATOM 4864 O O . PRO B 1 10 ? 6.418 45.469 30.172 1 28.17 10 PRO B O 1
ATOM 4867 N N . VAL B 1 11 ? 8.461 44.969 30.375 1 32.31 11 VAL B N 1
ATOM 4868 C CA . VAL B 1 11 ? 8.633 44.031 29.266 1 32.31 11 VAL B CA 1
ATOM 4869 C C . VAL B 1 11 ? 7.84 42.75 29.562 1 32.31 11 VAL B C 1
ATOM 4871 O O . VAL B 1 11 ? 8.016 42.125 30.609 1 32.31 11 VAL B O 1
ATOM 4874 N N . ALA B 1 12 ? 6.672 42.594 29.047 1 32.59 12 ALA B N 1
ATOM 4875 C CA . ALA B 1 12 ? 5.836 41.406 29.172 1 32.59 12 ALA B CA 1
ATOM 4876 C C . ALA B 1 12 ? 6.676 40.156 29.094 1 32.59 12 ALA B C 1
ATOM 4878 O O . ALA B 1 12 ? 7.578 40.031 28.266 1 32.59 12 ALA B O 1
ATOM 4879 N N . PRO B 1 13 ? 6.879 39.5 30.359 1 31 13 PRO B N 1
ATOM 4880 C CA . PRO B 1 13 ? 7.641 38.25 30.375 1 31 13 PRO B CA 1
ATOM 4881 C C . PRO B 1 13 ? 7.348 37.375 29.156 1 31 13 PRO B C 1
ATOM 4883 O O . PRO B 1 13 ? 6.188 37.094 28.875 1 31 13 PRO B O 1
ATOM 4886 N N . GLY B 1 14 ? 8.008 37.656 28.156 1 30.06 14 GLY B N 1
ATOM 4887 C CA . GLY B 1 14 ? 7.984 36.844 26.953 1 30.06 14 GLY B CA 1
ATOM 4888 C C . GLY B 1 14 ? 7.859 35.344 27.219 1 30.06 14 GLY B C 1
ATOM 4889 O O . GLY B 1 14 ? 8.031 34.906 28.359 1 30.06 14 GLY B O 1
ATOM 4890 N N . PRO B 1 15 ? 7.391 34.562 26.297 1 33.34 15 PRO B N 1
ATOM 4891 C CA . PRO B 1 15 ? 6.953 33.156 26.25 1 33.34 15 PRO B CA 1
ATOM 4892 C C . PRO B 1 15 ? 7.898 32.219 27 1 33.34 15 PRO B C 1
ATOM 4894 O O . PRO B 1 15 ? 8.969 32.656 27.453 1 33.34 15 PRO B O 1
ATOM 4897 N N . PHE B 1 16 ? 8.023 30.891 26.328 1 35.56 16 PHE B N 1
ATOM 4898 C CA . PHE B 1 16 ? 8.586 29.594 26.672 1 35.56 16 PHE B CA 1
ATOM 4899 C C . PHE B 1 16 ? 10.07 29.719 27 1 35.56 16 PHE B C 1
ATOM 4901 O O . PHE B 1 16 ? 10.867 30.125 26.156 1 35.56 16 PHE B O 1
ATOM 4908 N N . ARG B 1 17 ? 10.453 29.969 28.109 1 36.56 17 ARG B N 1
ATOM 4909 C CA . ARG B 1 17 ? 11.844 30.047 28.531 1 36.56 17 ARG B CA 1
ATOM 4910 C C . ARG B 1 17 ? 12.609 28.797 28.109 1 36.56 17 ARG B C 1
ATOM 4912 O O . ARG B 1 17 ? 12.195 27.672 28.422 1 36.56 17 ARG B O 1
ATOM 4919 N N . ALA B 1 18 ? 13.562 28.797 27.234 1 35.69 18 ALA B N 1
ATOM 4920 C CA . ALA B 1 18 ? 14.617 27.891 26.766 1 35.69 18 ALA B CA 1
ATOM 4921 C C . ALA B 1 18 ? 15.281 27.172 27.938 1 35.69 18 ALA B C 1
ATOM 4923 O O . ALA B 1 18 ? 16.266 26.453 27.75 1 35.69 18 ALA B O 1
ATOM 4924 N N . LYS B 1 19 ? 15.164 27.453 29.125 1 35.69 19 LYS B N 1
ATOM 4925 C CA . LYS B 1 19 ? 15.984 26.953 30.219 1 35.69 19 LYS B CA 1
ATOM 4926 C C . LYS B 1 19 ? 15.797 25.453 30.422 1 35.69 19 LYS B C 1
ATOM 4928 O O . LYS B 1 19 ? 16.703 24.766 30.891 1 35.69 19 LYS B O 1
ATOM 4933 N N . ASP B 1 20 ? 14.617 24.984 30.422 1 36.16 20 ASP B N 1
ATOM 4934 C CA . ASP B 1 20 ? 14.516 23.562 30.75 1 36.16 20 ASP B CA 1
ATOM 4935 C C . ASP B 1 20 ? 15.109 22.703 29.641 1 36.16 20 ASP B C 1
ATOM 4937 O O . ASP B 1 20 ? 15.039 21.469 29.688 1 36.16 20 ASP B O 1
ATOM 4941 N N . LEU B 1 21 ? 15.375 23.312 28.531 1 36.97 21 LEU B N 1
ATOM 4942 C CA . LEU B 1 21 ? 16.094 22.703 27.406 1 36.97 21 LEU B CA 1
ATOM 4943 C C . LEU B 1 21 ? 17.562 22.531 27.734 1 36.97 21 LEU B C 1
ATOM 4945 O O . LEU B 1 21 ? 18.344 22.094 26.891 1 36.97 21 LEU B O 1
ATOM 4949 N N . GLU B 1 22 ? 18.141 22.969 28.797 1 36.5 22 GLU B N 1
ATOM 4950 C CA . GLU B 1 22 ? 19.562 23.078 29.109 1 36.5 22 GLU B CA 1
ATOM 4951 C C . GLU B 1 22 ? 20.234 21.703 29.109 1 36.5 22 GLU B C 1
ATOM 4953 O O . GLU B 1 22 ? 21.438 21.594 28.906 1 36.5 22 GLU B O 1
ATOM 4958 N N . HIS B 1 23 ? 19.594 20.703 29.531 1 37.91 23 HIS B N 1
ATOM 4959 C CA . HIS B 1 23 ? 20.391 19.5 29.812 1 37.91 23 HIS B CA 1
ATOM 4960 C C . HIS B 1 23 ? 20.938 18.891 28.516 1 37.91 23 HIS B C 1
ATOM 4962 O O . HIS B 1 23 ? 21.766 17.984 28.562 1 37.91 23 HIS B O 1
ATOM 4968 N N . SER B 1 24 ? 20.359 19.109 27.359 1 40.69 24 SER B N 1
ATOM 4969 C CA . SER B 1 24 ? 20.5 18.281 26.172 1 40.69 24 SER B CA 1
ATOM 4970 C C . SER B 1 24 ? 21.734 18.703 25.359 1 40.69 24 SER B C 1
ATOM 4972 O O . SER B 1 24 ? 22 18.125 24.312 1 40.69 24 SER B O 1
ATOM 4974 N N . THR B 1 25 ? 22.391 19.75 25.672 1 41.78 25 THR B N 1
ATOM 4975 C CA . THR B 1 25 ? 23.406 20.375 24.844 1 41.78 25 THR B CA 1
ATOM 4976 C C . THR B 1 25 ? 24.672 19.516 24.797 1 41.78 25 THR B C 1
ATOM 4978 O O . THR B 1 25 ? 25.5 19.688 23.891 1 41.78 25 THR B O 1
ATOM 4981 N N . SER B 1 26 ? 24.891 18.812 25.781 1 42.84 26 SER B N 1
ATOM 4982 C CA . SER B 1 26 ? 26.203 18.188 25.844 1 42.84 26 SER B CA 1
ATOM 4983 C C . SER B 1 26 ? 26.406 17.188 24.719 1 42.84 26 SER B C 1
ATOM 4985 O O . SER B 1 26 ? 27.516 17 24.234 1 42.84 26 SER B O 1
ATOM 4987 N N . ALA B 1 27 ? 25.391 16.562 24.375 1 43.09 27 ALA B N 1
ATOM 4988 C CA . ALA B 1 27 ? 25.578 15.391 23.516 1 43.09 27 ALA B CA 1
ATOM 4989 C C . ALA B 1 27 ? 25.922 15.812 22.094 1 43.09 27 ALA B C 1
ATOM 4991 O O . ALA B 1 27 ? 26.656 15.109 21.406 1 43.09 27 ALA B O 1
ATOM 4992 N N . PHE B 1 28 ? 25.438 16.969 21.625 1 50.16 28 PHE B N 1
ATOM 4993 C CA . PHE B 1 28 ? 25.781 17.375 20.281 1 50.16 28 PHE B CA 1
ATOM 4994 C C . PHE B 1 28 ? 27.219 17.891 20.234 1 50.16 28 PHE B C 1
ATOM 4996 O O . PHE B 1 28 ? 27.734 18.234 19.156 1 50.16 28 PHE B O 1
ATOM 5003 N N . ARG B 1 29 ? 27.891 17.953 21.391 1 47.75 29 ARG B N 1
ATOM 5004 C CA . ARG B 1 29 ? 29.266 18.406 21.516 1 47.75 29 ARG B CA 1
ATOM 5005 C C . ARG B 1 29 ? 30.188 17.531 20.656 1 47.75 29 ARG B C 1
ATOM 5007 O O . ARG B 1 29 ? 31.156 18.031 20.078 1 47.75 29 ARG B O 1
ATOM 5014 N N . CYS B 1 30 ? 29.875 16.312 20.672 1 45.69 30 CYS B N 1
ATOM 5015 C CA . CYS B 1 30 ? 30.797 15.484 19.906 1 45.69 30 CYS B CA 1
ATOM 5016 C C . CYS B 1 30 ? 30.672 15.781 18.422 1 45.69 30 CYS B C 1
ATOM 5018 O O . CYS B 1 30 ? 31.672 15.742 17.688 1 45.69 30 CYS B O 1
ATOM 5020 N N . ILE B 1 31 ? 29.547 16.062 18.016 1 48.78 31 ILE B N 1
ATOM 5021 C CA . ILE B 1 31 ? 29.406 16.422 16.609 1 48.78 31 ILE B CA 1
ATOM 5022 C C . ILE B 1 31 ? 30.047 17.797 16.375 1 48.78 31 ILE B C 1
ATOM 5024 O O . ILE B 1 31 ? 30.703 18.016 15.344 1 48.78 31 ILE B O 1
ATOM 5028 N N . SER B 1 32 ? 29.938 18.703 17.469 1 48.94 32 SER B N 1
ATOM 5029 C CA . SER B 1 32 ? 30.484 20.062 17.391 1 48.94 32 SER B CA 1
ATOM 5030 C C . SER B 1 32 ? 32 20.047 17.5 1 48.94 32 SER B C 1
ATOM 5032 O O . SER B 1 32 ? 32.688 20.875 16.875 1 48.94 32 SER B O 1
ATOM 5034 N N . GLU B 1 33 ? 32.469 19.344 18.453 1 49.41 33 GLU B N 1
ATOM 5035 C CA . GLU B 1 33 ? 33.938 19.391 18.641 1 49.41 33 GLU B CA 1
ATOM 5036 C C . GLU B 1 33 ? 34.656 19.031 17.344 1 49.41 33 GLU B C 1
ATOM 5038 O O . GLU B 1 33 ? 35.812 19.453 17.141 1 49.41 33 GLU B O 1
ATOM 5043 N N . ALA B 1 34 ? 34.125 18.172 16.703 1 43.22 34 ALA B N 1
ATOM 5044 C CA . ALA B 1 34 ? 34.812 17.922 15.43 1 43.22 34 ALA B CA 1
ATOM 5045 C C . ALA B 1 34 ? 34.781 19.156 14.547 1 43.22 34 ALA B C 1
ATOM 5047 O O . ALA B 1 34 ? 35.594 19.281 13.609 1 43.22 34 ALA B O 1
ATOM 5048 N N . HIS B 1 35 ? 33.781 19.984 14.75 1 44.84 35 HIS B N 1
ATOM 5049 C CA . HIS B 1 35 ? 33.688 21.234 13.992 1 44.84 35 HIS B CA 1
ATOM 5050 C C . HIS B 1 35 ? 34.281 22.406 14.766 1 44.84 35 HIS B C 1
ATOM 5052 O O . HIS B 1 35 ? 34.125 23.562 14.383 1 44.84 35 HIS B O 1
ATOM 5058 N N . HIS B 1 36 ? 34.75 22.359 15.945 1 39.5 36 HIS B N 1
ATOM 5059 C CA . HIS B 1 36 ? 35.25 23.5 16.719 1 39.5 36 HIS B CA 1
ATOM 5060 C C . HIS B 1 36 ? 36.031 24.484 15.828 1 39.5 36 HIS B C 1
ATOM 5062 O O . HIS B 1 36 ? 36.125 25.656 16.156 1 39.5 36 HIS B O 1
ATOM 5068 N N . GLY B 1 37 ? 37.25 24.078 15.359 1 38.78 37 GLY B N 1
ATOM 5069 C CA . GLY B 1 37 ? 38.094 25.125 14.797 1 38.78 37 GLY B CA 1
ATOM 5070 C C . GLY B 1 37 ? 37.406 25.906 13.695 1 38.78 37 GLY B C 1
ATOM 5071 O O . GLY B 1 37 ? 37.938 26.938 13.25 1 38.78 37 GLY B O 1
ATOM 5072 N N . GLN B 1 38 ? 36.938 25.281 12.586 1 43.78 38 GLN B N 1
ATOM 5073 C CA . GLN B 1 38 ? 36.688 25.875 11.281 1 43.78 38 GLN B CA 1
ATOM 5074 C C . GLN B 1 38 ? 35.312 26.531 11.242 1 43.78 38 GLN B C 1
ATOM 5076 O O . GLN B 1 38 ? 34.344 26.047 11.867 1 43.78 38 GLN B O 1
ATOM 5081 N N . SER B 1 39 ? 35.125 27.812 10.898 1 51.41 39 SER B N 1
ATOM 5082 C CA . SER B 1 39 ? 34 28.656 10.492 1 51.41 39 SER B CA 1
ATOM 5083 C C . SER B 1 39 ? 32.906 27.828 9.828 1 51.41 39 SER B C 1
ATOM 5085 O O . SER B 1 39 ? 33.188 26.938 9.023 1 51.41 39 SER B O 1
ATOM 5087 N N . GLY B 1 40 ? 31.75 27.422 10.461 1 69.12 40 GLY B N 1
ATOM 5088 C CA . GLY B 1 40 ? 30.594 26.703 9.977 1 69.12 40 GLY B CA 1
ATOM 5089 C C . GLY B 1 40 ? 30.406 26.797 8.477 1 69.12 40 GLY B C 1
ATOM 5090 O O . GLY B 1 40 ? 30.875 27.75 7.848 1 69.12 40 GLY B O 1
ATOM 5091 N N . SER B 1 41 ? 30.156 25.688 7.762 1 82.5 41 SER B N 1
ATOM 5092 C CA . SER B 1 41 ? 29.953 25.641 6.316 1 82.5 41 SER B CA 1
ATOM 5093 C C . SER B 1 41 ? 28.672 26.344 5.914 1 82.5 41 SER B C 1
ATOM 5095 O O . SER B 1 41 ? 27.688 26.344 6.664 1 82.5 41 SER B O 1
ATOM 5097 N N . SER B 1 42 ? 28.844 27.188 4.906 1 90 42 SER B N 1
ATOM 5098 C CA . SER B 1 42 ? 27.672 27.891 4.359 1 90 42 SER B CA 1
ATOM 5099 C C . SER B 1 42 ? 27.375 27.422 2.938 1 90 42 SER B C 1
ATOM 5101 O O . SER B 1 42 ? 28.219 26.812 2.287 1 90 42 SER B O 1
ATOM 5103 N N . LEU B 1 43 ? 26.188 27.562 2.527 1 92.94 43 LEU B N 1
ATOM 5104 C CA . LEU B 1 43 ? 25.75 27.266 1.168 1 92.94 43 LEU B CA 1
ATOM 5105 C C . LEU B 1 43 ? 25.109 28.5 0.53 1 92.94 43 LEU B C 1
ATOM 5107 O O . LEU B 1 43 ? 24.234 29.125 1.124 1 92.94 43 LEU B O 1
ATOM 5111 N N . GLU B 1 44 ? 25.688 28.906 -0.602 1 93.56 44 GLU B N 1
ATOM 5112 C CA . GLU B 1 44 ? 25.219 30.094 -1.306 1 93.56 44 GLU B CA 1
ATOM 5113 C C . GLU B 1 44 ? 24.797 29.75 -2.732 1 93.56 44 GLU B C 1
ATOM 5115 O O . GLU B 1 44 ? 25.438 28.953 -3.402 1 93.56 44 GLU B O 1
ATOM 5120 N N . TRP B 1 45 ? 23.75 30.297 -3.217 1 93.75 45 TRP B N 1
ATOM 5121 C CA . TRP B 1 45 ? 23.344 30.125 -4.609 1 93.75 45 TRP B CA 1
ATOM 5122 C C . TRP B 1 45 ? 22.812 31.438 -5.176 1 93.75 45 TRP B C 1
ATOM 5124 O O . TRP B 1 45 ? 22.172 32.219 -4.465 1 93.75 45 TRP B O 1
ATOM 5134 N N . ASN B 1 46 ? 23.219 31.703 -6.375 1 92.94 46 ASN B N 1
ATOM 5135 C CA . ASN B 1 46 ? 22.844 32.938 -7.078 1 92.94 46 ASN B CA 1
ATOM 5136 C C . ASN B 1 46 ? 22.203 32.625 -8.43 1 92.94 46 ASN B C 1
ATOM 5138 O O . ASN B 1 46 ? 22.781 31.938 -9.266 1 92.94 46 ASN B O 1
ATOM 5142 N N . ASN B 1 47 ? 20.953 33.25 -8.617 1 92.25 47 ASN B N 1
ATOM 5143 C CA . ASN B 1 47 ? 20.219 33.125 -9.875 1 92.25 47 ASN B CA 1
ATOM 5144 C C . ASN B 1 47 ? 20.062 31.672 -10.32 1 92.25 47 ASN B C 1
ATOM 5146 O O . ASN B 1 47 ? 20.359 31.344 -11.461 1 92.25 47 ASN B O 1
ATOM 5150 N N . LEU B 1 48 ? 19.656 30.906 -9.406 1 92 48 LEU B N 1
ATOM 5151 C CA . LEU B 1 48 ? 19.484 29.484 -9.68 1 92 48 LEU B CA 1
ATOM 5152 C C . LEU B 1 48 ? 18.203 29.234 -10.492 1 92 48 LEU B C 1
ATOM 5154 O O . LEU B 1 48 ? 17.125 29.625 -10.07 1 92 48 LEU B O 1
ATOM 5158 N N . THR B 1 49 ? 18.344 28.719 -11.672 1 93.12 49 THR B N 1
ATOM 5159 C CA . THR B 1 49 ? 17.219 28.359 -12.547 1 93.12 49 THR B CA 1
ATOM 5160 C C . THR B 1 49 ? 17.297 26.891 -12.945 1 93.12 49 THR B C 1
ATOM 5162 O O . THR B 1 49 ? 18.359 26.406 -13.352 1 93.12 49 THR B O 1
ATOM 5165 N N . PHE B 1 50 ? 16.25 26.172 -12.719 1 91.38 50 PHE B N 1
ATOM 5166 C CA . PHE B 1 50 ? 16.188 24.75 -13.023 1 91.38 50 PHE B CA 1
ATOM 5167 C C . PHE B 1 50 ? 15.016 24.438 -13.938 1 91.38 50 PHE B C 1
ATOM 5169 O O . PHE B 1 50 ? 13.883 24.828 -13.656 1 91.38 50 PHE B O 1
ATOM 5176 N N . LYS B 1 51 ? 15.281 23.797 -15.047 1 89.62 51 LYS B N 1
ATOM 5177 C CA . LYS B 1 51 ? 14.266 23.469 -16.047 1 89.62 51 LYS B CA 1
ATOM 5178 C C . LYS B 1 51 ? 14.25 21.969 -16.328 1 89.62 51 LYS B C 1
ATOM 5180 O O . LYS B 1 51 ? 15.305 21.312 -16.312 1 89.62 51 LYS B O 1
ATOM 5185 N N . ILE B 1 52 ? 13.086 21.344 -16.391 1 85.19 52 ILE B N 1
ATOM 5186 C CA . ILE B 1 52 ? 12.891 19.984 -16.844 1 85.19 52 ILE B CA 1
ATOM 5187 C C . ILE B 1 52 ? 12.18 19.984 -18.203 1 85.19 52 ILE B C 1
ATOM 5189 O O . ILE B 1 52 ? 11 20.312 -18.297 1 85.19 52 ILE B O 1
ATOM 5193 N N . GLY B 1 53 ? 12.875 19.562 -19.188 1 81.5 53 GLY B N 1
ATOM 5194 C CA . GLY B 1 53 ? 12.32 19.734 -20.516 1 81.5 53 GLY B CA 1
ATOM 5195 C C . GLY B 1 53 ? 12.039 21.188 -20.875 1 81.5 53 GLY B C 1
ATOM 5196 O O . GLY B 1 53 ? 12.938 22.031 -20.828 1 81.5 53 GLY B O 1
ATOM 5197 N N . ASP B 1 54 ? 10.742 21.438 -21.094 1 83.25 54 ASP B N 1
ATOM 5198 C CA . ASP B 1 54 ? 10.352 22.797 -21.469 1 83.25 54 ASP B CA 1
ATOM 5199 C C . ASP B 1 54 ? 9.711 23.516 -20.297 1 83.25 54 ASP B C 1
ATOM 5201 O O . ASP B 1 54 ? 9.391 24.703 -20.391 1 83.25 54 ASP B O 1
ATOM 5205 N N . LYS B 1 55 ? 9.68 22.844 -19.172 1 88.25 55 LYS B N 1
ATOM 5206 C CA . LYS B 1 55 ? 9.023 23.438 -18.016 1 88.25 55 LYS B CA 1
ATOM 5207 C C . LYS B 1 55 ? 10.039 23.953 -17 1 88.25 55 LYS B C 1
ATOM 5209 O O . LYS B 1 55 ? 10.945 23.219 -16.594 1 88.25 55 LYS B O 1
ATOM 5214 N N . THR B 1 56 ? 9.945 25.234 -16.734 1 89.88 56 THR B N 1
ATOM 5215 C CA . THR B 1 56 ? 10.812 25.844 -15.727 1 89.88 56 THR B CA 1
ATOM 5216 C C . THR B 1 56 ? 10.242 25.641 -14.328 1 89.88 56 THR B C 1
ATOM 5218 O O . THR B 1 56 ? 9.141 26.109 -14.031 1 89.88 56 THR B O 1
ATOM 5221 N N . ILE B 1 57 ? 10.914 24.938 -13.453 1 90.94 57 ILE B N 1
ATOM 5222 C CA . ILE B 1 57 ? 10.445 24.625 -12.109 1 90.94 57 ILE B CA 1
ATOM 5223 C C . ILE B 1 57 ? 10.922 25.688 -11.125 1 90.94 57 ILE B C 1
ATOM 5225 O O . ILE B 1 57 ? 10.156 26.141 -10.273 1 90.94 57 ILE B O 1
ATOM 5229 N N . LEU B 1 58 ? 12.219 26.047 -11.25 1 94.12 58 LEU B N 1
ATOM 5230 C CA . LEU B 1 58 ? 12.781 27.109 -10.43 1 94.12 58 LEU B CA 1
ATOM 5231 C C . LEU B 1 58 ? 13.266 28.281 -11.297 1 94.12 58 LEU B C 1
ATOM 5233 O O . LEU B 1 58 ? 13.867 28.062 -12.352 1 94.12 58 LEU B O 1
ATOM 5237 N N . LYS B 1 59 ? 12.93 29.516 -10.828 1 94.69 59 LYS B N 1
ATOM 5238 C CA . LYS B 1 59 ? 13.258 30.703 -11.617 1 94.69 59 LYS B CA 1
ATOM 5239 C C . LYS B 1 59 ? 14.086 31.703 -10.797 1 94.69 59 LYS B C 1
ATOM 5241 O O . LYS B 1 59 ? 13.562 32.406 -9.93 1 94.69 59 LYS B O 1
ATOM 5246 N N . ASP B 1 60 ? 15.297 31.828 -11.102 1 92.06 60 ASP B N 1
ATOM 5247 C CA . ASP B 1 60 ? 16.203 32.875 -10.602 1 92.06 60 ASP B CA 1
ATOM 5248 C C . ASP B 1 60 ? 16.156 32.938 -9.078 1 92.06 60 ASP B C 1
ATOM 5250 O O . ASP B 1 60 ? 15.906 34 -8.516 1 92.06 60 ASP B O 1
ATOM 5254 N N . CYS B 1 61 ? 16.406 31.875 -8.453 1 94.19 61 CYS B N 1
ATOM 5255 C CA . CYS B 1 61 ? 16.391 31.812 -6.996 1 94.19 61 CYS B CA 1
ATOM 5256 C C . CYS B 1 61 ? 17.75 32.156 -6.406 1 94.19 61 CYS B C 1
ATOM 5258 O O . CYS B 1 61 ? 18.766 31.641 -6.844 1 94.19 61 CYS B O 1
ATOM 5260 N N . THR B 1 62 ? 17.781 33.156 -5.555 1 94.69 62 THR B N 1
ATOM 5261 C CA . THR B 1 62 ? 19 33.562 -4.855 1 94.69 62 THR B CA 1
ATOM 5262 C C . THR B 1 62 ? 18.812 33.438 -3.346 1 94.69 62 THR B C 1
ATOM 5264 O O . THR B 1 62 ? 17.766 33.844 -2.816 1 94.69 62 THR B O 1
ATOM 5267 N N . GLY B 1 63 ? 19.734 32.844 -2.686 1 92.94 63 GLY B N 1
ATOM 5268 C CA . GLY B 1 63 ? 19.641 32.688 -1.243 1 92.94 63 GLY B CA 1
ATOM 5269 C C . GLY B 1 63 ? 20.953 32.25 -0.608 1 92.94 63 GLY B C 1
ATOM 5270 O O . GLY B 1 63 ? 21.969 32.156 -1.285 1 92.94 63 GLY B O 1
ATOM 5271 N N . LEU B 1 64 ? 20.875 32.156 0.706 1 92.06 64 LEU B N 1
ATOM 5272 C CA . LEU B 1 64 ? 22.062 31.797 1.474 1 92.06 64 LEU B CA 1
ATOM 5273 C C . LEU B 1 64 ? 21.688 31.016 2.727 1 92.06 64 LEU B C 1
ATOM 5275 O O . LEU B 1 64 ? 20.688 31.312 3.373 1 92.06 64 LEU B O 1
ATOM 5279 N N . LEU B 1 65 ? 22.438 29.938 2.973 1 93.44 65 LEU B N 1
ATOM 5280 C CA . LEU B 1 65 ? 22.344 29.203 4.227 1 93.44 65 LEU B CA 1
ATOM 5281 C C . LEU B 1 65 ? 23.547 29.484 5.113 1 93.44 65 LEU B C 1
ATOM 5283 O O . LEU B 1 65 ? 24.688 29.219 4.723 1 93.44 65 LEU B O 1
ATOM 5287 N N . LYS B 1 66 ? 23.25 30.016 6.246 1 90.12 66 LYS B N 1
ATOM 5288 C CA . LYS B 1 66 ? 24.328 30.375 7.172 1 90.12 66 LYS B CA 1
ATOM 5289 C C . LYS B 1 66 ? 24.516 29.297 8.234 1 90.12 66 LYS B C 1
ATOM 5291 O O . LYS B 1 66 ? 23.578 28.594 8.602 1 90.12 66 LYS B O 1
ATOM 5296 N N . PRO B 1 67 ? 25.75 29.203 8.68 1 90.38 67 PRO B N 1
ATOM 5297 C CA . PRO B 1 67 ? 26 28.234 9.75 1 90.38 67 PRO B CA 1
ATOM 5298 C C . PRO B 1 67 ? 25.297 28.609 11.055 1 90.38 67 PRO B C 1
ATOM 5300 O O . PRO B 1 67 ? 25.156 29.781 11.367 1 90.38 67 PRO B O 1
ATOM 5303 N N . GLY B 1 68 ? 24.781 27.641 11.719 1 89.25 68 GLY B N 1
ATOM 5304 C CA . GLY B 1 68 ? 24.219 27.828 13.047 1 89.25 68 GLY B CA 1
ATOM 5305 C C . GLY B 1 68 ? 22.75 28.219 13.016 1 89.25 68 GLY B C 1
ATOM 5306 O O . GLY B 1 68 ? 22.188 28.625 14.039 1 89.25 68 GLY B O 1
ATOM 5307 N N . GLU B 1 69 ? 22.219 28.172 11.82 1 94.19 69 GLU B N 1
ATOM 5308 C CA . GLU B 1 69 ? 20.828 28.625 11.719 1 94.19 69 GLU B CA 1
ATOM 5309 C C . GLU B 1 69 ? 19.922 27.5 11.188 1 94.19 69 GLU B C 1
ATOM 5311 O O . GLU B 1 69 ? 20.375 26.656 10.422 1 94.19 69 GLU B O 1
ATOM 5316 N N . LEU B 1 70 ? 18.734 27.484 11.711 1 96.5 70 LEU B N 1
ATOM 5317 C CA . LEU B 1 70 ? 17.672 26.625 11.219 1 96.5 70 LEU B CA 1
ATOM 5318 C C . LEU B 1 70 ? 16.781 27.375 10.234 1 96.5 70 LEU B C 1
ATOM 5320 O O . LEU B 1 70 ? 16.125 28.344 10.609 1 96.5 70 LEU B O 1
ATOM 5324 N N . THR B 1 71 ? 16.844 26.953 8.977 1 97.31 71 THR B N 1
ATOM 5325 C CA . THR B 1 71 ? 16.094 27.625 7.918 1 97.31 71 THR B CA 1
ATOM 5326 C C . THR B 1 71 ? 14.953 26.75 7.422 1 97.31 71 THR B C 1
ATOM 5328 O O . THR B 1 71 ? 15.164 25.578 7.102 1 97.31 71 THR B O 1
ATOM 5331 N N . ALA B 1 72 ? 13.75 27.25 7.359 1 97.12 72 ALA B N 1
ATOM 5332 C CA . ALA B 1 72 ? 12.586 26.531 6.867 1 97.12 72 ALA B CA 1
ATOM 5333 C C . ALA B 1 72 ? 12.18 27.016 5.48 1 97.12 72 ALA B C 1
ATOM 5335 O O . ALA B 1 72 ? 12.234 28.219 5.199 1 97.12 72 ALA B O 1
ATOM 5336 N N . VAL B 1 73 ? 11.945 26.109 4.621 1 96.75 73 VAL B N 1
ATOM 5337 C CA . VAL B 1 73 ? 11.422 26.422 3.297 1 96.75 73 VAL B CA 1
ATOM 5338 C C . VAL B 1 73 ? 9.906 26.234 3.283 1 96.75 73 VAL B C 1
ATOM 5340 O O . VAL B 1 73 ? 9.406 25.141 3.518 1 96.75 73 VAL B O 1
ATOM 5343 N N . LEU B 1 74 ? 9.227 27.328 3.039 1 95.06 74 LEU B N 1
ATOM 5344 C CA . LEU B 1 74 ? 7.77 27.312 3.021 1 95.06 74 LEU B CA 1
ATOM 5345 C C . LEU B 1 74 ? 7.238 27.625 1.625 1 95.06 74 LEU B C 1
ATOM 5347 O O . LEU B 1 74 ? 7.914 28.281 0.832 1 95.06 74 LEU B O 1
ATOM 5351 N N . GLY B 1 75 ? 6.078 27.156 1.33 1 92.56 75 GLY B N 1
ATOM 5352 C CA . GLY B 1 75 ? 5.41 27.391 0.059 1 92.56 75 GLY B CA 1
ATOM 5353 C C . GLY B 1 75 ? 4.277 26.422 -0.204 1 92.56 75 GLY B C 1
ATOM 5354 O O . GLY B 1 75 ? 4.211 25.359 0.415 1 92.56 75 GLY B O 1
ATOM 5355 N N . PRO B 1 76 ? 3.449 26.844 -1.071 1 88.75 76 PRO B N 1
ATOM 5356 C CA . PRO B 1 76 ? 2.359 25.938 -1.436 1 88.75 76 PRO B CA 1
ATOM 5357 C C . PRO B 1 76 ? 2.848 24.688 -2.16 1 88.75 76 PRO B C 1
ATOM 5359 O O . PRO B 1 76 ? 4.035 24.578 -2.48 1 88.75 76 PRO B O 1
ATOM 5362 N N . SER B 1 77 ? 1.931 23.734 -2.311 1 83.06 77 SER B N 1
ATOM 5363 C CA . SER B 1 77 ? 2.273 22.5 -3.016 1 83.06 77 SER B CA 1
ATOM 5364 C C . SER B 1 77 ? 2.656 22.781 -4.465 1 83.06 77 SER B C 1
ATOM 5366 O O . SER B 1 77 ? 1.985 23.562 -5.148 1 83.06 77 SER B O 1
ATOM 5368 N N . GLY B 1 78 ? 3.727 22.312 -4.938 1 83.94 78 GLY B N 1
ATOM 5369 C CA . GLY B 1 78 ? 4.176 22.484 -6.309 1 83.94 78 GLY B CA 1
ATOM 5370 C C . GLY B 1 78 ? 5.008 23.734 -6.516 1 83.94 78 GLY B C 1
ATOM 5371 O O . GLY B 1 78 ? 5.293 24.109 -7.652 1 83.94 78 GLY B O 1
ATOM 5372 N N . SER B 1 79 ? 5.332 24.344 -5.422 1 89.94 79 SER B N 1
ATOM 5373 C CA . SER B 1 79 ? 6.074 25.594 -5.539 1 89.94 79 SER B CA 1
ATOM 5374 C C . SER B 1 79 ? 7.539 25.328 -5.867 1 89.94 79 SER B C 1
ATOM 5376 O O . SER B 1 79 ? 8.266 26.25 -6.246 1 89.94 79 SER B O 1
ATOM 5378 N N . GLY B 1 80 ? 8.016 24.109 -5.688 1 90.94 80 GLY B N 1
ATOM 5379 C CA . GLY B 1 80 ? 9.391 23.781 -6.027 1 90.94 80 GLY B CA 1
ATOM 5380 C C . GLY B 1 80 ? 10.273 23.578 -4.809 1 90.94 80 GLY B C 1
ATOM 5381 O O . GLY B 1 80 ? 11.5 23.562 -4.922 1 90.94 80 GLY B O 1
ATOM 5382 N N . LYS B 1 81 ? 9.672 23.453 -3.619 1 92.56 81 LYS B N 1
ATOM 5383 C CA . LYS B 1 81 ? 10.43 23.312 -2.379 1 92.56 81 LYS B CA 1
ATOM 5384 C C . LYS B 1 81 ? 11.375 22.109 -2.449 1 92.56 81 LYS B C 1
ATOM 5386 O O . LYS B 1 81 ? 12.578 22.234 -2.189 1 92.56 81 LYS B O 1
ATOM 5391 N N . SER B 1 82 ? 10.836 20.969 -2.812 1 88.75 82 SER B N 1
ATOM 5392 C CA . SER B 1 82 ? 11.625 19.75 -2.871 1 88.75 82 SER B CA 1
ATOM 5393 C C . SER B 1 82 ? 12.648 19.797 -4 1 88.75 82 SER B C 1
ATOM 5395 O O . SER B 1 82 ? 13.758 19.281 -3.867 1 88.75 82 SER B O 1
ATOM 5397 N N . THR B 1 83 ? 12.305 20.453 -5.137 1 89.31 83 THR B N 1
ATOM 5398 C CA . THR B 1 83 ? 13.242 20.594 -6.25 1 89.31 83 THR B CA 1
ATOM 5399 C C . THR B 1 83 ? 14.43 21.469 -5.848 1 89.31 83 THR B C 1
ATOM 5401 O O . THR B 1 83 ? 15.57 21.156 -6.176 1 89.31 83 THR B O 1
ATOM 5404 N N . LEU B 1 84 ? 14.102 22.516 -5.18 1 92.31 84 LEU B N 1
ATOM 5405 C CA . LEU B 1 84 ? 15.172 23.375 -4.703 1 92.31 84 LEU B CA 1
ATOM 5406 C C . LEU B 1 84 ? 16.125 22.609 -3.781 1 92.31 84 LEU B C 1
ATOM 5408 O O . LEU B 1 84 ? 17.344 22.688 -3.945 1 92.31 84 LEU B O 1
ATOM 5412 N N . MET B 1 85 ? 15.547 21.938 -2.824 1 91.5 85 MET B N 1
ATOM 5413 C CA . MET B 1 85 ? 16.344 21.172 -1.868 1 91.5 85 MET B CA 1
ATOM 5414 C C . MET B 1 85 ? 17.156 20.094 -2.572 1 91.5 85 MET B C 1
ATOM 5416 O O . MET B 1 85 ? 18.312 19.859 -2.238 1 91.5 85 MET B O 1
ATOM 5420 N N . ASN B 1 86 ? 16.578 19.422 -3.572 1 87.06 86 ASN B N 1
ATOM 5421 C CA . ASN B 1 86 ? 17.266 18.375 -4.316 1 87.06 86 ASN B CA 1
ATOM 5422 C C . ASN B 1 86 ? 18.406 18.922 -5.156 1 87.06 86 ASN B C 1
ATOM 5424 O O . ASN B 1 86 ? 19.453 18.281 -5.297 1 87.06 86 ASN B O 1
ATOM 5428 N N . VAL B 1 87 ? 18.219 20.062 -5.719 1 87.38 87 VAL B N 1
ATOM 5429 C CA . VAL B 1 87 ? 19.234 20.688 -6.543 1 87.38 87 VAL B CA 1
ATOM 5430 C C . VAL B 1 87 ? 20.391 21.156 -5.664 1 87.38 87 VAL B C 1
ATOM 5432 O O . VAL B 1 87 ? 21.562 20.906 -5.98 1 87.38 87 VAL B O 1
ATOM 5435 N N . LEU B 1 88 ? 20.047 21.75 -4.578 1 89.69 88 LEU B N 1
ATOM 5436 C CA . LEU B 1 88 ? 21.078 22.234 -3.668 1 89.69 88 LEU B CA 1
ATOM 5437 C C . LEU B 1 88 ? 21.812 21.078 -2.996 1 89.69 88 LEU B C 1
ATOM 5439 O O . LEU B 1 88 ? 23 21.203 -2.678 1 89.69 88 LEU B O 1
ATOM 5443 N N . GLY B 1 89 ? 21.078 20.016 -2.748 1 86.69 89 GLY B N 1
ATOM 5444 C CA . GLY B 1 89 ? 21.672 18.844 -2.127 1 86.69 89 GLY B CA 1
ATOM 5445 C C . GLY B 1 89 ? 22.453 17.984 -3.102 1 86.69 89 GLY B C 1
ATOM 5446 O O . GLY B 1 89 ? 23.062 17 -2.707 1 86.69 89 GLY B O 1
ATOM 5447 N N . GLY B 1 90 ? 22.438 18.312 -4.324 1 79.88 90 GLY B N 1
ATOM 5448 C CA . GLY B 1 90 ? 23.188 17.594 -5.336 1 79.88 90 GLY B CA 1
ATOM 5449 C C . GLY B 1 90 ? 22.562 16.25 -5.703 1 79.88 90 GLY B C 1
ATOM 5450 O O . GLY B 1 90 ? 23.25 15.328 -6.121 1 79.88 90 GLY B O 1
ATOM 5451 N N . ARG B 1 91 ? 21.359 16.062 -5.461 1 75.88 91 ARG B N 1
ATOM 5452 C CA . ARG B 1 91 ? 20.688 14.789 -5.699 1 75.88 91 ARG B CA 1
ATOM 5453 C C . ARG B 1 91 ? 20.062 14.75 -7.086 1 75.88 91 ARG B C 1
ATOM 5455 O O . ARG B 1 91 ? 19.625 13.695 -7.551 1 75.88 91 ARG B O 1
ATOM 5462 N N . GLN B 1 92 ? 19.906 15.82 -7.641 1 71.81 92 GLN B N 1
ATOM 5463 C CA . GLN B 1 92 ? 19.375 15.875 -9 1 71.81 92 GLN B CA 1
ATOM 5464 C C . GLN B 1 92 ? 20.5 16.141 -10.008 1 71.81 92 GLN B C 1
ATOM 5466 O O . GLN B 1 92 ? 21.359 16.984 -9.781 1 71.81 92 GLN B O 1
ATOM 5471 N N . ARG B 1 93 ? 20.547 15.227 -11.016 1 60.66 93 ARG B N 1
ATOM 5472 C CA . ARG B 1 93 ? 21.531 15.469 -12.062 1 60.66 93 ARG B CA 1
ATOM 5473 C C . ARG B 1 93 ? 21.234 16.766 -12.805 1 60.66 93 ARG B C 1
ATOM 5475 O O . ARG B 1 93 ? 20.141 16.969 -13.312 1 60.66 93 ARG B O 1
ATOM 5482 N N . ALA B 1 94 ? 22.047 17.688 -12.547 1 59.53 94 ALA B N 1
ATOM 5483 C CA . ALA B 1 94 ? 21.859 19.047 -13.078 1 59.53 94 ALA B CA 1
ATOM 5484 C C . ALA B 1 94 ? 21.844 19.031 -14.602 1 59.53 94 ALA B C 1
ATOM 5486 O O . ALA B 1 94 ? 21.25 19.922 -15.227 1 59.53 94 ALA B O 1
ATOM 5487 N N . LYS B 1 95 ? 22.672 18.109 -15.203 1 60.72 95 LYS B N 1
ATOM 5488 C CA . LYS B 1 95 ? 22.844 18.125 -16.656 1 60.72 95 LYS B CA 1
ATOM 5489 C C . LYS B 1 95 ? 22.594 16.734 -17.25 1 60.72 95 LYS B C 1
ATOM 5491 O O . LYS B 1 95 ? 22.938 15.719 -16.625 1 60.72 95 LYS B O 1
ATOM 5496 N N . GLY B 1 96 ? 21.562 16.656 -18.094 1 59.56 96 GLY B N 1
ATOM 5497 C CA . GLY B 1 96 ? 21.297 15.438 -18.859 1 59.56 96 GLY B CA 1
ATOM 5498 C C . GLY B 1 96 ? 19.828 15.047 -18.859 1 59.56 96 GLY B C 1
ATOM 5499 O O . GLY B 1 96 ? 19.062 15.477 -17.984 1 59.56 96 GLY B O 1
ATOM 5500 N N . ASN B 1 97 ? 19.391 14.234 -19.719 1 61.16 97 ASN B N 1
ATOM 5501 C CA . ASN B 1 97 ? 18.062 13.672 -19.938 1 61.16 97 ASN B CA 1
ATOM 5502 C C . ASN B 1 97 ? 16.984 14.75 -19.922 1 61.16 97 ASN B C 1
ATOM 5504 O O . ASN B 1 97 ? 15.969 14.617 -19.234 1 61.16 97 ASN B O 1
ATOM 5508 N N . GLY B 1 98 ? 17.344 15.945 -20.484 1 69.06 98 GLY B N 1
ATOM 5509 C CA . GLY B 1 98 ? 16.375 17 -20.672 1 69.06 98 GLY B CA 1
ATOM 5510 C C . GLY B 1 98 ? 16.328 17.984 -19.516 1 69.06 98 GLY B C 1
ATOM 5511 O O . GLY B 1 98 ? 15.414 18.812 -19.438 1 69.06 98 GLY B O 1
ATOM 5512 N N . LYS B 1 99 ? 17.281 17.828 -18.531 1 79.12 99 LYS B N 1
ATOM 5513 C CA . LYS B 1 99 ? 17.328 18.781 -17.422 1 79.12 99 LYS B CA 1
ATOM 5514 C C . LYS B 1 99 ? 18.422 19.812 -17.641 1 79.12 99 LYS B C 1
ATOM 5516 O O . LYS B 1 99 ? 19.469 19.516 -18.234 1 79.12 99 LYS B O 1
ATOM 5521 N N . SER B 1 100 ? 18.078 21.141 -17.391 1 82.5 100 SER B N 1
ATOM 5522 C CA . SER B 1 100 ? 19.047 22.234 -17.5 1 82.5 100 SER B CA 1
ATOM 5523 C C . SER B 1 100 ? 19.172 23 -16.203 1 82.5 100 SER B C 1
ATOM 5525 O O . SER B 1 100 ? 18.172 23.219 -15.5 1 82.5 100 SER B O 1
ATOM 5527 N N . PHE B 1 101 ? 20.406 23.156 -15.766 1 85.5 101 PHE B N 1
ATOM 5528 C CA . PHE B 1 101 ? 20.719 23.891 -14.547 1 85.5 101 PHE B CA 1
ATOM 5529 C C . PHE B 1 101 ? 21.531 25.141 -14.859 1 85.5 101 PHE B C 1
ATOM 5531 O O . PHE B 1 101 ? 22.516 25.078 -15.594 1 85.5 101 PHE B O 1
ATOM 5538 N N . GLU B 1 102 ? 20.938 26.359 -14.5 1 87.38 102 GLU B N 1
ATOM 5539 C CA . GLU B 1 102 ? 21.641 27.625 -14.656 1 87.38 102 GLU B CA 1
ATOM 5540 C C . GLU B 1 102 ? 21.828 28.328 -13.32 1 87.38 102 GLU B C 1
ATOM 5542 O O . GLU B 1 102 ? 20.969 28.234 -12.438 1 87.38 102 GLU B O 1
ATOM 5547 N N . GLY B 1 103 ? 22.969 28.891 -13.078 1 88.69 103 GLY B N 1
ATOM 5548 C CA . GLY B 1 103 ? 23.281 29.594 -11.844 1 88.69 103 GLY B CA 1
ATOM 5549 C C . GLY B 1 103 ? 24.547 29.094 -11.172 1 88.69 103 GLY B C 1
ATOM 5550 O O . GLY B 1 103 ? 25.281 28.281 -11.75 1 88.69 103 GLY B O 1
ATOM 5551 N N . ALA B 1 104 ? 24.844 29.734 -10.078 1 89.38 104 ALA B N 1
ATOM 5552 C CA . ALA B 1 104 ? 26.062 29.344 -9.359 1 89.38 104 ALA B CA 1
ATOM 5553 C C . ALA B 1 104 ? 25.75 28.953 -7.918 1 89.38 104 ALA B C 1
ATOM 5555 O O . ALA B 1 104 ? 24.984 29.641 -7.234 1 89.38 104 ALA B O 1
ATOM 5556 N N . VAL B 1 105 ? 26.188 27.844 -7.598 1 90.31 105 VAL B N 1
ATOM 5557 C CA . VAL B 1 105 ? 26.078 27.359 -6.219 1 90.31 105 VAL B CA 1
ATOM 5558 C C . VAL B 1 105 ? 27.469 27.25 -5.598 1 90.31 105 VAL B C 1
ATOM 5560 O O . VAL B 1 105 ? 28.406 26.828 -6.258 1 90.31 105 VAL B O 1
ATOM 5563 N N . SER B 1 106 ? 27.609 27.781 -4.469 1 89.94 106 SER B N 1
ATOM 5564 C CA . SER B 1 106 ? 28.906 27.734 -3.789 1 89.94 106 SER B CA 1
ATOM 5565 C C . SER B 1 106 ? 28.766 27.141 -2.391 1 89.94 106 SER B C 1
ATOM 5567 O O . SER B 1 106 ? 27.766 27.359 -1.708 1 89.94 106 SER B O 1
ATOM 5569 N N . PHE B 1 107 ? 29.734 26.359 -2.033 1 88.94 107 PHE B N 1
ATOM 5570 C CA . PHE B 1 107 ? 29.875 25.781 -0.7 1 88.94 107 PHE B CA 1
ATOM 5571 C C . PHE B 1 107 ? 31 26.453 0.073 1 88.94 107 PHE B C 1
ATOM 5573 O O . PHE B 1 107 ? 32.188 26.281 -0.25 1 88.94 107 PHE B O 1
ATOM 5580 N N . SER B 1 108 ? 30.609 27.234 1.066 1 87.38 108 SER B N 1
ATOM 5581 C CA . SER B 1 108 ? 31.578 28.016 1.83 1 87.38 108 SER B CA 1
ATOM 5582 C C . SER B 1 108 ? 32.469 28.844 0.911 1 87.38 108 SER B C 1
ATOM 5584 O O . SER B 1 108 ? 33.688 28.844 1.052 1 87.38 108 SER B O 1
ATOM 5586 N N . GLY B 1 109 ? 31.812 29.297 -0.15 1 86.5 109 GLY B N 1
ATOM 5587 C CA . GLY B 1 109 ? 32.5 30.219 -1.041 1 86.5 109 GLY B CA 1
ATOM 5588 C C . GLY B 1 109 ? 33.062 29.531 -2.27 1 86.5 109 GLY B C 1
ATOM 5589 O O . GLY B 1 109 ? 33.438 30.188 -3.25 1 86.5 109 GLY B O 1
ATOM 5590 N N . GLN B 1 110 ? 33.219 28.266 -2.264 1 85.75 110 GLN B N 1
ATOM 5591 C CA . GLN B 1 110 ? 33.75 27.531 -3.408 1 85.75 110 GLN B CA 1
ATOM 5592 C C . GLN B 1 110 ? 32.625 27.172 -4.402 1 85.75 110 GLN B C 1
ATOM 5594 O O . GLN B 1 110 ? 31.75 26.375 -4.102 1 85.75 110 GLN B O 1
ATOM 5599 N N . VAL B 1 111 ? 32.812 27.734 -5.523 1 84.88 111 VAL B N 1
ATOM 5600 C CA . VAL B 1 111 ? 31.797 27.516 -6.555 1 84.88 111 VAL B CA 1
ATOM 5601 C C . VAL B 1 111 ? 32.062 26.172 -7.246 1 84.88 111 VAL B C 1
ATOM 5603 O O . VAL B 1 111 ? 33.188 25.906 -7.684 1 84.88 111 VAL B O 1
ATOM 5606 N N . ASP B 1 112 ? 31.078 25.297 -7.203 1 82.5 112 ASP B N 1
ATOM 5607 C CA . ASP B 1 112 ? 31.172 24 -7.879 1 82.5 112 ASP B CA 1
ATOM 5608 C C . ASP B 1 112 ? 29.781 23.453 -8.188 1 82.5 112 ASP B C 1
ATOM 5610 O O . ASP B 1 112 ? 28.766 24.047 -7.824 1 82.5 112 ASP B O 1
ATOM 5614 N N . GLU B 1 113 ? 29.812 22.375 -8.859 1 80.5 113 GLU B N 1
ATOM 5615 C CA . GLU B 1 113 ? 28.547 21.688 -9.086 1 80.5 113 GLU B CA 1
ATOM 5616 C C . GLU B 1 113 ? 28.016 21.062 -7.801 1 80.5 113 GLU B C 1
ATOM 5618 O O . GLU B 1 113 ? 28.781 20.516 -7.004 1 80.5 113 GLU B O 1
ATOM 5623 N N . PRO B 1 114 ? 26.766 21.156 -7.578 1 80.25 114 PRO B N 1
ATOM 5624 C CA . PRO B 1 114 ? 26.156 20.641 -6.352 1 80.25 114 PRO B CA 1
ATOM 5625 C C . PRO B 1 114 ? 26.453 19.156 -6.125 1 80.25 114 PRO B C 1
ATOM 5627 O O . PRO B 1 114 ? 26.578 18.719 -4.98 1 80.25 114 PRO B O 1
ATOM 5630 N N . VAL B 1 115 ? 26.672 18.438 -7.137 1 74.56 115 VAL B N 1
ATOM 5631 C CA . VAL B 1 115 ? 26.906 17 -7.047 1 74.56 115 VAL B CA 1
ATOM 5632 C C . VAL B 1 115 ? 28.219 16.734 -6.301 1 74.56 115 VAL B C 1
ATOM 5634 O O . VAL B 1 115 ? 28.359 15.727 -5.613 1 74.56 115 VAL B O 1
ATOM 5637 N N . ARG B 1 116 ? 29.109 17.641 -6.367 1 74.19 116 ARG B N 1
ATOM 5638 C CA . ARG B 1 116 ? 30.422 17.469 -5.77 1 74.19 116 ARG B CA 1
ATOM 5639 C C . ARG B 1 116 ? 30.359 17.594 -4.254 1 74.19 116 ARG B C 1
ATOM 5641 O O . ARG B 1 116 ? 31.234 17.078 -3.543 1 74.19 116 ARG B O 1
ATOM 5648 N N . PHE B 1 117 ? 29.297 18.281 -3.812 1 78.25 117 PHE B N 1
ATOM 5649 C CA . PHE B 1 117 ? 29.188 18.516 -2.375 1 78.25 117 PHE B CA 1
ATOM 5650 C C . PHE B 1 117 ? 28.156 17.578 -1.749 1 78.25 117 PHE B C 1
ATOM 5652 O O . PHE B 1 117 ? 27.859 17.688 -0.562 1 78.25 117 PHE B O 1
ATOM 5659 N N . ARG B 1 118 ? 27.672 16.672 -2.461 1 76.94 118 ARG B N 1
ATOM 5660 C CA . ARG B 1 118 ? 26.594 15.805 -2.02 1 76.94 118 ARG B CA 1
ATOM 5661 C C . ARG B 1 118 ? 27 15.008 -0.782 1 76.94 118 ARG B C 1
ATOM 5663 O O . ARG B 1 118 ? 26.172 14.781 0.111 1 76.94 118 ARG B O 1
ATOM 5670 N N . SER B 1 119 ? 28.234 14.664 -0.727 1 73.75 119 SER B N 1
ATOM 5671 C CA . SER B 1 119 ? 28.719 13.82 0.363 1 73.75 119 SER B CA 1
ATOM 5672 C C . SER B 1 119 ? 28.812 14.609 1.666 1 73.75 119 SER B C 1
ATOM 5674 O O . SER B 1 119 ? 28.875 14.023 2.748 1 73.75 119 SER B O 1
ATOM 5676 N N . ARG B 1 120 ? 28.766 15.859 1.512 1 79.44 120 ARG B N 1
ATOM 5677 C CA . ARG B 1 120 ? 28.922 16.703 2.689 1 79.44 120 ARG B CA 1
ATOM 5678 C C . ARG B 1 120 ? 27.578 17.094 3.266 1 79.44 120 ARG B C 1
ATOM 5680 O O . ARG B 1 120 ? 27.5 17.703 4.332 1 79.44 120 ARG B O 1
ATOM 5687 N N . ILE B 1 121 ? 26.562 16.734 2.52 1 85.38 121 ILE B N 1
ATOM 5688 C CA . ILE B 1 121 ? 25.219 17.109 2.922 1 85.38 121 ILE B CA 1
ATOM 5689 C C . ILE B 1 121 ? 24.438 15.859 3.34 1 85.38 121 ILE B C 1
ATOM 5691 O O . ILE B 1 121 ? 24.359 14.883 2.586 1 85.38 121 ILE B O 1
ATOM 5695 N N . ALA B 1 122 ? 23.984 15.898 4.582 1 84.31 122 ALA B N 1
ATOM 5696 C CA . ALA B 1 122 ? 23.078 14.844 5.023 1 84.31 122 ALA B CA 1
ATOM 5697 C C . ALA B 1 122 ? 21.656 15.117 4.555 1 84.31 122 ALA B C 1
ATOM 5699 O O . ALA B 1 122 ? 21.078 16.156 4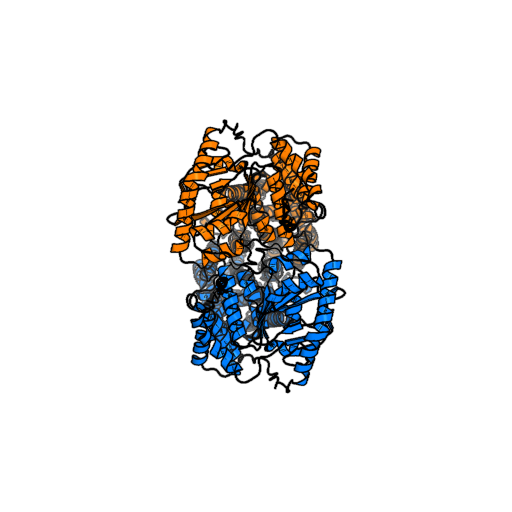.875 1 84.31 122 ALA B O 1
ATOM 5700 N N . TYR B 1 123 ? 21.125 14.219 3.756 1 85.69 123 TYR B N 1
ATOM 5701 C CA . TYR B 1 123 ? 19.797 14.406 3.188 1 85.69 123 TYR B CA 1
ATOM 5702 C C . TYR B 1 123 ? 18.828 13.352 3.715 1 85.69 123 TYR B C 1
ATOM 5704 O O . TYR B 1 123 ? 19.031 12.156 3.521 1 85.69 123 TYR B O 1
ATOM 5712 N N . VAL B 1 124 ? 17.828 13.875 4.426 1 85.69 124 VAL B N 1
ATOM 5713 C CA . VAL B 1 124 ? 16.766 13 4.914 1 85.69 124 VAL B CA 1
ATOM 5714 C C . VAL B 1 124 ? 15.523 13.172 4.047 1 85.69 124 VAL B C 1
ATOM 5716 O O . VAL B 1 124 ? 14.953 14.266 3.979 1 85.69 124 VAL B O 1
ATOM 5719 N N . MET B 1 125 ? 15.086 12.102 3.447 1 81 125 MET B N 1
ATOM 5720 C CA . MET B 1 125 ? 13.945 12.148 2.535 1 81 125 MET B CA 1
ATOM 5721 C C . MET B 1 125 ? 12.633 12.023 3.299 1 81 125 MET B C 1
ATOM 5723 O O . MET B 1 125 ? 12.625 11.727 4.492 1 81 125 MET B O 1
ATOM 5727 N N . GLN B 1 126 ? 11.594 12.273 2.553 1 75.88 126 GLN B N 1
ATOM 5728 C CA . GLN B 1 126 ? 10.25 12.289 3.125 1 75.88 126 GLN B CA 1
ATOM 5729 C C . GLN B 1 126 ? 9.852 10.898 3.623 1 75.88 126 GLN B C 1
ATOM 5731 O O . GLN B 1 126 ? 9.352 10.758 4.738 1 75.88 126 GLN B O 1
ATOM 5736 N N . ASP B 1 127 ? 10.055 9.922 2.785 1 72.31 127 ASP B N 1
ATOM 5737 C CA . ASP B 1 127 ? 9.688 8.555 3.162 1 72.31 127 ASP B CA 1
ATOM 5738 C C . ASP B 1 127 ? 10.82 7.875 3.922 1 72.31 127 ASP B C 1
ATOM 5740 O O . ASP B 1 127 ? 11.961 7.836 3.445 1 72.31 127 ASP B O 1
ATOM 5744 N N . ASP B 1 128 ? 10.414 7.645 5.23 1 69.56 128 ASP B N 1
ATOM 5745 C CA . ASP B 1 128 ? 11.438 6.957 6.012 1 69.56 128 ASP B CA 1
ATOM 5746 C C . ASP B 1 128 ? 11.328 5.445 5.852 1 69.56 128 ASP B C 1
ATOM 5748 O O . ASP B 1 128 ? 10.234 4.883 5.926 1 69.56 128 ASP B O 1
ATOM 5752 N N . SER B 1 129 ? 12.18 4.852 5.148 1 75.62 129 SER B N 1
ATOM 5753 C CA . SER B 1 129 ? 12.141 3.4 5 1 75.62 129 SER B CA 1
ATOM 5754 C C . SER B 1 129 ? 13.164 2.725 5.902 1 75.62 129 SER B C 1
ATOM 5756 O O . SER B 1 129 ? 14.273 2.416 5.465 1 75.62 129 SER B O 1
ATOM 5758 N N . LEU B 1 130 ? 12.867 2.652 7.227 1 85.5 130 LEU B N 1
ATOM 5759 C CA . LEU B 1 130 ? 13.703 1.92 8.172 1 85.5 130 LEU B CA 1
ATOM 5760 C C . LEU B 1 130 ? 13.289 0.454 8.242 1 85.5 130 LEU B C 1
ATOM 5762 O O . LEU B 1 130 ? 12.141 0.114 7.961 1 85.5 130 LEU B O 1
ATOM 5766 N N . ILE B 1 131 ? 14.266 -0.303 8.516 1 87.31 131 ILE B N 1
ATOM 5767 C CA . ILE B 1 131 ? 13.984 -1.73 8.641 1 87.31 131 ILE B CA 1
ATOM 5768 C C . ILE B 1 131 ? 13.141 -1.988 9.883 1 87.31 131 ILE B C 1
ATOM 5770 O O . ILE B 1 131 ? 13.508 -1.586 10.992 1 87.31 131 ILE B O 1
ATOM 5774 N N . ALA B 1 132 ? 12.086 -2.674 9.758 1 86.06 132 ALA B N 1
ATOM 5775 C CA . ALA B 1 132 ? 11.094 -2.867 10.812 1 86.06 132 ALA B CA 1
ATOM 5776 C C . ALA B 1 132 ? 11.625 -3.789 11.906 1 86.06 132 ALA B C 1
ATOM 5778 O O . ALA B 1 132 ? 11.203 -3.705 13.062 1 86.06 132 ALA B O 1
ATOM 5779 N N . THR B 1 133 ? 12.617 -4.621 11.602 1 88.44 133 THR B N 1
ATOM 5780 C CA . THR B 1 133 ? 13.047 -5.66 12.531 1 88.44 133 THR B CA 1
ATOM 5781 C C . THR B 1 133 ? 14.273 -5.219 13.312 1 88.44 133 THR B C 1
ATOM 5783 O O . THR B 1 133 ? 14.836 -5.996 14.086 1 88.44 133 THR B O 1
ATOM 5786 N N . SER B 1 134 ? 14.664 -4.008 13.086 1 91.88 134 SER B N 1
ATOM 5787 C CA . SER B 1 134 ? 15.82 -3.492 13.805 1 91.88 134 SER B CA 1
ATOM 5788 C C . SER B 1 134 ? 15.422 -2.418 14.805 1 91.88 134 SER B C 1
ATOM 5790 O O . SER B 1 134 ? 14.344 -1.824 14.695 1 91.88 134 SER B O 1
ATOM 5792 N N . THR B 1 135 ? 16.266 -2.248 15.766 1 94.25 135 THR B N 1
ATOM 5793 C CA . THR B 1 135 ? 16.094 -1.176 16.734 1 94.25 135 THR B CA 1
ATOM 5794 C C . THR B 1 135 ? 16.844 0.08 16.297 1 94.25 135 THR B C 1
ATOM 5796 O O . THR B 1 135 ? 17.75 0.01 15.461 1 94.25 135 THR B O 1
ATOM 5799 N N . PRO B 1 136 ? 16.391 1.197 16.812 1 94.31 136 PRO B N 1
ATOM 5800 C CA . PRO B 1 136 ? 17.125 2.424 16.484 1 94.31 136 PRO B CA 1
ATOM 5801 C C . PRO B 1 136 ? 18.625 2.311 16.781 1 94.31 136 PRO B C 1
ATOM 5803 O O . PRO B 1 136 ? 19.453 2.771 15.984 1 94.31 136 PRO B O 1
ATOM 5806 N N . ARG B 1 137 ? 18.984 1.716 17.844 1 94.56 137 ARG B N 1
ATOM 5807 C CA . ARG B 1 137 ? 20.391 1.532 18.188 1 94.56 137 ARG B CA 1
ATOM 5808 C C . ARG B 1 137 ? 21.109 0.705 17.141 1 94.56 137 ARG B C 1
ATOM 5810 O O . ARG B 1 137 ? 22.188 1.079 16.672 1 94.56 137 ARG B O 1
ATOM 5817 N N . GLU B 1 138 ? 20.531 -0.373 16.766 1 93.62 138 GLU B N 1
ATOM 5818 C CA . GLU B 1 138 ? 21.125 -1.25 15.773 1 93.62 138 GLU B CA 1
ATOM 5819 C C . GLU B 1 138 ? 21.266 -0.54 14.43 1 93.62 138 GLU B C 1
ATOM 5821 O O . GLU B 1 138 ? 22.266 -0.722 13.719 1 93.62 138 GLU B O 1
ATOM 5826 N N . ILE B 1 139 ? 20.25 0.184 14.094 1 92.69 139 ILE B N 1
ATOM 5827 C CA . ILE B 1 139 ? 20.25 0.9 12.82 1 92.69 139 ILE B CA 1
ATOM 5828 C C . ILE B 1 139 ? 21.375 1.932 12.812 1 92.69 139 ILE B C 1
ATOM 5830 O O . ILE B 1 139 ? 22.109 2.049 11.82 1 92.69 139 ILE B O 1
ATOM 5834 N N . LEU B 1 140 ? 21.531 2.627 13.906 1 92.31 140 LEU B N 1
ATOM 5835 C CA . LEU B 1 140 ? 22.578 3.643 14.016 1 92.31 140 LEU B CA 1
ATOM 5836 C C . LEU B 1 140 ? 23.953 3.004 14.031 1 92.31 140 LEU B C 1
ATOM 5838 O O . LEU B 1 140 ? 24.891 3.512 13.406 1 92.31 140 LEU B O 1
ATOM 5842 N N . GLU B 1 141 ? 24.094 1.947 14.719 1 91.69 141 GLU B N 1
ATOM 5843 C CA . GLU B 1 141 ? 25.375 1.239 14.75 1 91.69 141 GLU B CA 1
ATOM 5844 C C . GLU B 1 141 ? 25.75 0.706 13.367 1 91.69 141 GLU B C 1
ATOM 5846 O O . GLU B 1 141 ? 26.906 0.766 12.969 1 91.69 141 GLU B O 1
ATOM 5851 N N . PHE B 1 142 ? 24.766 0.167 12.695 1 91.19 142 PHE B N 1
ATOM 5852 C CA . PHE B 1 142 ? 24.953 -0.334 11.336 1 91.19 142 PHE B CA 1
ATOM 5853 C C . PHE B 1 142 ? 25.469 0.77 10.422 1 91.19 142 PHE B C 1
ATOM 5855 O O . PHE B 1 142 ? 26.438 0.577 9.688 1 91.19 142 PHE B O 1
ATOM 5862 N N . SER B 1 143 ? 24.781 1.87 10.477 1 88.12 143 SER B N 1
ATOM 5863 C CA . SER B 1 143 ? 25.188 3.008 9.656 1 88.12 143 SER B CA 1
ATOM 5864 C C . SER B 1 143 ? 26.578 3.502 10.031 1 88.12 143 SER B C 1
ATOM 5866 O O . SER B 1 143 ? 27.391 3.816 9.156 1 88.12 143 SER B O 1
ATOM 5868 N N . ALA B 1 144 ? 26.875 3.566 11.305 1 88.19 144 ALA B N 1
ATOM 5869 C CA . ALA B 1 144 ? 28.172 4.031 11.789 1 88.19 144 ALA B CA 1
ATOM 5870 C C . ALA B 1 144 ? 29.297 3.104 11.328 1 88.19 144 ALA B C 1
ATOM 5872 O O . ALA B 1 144 ? 30.359 3.562 10.914 1 88.19 144 ALA B O 1
ATOM 5873 N N . ARG B 1 145 ? 29.094 1.868 11.375 1 87.69 145 ARG B N 1
ATOM 5874 C CA . ARG B 1 145 ? 30.109 0.889 11.008 1 87.69 145 ARG B CA 1
ATOM 5875 C C . ARG B 1 145 ? 30.375 0.926 9.508 1 87.69 145 ARG B C 1
ATOM 5877 O O . ARG B 1 145 ? 31.516 0.709 9.078 1 87.69 145 ARG B O 1
ATOM 5884 N N . LEU B 1 146 ? 29.375 1.191 8.781 1 87.44 146 LEU B N 1
ATOM 5885 C CA . LEU B 1 146 ? 29.531 1.146 7.328 1 87.44 146 LEU B CA 1
ATOM 5886 C C . LEU B 1 146 ? 30.062 2.471 6.793 1 87.44 146 LEU B C 1
ATOM 5888 O O . LEU B 1 146 ? 30.766 2.496 5.785 1 87.44 146 LEU B O 1
ATOM 5892 N N . ARG B 1 147 ? 29.75 3.49 7.441 1 81.44 147 ARG B N 1
ATOM 5893 C CA . ARG B 1 147 ? 30.094 4.789 6.871 1 81.44 147 ARG B CA 1
ATOM 5894 C C . ARG B 1 147 ? 31.328 5.375 7.559 1 81.44 147 ARG B C 1
ATOM 5896 O O . ARG B 1 147 ? 32.094 6.113 6.941 1 81.44 147 ARG B O 1
ATOM 5903 N N . LEU B 1 148 ? 31.438 5.195 8.82 1 75.25 148 LEU B N 1
ATOM 5904 C CA . LEU B 1 148 ? 32.562 5.766 9.555 1 75.25 148 LEU B CA 1
ATOM 5905 C C . LEU B 1 148 ? 33.688 4.746 9.719 1 75.25 148 LEU B C 1
ATOM 5907 O O . LEU B 1 148 ? 34.875 5.109 9.742 1 75.25 148 LEU B O 1
ATOM 5911 N N . GLY B 1 149 ? 33.312 3.541 10.078 1 62.94 149 GLY B N 1
ATOM 5912 C CA . GLY B 1 149 ? 34.281 2.512 10.383 1 62.94 149 GLY B CA 1
ATOM 5913 C C . GLY B 1 149 ? 35.375 2.4 9.344 1 62.94 149 GLY B C 1
ATOM 5914 O O . GLY B 1 149 ? 36.531 2.162 9.68 1 62.94 149 GLY B O 1
ATOM 5915 N N . ALA B 1 150 ? 34.938 2.562 8.148 1 57.34 150 ALA B N 1
ATOM 5916 C CA . ALA B 1 150 ? 35.938 2.404 7.078 1 57.34 150 ALA B CA 1
ATOM 5917 C C . ALA B 1 150 ? 36.875 3.605 7.012 1 57.34 150 ALA B C 1
ATOM 5919 O O . ALA B 1 150 ? 38.062 3.451 6.766 1 57.34 150 ALA B O 1
ATOM 5920 N N . LYS B 1 151 ? 36.281 4.777 7.258 1 56.66 151 LYS B N 1
ATOM 5921 C CA . LYS B 1 151 ? 37.031 5.996 7.02 1 56.66 151 LYS B CA 1
ATOM 5922 C C . LYS B 1 151 ? 37.969 6.289 8.18 1 56.66 151 LYS B C 1
ATOM 5924 O O . LYS B 1 151 ? 39.156 6.641 7.973 1 56.66 151 LYS B O 1
ATOM 5929 N N . GLN B 1 152 ? 37.438 6.02 9.367 1 60.78 152 GLN B N 1
ATOM 5930 C CA . GLN B 1 152 ? 38.219 6.535 10.484 1 60.78 152 GLN B CA 1
ATOM 5931 C C . GLN B 1 152 ? 38.75 5.398 11.352 1 60.78 152 GLN B C 1
ATOM 5933 O O . GLN B 1 152 ? 39.375 5.641 12.398 1 60.78 152 GLN B O 1
ATOM 5938 N N . ASN B 1 153 ? 38.656 4.059 10.734 1 66 153 ASN B N 1
ATOM 5939 C CA . ASN B 1 153 ? 39.125 2.908 11.508 1 66 153 ASN B CA 1
ATOM 5940 C C . ASN B 1 153 ? 38.625 2.977 12.953 1 66 153 ASN B C 1
ATOM 5942 O O . ASN B 1 153 ? 39.406 2.816 13.891 1 66 153 ASN B O 1
ATOM 5946 N N . MET B 1 154 ? 37.406 3.363 13.086 1 74.81 154 MET B N 1
ATOM 5947 C CA . MET B 1 154 ? 36.844 3.48 14.43 1 74.81 154 MET B CA 1
ATOM 5948 C C . MET B 1 154 ? 36.688 2.107 15.078 1 74.81 154 MET B C 1
ATOM 5950 O O . MET B 1 154 ? 36.281 1.149 14.406 1 74.81 154 MET B O 1
ATOM 5954 N N . THR B 1 155 ? 37.156 2.061 16.344 1 79.19 155 THR B N 1
ATOM 5955 C CA . THR B 1 155 ? 36.969 0.835 17.109 1 79.19 155 THR B CA 1
ATOM 5956 C C . THR B 1 155 ? 35.5 0.606 17.438 1 79.19 155 THR B C 1
ATOM 5958 O O . THR B 1 155 ? 34.688 1.521 17.328 1 79.19 155 THR B O 1
ATOM 5961 N N . LYS B 1 156 ? 35.156 -0.538 17.781 1 82.44 156 LYS B N 1
ATOM 5962 C CA . LYS B 1 156 ? 33.781 -0.908 18.156 1 82.44 156 LYS B CA 1
ATOM 5963 C C . LYS B 1 156 ? 33.281 -0.058 19.328 1 82.44 156 LYS B C 1
ATOM 5965 O O . LYS B 1 156 ? 32.125 0.342 19.359 1 82.44 156 LYS B O 1
ATOM 5970 N N . ASP B 1 157 ? 34.188 0.235 20.172 1 85.75 157 ASP B N 1
ATOM 5971 C CA . ASP B 1 157 ? 33.812 0.988 21.359 1 85.75 157 ASP B CA 1
ATOM 5972 C C . ASP B 1 157 ? 33.531 2.453 21.031 1 85.75 157 ASP B C 1
ATOM 5974 O O . ASP B 1 157 ? 32.656 3.076 21.609 1 85.75 157 ASP B O 1
ATOM 5978 N N . GLU B 1 158 ? 34.25 2.928 20.125 1 83.94 158 GLU B N 1
ATOM 5979 C CA . GLU B 1 158 ? 34.031 4.305 19.688 1 83.94 158 GLU B CA 1
ATOM 5980 C C . GLU B 1 158 ? 32.688 4.457 18.984 1 83.94 158 GLU B C 1
ATOM 5982 O O . GLU B 1 158 ? 32 5.465 19.172 1 83.94 158 GLU B O 1
ATOM 5987 N N . VAL B 1 159 ? 32.438 3.471 18.25 1 86.44 159 VAL B N 1
ATOM 5988 C CA . VAL B 1 159 ? 31.172 3.48 17.547 1 86.44 159 VAL B CA 1
ATOM 5989 C C . VAL B 1 159 ? 30.016 3.439 18.562 1 86.44 159 VAL B C 1
ATOM 5991 O O . VAL B 1 159 ? 29.031 4.168 18.422 1 86.44 159 VAL B O 1
ATOM 5994 N N . LYS B 1 160 ? 30.172 2.648 19.594 1 88.44 160 LYS B N 1
ATOM 5995 C CA . LYS B 1 160 ? 29.141 2.525 20.609 1 88.44 160 LYS B CA 1
ATOM 5996 C C . LYS B 1 160 ? 28.938 3.84 21.359 1 88.44 160 LYS B C 1
ATOM 5998 O O . LYS B 1 160 ? 27.812 4.223 21.672 1 88.44 160 LYS B O 1
ATOM 6003 N N . CYS B 1 161 ? 30 4.43 21.562 1 86.69 161 CYS B N 1
ATOM 6004 C CA . CYS B 1 161 ? 29.938 5.703 22.266 1 86.69 161 CYS B CA 1
ATOM 6005 C C . CYS B 1 161 ? 29.281 6.777 21.406 1 86.69 161 CYS B C 1
ATOM 6007 O O . CYS B 1 161 ? 28.453 7.551 21.891 1 86.69 161 CYS B O 1
ATOM 6009 N N . LEU B 1 162 ? 29.656 6.75 20.234 1 85.69 162 LEU B N 1
ATOM 6010 C CA . LEU B 1 162 ? 29.078 7.711 19.297 1 85.69 162 LEU B CA 1
ATOM 6011 C C . LEU B 1 162 ? 27.578 7.504 19.172 1 85.69 162 LEU B C 1
ATOM 6013 O O . LEU B 1 162 ? 26.812 8.469 19.172 1 85.69 162 LEU B O 1
ATOM 6017 N N . VAL B 1 163 ? 27.203 6.309 19.062 1 91.12 163 VAL B N 1
ATOM 6018 C CA . VAL B 1 163 ? 25.781 5.973 18.891 1 91.12 163 VAL B CA 1
ATOM 6019 C C . VAL B 1 163 ? 25.016 6.328 20.156 1 91.12 163 VAL B C 1
ATOM 6021 O O . VAL B 1 163 ? 23.891 6.836 20.078 1 91.12 163 VAL B O 1
ATOM 6024 N N . GLN B 1 164 ? 25.625 6.09 21.297 1 90.88 164 GLN B N 1
ATOM 6025 C CA . GLN B 1 164 ? 24.969 6.43 22.547 1 90.88 164 GLN B CA 1
ATOM 6026 C C . GLN B 1 164 ? 24.75 7.934 22.672 1 90.88 164 GLN B C 1
ATOM 6028 O O . GLN B 1 164 ? 23.688 8.383 23.109 1 90.88 164 GLN B O 1
ATOM 6033 N N . ASP B 1 165 ? 25.672 8.602 22.25 1 86.88 165 ASP B N 1
ATOM 6034 C CA . ASP B 1 165 ? 25.578 10.062 22.266 1 86.88 165 ASP B CA 1
ATOM 6035 C C . ASP B 1 165 ? 24.453 10.539 21.328 1 86.88 165 ASP B C 1
ATOM 6037 O O . ASP B 1 165 ? 23.719 11.461 21.672 1 86.88 165 ASP B O 1
ATOM 6041 N N . LEU B 1 166 ? 24.422 9.984 20.234 1 88.12 166 LEU B N 1
ATOM 6042 C CA . LEU B 1 166 ? 23.406 10.359 19.25 1 88.12 166 LEU B CA 1
ATOM 6043 C C . LEU B 1 166 ? 22.016 10.016 19.75 1 88.12 166 LEU B C 1
ATOM 6045 O O . LEU B 1 166 ? 21.078 10.789 19.562 1 88.12 166 LEU B O 1
ATOM 6049 N N . ILE B 1 167 ? 21.906 8.859 20.359 1 93.06 167 ILE B N 1
ATOM 6050 C CA . ILE B 1 167 ? 20.641 8.406 20.891 1 93.06 167 ILE B CA 1
ATOM 6051 C C . ILE B 1 167 ? 20.141 9.391 21.969 1 93.06 167 ILE B C 1
ATOM 6053 O O . ILE B 1 167 ? 18.969 9.742 22 1 93.06 167 ILE B O 1
ATOM 6057 N N . GLU B 1 168 ? 20.969 9.852 22.719 1 89.44 168 GLU B N 1
ATOM 6058 C CA . GLU B 1 168 ? 20.625 10.805 23.766 1 89.44 168 GLU B CA 1
ATOM 6059 C C . GLU B 1 168 ? 20.281 12.164 23.188 1 89.44 168 GLU B C 1
ATOM 6061 O O . GLU B 1 168 ? 19.281 12.781 23.594 1 89.44 168 GLU B O 1
ATOM 6066 N N . SER B 1 169 ? 21.031 12.539 22.219 1 84.12 169 SER B N 1
ATOM 6067 C CA . SER B 1 169 ? 20.812 13.844 21.609 1 84.12 169 SER B CA 1
ATOM 6068 C C . SER B 1 169 ? 19.484 13.875 20.859 1 84.12 169 SER B C 1
ATOM 6070 O O . SER B 1 169 ? 18.812 14.914 20.797 1 84.12 169 SER B O 1
ATOM 6072 N N . LEU B 1 170 ? 19.109 12.758 20.328 1 88 170 LEU B N 1
ATOM 6073 C CA . LEU B 1 170 ? 17.891 12.688 19.531 1 88 170 LEU B CA 1
ATOM 6074 C C . LEU B 1 170 ? 16.703 12.281 20.391 1 88 170 LEU B C 1
ATOM 6076 O O . LEU B 1 170 ? 15.602 12.086 19.875 1 88 170 LEU B O 1
ATOM 6080 N N . ARG B 1 171 ? 16.938 12.117 21.656 1 87.69 171 ARG B N 1
ATOM 6081 C CA . ARG B 1 171 ? 15.883 11.766 22.609 1 87.69 171 ARG B CA 1
ATOM 6082 C C . ARG B 1 171 ? 15.25 10.43 22.25 1 87.69 171 ARG B C 1
ATOM 6084 O O . ARG B 1 171 ? 14.023 10.305 22.219 1 87.69 171 ARG B O 1
ATOM 6091 N N . LEU B 1 172 ? 16.094 9.492 21.906 1 90.81 172 LEU B N 1
ATOM 6092 C CA . LEU B 1 172 ? 15.656 8.156 21.531 1 90.81 172 LEU B CA 1
ATOM 6093 C C . LEU B 1 172 ? 15.992 7.148 22.625 1 90.81 172 LEU B C 1
ATOM 6095 O O . LEU B 1 172 ? 15.891 5.938 22.406 1 90.81 172 LEU B O 1
ATOM 6099 N N . THR B 1 173 ? 16.375 7.555 23.781 1 91.31 173 THR B N 1
ATOM 6100 C CA . THR B 1 173 ? 16.859 6.688 24.844 1 91.31 173 THR B CA 1
ATOM 6101 C C . THR B 1 173 ? 15.781 5.691 25.266 1 91.31 173 THR B C 1
ATOM 6103 O O . THR B 1 173 ? 16.062 4.504 25.453 1 91.31 173 THR B O 1
ATOM 6106 N N . SER B 1 174 ? 14.586 6.109 25.359 1 89.81 174 SER B N 1
ATOM 6107 C CA . SER B 1 174 ? 13.508 5.262 25.844 1 89.81 174 SER B CA 1
ATOM 6108 C C . SER B 1 174 ? 13.133 4.195 24.828 1 89.81 174 SER B C 1
ATOM 6110 O O . SER B 1 174 ? 12.625 3.129 25.188 1 89.81 174 SER B O 1
ATOM 6112 N N . CYS B 1 175 ? 13.398 4.469 23.531 1 90.75 175 CYS B N 1
ATOM 6113 C CA . CYS B 1 175 ? 12.945 3.547 22.5 1 90.75 175 CYS B CA 1
ATOM 6114 C C . CYS B 1 175 ? 14.133 2.914 21.781 1 90.75 175 CYS B C 1
ATOM 6116 O O . CYS B 1 175 ? 13.961 2.266 20.734 1 90.75 175 CYS B O 1
ATOM 6118 N N . SER B 1 176 ? 15.305 3.027 22.312 1 92.75 176 SER B N 1
ATOM 6119 C CA . SER B 1 176 ? 16.516 2.602 21.625 1 92.75 176 SER B CA 1
ATOM 6120 C C . SER B 1 176 ? 16.531 1.09 21.422 1 92.75 176 SER B C 1
ATOM 6122 O O . SER B 1 176 ? 17.156 0.592 20.484 1 92.75 176 SER B O 1
ATOM 6124 N N . GLU B 1 177 ? 15.789 0.382 22.234 1 92.38 177 GLU B N 1
ATOM 6125 C CA . GLU B 1 177 ? 15.812 -1.075 22.156 1 92.38 177 GLU B CA 1
ATOM 6126 C C . GLU B 1 177 ? 14.469 -1.617 21.656 1 92.38 177 GLU B C 1
ATOM 6128 O O . GLU B 1 177 ? 14.234 -2.828 21.688 1 92.38 177 GLU B O 1
ATOM 6133 N N . THR B 1 178 ? 13.68 -0.737 21.266 1 91.75 178 THR B N 1
ATOM 6134 C CA . THR B 1 178 ? 12.391 -1.135 20.719 1 91.75 178 THR B CA 1
ATOM 6135 C C . THR B 1 178 ? 12.477 -1.28 19.203 1 91.75 178 THR B C 1
ATOM 6137 O O . THR B 1 178 ? 13.133 -0.482 18.531 1 91.75 178 THR B O 1
ATOM 6140 N N . LEU B 1 179 ? 11.852 -2.252 18.688 1 91.94 179 LEU B N 1
ATOM 6141 C CA . LEU B 1 179 ? 11.867 -2.465 17.25 1 91.94 179 LEU B CA 1
ATOM 6142 C C . LEU B 1 179 ? 11.148 -1.331 16.531 1 91.94 179 LEU B C 1
ATOM 6144 O O . LEU B 1 179 ? 10.195 -0.753 17.062 1 91.94 179 LEU B O 1
ATOM 6148 N N . VAL B 1 180 ? 11.625 -0.913 15.391 1 89.19 180 VAL B N 1
ATOM 6149 C CA . VAL B 1 180 ? 10.984 0.112 14.57 1 89.19 180 VAL B CA 1
ATOM 6150 C C . VAL B 1 180 ? 9.57 -0.333 14.195 1 89.19 180 VAL B C 1
ATOM 6152 O O . VAL B 1 180 ? 8.617 0.428 14.344 1 89.19 180 VAL B O 1
ATOM 6155 N N . GLY B 1 181 ? 9.438 -1.549 13.812 1 81.94 181 GLY B N 1
ATOM 6156 C CA . GLY B 1 181 ? 8.125 -2.133 13.578 1 81.94 181 GLY B CA 1
ATOM 6157 C C . GLY B 1 181 ? 7.543 -1.774 12.227 1 81.94 181 GLY B C 1
ATOM 6158 O O . GLY B 1 181 ? 8.141 -1.003 11.469 1 81.94 181 GLY B O 1
ATOM 6159 N N . ASN B 1 182 ? 6.461 -2.459 11.82 1 75.94 182 ASN B N 1
ATOM 6160 C CA . ASN B 1 182 ? 5.652 -2.236 10.625 1 75.94 182 ASN B CA 1
ATOM 6161 C C . ASN B 1 182 ? 4.168 -2.469 10.906 1 75.94 182 ASN B C 1
ATOM 6163 O O . ASN B 1 182 ? 3.723 -2.357 12.047 1 75.94 182 ASN B O 1
ATOM 6167 N N . GLU B 1 183 ? 3.402 -2.646 9.93 1 64.88 183 GLU B N 1
ATOM 6168 C CA . GLU B 1 183 ? 1.968 -2.871 10.086 1 64.88 183 GLU B CA 1
ATOM 6169 C C . GLU B 1 183 ? 1.694 -4.152 10.875 1 64.88 183 GLU B C 1
ATOM 6171 O O . GLU B 1 183 ? 0.68 -4.254 11.57 1 64.88 183 GLU B O 1
ATOM 6176 N N . LEU B 1 184 ? 2.637 -4.992 10.867 1 64.75 184 LEU B N 1
ATOM 6177 C CA . LEU B 1 184 ? 2.436 -6.301 11.484 1 64.75 184 LEU B CA 1
ATOM 6178 C C . LEU B 1 184 ? 3.09 -6.355 12.859 1 64.75 184 LEU B C 1
ATOM 6180 O O . LEU B 1 184 ? 2.65 -7.113 13.734 1 64.75 184 LEU B O 1
ATOM 6184 N N . ILE B 1 185 ? 4.148 -5.52 13.016 1 71.31 185 ILE B N 1
ATOM 6185 C CA . ILE B 1 185 ? 4.914 -5.508 14.258 1 71.31 185 ILE B CA 1
ATOM 6186 C C . ILE B 1 185 ? 4.809 -4.133 14.914 1 71.31 185 ILE B C 1
ATOM 6188 O O . ILE B 1 185 ? 5.133 -3.117 14.297 1 71.31 185 ILE B O 1
ATOM 6192 N N . LYS B 1 186 ? 4.297 -4.133 16.078 1 78.56 186 LYS B N 1
ATOM 6193 C CA . LYS B 1 186 ? 4.23 -2.877 16.828 1 78.56 186 LYS B CA 1
ATOM 6194 C C . LYS B 1 186 ? 5.629 -2.324 17.094 1 78.56 186 LYS B C 1
ATOM 6196 O O . LYS B 1 186 ? 6.543 -3.074 17.438 1 78.56 186 LYS B O 1
ATOM 6201 N N . GLY B 1 187 ? 5.832 -1.095 16.719 1 86.94 187 GLY B N 1
ATOM 6202 C CA . GLY B 1 187 ? 7.152 -0.511 16.891 1 86.94 187 GLY B CA 1
ATOM 6203 C C . GLY B 1 187 ? 7.113 0.901 17.453 1 86.94 187 GLY B C 1
ATOM 6204 O O . GLY B 1 187 ? 6.195 1.254 18.188 1 86.94 187 GLY B O 1
ATOM 6205 N N . ILE B 1 188 ? 8.125 1.593 17.203 1 88.25 188 ILE B N 1
ATOM 6206 C CA . ILE B 1 188 ? 8.328 2.938 17.719 1 88.25 188 ILE B CA 1
ATOM 6207 C C . ILE B 1 188 ? 7.348 3.902 17.062 1 88.25 188 ILE B C 1
ATOM 6209 O O . ILE B 1 188 ? 6.711 3.564 16.062 1 88.25 188 ILE B O 1
ATOM 6213 N N . SER B 1 189 ? 7.188 5.062 17.703 1 84.5 189 SER B N 1
ATOM 6214 C CA . SER B 1 189 ? 6.262 6.07 17.203 1 84.5 189 SER B CA 1
ATOM 6215 C C . SER B 1 189 ? 6.797 6.738 15.938 1 84.5 189 SER B C 1
ATOM 6217 O O . SER B 1 189 ? 7.969 6.57 15.586 1 84.5 189 SER B O 1
ATOM 6219 N N . GLY B 1 190 ? 5.965 7.43 15.156 1 82.88 190 GLY B N 1
ATOM 6220 C CA . GLY B 1 190 ? 6.367 8.148 13.961 1 82.88 190 GLY B CA 1
ATOM 6221 C C . GLY B 1 190 ? 7.461 9.164 14.211 1 82.88 190 GLY B C 1
ATOM 6222 O O . GLY B 1 190 ? 8.391 9.305 13.406 1 82.88 190 GLY B O 1
ATOM 6223 N N . GLY B 1 191 ? 7.324 9.875 15.336 1 85.5 191 GLY B N 1
ATOM 6224 C CA . GLY B 1 191 ? 8.344 10.852 15.688 1 85.5 191 GLY B CA 1
ATOM 6225 C C . GLY B 1 191 ? 9.695 10.227 15.984 1 85.5 191 GLY B C 1
ATOM 6226 O O . GLY B 1 191 ? 10.727 10.758 15.586 1 85.5 191 GLY B O 1
ATOM 6227 N N . GLU B 1 192 ? 9.609 9.148 16.703 1 89.12 192 GLU B N 1
ATOM 6228 C CA . GLU B 1 192 ? 10.844 8.43 17 1 89.12 192 GLU B CA 1
ATOM 6229 C C . GLU B 1 192 ? 11.484 7.875 15.734 1 89.12 192 GLU B C 1
ATOM 6231 O O . GLU B 1 192 ? 12.711 7.871 15.609 1 89.12 192 GLU B O 1
ATOM 6236 N N . ARG B 1 193 ? 10.688 7.414 14.883 1 90.44 193 ARG B N 1
ATOM 6237 C CA . ARG B 1 193 ? 11.172 6.898 13.609 1 90.44 193 ARG B CA 1
ATOM 6238 C C . ARG B 1 193 ? 11.867 7.988 12.805 1 90.44 193 ARG B C 1
ATOM 6240 O O . ARG B 1 193 ? 12.914 7.75 12.203 1 90.44 193 ARG B O 1
ATOM 6247 N N . LYS B 1 194 ? 11.281 9.133 12.797 1 87.88 194 LYS B N 1
ATOM 6248 C CA . LYS B 1 194 ? 11.867 10.25 12.055 1 87.88 194 LYS B CA 1
ATOM 6249 C C . LYS B 1 194 ? 13.188 10.688 12.672 1 87.88 194 LYS B C 1
ATOM 6251 O O . LYS B 1 194 ? 14.156 10.945 11.953 1 87.88 194 LYS B O 1
ATOM 6256 N N . ARG B 1 195 ? 13.18 10.789 13.938 1 88.75 195 ARG B N 1
ATOM 6257 C CA . ARG B 1 195 ? 14.414 11.18 14.625 1 88.75 195 ARG B CA 1
ATOM 6258 C C . ARG B 1 195 ? 15.5 10.133 14.43 1 88.75 195 ARG B C 1
ATOM 6260 O O . ARG B 1 195 ? 16.688 10.469 14.352 1 88.75 195 ARG B O 1
ATOM 6267 N N . THR B 1 196 ? 15.102 8.914 14.328 1 91.69 196 THR B N 1
ATOM 6268 C CA . THR B 1 196 ? 16.062 7.859 14.023 1 91.69 196 THR B CA 1
ATOM 6269 C C . THR B 1 196 ? 16.625 8.031 12.617 1 91.69 196 THR B C 1
ATOM 6271 O O . THR B 1 196 ? 17.828 7.855 12.398 1 91.69 196 THR B O 1
ATOM 6274 N N . SER B 1 197 ? 15.766 8.328 11.711 1 88.62 197 SER B N 1
ATOM 6275 C CA . SER B 1 197 ? 16.188 8.562 10.336 1 88.62 197 SER B CA 1
ATOM 6276 C C . SER B 1 197 ? 17.188 9.711 10.258 1 88.62 197 SER B C 1
ATOM 6278 O O . SER B 1 197 ? 18.141 9.664 9.477 1 88.62 197 SER B O 1
ATOM 6280 N N . VAL B 1 198 ? 16.938 10.727 11 1 86.19 198 VAL B N 1
ATOM 6281 C CA . VAL B 1 198 ? 17.859 11.859 11.07 1 86.19 198 VAL B CA 1
ATOM 6282 C C . VAL B 1 198 ? 19.203 11.398 11.625 1 86.19 198 VAL B C 1
ATOM 6284 O O . VAL B 1 198 ? 20.25 11.805 11.133 1 86.19 198 VAL B O 1
ATOM 6287 N N . GLY B 1 199 ? 19.109 10.555 12.609 1 88.06 199 GLY B N 1
ATOM 6288 C CA . GLY B 1 199 ? 20.328 10.031 13.219 1 88.06 199 GLY B CA 1
ATOM 6289 C C . GLY B 1 199 ? 21.188 9.242 12.258 1 88.06 199 GLY B C 1
ATOM 6290 O O . GLY B 1 199 ? 22.406 9.312 12.312 1 88.06 199 GLY B O 1
ATOM 6291 N N . VAL B 1 200 ? 20.562 8.539 11.375 1 88 200 VAL B N 1
ATOM 6292 C CA . VAL B 1 200 ? 21.281 7.719 10.391 1 88 200 VAL B CA 1
ATOM 6293 C C . VAL B 1 200 ? 22.141 8.609 9.508 1 88 200 VAL B C 1
ATOM 6295 O O . VAL B 1 200 ? 23.266 8.234 9.141 1 88 200 VAL B O 1
ATOM 6298 N N . GLU B 1 201 ? 21.672 9.781 9.289 1 81.56 201 GLU B N 1
ATOM 6299 C CA . GLU B 1 201 ? 22.391 10.695 8.414 1 81.56 201 GLU B CA 1
ATOM 6300 C C . GLU B 1 201 ? 23.406 11.523 9.203 1 81.56 201 GLU B C 1
ATOM 6302 O O . GLU B 1 201 ? 24.453 11.922 8.664 1 81.56 201 GLU B O 1
ATOM 6307 N N . LEU B 1 202 ? 23.141 11.672 10.438 1 83.75 202 LEU B N 1
ATOM 6308 C CA . LEU B 1 202 ? 23.984 12.523 11.273 1 83.75 202 LEU B CA 1
ATOM 6309 C C . LEU B 1 202 ? 25.266 11.789 11.68 1 83.75 202 LEU B C 1
ATOM 6311 O O . LEU B 1 202 ? 26.234 12.414 12.109 1 83.75 202 LEU B O 1
ATOM 6315 N N . ILE B 1 203 ? 25.203 10.57 11.516 1 80.88 203 ILE B N 1
ATOM 6316 C CA . ILE B 1 203 ? 26.297 9.734 11.984 1 80.88 203 ILE B CA 1
ATOM 6317 C C . ILE B 1 203 ? 27.594 10.125 11.266 1 80.88 203 ILE B C 1
ATOM 6319 O O . ILE B 1 203 ? 28.688 10.023 11.828 1 80.88 203 ILE B O 1
ATOM 6323 N N . THR B 1 204 ? 27.469 10.602 10.023 1 76.19 204 THR B N 1
ATOM 6324 C CA . THR B 1 204 ? 28.641 10.93 9.219 1 76.19 204 THR B CA 1
ATOM 6325 C C . THR B 1 204 ? 29.156 12.328 9.547 1 76.19 204 THR B C 1
ATOM 6327 O O . THR B 1 204 ? 30.156 12.781 8.977 1 76.19 204 THR B O 1
ATOM 6330 N N . LYS B 1 205 ? 28.547 12.922 10.445 1 77.94 205 LYS B N 1
ATOM 6331 C CA . LYS B 1 205 ? 28.922 14.281 10.828 1 77.94 205 LYS B CA 1
ATOM 6332 C C . LYS B 1 205 ? 28.938 15.211 9.617 1 77.94 205 LYS B C 1
ATOM 6334 O O . LYS B 1 205 ? 29.969 15.805 9.305 1 77.94 205 LYS B O 1
ATOM 6339 N N . PRO B 1 206 ? 27.844 15.312 8.984 1 83.38 206 PRO B N 1
ATOM 6340 C CA . PRO B 1 206 ? 27.766 16.156 7.789 1 83.38 206 PRO B CA 1
ATOM 6341 C C . PRO B 1 206 ? 27.984 17.641 8.086 1 83.38 206 PRO B C 1
ATOM 6343 O O . PRO B 1 206 ? 27.922 18.047 9.25 1 83.38 206 PRO B O 1
ATOM 6346 N N . ASP B 1 207 ? 28.344 18.359 6.965 1 86.19 207 ASP B N 1
ATOM 6347 C CA . ASP B 1 207 ? 28.562 19.797 7.105 1 86.19 207 ASP B CA 1
ATOM 6348 C C . ASP B 1 207 ? 27.234 20.547 7.109 1 86.19 207 ASP B C 1
ATOM 6350 O O . ASP B 1 207 ? 27.156 21.672 7.594 1 86.19 207 ASP B O 1
ATOM 6354 N N . MET B 1 208 ? 26.25 19.891 6.547 1 91.38 208 MET B N 1
ATOM 6355 C CA . MET B 1 208 ? 24.906 20.484 6.473 1 91.38 208 MET B CA 1
ATOM 6356 C C . MET B 1 208 ? 23.844 19.391 6.5 1 91.38 208 MET B C 1
ATOM 6358 O O . MET B 1 208 ? 24.109 18.234 6.152 1 91.38 208 MET B O 1
ATOM 6362 N N . ILE B 1 209 ? 22.688 19.812 6.906 1 91.56 209 ILE B N 1
ATOM 6363 C CA . ILE B 1 209 ? 21.609 18.828 7.023 1 91.56 209 ILE B CA 1
ATOM 6364 C C . ILE B 1 209 ? 20.375 19.344 6.277 1 91.56 209 ILE B C 1
ATOM 6366 O O . ILE B 1 209 ? 19.938 20.469 6.48 1 91.56 209 ILE B O 1
ATOM 6370 N N . PHE B 1 210 ? 19.875 18.547 5.348 1 93.19 210 PHE B N 1
ATOM 6371 C CA . PHE B 1 210 ? 18.641 18.812 4.617 1 93.19 210 PHE B CA 1
ATOM 6372 C C . PHE B 1 210 ? 17.578 17.797 4.961 1 93.19 210 PHE B C 1
ATOM 6374 O O . PHE B 1 210 ? 17.812 16.594 4.902 1 93.19 210 PHE B O 1
ATOM 6381 N N . LEU B 1 211 ? 16.422 18.281 5.387 1 93.5 211 LEU B N 1
ATOM 6382 C CA . LEU B 1 211 ? 15.305 17.391 5.672 1 93.5 211 LEU B CA 1
ATOM 6383 C C . LEU B 1 211 ? 14.094 17.766 4.832 1 93.5 211 LEU B C 1
ATOM 6385 O O . LEU B 1 211 ? 13.602 18.891 4.902 1 93.5 211 LEU B O 1
ATOM 6389 N N . ASP B 1 212 ? 13.656 16.812 4.047 1 91.25 212 ASP B N 1
ATOM 6390 C CA . ASP B 1 212 ? 12.484 17.031 3.209 1 91.25 212 ASP B CA 1
ATOM 6391 C C . ASP B 1 212 ? 11.211 16.578 3.912 1 91.25 212 ASP B C 1
ATOM 6393 O O . ASP B 1 212 ? 10.953 15.375 4.027 1 91.25 212 ASP B O 1
ATOM 6397 N N . GLU B 1 213 ? 10.398 17.453 4.355 1 89.94 213 GLU B N 1
ATOM 6398 C CA . GLU B 1 213 ? 9.117 17.25 5.027 1 89.94 213 GLU B CA 1
ATOM 6399 C C . GLU B 1 213 ? 9.25 16.25 6.176 1 89.94 213 GLU B C 1
ATOM 6401 O O . GLU B 1 213 ? 8.523 15.266 6.234 1 89.94 213 GLU B O 1
ATOM 6406 N N . PRO B 1 214 ? 10.07 16.594 7.129 1 89.44 214 PRO B N 1
ATOM 6407 C CA . PRO B 1 214 ? 10.297 15.664 8.242 1 89.44 214 PRO B CA 1
ATOM 6408 C C . PRO B 1 214 ? 9.109 15.594 9.203 1 89.44 214 PRO B C 1
ATOM 6410 O O . PRO B 1 214 ? 9.031 14.68 10.023 1 89.44 214 PRO B O 1
ATOM 6413 N N . LEU B 1 215 ? 8.234 16.578 9.102 1 88.69 215 LEU B N 1
ATOM 6414 C CA . LEU B 1 215 ? 7.148 16.656 10.078 1 88.69 215 LEU B CA 1
ATOM 6415 C C . LEU B 1 215 ? 5.883 16 9.539 1 88.69 215 LEU B C 1
ATOM 6417 O O . LEU B 1 215 ? 4.875 15.93 10.242 1 88.69 215 LEU B O 1
ATOM 6421 N N . SER B 1 216 ? 5.945 15.531 8.391 1 82.19 216 SER B N 1
ATOM 6422 C CA . SER B 1 216 ? 4.77 14.914 7.789 1 82.19 216 SER B CA 1
ATOM 6423 C C . SER B 1 216 ? 4.336 13.672 8.57 1 82.19 216 SER B C 1
ATOM 6425 O O . SER B 1 216 ? 5.168 12.836 8.922 1 82.19 216 SER B O 1
ATOM 6427 N N . GLY B 1 217 ? 3.055 13.602 8.914 1 74.75 217 GLY B N 1
ATOM 6428 C CA . GLY B 1 217 ? 2.502 12.438 9.594 1 74.75 217 GLY B CA 1
ATOM 6429 C C . GLY B 1 217 ? 2.744 12.453 11.094 1 74.75 217 GLY B C 1
ATOM 6430 O O . GLY B 1 217 ? 2.408 11.492 11.789 1 74.75 217 GLY B O 1
ATOM 6431 N N . LEU B 1 218 ? 3.377 13.516 11.594 1 81.25 218 LEU B N 1
ATOM 6432 C CA . LEU B 1 218 ? 3.645 13.609 13.023 1 81.25 218 LEU B CA 1
ATOM 6433 C C . LEU B 1 218 ? 2.582 14.445 13.719 1 81.25 218 LEU B C 1
ATOM 6435 O O . LEU B 1 218 ? 2.012 15.359 13.117 1 81.25 218 LEU B O 1
ATOM 6439 N N . ASP B 1 219 ? 2.371 14.117 14.977 1 78.12 219 ASP B N 1
ATOM 6440 C CA . ASP B 1 219 ? 1.498 14.969 15.773 1 78.12 219 ASP B CA 1
ATOM 6441 C C . ASP B 1 219 ? 2.244 16.203 16.266 1 78.12 219 ASP B C 1
ATOM 6443 O O . ASP B 1 219 ? 3.443 16.359 16.016 1 78.12 219 ASP B O 1
ATOM 6447 N N . SER B 1 220 ? 1.601 17.047 16.859 1 80.19 220 SER B N 1
ATOM 6448 C CA . SER B 1 220 ? 2.119 18.359 17.234 1 80.19 220 SER B CA 1
ATOM 6449 C C . SER B 1 220 ? 3.314 18.234 18.172 1 80.19 220 SER B C 1
ATOM 6451 O O . SER B 1 220 ? 4.312 18.938 18 1 80.19 220 SER B O 1
ATOM 6453 N N . TYR B 1 221 ? 3.17 17.375 19.062 1 82 221 TYR B N 1
ATOM 6454 C CA . TYR B 1 221 ? 4.242 17.266 20.047 1 82 221 TYR B CA 1
ATOM 6455 C C . TYR B 1 221 ? 5.477 16.609 19.438 1 82 221 TYR B C 1
ATOM 6457 O O . TYR B 1 221 ? 6.602 17.047 19.672 1 82 221 TYR B O 1
ATOM 6465 N N . ALA B 1 222 ? 5.25 15.516 18.75 1 84.44 222 ALA B N 1
ATOM 6466 C CA . ALA B 1 222 ? 6.355 14.844 18.078 1 84.44 222 ALA B CA 1
ATOM 6467 C C . ALA B 1 222 ? 7.047 15.773 17.094 1 84.44 222 ALA B C 1
ATOM 6469 O O . ALA B 1 222 ? 8.273 15.758 16.969 1 84.44 222 ALA B O 1
ATOM 6470 N N . ALA B 1 223 ? 6.266 16.531 16.406 1 89.06 223 ALA B N 1
ATOM 6471 C CA . ALA B 1 223 ? 6.816 17.5 15.461 1 89.06 223 ALA B CA 1
ATOM 6472 C C . ALA B 1 223 ? 7.652 18.547 16.188 1 89.06 223 ALA B C 1
ATOM 6474 O O . ALA B 1 223 ? 8.766 18.875 15.75 1 89.06 223 ALA B O 1
ATOM 6475 N N . PHE B 1 224 ? 7.152 19.062 17.266 1 90.12 224 PHE B N 1
ATOM 6476 C CA . PHE B 1 224 ? 7.855 20.078 18.047 1 90.12 224 PHE B CA 1
ATOM 6477 C C . PHE B 1 224 ? 9.164 19.516 18.594 1 90.12 224 PHE B C 1
ATOM 6479 O O . PHE B 1 224 ? 10.203 20.188 18.531 1 90.12 224 PHE B O 1
ATOM 6486 N N . THR B 1 225 ? 9.07 18.344 19.078 1 88.31 225 THR B N 1
ATOM 6487 C CA . THR B 1 225 ? 10.258 17.703 19.625 1 88.31 225 THR B CA 1
ATOM 6488 C C . THR B 1 225 ? 11.32 17.5 18.547 1 88.31 225 THR B C 1
ATOM 6490 O O . THR B 1 225 ? 12.508 17.734 18.781 1 88.31 225 THR B O 1
ATOM 6493 N N . THR B 1 226 ? 10.914 17.078 17.469 1 90.31 226 THR B N 1
ATOM 6494 C CA . THR B 1 226 ? 11.828 16.859 16.359 1 90.31 226 THR B CA 1
ATOM 6495 C C . THR B 1 226 ? 12.508 18.156 15.938 1 90.31 226 THR B C 1
ATOM 6497 O O . THR B 1 226 ? 13.734 18.203 15.773 1 90.31 226 THR B O 1
ATOM 6500 N N . VAL B 1 227 ? 11.773 19.234 15.805 1 94.19 227 VAL B N 1
ATOM 6501 C CA . VAL B 1 227 ? 12.328 20.5 15.367 1 94.19 227 VAL B CA 1
ATOM 6502 C C . VAL B 1 227 ? 13.227 21.078 16.453 1 94.19 227 VAL B C 1
ATOM 6504 O O . VAL B 1 227 ? 14.242 21.719 16.156 1 94.19 227 VAL B O 1
ATOM 6507 N N . THR B 1 228 ? 12.875 20.812 17.656 1 92.62 228 THR B N 1
ATOM 6508 C CA . THR B 1 228 ? 13.711 21.266 18.766 1 92.62 228 THR B CA 1
ATOM 6509 C C . THR B 1 228 ? 15.094 20.609 18.703 1 92.62 228 THR B C 1
ATOM 6511 O O . THR B 1 228 ? 16.109 21.281 18.922 1 92.62 228 THR B O 1
ATOM 6514 N N . VAL B 1 229 ? 15.031 19.391 18.391 1 89.88 229 VAL B N 1
ATOM 6515 C CA . VAL B 1 229 ? 16.297 18.672 18.234 1 89.88 229 VAL B CA 1
ATOM 6516 C C . VAL B 1 229 ? 17.078 19.234 17.062 1 89.88 229 VAL B C 1
ATOM 6518 O O . VAL B 1 229 ? 18.297 19.422 17.156 1 89.88 229 VAL B O 1
ATOM 6521 N N . LEU B 1 230 ? 16.453 19.547 16.016 1 91.75 230 LEU B N 1
ATOM 6522 C CA . LEU B 1 230 ? 17.094 20.125 14.844 1 91.75 230 LEU B CA 1
ATOM 6523 C C . LEU B 1 230 ? 17.656 21.516 15.148 1 91.75 230 LEU B C 1
ATOM 6525 O O . LEU B 1 230 ? 18.703 21.891 14.633 1 91.75 230 LEU B O 1
ATOM 6529 N N . LYS B 1 231 ? 16.891 22.266 15.93 1 94 231 LYS B N 1
ATOM 6530 C CA . LYS B 1 231 ? 17.344 23.578 16.344 1 94 231 LYS B CA 1
ATOM 6531 C C . LYS B 1 231 ? 18.625 23.484 17.172 1 94 231 LYS B C 1
ATOM 6533 O O . LYS B 1 231 ? 19.562 24.281 16.969 1 94 231 LYS B O 1
ATOM 6538 N N . GLU B 1 232 ? 18.609 22.547 18.016 1 89.19 232 GLU B N 1
ATOM 6539 C CA . GLU B 1 232 ? 19.797 22.312 18.828 1 89.19 232 GLU B CA 1
ATOM 6540 C C . GLU B 1 232 ? 20.984 21.922 17.953 1 89.19 232 GLU B C 1
ATOM 6542 O O . GLU B 1 232 ? 22.109 22.344 18.203 1 89.19 232 GLU B O 1
ATOM 6547 N N . LEU B 1 233 ? 20.734 21.156 17 1 86.25 233 LEU B N 1
ATOM 6548 C CA . LEU B 1 233 ? 21.781 20.766 16.062 1 86.25 233 LEU B CA 1
ATOM 6549 C C . LEU B 1 233 ? 22.297 21.969 15.281 1 86.25 233 LEU B C 1
ATOM 6551 O O . LEU B 1 233 ? 23.5 22.109 15.086 1 86.25 233 LEU B O 1
ATOM 6555 N N . ALA B 1 234 ? 21.406 22.781 14.859 1 90.88 234 ALA B N 1
ATOM 6556 C CA . ALA B 1 234 ? 21.797 23.984 14.141 1 90.88 234 ALA B CA 1
ATOM 6557 C C . ALA B 1 234 ? 22.656 24.906 15.023 1 90.88 234 ALA B C 1
ATOM 6559 O O . ALA B 1 234 ? 23.641 25.469 14.555 1 90.88 234 ALA B O 1
ATOM 6560 N N . GLU B 1 235 ? 22.297 25 16.219 1 89.19 235 GLU B N 1
ATOM 6561 C CA . GLU B 1 235 ? 23 25.875 17.156 1 89.19 235 GLU B CA 1
ATOM 6562 C C . GLU B 1 235 ? 24.406 25.375 17.438 1 89.19 235 GLU B C 1
ATOM 6564 O O . GLU B 1 235 ? 25.281 26.141 17.875 1 89.19 235 GLU B O 1
ATOM 6569 N N . SER B 1 236 ? 24.625 24.141 17.109 1 83.69 236 SER B N 1
ATOM 6570 C CA . SER B 1 236 ? 25.969 23.578 17.266 1 83.69 236 SER B CA 1
ATOM 6571 C C . SER B 1 236 ? 26.859 23.953 16.094 1 83.69 236 SER B C 1
ATOM 6573 O O . SER B 1 236 ? 28.047 23.641 16.094 1 83.69 236 SER B O 1
ATOM 6575 N N . GLY B 1 237 ? 26.328 24.609 15.125 1 84.69 237 GLY B N 1
ATOM 6576 C CA . GLY B 1 237 ? 27.156 25.141 14.055 1 84.69 237 GLY B CA 1
ATOM 6577 C C . GLY B 1 237 ? 26.828 24.547 12.695 1 84.69 237 GLY B C 1
ATOM 6578 O O . GLY B 1 237 ? 27.438 24.922 11.688 1 84.69 237 GLY B O 1
ATOM 6579 N N . VAL B 1 238 ? 25.969 23.672 12.633 1 86.5 238 VAL B N 1
ATOM 6580 C CA . VAL B 1 238 ? 25.625 23 11.383 1 86.5 238 VAL B CA 1
ATOM 6581 C C . VAL B 1 238 ? 24.359 23.625 10.805 1 86.5 238 VAL B C 1
ATOM 6583 O O . VAL B 1 238 ? 23.312 23.656 11.461 1 86.5 238 VAL B O 1
ATOM 6586 N N . PRO B 1 239 ? 24.484 24.141 9.57 1 93.19 239 PRO B N 1
ATOM 6587 C CA . PRO B 1 239 ? 23.25 24.656 8.953 1 93.19 239 PRO B CA 1
ATOM 6588 C C . PRO B 1 239 ? 22.219 23.562 8.695 1 93.19 239 PRO B C 1
ATOM 6590 O O . PRO B 1 239 ? 22.562 22.469 8.242 1 93.19 239 PRO B O 1
ATOM 6593 N N . VAL B 1 240 ? 20.984 23.859 9.047 1 94.56 240 VAL B N 1
ATOM 6594 C CA . VAL B 1 240 ? 19.906 22.906 8.859 1 94.56 240 VAL B CA 1
ATOM 6595 C C . VAL B 1 240 ? 18.812 23.531 8 1 94.56 240 VAL B C 1
ATOM 6597 O O . VAL B 1 240 ? 18.375 24.656 8.266 1 94.56 240 VAL B O 1
ATOM 6600 N N . MET B 1 241 ? 18.453 22.891 6.945 1 96.19 241 MET B N 1
ATOM 6601 C CA . MET B 1 241 ? 17.359 23.312 6.09 1 96.19 241 MET B CA 1
ATOM 6602 C C . MET B 1 241 ? 16.234 22.266 6.098 1 96.19 241 MET B C 1
ATOM 6604 O O . MET B 1 241 ? 16.484 21.078 5.918 1 96.19 241 MET B O 1
ATOM 6608 N N . ILE B 1 242 ? 15.008 22.688 6.34 1 95.81 242 ILE B N 1
ATOM 6609 C CA . ILE B 1 242 ? 13.883 21.75 6.363 1 95.81 242 ILE B CA 1
ATOM 6610 C C . ILE B 1 242 ? 12.742 22.312 5.52 1 95.81 242 ILE B C 1
ATOM 6612 O O . ILE B 1 242 ? 12.539 23.516 5.453 1 95.81 242 ILE B O 1
ATOM 6616 N N . THR B 1 243 ? 12.125 21.484 4.781 1 95.25 243 THR B N 1
ATOM 6617 C CA . THR B 1 243 ? 10.898 21.875 4.098 1 95.25 243 THR B CA 1
ATOM 6618 C C . THR B 1 243 ? 9.672 21.516 4.938 1 95.25 243 THR B C 1
ATOM 6620 O O . THR B 1 243 ? 9.609 20.438 5.52 1 95.25 243 THR B O 1
ATOM 6623 N N . VAL B 1 244 ? 8.789 22.484 5.152 1 91.44 244 VAL B N 1
ATOM 6624 C CA . VAL B 1 244 ? 7.582 22.266 5.945 1 91.44 244 VAL B CA 1
ATOM 6625 C C . VAL B 1 244 ? 6.363 22.75 5.172 1 91.44 244 VAL B C 1
ATOM 6627 O O . VAL B 1 244 ? 6.406 23.812 4.543 1 91.44 244 VAL B O 1
ATOM 6630 N N . HIS B 1 245 ? 5.383 22.047 5.176 1 84.19 245 HIS B N 1
ATOM 6631 C CA . HIS B 1 245 ? 4.156 22.453 4.504 1 84.19 245 HIS B CA 1
ATOM 6632 C C . HIS B 1 245 ? 3.363 23.438 5.359 1 84.19 245 HIS B C 1
ATOM 6634 O O . HIS B 1 245 ? 3.006 24.531 4.895 1 84.19 245 HIS B O 1
ATOM 6640 N N . GLN B 1 246 ? 3.059 23.062 6.578 1 86.12 246 GLN B N 1
ATOM 6641 C CA . GLN B 1 246 ? 2.275 23.891 7.484 1 86.12 246 GLN B CA 1
ATOM 6642 C C . GLN B 1 246 ? 2.773 23.766 8.922 1 86.12 246 GLN B C 1
ATOM 6644 O O . GLN B 1 246 ? 2.18 23.047 9.727 1 86.12 246 GLN B O 1
ATOM 6649 N N . PRO B 1 247 ? 3.711 24.594 9.25 1 90.31 247 PRO B N 1
ATOM 6650 C CA . PRO B 1 247 ? 4.215 24.516 10.625 1 90.31 247 PRO B CA 1
ATOM 6651 C C . PRO B 1 247 ? 3.26 25.125 11.648 1 90.31 247 PRO B C 1
ATOM 6653 O O . PRO B 1 247 ? 2.588 26.125 11.352 1 90.31 247 PRO B O 1
ATOM 6656 N N . SER B 1 248 ? 3.244 24.562 12.797 1 91.38 248 SER B N 1
ATOM 6657 C CA . SER B 1 248 ? 2.49 25.172 13.891 1 91.38 248 SER B CA 1
ATOM 6658 C C . SER B 1 248 ? 3.162 26.438 14.383 1 91.38 248 SER B C 1
ATOM 6660 O O . SER B 1 248 ? 4.301 26.734 14 1 91.38 248 SER B O 1
ATOM 6662 N N . SER B 1 249 ? 2.459 27.203 15.188 1 92 249 SER B N 1
ATOM 6663 C CA . SER B 1 249 ? 2.979 28.469 15.68 1 92 249 SER B CA 1
ATOM 6664 C C . SER B 1 249 ? 4.238 28.266 16.516 1 92 249 SER B C 1
ATOM 6666 O O . SER B 1 249 ? 5.199 29.031 16.391 1 92 249 SER B O 1
ATOM 6668 N N . GLU B 1 250 ? 4.215 27.234 17.297 1 90.5 250 GLU B N 1
ATOM 6669 C CA . GLU B 1 250 ? 5.363 26.969 18.156 1 90.5 250 GLU B CA 1
ATOM 6670 C C . GLU B 1 250 ? 6.586 26.578 17.328 1 90.5 250 GLU B C 1
ATOM 6672 O O . GLU B 1 250 ? 7.715 26.953 17.656 1 90.5 250 GLU B O 1
ATOM 6677 N N . ILE B 1 251 ? 6.355 25.859 16.312 1 93.31 251 ILE B N 1
ATOM 6678 C CA . ILE B 1 251 ? 7.434 25.391 15.453 1 93.31 251 ILE B CA 1
ATOM 6679 C C . ILE B 1 251 ? 7.965 26.562 14.625 1 93.31 251 ILE B C 1
ATOM 6681 O O . ILE B 1 251 ? 9.172 26.703 14.438 1 93.31 251 ILE B O 1
ATOM 6685 N N . TYR B 1 252 ? 7.066 27.406 14.156 1 94.44 252 TYR B N 1
ATOM 6686 C CA . TYR B 1 252 ? 7.449 28.562 13.367 1 94.44 252 TYR B CA 1
ATOM 6687 C C . TYR B 1 252 ? 8.422 29.453 14.133 1 94.44 252 TYR B C 1
ATOM 6689 O O . TYR B 1 252 ? 9.367 30 13.555 1 94.44 252 TYR B O 1
ATOM 6697 N N . GLN B 1 253 ? 8.227 29.578 15.367 1 92.12 253 GLN B N 1
ATOM 6698 C CA . GLN B 1 253 ? 9.047 30.438 16.203 1 92.12 253 GLN B CA 1
ATOM 6699 C C . GLN B 1 253 ? 10.453 29.875 16.375 1 92.12 253 GLN B C 1
ATOM 6701 O O . GLN B 1 253 ? 11.391 30.594 16.734 1 92.12 253 GLN B O 1
ATOM 6706 N N . LEU B 1 254 ? 10.57 28.625 16.109 1 94.38 254 LEU B N 1
ATOM 6707 C CA . LEU B 1 254 ? 11.875 27.984 16.281 1 94.38 254 LEU B CA 1
ATOM 6708 C C . LEU B 1 254 ? 12.773 28.25 15.078 1 94.38 254 LEU B C 1
ATOM 6710 O O . LEU B 1 254 ? 13.992 28.078 15.164 1 94.38 254 LEU B O 1
ATOM 6714 N N . PHE B 1 255 ? 12.219 28.672 14.008 1 96.56 255 PHE B N 1
ATOM 6715 C CA . PHE B 1 255 ? 13 28.906 12.805 1 96.56 255 PHE B CA 1
ATOM 6716 C C . PHE B 1 255 ? 13.766 30.219 12.906 1 96.56 255 PHE B C 1
ATOM 6718 O O . PHE B 1 255 ? 13.203 31.25 13.289 1 96.56 255 PHE B O 1
ATOM 6725 N N . ASP B 1 256 ? 14.992 30.188 12.555 1 96.56 256 ASP B N 1
ATOM 6726 C CA . ASP B 1 256 ? 15.789 31.422 12.5 1 96.56 256 ASP B CA 1
ATOM 6727 C C . ASP B 1 256 ? 15.5 32.188 11.227 1 96.56 256 ASP B C 1
ATOM 6729 O O . ASP B 1 256 ? 15.32 33.406 11.258 1 96.56 256 ASP B O 1
ATOM 6733 N N . ASN B 1 257 ? 15.531 31.484 10.148 1 96.06 257 ASN B N 1
ATOM 6734 C CA . ASN B 1 257 ? 15.258 32.031 8.828 1 96.06 257 ASN B CA 1
ATOM 6735 C C . ASN B 1 257 ? 14.172 31.234 8.102 1 96.06 257 ASN B C 1
ATOM 6737 O O . ASN B 1 257 ? 13.938 30.078 8.422 1 96.06 257 ASN B O 1
ATOM 6741 N N . VAL B 1 258 ? 13.539 31.938 7.195 1 96.62 258 VAL B N 1
ATOM 6742 C CA . VAL B 1 258 ? 12.516 31.281 6.402 1 96.62 258 VAL B CA 1
ATOM 6743 C C . VAL B 1 258 ? 12.688 31.641 4.926 1 96.62 258 VAL B C 1
ATOM 6745 O O . VAL B 1 258 ? 13.047 32.781 4.594 1 96.62 258 VAL B O 1
ATOM 6748 N N . MET B 1 259 ? 12.617 30.656 4.125 1 96.56 259 MET B N 1
ATOM 6749 C CA . MET B 1 259 ? 12.562 30.812 2.676 1 96.56 259 MET B CA 1
ATOM 6750 C C . MET B 1 259 ? 11.156 30.516 2.15 1 96.56 259 MET B C 1
ATOM 6752 O O . MET B 1 259 ? 10.617 29.438 2.383 1 96.56 259 MET B O 1
ATOM 6756 N N . ILE B 1 260 ? 10.617 31.484 1.483 1 97.06 260 ILE B N 1
ATOM 6757 C CA . ILE B 1 260 ? 9.266 31.312 0.961 1 97.06 260 ILE B CA 1
ATOM 6758 C C . ILE B 1 260 ? 9.305 31.234 -0.563 1 97.06 260 ILE B C 1
ATOM 6760 O O . ILE B 1 260 ? 9.82 32.156 -1.221 1 97.06 260 ILE B O 1
ATOM 6764 N N . LEU B 1 261 ? 8.781 30.156 -1.083 1 96.19 261 LEU B N 1
ATOM 6765 C CA . LEU B 1 261 ? 8.758 29.938 -2.523 1 96.19 261 LEU B CA 1
ATOM 6766 C C . LEU B 1 261 ? 7.328 29.953 -3.051 1 96.19 261 LEU B C 1
ATOM 6768 O O . LEU B 1 261 ? 6.41 29.453 -2.385 1 96.19 261 LEU B O 1
ATOM 6772 N N . SER B 1 262 ? 7.156 30.562 -4.176 1 94.38 262 SER B N 1
ATOM 6773 C CA . SER B 1 262 ? 5.883 30.531 -4.887 1 94.38 262 SER B CA 1
ATOM 6774 C C . SER B 1 262 ? 6.086 30.344 -6.383 1 94.38 262 SER B C 1
ATOM 6776 O O . SER B 1 262 ? 6.781 31.141 -7.023 1 94.38 262 SER B O 1
ATOM 6778 N N . ALA B 1 263 ? 5.543 29.344 -6.973 1 92.31 263 ALA B N 1
ATOM 6779 C CA . ALA B 1 263 ? 5.586 29.047 -8.406 1 92.31 263 ALA B CA 1
ATOM 6780 C C . ALA B 1 263 ? 7.023 29.047 -8.914 1 92.31 263 ALA B C 1
ATOM 6782 O O . ALA B 1 263 ? 7.32 29.641 -9.961 1 92.31 263 ALA B O 1
ATOM 6783 N N . GLY B 1 264 ? 7.902 28.578 -8.117 1 93.44 264 GLY B N 1
ATOM 6784 C CA . GLY B 1 264 ? 9.281 28.422 -8.547 1 93.44 264 GLY B CA 1
ATOM 6785 C C . GLY B 1 264 ? 10.133 29.656 -8.281 1 93.44 264 GLY B C 1
ATOM 6786 O O . GLY B 1 264 ? 11.328 29.656 -8.562 1 93.44 264 GLY B O 1
ATOM 6787 N N . GLU B 1 265 ? 9.531 30.688 -7.785 1 95.12 265 GLU B N 1
ATOM 6788 C CA . GLU B 1 265 ? 10.258 31.922 -7.5 1 95.12 265 GLU B CA 1
ATOM 6789 C C . GLU B 1 265 ? 10.359 32.156 -5.996 1 95.12 265 GLU B C 1
ATOM 6791 O O . GLU B 1 265 ? 9.492 31.75 -5.234 1 95.12 265 GLU B O 1
ATOM 6796 N N . MET B 1 266 ? 11.398 32.875 -5.629 1 95.69 266 MET B N 1
ATOM 6797 C CA . MET B 1 266 ? 11.586 33.219 -4.219 1 95.69 266 MET B CA 1
ATOM 6798 C C . MET B 1 266 ? 10.852 34.531 -3.869 1 95.69 266 MET B C 1
ATOM 6800 O O . MET B 1 266 ? 11.117 35.562 -4.465 1 95.69 266 MET B O 1
ATOM 6804 N N . VAL B 1 267 ? 10.008 34.438 -2.92 1 96.44 267 VAL B N 1
ATOM 6805 C CA . VAL B 1 267 ? 9.211 35.594 -2.504 1 96.44 267 VAL B CA 1
ATOM 6806 C C . VAL B 1 267 ? 9.906 36.312 -1.347 1 96.44 267 VAL B C 1
ATOM 6808 O O . VAL B 1 267 ? 9.789 37.531 -1.203 1 96.44 267 VAL B O 1
ATOM 6811 N N . TYR B 1 268 ? 10.516 35.469 -0.531 1 96.06 268 TYR B N 1
ATOM 6812 C CA . TYR B 1 268 ? 11.164 36.031 0.649 1 96.06 268 TYR B CA 1
ATOM 6813 C C . TYR B 1 268 ? 12.273 35.125 1.151 1 96.06 268 TYR B C 1
ATOM 6815 O O . TYR B 1 268 ? 12.156 33.906 1.071 1 96.06 268 TYR B O 1
ATOM 6823 N N . TYR B 1 269 ? 13.297 35.656 1.562 1 95.5 269 TYR B N 1
ATOM 6824 C CA . TYR B 1 269 ? 14.328 35 2.359 1 95.5 269 TYR B CA 1
ATOM 6825 C C . TYR B 1 269 ? 14.875 35.938 3.426 1 95.5 269 TYR B C 1
ATOM 6827 O O . TYR B 1 269 ? 15.227 37.094 3.131 1 95.5 269 TYR B O 1
ATOM 6835 N N . GLY B 1 270 ? 14.891 35.469 4.652 1 93.94 270 GLY B N 1
ATOM 6836 C CA . GLY B 1 270 ? 15.406 36.281 5.738 1 93.94 270 GLY B CA 1
ATOM 6837 C C . GLY B 1 270 ? 14.961 35.812 7.109 1 93.94 270 GLY B C 1
ATOM 6838 O O . GLY B 1 270 ? 14.539 34.656 7.266 1 93.94 270 GLY B O 1
ATOM 6839 N N . LYS B 1 271 ? 15.102 36.656 8.047 1 95 271 LYS B N 1
ATOM 6840 C CA . LYS B 1 271 ? 14.742 36.312 9.422 1 95 271 LYS B CA 1
ATOM 6841 C C . LYS B 1 271 ? 13.242 36.062 9.555 1 95 271 LYS B C 1
ATOM 6843 O O . LYS B 1 271 ? 12.438 36.75 8.938 1 95 271 LYS B O 1
ATOM 6848 N N . THR B 1 272 ? 12.922 35.094 10.344 1 95.38 272 THR B N 1
ATOM 6849 C CA . THR B 1 272 ? 11.539 34.688 10.547 1 95.38 272 THR B CA 1
ATOM 6850 C C . THR B 1 272 ? 10.719 35.844 11.148 1 95.38 272 THR B C 1
ATOM 6852 O O . THR B 1 272 ? 9.547 36 10.812 1 95.38 272 THR B O 1
ATOM 6855 N N . SER B 1 273 ? 11.266 36.656 11.977 1 92.12 273 SER B N 1
ATOM 6856 C CA . SER B 1 273 ? 10.578 37.719 12.688 1 92.12 273 SER B CA 1
ATOM 6857 C C . SER B 1 273 ? 10.219 38.875 11.75 1 92.12 273 SER B C 1
ATOM 6859 O O . SER B 1 273 ? 9.328 39.688 12.047 1 92.12 273 SER B O 1
ATOM 6861 N N . LYS B 1 274 ? 10.836 38.906 10.586 1 94.25 274 LYS B N 1
ATOM 6862 C CA . LYS B 1 274 ? 10.664 40.031 9.695 1 94.25 274 LYS B CA 1
ATOM 6863 C C . LYS B 1 274 ? 9.719 39.719 8.547 1 94.25 274 LYS B C 1
ATOM 6865 O O . LYS B 1 274 ? 9.461 40.562 7.68 1 94.25 274 LYS B O 1
ATOM 6870 N N . VAL B 1 275 ? 9.18 38.594 8.547 1 94.88 275 VAL B N 1
ATOM 6871 C CA . VAL B 1 275 ? 8.352 38.125 7.438 1 94.88 275 VAL B CA 1
ATOM 6872 C C . VAL B 1 275 ? 7.082 38.969 7.355 1 94.88 275 VAL B C 1
ATOM 6874 O O . VAL B 1 275 ? 6.715 39.469 6.281 1 94.88 275 VAL B O 1
ATOM 6877 N N . THR B 1 276 ? 6.371 39.156 8.5 1 93.81 276 THR B N 1
ATOM 6878 C CA . THR B 1 276 ? 5.109 39.906 8.523 1 93.81 276 THR B CA 1
ATOM 6879 C C . THR B 1 276 ? 5.32 41.344 8.125 1 93.81 276 THR B C 1
ATOM 6881 O O . THR B 1 276 ? 4.484 41.938 7.434 1 93.81 276 THR B O 1
ATOM 6884 N N . GLU B 1 277 ? 6.426 41.875 8.562 1 94.44 277 GLU B N 1
ATOM 6885 C CA . GLU B 1 277 ? 6.758 43.25 8.203 1 94.44 277 GLU B CA 1
ATOM 6886 C C . GLU B 1 277 ? 7.016 43.375 6.703 1 94.44 277 GLU B C 1
ATOM 6888 O O . GLU B 1 277 ? 6.578 44.344 6.074 1 94.44 277 GLU B O 1
ATOM 6893 N N . PHE B 1 278 ? 7.738 42.5 6.129 1 95.5 278 PHE B N 1
ATOM 6894 C CA . PHE B 1 278 ? 8.039 42.5 4.703 1 95.5 278 PHE B CA 1
ATOM 6895 C C . PHE B 1 278 ? 6.758 42.438 3.877 1 95.5 278 PHE B C 1
ATOM 6897 O O . PHE B 1 278 ? 6.602 43.188 2.912 1 95.5 278 PHE B O 1
ATOM 6904 N N . PHE B 1 279 ? 5.836 41.594 4.215 1 95.25 279 PHE B N 1
ATOM 6905 C CA . PHE B 1 279 ? 4.586 41.438 3.479 1 95.25 279 PHE B CA 1
ATOM 6906 C C . PHE B 1 279 ? 3.713 42.688 3.629 1 95.25 279 PHE B C 1
ATOM 6908 O O . PHE B 1 279 ? 2.965 43.031 2.715 1 95.25 279 PHE B O 1
ATOM 6915 N N . ASP B 1 280 ? 3.812 43.25 4.82 1 94.62 280 ASP B N 1
ATOM 6916 C CA . ASP B 1 280 ? 3.041 44.469 5.07 1 94.62 280 ASP B CA 1
ATOM 6917 C C . ASP B 1 280 ? 3.582 45.625 4.258 1 94.62 280 ASP B C 1
ATOM 6919 O O . ASP B 1 280 ? 2.834 46.281 3.523 1 94.62 280 ASP B O 1
ATOM 6923 N N . VAL B 1 281 ? 4.859 45.875 4.258 1 94.62 281 VAL B N 1
ATOM 6924 C CA . VAL B 1 281 ? 5.523 47 3.65 1 94.62 281 VAL B CA 1
ATOM 6925 C C . VAL B 1 281 ? 5.469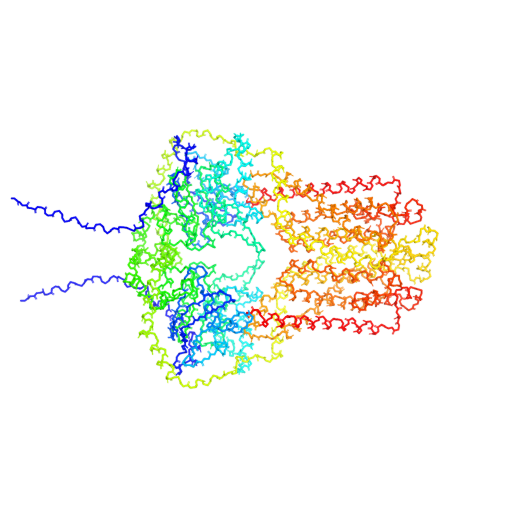 46.906 2.129 1 94.62 281 VAL B C 1
ATOM 6927 O O . VAL B 1 281 ? 5.188 47.875 1.436 1 94.62 281 VAL B O 1
ATOM 6930 N N . HIS B 1 282 ? 5.703 45.75 1.583 1 93.19 282 HIS B N 1
ATOM 6931 C CA . HIS B 1 282 ? 5.875 45.625 0.14 1 93.19 282 HIS B CA 1
ATOM 6932 C C . HIS B 1 282 ? 4.605 45.125 -0.52 1 93.19 282 HIS B C 1
ATOM 6934 O O . HIS B 1 282 ? 4.391 45.312 -1.717 1 93.19 282 HIS B O 1
ATOM 6940 N N . GLY B 1 283 ? 3.789 44.438 0.196 1 91.62 283 GLY B N 1
ATOM 6941 C CA . GLY B 1 283 ? 2.586 43.875 -0.386 1 91.62 283 GLY B CA 1
ATOM 6942 C C . GLY B 1 283 ? 1.312 44.531 0.121 1 91.62 283 GLY B C 1
ATOM 6943 O O . GLY B 1 283 ? 0.231 44.281 -0.423 1 91.62 283 GLY B O 1
ATOM 6944 N N . GLY B 1 284 ? 1.371 45.281 1.118 1 91.88 284 GLY B N 1
ATOM 6945 C CA . GLY B 1 284 ? 0.183 45.844 1.72 1 91.88 284 GLY B CA 1
ATOM 6946 C C . GLY B 1 284 ? -0.688 44.844 2.434 1 91.88 284 GLY B C 1
ATOM 6947 O O . GLY B 1 284 ? -1.911 44.969 2.475 1 91.88 284 GLY B O 1
ATOM 6948 N N . LEU B 1 285 ? -0.073 43.781 2.846 1 93 285 LEU B N 1
ATOM 6949 C CA . LEU B 1 285 ? -0.804 42.688 3.475 1 93 285 LEU B CA 1
ATOM 6950 C C . LEU B 1 285 ? -0.47 42.594 4.961 1 93 285 LEU B C 1
ATOM 6952 O O . LEU B 1 285 ? 0.61 42.125 5.328 1 93 285 LEU B O 1
ATOM 6956 N N . ARG B 1 286 ? -1.372 42.938 5.812 1 91.06 286 ARG B N 1
ATOM 6957 C CA . ARG B 1 286 ? -1.148 42.906 7.254 1 91.06 286 ARG B CA 1
ATOM 6958 C C . ARG B 1 286 ? -1.631 41.594 7.855 1 91.06 286 ARG B C 1
ATOM 6960 O O . ARG B 1 286 ? -2.77 41.188 7.629 1 91.06 286 ARG B O 1
ATOM 6967 N N . CYS B 1 287 ? -0.793 40.969 8.57 1 90.44 287 CYS B N 1
ATOM 6968 C CA . CYS B 1 287 ? -1.136 39.719 9.258 1 90.44 287 CYS B CA 1
ATOM 6969 C C . CYS B 1 287 ? -2.074 40 10.43 1 90.44 287 CYS B C 1
ATOM 6971 O O . CYS B 1 287 ? -1.768 40.812 11.305 1 90.44 287 CYS B O 1
ATOM 6973 N N . PRO B 1 288 ? -3.215 39.375 10.469 1 86.5 288 PRO B N 1
ATOM 6974 C CA . PRO B 1 288 ? -4.141 39.562 11.586 1 86.5 288 PRO B CA 1
ATOM 6975 C C . PRO B 1 288 ? -3.562 39.094 12.922 1 86.5 288 PRO B C 1
ATOM 6977 O O . PRO B 1 288 ? -2.605 38.312 12.945 1 86.5 288 PRO B O 1
ATOM 6980 N N . SER B 1 289 ? -4.234 39.625 13.977 1 82 289 SER B N 1
ATOM 6981 C CA . SER B 1 289 ? -3.814 39.188 15.312 1 82 289 SER B CA 1
ATOM 6982 C C . SER B 1 289 ? -4.215 37.75 15.578 1 82 289 SER B C 1
ATOM 6984 O O . SER B 1 289 ? -5.234 37.25 15.07 1 82 289 SER B O 1
ATOM 6986 N N . ASN B 1 290 ? -3.459 36.938 16.266 1 83.56 290 ASN B N 1
ATOM 6987 C CA . ASN B 1 290 ? -3.738 35.562 16.672 1 83.56 290 ASN B CA 1
ATOM 6988 C C . ASN B 1 290 ? -3.592 34.594 15.5 1 83.56 290 ASN B C 1
ATOM 6990 O O . ASN B 1 290 ? -4.309 33.594 15.43 1 83.56 290 ASN B O 1
ATOM 6994 N N . PHE B 1 291 ? -2.898 35.125 14.461 1 89.25 291 PHE B N 1
ATOM 6995 C CA . PHE B 1 291 ? -2.576 34.25 13.344 1 89.25 291 PHE B CA 1
ATOM 6996 C C . PHE B 1 291 ? -1.139 33.75 13.445 1 89.25 291 PHE B C 1
ATOM 6998 O O . PHE B 1 291 ? -0.241 34.5 13.836 1 89.25 291 PHE B O 1
ATOM 7005 N N . ASN B 1 292 ? -1.024 32.531 13.07 1 91.81 292 ASN B N 1
ATOM 7006 C CA . ASN B 1 292 ? 0.311 32.031 12.75 1 91.81 292 ASN B CA 1
ATOM 7007 C C . ASN B 1 292 ? 0.842 32.656 11.461 1 91.81 292 ASN B C 1
ATOM 7009 O O . ASN B 1 292 ? 0.218 32.531 10.406 1 91.81 292 ASN B O 1
ATOM 7013 N N . PRO B 1 293 ? 1.919 33.406 11.586 1 92.56 293 PRO B N 1
ATOM 7014 C CA . PRO B 1 293 ? 2.455 34.062 10.391 1 92.56 293 PRO B CA 1
ATOM 7015 C C . PRO B 1 293 ? 2.637 33.094 9.219 1 92.56 293 PRO B C 1
ATOM 7017 O O . PRO B 1 293 ? 2.451 33.5 8.062 1 92.56 293 PRO B O 1
ATOM 7020 N N . ALA B 1 294 ? 3.002 31.922 9.5 1 92.69 294 ALA B N 1
ATOM 7021 C CA . ALA B 1 294 ? 3.168 30.922 8.438 1 92.69 294 ALA B CA 1
ATOM 7022 C C . ALA B 1 294 ? 1.846 30.656 7.727 1 92.69 294 ALA B C 1
ATOM 7024 O O . ALA B 1 294 ? 1.808 30.531 6.5 1 92.69 294 ALA B O 1
ATOM 7025 N N . ASP B 1 295 ? 0.809 30.562 8.523 1 92 295 ASP B N 1
ATOM 7026 C CA . ASP B 1 295 ? -0.515 30.359 7.941 1 92 295 ASP B CA 1
ATOM 7027 C C . ASP B 1 295 ? -0.902 31.516 7.031 1 92 295 ASP B C 1
ATOM 7029 O O . ASP B 1 295 ? -1.433 31.297 5.938 1 92 295 ASP B O 1
ATOM 7033 N N . PHE B 1 296 ? -0.625 32.656 7.543 1 90.25 296 PHE B N 1
ATOM 7034 C CA . PHE B 1 296 ? -0.973 33.875 6.828 1 90.25 296 PHE B CA 1
ATOM 7035 C C . PHE B 1 296 ? -0.256 33.938 5.484 1 90.25 296 PHE B C 1
ATOM 7037 O O . PHE B 1 296 ? -0.883 34.188 4.449 1 90.25 296 PHE B O 1
ATOM 7044 N N . VAL B 1 297 ? 0.991 33.688 5.496 1 92.5 297 VAL B N 1
ATOM 7045 C CA . VAL B 1 297 ? 1.824 33.781 4.305 1 92.5 297 VAL B CA 1
ATOM 7046 C C . VAL B 1 297 ? 1.378 32.75 3.281 1 92.5 297 VAL B C 1
ATOM 7048 O O . VAL B 1 297 ? 1.237 33.062 2.094 1 92.5 297 VAL B O 1
ATOM 7051 N N . LEU B 1 298 ? 1.166 31.562 3.691 1 90.38 298 LEU B N 1
ATOM 7052 C CA . LEU B 1 298 ? 0.777 30.469 2.795 1 90.38 298 LEU B CA 1
ATOM 7053 C C . LEU B 1 298 ? -0.597 30.734 2.188 1 90.38 298 LEU B C 1
ATOM 7055 O O . LEU B 1 298 ? -0.842 30.406 1.026 1 90.38 298 LEU B O 1
ATOM 7059 N N . PHE B 1 299 ? -1.418 31.281 3.014 1 88.38 299 PHE B N 1
ATOM 7060 C CA . PHE B 1 299 ? -2.758 31.594 2.539 1 88.38 299 PHE B CA 1
ATOM 7061 C C . PHE B 1 299 ? -2.709 32.719 1.502 1 88.38 299 PHE B C 1
ATOM 7063 O O . PHE B 1 299 ? -3.369 32.625 0.464 1 88.38 299 PHE B O 1
ATOM 7070 N N . VAL B 1 300 ? -1.95 33.719 1.758 1 90.56 300 VAL B N 1
ATOM 7071 C CA . VAL B 1 300 ? -1.815 34.875 0.884 1 90.56 300 VAL B CA 1
ATOM 7072 C C . VAL B 1 300 ? -1.238 34.438 -0.462 1 90.56 300 VAL B C 1
ATOM 7074 O O . VAL B 1 300 ? -1.682 34.906 -1.514 1 90.56 300 VAL B O 1
ATOM 7077 N N . LEU B 1 301 ? -0.309 33.531 -0.488 1 92.19 301 LEU B N 1
ATOM 7078 C CA . LEU B 1 301 ? 0.363 33.094 -1.702 1 92.19 301 LEU B CA 1
ATOM 7079 C C . LEU B 1 301 ? -0.604 32.344 -2.611 1 92.19 301 LEU B C 1
ATOM 7081 O O . LEU B 1 301 ? -0.396 32.281 -3.824 1 92.19 301 LEU B O 1
ATOM 7085 N N . GLN B 1 302 ? -1.618 31.844 -2.016 1 87.88 302 GLN B N 1
ATOM 7086 C CA . GLN B 1 302 ? -2.533 31.031 -2.803 1 87.88 302 GLN B CA 1
ATOM 7087 C C . GLN B 1 302 ? -3.803 31.797 -3.148 1 87.88 302 GLN B C 1
ATOM 7089 O O . GLN B 1 302 ? -4.531 31.422 -4.07 1 87.88 302 GLN B O 1
ATOM 7094 N N . THR B 1 303 ? -4.145 32.875 -2.457 1 86.75 303 THR B N 1
ATOM 7095 C CA . THR B 1 303 ? -5.426 33.531 -2.621 1 86.75 303 THR B CA 1
ATOM 7096 C C . THR B 1 303 ? -5.25 34.875 -3.328 1 86.75 303 THR B C 1
ATOM 7098 O O . THR B 1 303 ? -6.125 35.312 -4.082 1 86.75 303 THR B O 1
ATOM 7101 N N . GLU B 1 304 ? -4.137 35.531 -3.059 1 88.62 304 GLU B N 1
ATOM 7102 C CA . GLU B 1 304 ? -3.914 36.844 -3.621 1 88.62 304 GLU B CA 1
ATOM 7103 C C . GLU B 1 304 ? -3.615 36.781 -5.117 1 88.62 304 GLU B C 1
ATOM 7105 O O . GLU B 1 304 ? -3.078 35.781 -5.598 1 88.62 304 GLU B O 1
ATOM 7110 N N . PRO B 1 305 ? -3.959 37.781 -5.824 1 89.88 305 PRO B N 1
ATOM 7111 C CA . PRO B 1 305 ? -3.674 37.812 -7.262 1 89.88 305 PRO B CA 1
ATOM 7112 C C . PRO B 1 305 ? -2.18 37.75 -7.57 1 89.88 305 PRO B C 1
ATOM 7114 O O . PRO B 1 305 ? -1.354 38.125 -6.742 1 89.88 305 PRO B O 1
ATOM 7117 N N . GLN B 1 306 ? -1.903 37.344 -8.734 1 90.5 306 GLN B N 1
ATOM 7118 C CA . GLN B 1 306 ? -0.523 37.125 -9.164 1 90.5 306 GLN B CA 1
ATOM 7119 C C . GLN B 1 306 ? 0.252 38.438 -9.195 1 90.5 306 GLN B C 1
ATOM 7121 O O . GLN B 1 306 ? 1.462 38.469 -8.953 1 90.5 306 GLN B O 1
ATOM 7126 N N . GLU B 1 307 ? -0.448 39.531 -9.43 1 92.06 307 GLU B N 1
ATOM 7127 C CA . GLU B 1 307 ? 0.214 40.812 -9.484 1 92.06 307 GLU B CA 1
ATOM 7128 C C . GLU B 1 307 ? 0.811 41.188 -8.133 1 92.06 307 GLU B C 1
ATOM 7130 O O . GLU B 1 307 ? 1.916 41.719 -8.062 1 92.06 307 GLU B O 1
ATOM 7135 N N . THR B 1 308 ? 0.088 40.906 -7.109 1 93.25 308 THR B N 1
ATOM 7136 C CA . THR B 1 308 ? 0.56 41.188 -5.762 1 93.25 308 THR B CA 1
ATOM 7137 C C . THR B 1 308 ? 1.759 40.312 -5.41 1 93.25 308 THR B C 1
ATOM 7139 O O . THR B 1 308 ? 2.715 40.781 -4.789 1 93.25 308 THR B O 1
ATOM 7142 N N . ILE B 1 309 ? 1.72 39.094 -5.793 1 94.19 309 ILE B N 1
ATOM 7143 C CA . ILE B 1 309 ? 2.811 38.156 -5.516 1 94.19 309 ILE B CA 1
ATOM 7144 C C . ILE B 1 309 ? 4.059 38.594 -6.289 1 94.19 309 ILE B C 1
ATOM 7146 O O . ILE B 1 309 ? 5.172 38.531 -5.758 1 94.19 309 ILE B O 1
ATOM 7150 N N . GLN B 1 310 ? 3.848 39.094 -7.523 1 94.44 310 GLN B N 1
ATOM 7151 C CA . GLN B 1 310 ? 4.98 39.531 -8.328 1 94.44 310 GLN B CA 1
ATOM 7152 C C . GLN B 1 310 ? 5.629 40.781 -7.734 1 94.44 310 GLN B C 1
ATOM 7154 O O . GLN B 1 310 ? 6.844 40.938 -7.828 1 94.44 310 GLN B O 1
ATOM 7159 N N . LYS B 1 311 ? 4.793 41.531 -7.121 1 95.06 311 LYS B N 1
ATOM 7160 C CA . LYS B 1 311 ? 5.344 42.688 -6.418 1 95.06 311 LYS B CA 1
ATOM 7161 C C . LYS B 1 311 ? 6.266 42.25 -5.281 1 95.06 311 LYS B C 1
ATOM 7163 O O . LYS B 1 311 ? 7.32 42.844 -5.066 1 95.06 311 LYS B O 1
ATOM 7168 N N . LEU B 1 312 ? 5.836 41.312 -4.594 1 96 312 LEU B N 1
ATOM 7169 C CA . LEU B 1 312 ? 6.633 40.781 -3.494 1 96 312 LEU B CA 1
ATOM 7170 C C . LEU B 1 312 ? 7.918 40.125 -4.012 1 96 312 LEU B C 1
ATOM 7172 O O . LEU B 1 312 ? 8.984 40.312 -3.422 1 96 312 LEU B O 1
ATOM 7176 N N . VAL B 1 313 ? 7.82 39.438 -5.121 1 96 313 VAL B N 1
ATOM 7177 C CA . VAL B 1 313 ? 8.977 38.781 -5.734 1 96 313 VAL B CA 1
ATOM 7178 C C . VAL B 1 313 ? 9.977 39.812 -6.199 1 96 313 VAL B C 1
ATOM 7180 O O . VAL B 1 313 ? 11.188 39.688 -5.984 1 96 313 VAL B O 1
ATOM 7183 N N . SER B 1 314 ? 9.5 40.875 -6.801 1 95.56 314 SER B N 1
ATOM 7184 C CA . SER B 1 314 ? 10.359 41.938 -7.281 1 95.56 314 SER B CA 1
ATOM 7185 C C . SER B 1 314 ? 11.039 42.656 -6.125 1 95.56 314 SER B C 1
ATOM 7187 O O . SER B 1 314 ? 12.203 43.062 -6.223 1 95.56 314 SER B O 1
ATOM 7189 N N . ALA B 1 315 ? 10.25 42.812 -5.113 1 95.5 315 ALA B N 1
ATOM 7190 C CA . ALA B 1 315 ? 10.812 43.469 -3.924 1 95.5 315 ALA B CA 1
ATOM 7191 C C . ALA B 1 315 ? 11.938 42.625 -3.328 1 95.5 315 ALA B C 1
ATOM 7193 O O . ALA B 1 315 ? 12.953 43.156 -2.883 1 95.5 315 ALA B O 1
ATOM 7194 N N . TYR B 1 316 ? 11.727 41.406 -3.281 1 95 316 TYR B N 1
ATOM 7195 C CA . TYR B 1 316 ? 12.766 40.531 -2.754 1 95 316 TYR B CA 1
ATOM 7196 C C . TYR B 1 316 ? 13.992 40.531 -3.65 1 95 316 TYR B C 1
ATOM 7198 O O . TYR B 1 316 ? 15.125 40.531 -3.16 1 95 316 TYR B O 1
ATOM 7206 N N . LYS B 1 317 ? 13.789 40.438 -4.918 1 94 317 LYS B N 1
ATOM 7207 C CA . LYS B 1 317 ? 14.906 40.469 -5.855 1 94 317 LYS B CA 1
ATOM 7208 C C . LYS B 1 317 ? 15.781 41.719 -5.645 1 94 317 LYS B C 1
ATOM 7210 O O . LYS B 1 317 ? 17.016 41.625 -5.695 1 94 317 LYS B O 1
ATOM 7215 N N . LYS B 1 318 ? 15.148 42.781 -5.43 1 93.69 318 LYS B N 1
ATOM 7216 C CA . LYS B 1 318 ? 15.883 44 -5.164 1 93.69 318 LYS B CA 1
ATOM 7217 C C . LYS B 1 318 ? 16.656 43.938 -3.854 1 93.69 318 LYS B C 1
ATOM 7219 O O . LYS B 1 318 ? 17.812 44.312 -3.787 1 93.69 318 LYS B O 1
ATOM 7224 N N . ASN B 1 319 ? 15.953 43.438 -2.861 1 91.56 319 ASN B N 1
ATOM 7225 C CA . ASN B 1 319 ? 16.609 43.25 -1.565 1 91.56 319 ASN B CA 1
ATOM 7226 C C . ASN B 1 319 ? 17.766 42.25 -1.651 1 91.56 319 ASN B C 1
ATOM 7228 O O . ASN B 1 319 ? 18.797 42.438 -0.994 1 91.56 319 ASN B O 1
ATOM 7232 N N . ALA B 1 320 ? 17.594 41.219 -2.363 1 92.38 320 ALA B N 1
ATOM 7233 C CA . ALA B 1 320 ? 18.609 40.219 -2.531 1 92.38 320 ALA B CA 1
ATOM 7234 C C . ALA B 1 320 ? 19.844 40.781 -3.242 1 92.38 320 ALA B C 1
ATOM 7236 O O . ALA B 1 320 ? 20.984 40.469 -2.877 1 92.38 320 ALA B O 1
ATOM 7237 N N . GLU B 1 321 ? 19.656 41.594 -4.23 1 92.19 321 GLU B N 1
ATOM 7238 C CA . GLU B 1 321 ? 20.75 42.219 -4.973 1 92.19 321 GLU B CA 1
ATOM 7239 C C . GLU B 1 321 ? 21.547 43.188 -4.09 1 92.19 321 GLU B C 1
ATOM 7241 O O . GLU B 1 321 ? 22.766 43.281 -4.227 1 92.19 321 GLU B O 1
ATOM 7246 N N . GLU B 1 322 ? 20.859 43.719 -3.191 1 92.31 322 GLU B N 1
ATOM 7247 C CA . GLU B 1 322 ? 21.484 44.75 -2.369 1 92.31 322 GLU B CA 1
ATOM 7248 C C . GLU B 1 322 ? 22.172 44.156 -1.149 1 92.31 322 GLU B C 1
ATOM 7250 O O . GLU B 1 322 ? 23.203 44.656 -0.705 1 92.31 322 GLU B O 1
ATOM 7255 N N . ASN B 1 323 ? 21.594 43.094 -0.609 1 90.88 323 ASN B N 1
ATOM 7256 C CA . ASN B 1 323 ? 22.078 42.625 0.681 1 90.88 323 ASN B CA 1
ATOM 7257 C C . ASN B 1 323 ? 22.641 41.219 0.585 1 90.88 323 ASN B C 1
ATOM 7259 O O . ASN B 1 323 ? 23.656 40.906 1.206 1 90.88 323 ASN B O 1
ATOM 7263 N N . ILE B 1 324 ? 22.062 40.375 -0.146 1 92.12 324 ILE B N 1
ATOM 7264 C CA . ILE B 1 324 ? 22.406 38.938 -0.139 1 92.12 324 ILE B CA 1
ATOM 7265 C C . ILE B 1 324 ? 23.562 38.688 -1.104 1 92.12 324 ILE B C 1
ATOM 7267 O O . ILE B 1 324 ? 24.531 38 -0.76 1 92.12 324 ILE B O 1
ATOM 7271 N N . VAL B 1 325 ? 23.5 39.281 -2.293 1 92.62 325 VAL B N 1
ATOM 7272 C CA . VAL B 1 325 ? 24.5 39.031 -3.322 1 92.62 325 VAL B CA 1
ATOM 7273 C C . VAL B 1 325 ? 25.859 39.562 -2.842 1 92.62 325 VAL B C 1
ATOM 7275 O O . VAL B 1 325 ? 26.875 38.875 -2.971 1 92.62 325 VAL B O 1
ATOM 7278 N N . PRO B 1 326 ? 25.859 40.688 -2.25 1 92.62 326 PRO B N 1
ATOM 7279 C CA . PRO B 1 326 ? 27.156 41.156 -1.724 1 92.62 326 PRO B CA 1
ATOM 7280 C C . PRO B 1 326 ? 27.703 40.25 -0.635 1 92.62 326 PRO B C 1
ATOM 7282 O O . PRO B 1 326 ? 28.922 40.031 -0.546 1 92.62 326 PRO B O 1
ATOM 7285 N N . ALA B 1 327 ? 26.828 39.781 0.194 1 90.44 327 ALA B N 1
ATOM 7286 C CA . ALA B 1 327 ? 27.266 38.844 1.227 1 90.44 327 ALA B CA 1
ATOM 7287 C C . ALA B 1 327 ? 27.844 37.562 0.606 1 90.44 327 ALA B C 1
ATOM 7289 O O . ALA B 1 327 ? 28.844 37.031 1.089 1 90.44 327 ALA B O 1
ATOM 7290 N N . ILE B 1 328 ? 27.219 37.094 -0.408 1 91.19 328 ILE B N 1
ATOM 7291 C CA . ILE B 1 328 ? 27.672 35.906 -1.123 1 91.19 328 ILE B CA 1
ATOM 7292 C C . ILE B 1 328 ? 29.047 36.156 -1.726 1 91.19 328 ILE B C 1
ATOM 7294 O O . ILE B 1 328 ? 29.953 35.312 -1.609 1 91.19 328 ILE B O 1
ATOM 7298 N N . ASN B 1 329 ? 29.203 37.312 -2.316 1 90.31 329 ASN B N 1
ATOM 7299 C CA . ASN B 1 329 ? 30.484 37.688 -2.943 1 90.31 329 ASN B CA 1
ATOM 7300 C C . ASN B 1 329 ? 31.594 37.812 -1.913 1 90.31 329 ASN B C 1
ATOM 7302 O O . ASN B 1 329 ? 32.75 37.438 -2.186 1 90.31 329 ASN B O 1
ATOM 7306 N N . SER B 1 330 ? 31.234 38.281 -0.797 1 90.25 330 SER B N 1
ATOM 7307 C CA . SER B 1 330 ? 32.219 38.375 0.273 1 90.25 330 SER B CA 1
ATOM 7308 C C . SER B 1 330 ? 32.688 37 0.733 1 90.25 330 SER B C 1
ATOM 7310 O O . SER B 1 330 ? 33.875 36.781 0.995 1 90.25 330 SER B O 1
ATOM 7312 N N . ILE B 1 331 ? 31.766 36.062 0.868 1 88.25 331 ILE B N 1
ATOM 7313 C CA . ILE B 1 331 ? 32.094 34.719 1.28 1 88.25 331 ILE B CA 1
ATOM 7314 C C . ILE B 1 331 ? 32.938 34.031 0.217 1 88.25 331 ILE B C 1
ATOM 7316 O O . ILE B 1 331 ? 33.906 33.312 0.542 1 88.25 331 ILE B O 1
ATOM 7320 N N . ARG B 1 332 ? 32.594 34.25 -1.015 1 87.5 332 ARG B N 1
ATOM 7321 C CA . ARG B 1 332 ? 33.312 33.656 -2.127 1 87.5 332 ARG B CA 1
ATOM 7322 C C . ARG B 1 332 ? 34.75 34.188 -2.191 1 87.5 332 ARG B C 1
ATOM 7324 O O . ARG B 1 332 ? 35.656 33.469 -2.572 1 87.5 332 ARG B O 1
ATOM 7331 N N . GLN B 1 333 ? 34.906 35.406 -1.842 1 84.94 333 GLN B N 1
ATOM 7332 C CA . GLN B 1 333 ? 36.25 36.031 -1.88 1 84.94 333 GLN B CA 1
ATOM 7333 C C . GLN B 1 333 ? 37.094 35.562 -0.717 1 84.94 333 GLN B C 1
ATOM 7335 O O . GLN B 1 333 ? 38.312 35.438 -0.845 1 84.94 333 GLN B O 1
ATOM 7340 N N . THR B 1 334 ? 36.469 35.344 0.402 1 75.38 334 THR B N 1
ATOM 7341 C CA . THR B 1 334 ? 37.219 34.938 1.594 1 75.38 334 THR B CA 1
ATOM 7342 C C . THR B 1 334 ? 37.438 33.438 1.619 1 75.38 334 THR B C 1
ATOM 7344 O O . THR B 1 334 ? 38.062 32.906 2.553 1 75.38 334 THR B O 1
ATOM 7347 N N . HIS B 1 335 ? 36.938 32.688 0.682 1 67.81 335 HIS B N 1
ATOM 7348 C CA . HIS B 1 335 ? 36.969 31.219 0.73 1 67.81 335 HIS B CA 1
ATOM 7349 C C . HIS B 1 335 ? 38.375 30.703 0.532 1 67.81 335 HIS B C 1
ATOM 7351 O O . HIS B 1 335 ? 39.125 31.188 -0.333 1 67.81 335 HIS B O 1
ATOM 7357 N N . LYS B 1 336 ? 39 30.203 1.63 1 56.56 336 LYS B N 1
ATOM 7358 C CA . LYS B 1 336 ? 40.219 29.438 1.45 1 56.56 336 LYS B CA 1
ATOM 7359 C C . LYS B 1 336 ? 39.906 28.062 0.846 1 56.56 336 LYS B C 1
ATOM 7361 O O . LYS B 1 336 ? 38.844 27.516 1.041 1 56.56 336 LYS B O 1
ATOM 7366 N N . GLU B 1 337 ? 40.75 27.594 -0.127 1 53.19 337 GLU B N 1
ATOM 7367 C CA . GLU B 1 337 ? 40.656 26.297 -0.781 1 53.19 337 GLU B CA 1
ATOM 7368 C C . GLU B 1 337 ? 40.219 25.219 0.203 1 53.19 337 GLU B C 1
ATOM 7370 O O . GLU B 1 337 ? 40.906 24.969 1.201 1 53.19 337 GLU B O 1
ATOM 7375 N N . LEU B 1 338 ? 39.062 25.219 0.667 1 51.03 338 LEU B N 1
ATOM 7376 C CA . LEU B 1 338 ? 38.594 24.094 1.478 1 51.03 338 LEU B CA 1
ATOM 7377 C C . LEU B 1 338 ? 39.219 22.781 0.984 1 51.03 338 LEU B C 1
ATOM 7379 O O . LEU B 1 338 ? 39.25 22.516 -0.219 1 51.03 338 LEU B O 1
ATOM 7383 N N . ALA B 1 339 ? 40.312 22.281 1.594 1 43.84 339 ALA B N 1
ATOM 7384 C CA . ALA B 1 339 ? 40.812 20.938 1.269 1 43.84 339 ALA B CA 1
ATOM 7385 C C . ALA B 1 339 ? 39.625 20.016 0.958 1 43.84 339 ALA B C 1
ATOM 7387 O O . ALA B 1 339 ? 38.844 19.672 1.848 1 43.84 339 ALA B O 1
ATOM 7388 N N . ILE B 1 340 ? 38.906 20.281 -0.059 1 46.59 340 ILE B N 1
ATOM 7389 C CA . ILE B 1 340 ? 37.844 19.375 -0.479 1 46.59 340 ILE B CA 1
ATOM 7390 C C . ILE B 1 340 ? 38.281 17.922 -0.266 1 46.59 340 ILE B C 1
ATOM 7392 O O . ILE B 1 340 ? 39.219 17.469 -0.918 1 46.59 340 ILE B O 1
ATOM 7396 N N . ASP B 1 341 ? 38.75 17.562 0.865 1 43.34 341 ASP B N 1
ATOM 7397 C CA . ASP B 1 341 ? 38.906 16.109 0.909 1 43.34 341 ASP B CA 1
ATOM 7398 C C . ASP B 1 341 ? 37.812 15.406 0.072 1 43.34 341 ASP B C 1
ATOM 7400 O O . ASP B 1 341 ? 36.656 15.32 0.483 1 43.34 341 ASP B O 1
ATOM 7404 N N . THR B 1 342 ? 37.844 15.688 -1.177 1 43.41 342 THR B N 1
ATOM 7405 C CA . THR B 1 342 ? 37.094 14.992 -2.203 1 43.41 342 THR B CA 1
ATOM 7406 C C . THR B 1 342 ? 36.875 13.523 -1.831 1 43.41 342 THR B C 1
ATOM 7408 O O . THR B 1 342 ? 36.375 12.734 -2.627 1 43.41 342 THR B O 1
ATOM 7411 N N . THR B 1 343 ? 37.688 13.062 -0.947 1 43.25 343 THR B N 1
ATOM 7412 C CA . THR B 1 343 ? 37.5 11.625 -0.774 1 43.25 343 THR B CA 1
ATOM 7413 C C . THR B 1 343 ? 36.094 11.312 -0.307 1 43.25 343 THR B C 1
ATOM 7415 O O . THR B 1 343 ? 35.656 11.797 0.74 1 43.25 343 THR B O 1
ATOM 7418 N N . GLY B 1 344 ? 35.125 11.508 -1.046 1 47.5 344 GLY B N 1
ATOM 7419 C CA . GLY B 1 344 ? 33.75 11.062 -0.777 1 47.5 344 GLY B CA 1
ATOM 7420 C C . GLY B 1 344 ? 33.656 10.117 0.407 1 47.5 344 GLY B C 1
ATOM 7421 O O . GLY B 1 344 ? 34.656 9.531 0.824 1 47.5 344 GLY B O 1
ATOM 7422 N N . PRO B 1 345 ? 32.812 10.422 1.367 1 51.84 345 PRO B N 1
ATOM 7423 C CA . PRO B 1 345 ? 32.656 9.484 2.484 1 51.84 345 PRO B CA 1
ATOM 7424 C C . PRO B 1 345 ? 32.938 8.039 2.086 1 51.84 345 PRO B C 1
ATOM 7426 O O . PRO B 1 345 ? 32.469 7.57 1.051 1 51.84 345 PRO B O 1
ATOM 7429 N N . GLY B 1 346 ? 34.125 7.629 2.254 1 58.5 346 GLY B N 1
ATOM 7430 C CA . GLY B 1 346 ? 34.594 6.297 1.89 1 58.5 346 GLY B CA 1
ATOM 7431 C C . GLY B 1 346 ? 33.688 5.195 2.385 1 58.5 346 GLY B C 1
ATOM 7432 O O . GLY B 1 346 ? 32.906 5.395 3.34 1 58.5 346 GLY B O 1
ATOM 7433 N N . ARG B 1 347 ? 33.25 4.297 1.503 1 65.94 347 ARG B N 1
ATOM 7434 C CA . ARG B 1 347 ? 32.531 3.074 1.84 1 65.94 347 ARG B CA 1
ATOM 7435 C C . ARG B 1 347 ? 33.438 2.078 2.547 1 65.94 347 ARG B C 1
ATOM 7437 O O . ARG B 1 347 ? 34.656 2.051 2.299 1 65.94 347 ARG B O 1
ATOM 7444 N N . ALA B 1 348 ? 32.875 1.515 3.635 1 80 348 ALA B N 1
ATOM 7445 C CA . ALA B 1 348 ? 33.594 0.408 4.285 1 80 348 ALA B CA 1
ATOM 7446 C C . ALA B 1 348 ? 34 -0.645 3.268 1 80 348 ALA B C 1
ATOM 7448 O O . ALA B 1 348 ? 33.594 -0.61 2.111 1 80 348 ALA B O 1
ATOM 7449 N N . SER B 1 349 ? 34.938 -1.452 3.658 1 83.94 349 SER B N 1
ATOM 7450 C CA . SER B 1 349 ? 35.375 -2.549 2.803 1 83.94 349 SER B CA 1
ATOM 7451 C C . SER B 1 349 ? 34.25 -3.504 2.49 1 83.94 349 SER B C 1
ATOM 7453 O O . SER B 1 349 ? 33.25 -3.576 3.24 1 83.94 349 SER B O 1
ATOM 7455 N N . MET B 1 350 ? 34.344 -4.168 1.462 1 87.69 350 MET B N 1
ATOM 7456 C CA . MET B 1 350 ? 33.312 -5.082 1.01 1 87.69 350 MET B CA 1
ATOM 7457 C C . MET B 1 350 ? 33.031 -6.16 2.053 1 87.69 350 MET B C 1
ATOM 7459 O O . MET B 1 350 ? 31.906 -6.586 2.232 1 87.69 350 MET B O 1
ATOM 7463 N N . MET B 1 351 ? 34.094 -6.578 2.695 1 89.31 351 MET B N 1
ATOM 7464 C CA . MET B 1 351 ? 33.938 -7.641 3.682 1 89.31 351 MET B CA 1
ATOM 7465 C C . MET B 1 351 ? 33.156 -7.148 4.898 1 89.31 351 MET B C 1
ATOM 7467 O O . MET B 1 351 ? 32.344 -7.883 5.457 1 89.31 351 MET B O 1
ATOM 7471 N N . VAL B 1 352 ? 33.438 -5.945 5.27 1 88.81 352 VAL B N 1
ATOM 7472 C CA . VAL B 1 352 ? 32.719 -5.371 6.402 1 88.81 352 VAL B CA 1
ATOM 7473 C C . VAL B 1 352 ? 31.25 -5.164 6.031 1 88.81 352 VAL B C 1
ATOM 7475 O O . VAL B 1 352 ? 30.344 -5.449 6.832 1 88.81 352 VAL B O 1
ATOM 7478 N N . GLN B 1 353 ? 31.078 -4.688 4.805 1 92.06 353 GLN B N 1
ATOM 7479 C CA . GLN B 1 353 ? 29.719 -4.527 4.32 1 92.06 353 GLN B CA 1
ATOM 7480 C C . GLN B 1 353 ? 28.969 -5.852 4.355 1 92.06 353 GLN B C 1
ATOM 7482 O O . GLN B 1 353 ? 27.844 -5.918 4.852 1 92.06 353 GLN B O 1
ATOM 7487 N N . PHE B 1 354 ? 29.656 -6.836 3.881 1 93.69 354 PHE B N 1
ATOM 7488 C CA . PHE B 1 354 ? 29.062 -8.164 3.803 1 93.69 354 PHE B CA 1
ATOM 7489 C C . PHE B 1 354 ? 28.719 -8.688 5.195 1 93.69 354 PHE B C 1
ATOM 7491 O O . PHE B 1 354 ? 27.625 -9.195 5.418 1 93.69 354 PHE B O 1
ATOM 7498 N N . ARG B 1 355 ? 29.578 -8.562 6.105 1 92.62 355 ARG B N 1
ATOM 7499 C CA . ARG B 1 355 ? 29.375 -9.078 7.457 1 92.62 355 ARG B CA 1
ATOM 7500 C C . ARG B 1 355 ? 28.219 -8.375 8.156 1 92.62 355 ARG B C 1
ATOM 7502 O O . ARG B 1 355 ? 27.391 -9.016 8.797 1 92.62 355 ARG B O 1
ATOM 7509 N N . GLU B 1 356 ? 28.156 -7.059 8.023 1 92.25 356 GLU B N 1
ATOM 7510 C CA . GLU B 1 356 ? 27.109 -6.289 8.672 1 92.25 356 GLU B CA 1
ATOM 7511 C C . GLU B 1 356 ? 25.734 -6.59 8.047 1 92.25 356 GLU B C 1
ATOM 7513 O O . GLU B 1 356 ? 24.734 -6.703 8.758 1 92.25 356 GLU B O 1
ATOM 7518 N N . LEU B 1 357 ? 25.781 -6.684 6.781 1 94.56 357 LEU B N 1
ATOM 7519 C CA . LEU B 1 357 ? 24.531 -6.992 6.086 1 94.56 357 LEU B CA 1
ATOM 7520 C C . LEU B 1 357 ? 24.047 -8.398 6.426 1 94.56 357 LEU B C 1
ATOM 7522 O O . LEU B 1 357 ? 22.844 -8.633 6.57 1 94.56 357 LEU B O 1
ATOM 7526 N N . LEU B 1 358 ? 25.016 -9.312 6.484 1 94.81 358 LEU B N 1
ATOM 7527 C CA . LEU B 1 358 ? 24.688 -10.688 6.848 1 94.81 358 LEU B CA 1
ATOM 7528 C C . LEU B 1 358 ? 24.047 -10.75 8.234 1 94.81 358 LEU B C 1
ATOM 7530 O O . LEU B 1 358 ? 23.031 -11.406 8.422 1 94.81 358 LEU B O 1
ATOM 7534 N N . TYR B 1 359 ? 24.688 -10.047 9.102 1 93.75 359 TYR B N 1
ATOM 7535 C CA . TYR B 1 359 ? 24.156 -10.023 10.461 1 93.75 359 TYR B CA 1
ATOM 7536 C C . TYR B 1 359 ? 22.75 -9.453 10.5 1 93.75 359 TYR B C 1
ATOM 7538 O O . TYR B 1 359 ? 21.875 -10 11.164 1 93.75 359 TYR B O 1
ATOM 7546 N N . ARG B 1 360 ? 22.516 -8.438 9.805 1 91.69 360 ARG B N 1
ATOM 7547 C CA . ARG B 1 360 ? 21.219 -7.781 9.758 1 91.69 360 ARG B CA 1
ATOM 7548 C C . ARG B 1 360 ? 20.172 -8.703 9.141 1 91.69 360 ARG B C 1
ATOM 7550 O O . ARG B 1 360 ? 19.031 -8.758 9.617 1 91.69 360 ARG B O 1
ATOM 7557 N N . GLU B 1 361 ? 20.594 -9.359 8.125 1 91.5 361 GLU B N 1
ATOM 7558 C CA . GLU B 1 361 ? 19.656 -10.258 7.438 1 91.5 361 GLU B CA 1
ATOM 7559 C C . GLU B 1 361 ? 19.281 -11.438 8.32 1 91.5 361 GLU B C 1
ATOM 7561 O O . GLU B 1 361 ? 18.125 -11.883 8.32 1 91.5 361 GLU B O 1
ATOM 7566 N N . ILE B 1 362 ? 20.234 -11.977 9.023 1 92.56 362 ILE B N 1
ATOM 7567 C CA . ILE B 1 362 ? 19.969 -13.086 9.93 1 92.56 362 ILE B CA 1
ATOM 7568 C C . ILE B 1 362 ? 19.016 -12.633 11.039 1 92.56 362 ILE B C 1
ATOM 7570 O O . ILE B 1 362 ? 18.031 -13.32 11.336 1 92.56 362 ILE B O 1
ATOM 7574 N N . GLN B 1 363 ? 19.25 -11.477 11.578 1 90.31 363 GLN B N 1
ATOM 7575 C CA . GLN B 1 363 ? 18.391 -10.945 12.641 1 90.31 363 GLN B CA 1
ATOM 7576 C C . GLN B 1 363 ? 16.984 -10.672 12.125 1 90.31 363 GLN B C 1
ATOM 7578 O O . GLN B 1 363 ? 16 -10.945 12.82 1 90.31 363 GLN B O 1
ATOM 7583 N N . GLY B 1 364 ? 16.906 -10.109 10.953 1 87.62 364 GLY B N 1
ATOM 7584 C CA . GLY B 1 364 ? 15.609 -9.82 10.352 1 87.62 364 GLY B CA 1
ATOM 7585 C C . GLY B 1 364 ? 14.773 -11.062 10.125 1 87.62 364 GLY B C 1
ATOM 7586 O O . GLY B 1 364 ? 13.562 -11.047 10.336 1 87.62 364 GLY B O 1
ATOM 7587 N N . THR B 1 365 ? 15.438 -12.102 9.727 1 86.44 365 THR B N 1
ATOM 7588 C CA . THR B 1 365 ? 14.734 -13.352 9.461 1 86.44 365 THR B CA 1
ATOM 7589 C C . THR B 1 365 ? 14.273 -14.008 10.758 1 86.44 365 THR B C 1
ATOM 7591 O O . THR B 1 365 ? 13.172 -14.547 10.828 1 86.44 365 THR B O 1
ATOM 7594 N N . MET B 1 366 ? 15.031 -13.898 11.773 1 86.94 366 MET B N 1
ATOM 7595 C CA . MET B 1 366 ? 14.727 -14.547 13.047 1 86.94 366 MET B CA 1
ATOM 7596 C C . MET B 1 366 ? 13.664 -13.766 13.82 1 86.94 366 MET B C 1
ATOM 7598 O O . MET B 1 366 ? 12.898 -14.344 14.594 1 86.94 366 MET B O 1
ATOM 7602 N N . ARG B 1 367 ? 13.562 -12.414 13.547 1 85.62 367 ARG B N 1
ATOM 7603 C CA . ARG B 1 367 ? 12.656 -11.562 14.305 1 85.62 367 ARG B CA 1
ATOM 7604 C C . ARG B 1 367 ? 11.305 -11.438 13.602 1 85.62 367 ARG B C 1
ATOM 7606 O O . ARG B 1 367 ? 10.406 -10.75 14.094 1 85.62 367 ARG B O 1
ATOM 7613 N N . ASN B 1 368 ? 11.133 -12.016 12.492 1 78.25 368 ASN B N 1
ATOM 7614 C CA . ASN B 1 368 ? 9.852 -12.078 11.797 1 78.25 368 ASN B CA 1
ATOM 7615 C C . ASN B 1 368 ? 9.297 -13.5 11.758 1 78.25 368 ASN B C 1
ATOM 7617 O O . ASN B 1 368 ? 9.273 -14.133 10.703 1 78.25 368 ASN B O 1
ATOM 7621 N N . PRO B 1 369 ? 8.727 -13.914 12.719 1 78.38 369 PRO B N 1
ATOM 7622 C CA . PRO B 1 369 ? 8.305 -15.312 12.789 1 78.38 369 PRO B CA 1
ATOM 7623 C C . PRO B 1 369 ? 7.039 -15.586 11.977 1 78.38 369 PRO B C 1
ATOM 7625 O O . PRO B 1 369 ? 6.809 -16.719 11.547 1 78.38 369 PRO B O 1
ATOM 7628 N N . VAL B 1 370 ? 6.293 -14.57 11.797 1 74.25 370 VAL B N 1
ATOM 7629 C CA . VAL B 1 370 ? 5.023 -14.773 11.102 1 74.25 370 VAL B CA 1
ATOM 7630 C C . VAL B 1 370 ? 5.289 -15.297 9.688 1 74.25 370 VAL B C 1
ATOM 7632 O O . VAL B 1 370 ? 4.637 -16.234 9.234 1 74.25 370 VAL B O 1
ATOM 7635 N N . VAL B 1 371 ? 6.258 -14.781 9.016 1 71.94 371 VAL B N 1
ATOM 7636 C CA . VAL B 1 371 ? 6.57 -15.18 7.645 1 71.94 371 VAL B CA 1
ATOM 7637 C C . VAL B 1 371 ? 7.109 -16.609 7.629 1 71.94 371 VAL B C 1
ATOM 7639 O O . VAL B 1 371 ? 6.758 -17.406 6.758 1 71.94 371 VAL B O 1
ATOM 7642 N N . LEU B 1 372 ? 7.844 -16.984 8.594 1 78.5 372 LEU B N 1
ATOM 7643 C CA . LEU B 1 372 ? 8.414 -18.328 8.688 1 78.5 372 LEU B CA 1
ATOM 7644 C C . LEU B 1 372 ? 7.328 -19.359 8.992 1 78.5 372 LEU B C 1
ATOM 7646 O O . LEU B 1 372 ? 7.312 -20.438 8.398 1 78.5 372 LEU B O 1
ATOM 7650 N N . ILE B 1 373 ? 6.445 -18.953 9.82 1 83.56 373 ILE B N 1
ATOM 7651 C CA . ILE B 1 373 ? 5.375 -19.875 10.195 1 83.56 373 ILE B CA 1
ATOM 7652 C C . ILE B 1 373 ? 4.469 -20.125 8.992 1 83.56 373 ILE B C 1
ATOM 7654 O O . ILE B 1 373 ? 4.094 -21.266 8.719 1 83.56 373 ILE B O 1
ATOM 7658 N N . MET B 1 374 ? 4.125 -19.109 8.297 1 75.31 374 MET B N 1
ATOM 7659 C CA . MET B 1 374 ? 3.277 -19.266 7.113 1 75.31 374 MET B CA 1
ATOM 7660 C C . MET B 1 374 ? 3.971 -20.094 6.047 1 75.31 374 MET B C 1
ATOM 7662 O O . MET B 1 374 ? 3.334 -20.922 5.387 1 75.31 374 MET B O 1
ATOM 7666 N N . ARG B 1 375 ? 5.215 -19.906 5.922 1 78.94 375 ARG B N 1
ATOM 7667 C CA . ARG B 1 375 ? 6.016 -20.656 4.957 1 78.94 375 ARG B CA 1
ATOM 7668 C C . ARG B 1 375 ? 5.957 -22.141 5.246 1 78.94 375 ARG B C 1
ATOM 7670 O O . ARG B 1 375 ? 5.668 -22.953 4.355 1 78.94 375 ARG B O 1
ATOM 7677 N N . TYR B 1 376 ? 6.078 -22.547 6.43 1 87.38 376 TYR B N 1
ATOM 7678 C CA . TYR B 1 376 ? 6.141 -23.969 6.773 1 87.38 376 TYR B CA 1
ATOM 7679 C C . TYR B 1 376 ? 4.746 -24.562 6.91 1 87.38 376 TYR B C 1
ATOM 7681 O O . TYR B 1 376 ? 4.547 -25.75 6.684 1 87.38 376 TYR B O 1
ATOM 7689 N N . MET B 1 377 ? 3.824 -23.734 7.191 1 86.81 377 MET B N 1
ATOM 7690 C CA . MET B 1 377 ? 2.445 -24.219 7.191 1 86.81 377 MET B CA 1
ATOM 7691 C C . MET B 1 377 ? 1.997 -24.578 5.781 1 86.81 377 MET B C 1
ATOM 7693 O O . MET B 1 377 ? 1.352 -25.609 5.578 1 86.81 377 MET B O 1
ATOM 7697 N N . ILE B 1 378 ? 2.375 -23.797 4.852 1 83.44 378 ILE B N 1
ATOM 7698 C CA . ILE B 1 378 ? 2.01 -24.062 3.463 1 83.44 378 ILE B CA 1
ATOM 7699 C C . ILE B 1 378 ? 2.732 -25.312 2.969 1 83.44 378 ILE B C 1
ATOM 7701 O O . ILE B 1 378 ? 2.127 -26.172 2.322 1 83.44 378 ILE B O 1
ATOM 7705 N N . LEU B 1 379 ? 3.996 -25.453 3.342 1 88.12 379 LEU B N 1
ATOM 7706 C CA . LEU B 1 379 ? 4.766 -26.625 2.951 1 88.12 379 LEU B CA 1
ATOM 7707 C C . LEU B 1 379 ? 4.188 -27.891 3.586 1 88.12 379 LEU B C 1
ATOM 7709 O O . LEU B 1 379 ? 4.16 -28.938 2.955 1 88.12 379 LEU B O 1
ATOM 7713 N N . LEU B 1 380 ? 3.711 -27.625 4.766 1 92.25 380 LEU B N 1
ATOM 7714 C CA . LEU B 1 380 ? 3.143 -28.781 5.469 1 92.25 380 LEU B CA 1
ATOM 7715 C C . LEU B 1 380 ? 1.841 -29.219 4.812 1 92.25 380 LEU B C 1
ATOM 7717 O O . LEU B 1 380 ? 1.673 -30.406 4.5 1 92.25 380 LEU B O 1
ATOM 7721 N N . VAL B 1 381 ? 0.995 -28.328 4.559 1 89.5 381 VAL B N 1
ATOM 7722 C CA . VAL B 1 381 ? -0.32 -28.656 4.02 1 89.5 381 VAL B CA 1
ATOM 7723 C C . VAL B 1 381 ? -0.175 -29.188 2.594 1 89.5 381 VAL B C 1
ATOM 7725 O O . VAL B 1 381 ? -0.727 -30.234 2.254 1 89.5 381 VAL B O 1
ATOM 7728 N N . LEU B 1 382 ? 0.545 -28.547 1.762 1 89.69 382 LEU B N 1
ATOM 7729 C CA . LEU B 1 382 ? 0.72 -28.969 0.376 1 89.69 382 LEU B CA 1
ATOM 7730 C C . LEU B 1 382 ? 1.58 -30.219 0.294 1 89.69 382 LEU B C 1
ATOM 7732 O O . LEU B 1 382 ? 1.318 -31.109 -0.524 1 89.69 382 LEU B O 1
ATOM 7736 N N . GLY B 1 383 ? 2.66 -30.234 1.171 1 92.38 383 GLY B N 1
ATOM 7737 C CA . GLY B 1 383 ? 3.484 -31.422 1.216 1 92.38 383 GLY B CA 1
ATOM 7738 C C . GLY B 1 383 ? 2.707 -32.656 1.604 1 92.38 383 GLY B C 1
ATOM 7739 O O . GLY B 1 383 ? 2.865 -33.719 0.987 1 92.38 383 GLY B O 1
ATOM 7740 N N . LEU B 1 384 ? 1.827 -32.531 2.529 1 92.88 384 LEU B N 1
ATOM 7741 C CA . LEU B 1 384 ? 1.005 -33.656 2.961 1 92.88 384 LEU B CA 1
ATOM 7742 C C . LEU B 1 384 ? 0.011 -34.031 1.873 1 92.88 384 LEU B C 1
ATOM 7744 O O . LEU B 1 384 ? -0.26 -35.219 1.675 1 92.88 384 LEU B O 1
ATOM 7748 N N . THR B 1 385 ? -0.49 -33.094 1.296 1 89.81 385 THR B N 1
ATOM 7749 C CA . THR B 1 385 ? -1.409 -33.344 0.198 1 89.81 385 THR B CA 1
ATOM 7750 C C . THR B 1 385 ? -0.71 -34.156 -0.909 1 89.81 385 THR B C 1
ATOM 7752 O O . THR B 1 385 ? -1.25 -35.125 -1.415 1 89.81 385 THR B O 1
ATOM 7755 N N . PHE B 1 386 ? 0.465 -33.781 -1.297 1 91.25 386 PHE B N 1
ATOM 7756 C CA . PHE B 1 386 ? 1.257 -34.5 -2.299 1 91.25 386 PHE B CA 1
ATOM 7757 C C . PHE B 1 386 ? 1.572 -35.906 -1.843 1 91.25 386 PHE B C 1
ATOM 7759 O O . PHE B 1 386 ? 1.412 -36.844 -2.607 1 91.25 386 PHE B O 1
ATOM 7766 N N . ALA B 1 387 ? 1.968 -36 -0.604 1 93.25 387 ALA B N 1
ATOM 7767 C CA . ALA B 1 387 ? 2.373 -37.281 -0.062 1 93.25 387 ALA B CA 1
ATOM 7768 C C . ALA B 1 387 ? 1.203 -38.25 -0.045 1 93.25 387 ALA B C 1
ATOM 7770 O O . ALA B 1 387 ? 1.378 -39.438 -0.317 1 93.25 387 ALA B O 1
ATOM 7771 N N . LEU B 1 388 ? 0.077 -37.781 0.177 1 92.62 388 LEU B N 1
ATOM 7772 C CA . LEU B 1 388 ? -1.096 -38.625 0.273 1 92.62 388 LEU B CA 1
ATOM 7773 C C . LEU B 1 388 ? -1.6 -39.031 -1.112 1 92.62 388 LEU B C 1
ATOM 7775 O O . LEU B 1 388 ? -2.066 -40.156 -1.315 1 92.62 388 LEU B O 1
ATOM 7779 N N . ILE B 1 389 ? -1.486 -38.156 -2 1 91.19 389 ILE B N 1
ATOM 7780 C CA . ILE B 1 389 ? -1.933 -38.406 -3.359 1 91.19 389 ILE B CA 1
ATOM 7781 C C . ILE B 1 389 ? -1.009 -39.438 -4.004 1 91.19 389 ILE B C 1
ATOM 7783 O O . ILE B 1 389 ? -1.472 -40.344 -4.699 1 91.19 389 ILE B O 1
ATOM 7787 N N . PHE B 1 390 ? 0.253 -39.344 -3.764 1 92.62 390 PHE B N 1
ATOM 7788 C CA . PHE B 1 390 ? 1.244 -40.25 -4.324 1 92.62 390 PHE B CA 1
ATOM 7789 C C . PHE B 1 390 ? 1.674 -41.281 -3.295 1 92.62 390 PHE B C 1
ATOM 7791 O O . PHE B 1 390 ? 2.842 -41.656 -3.25 1 92.62 390 PHE B O 1
ATOM 7798 N N . PHE B 1 391 ? 0.768 -41.656 -2.48 1 92.19 391 PHE B N 1
ATOM 7799 C CA . PHE B 1 391 ? 1.07 -42.594 -1.401 1 92.19 391 PHE B CA 1
ATOM 7800 C C . PHE B 1 391 ? 1.599 -43.906 -1.956 1 92.19 391 PHE B C 1
ATOM 7802 O O . PHE B 1 391 ? 0.98 -44.5 -2.838 1 92.19 391 PHE B O 1
ATOM 7809 N N . ASP B 1 392 ? 2.834 -44.344 -1.589 1 90.5 392 ASP B N 1
ATOM 7810 C CA . ASP B 1 392 ? 3.467 -45.625 -1.886 1 90.5 392 ASP B CA 1
ATOM 7811 C C . ASP B 1 392 ? 3.729 -45.781 -3.383 1 90.5 392 ASP B C 1
ATOM 7813 O O . ASP B 1 392 ? 3.691 -46.875 -3.918 1 90.5 392 ASP B O 1
ATOM 7817 N N . VAL B 1 393 ? 3.926 -44.688 -4.059 1 87.81 393 VAL B N 1
ATOM 7818 C CA . VAL B 1 393 ? 4.133 -44.688 -5.5 1 87.81 393 VAL B CA 1
ATOM 7819 C C . VAL B 1 393 ? 5.445 -45.406 -5.836 1 87.81 393 VAL B C 1
ATOM 7821 O O . VAL B 1 393 ? 5.57 -46.031 -6.891 1 87.81 393 VAL B O 1
ATOM 7824 N N . GLY B 1 394 ? 6.445 -45.375 -4.984 1 83.62 394 GLY B N 1
ATOM 7825 C CA . GLY B 1 394 ? 7.758 -45.938 -5.258 1 83.62 394 GLY B CA 1
ATOM 7826 C C . GLY B 1 394 ? 7.902 -47.375 -4.777 1 83.62 394 GLY B C 1
ATOM 7827 O O . GLY B 1 394 ? 9.016 -47.875 -4.641 1 83.62 394 GLY B O 1
ATOM 7828 N N . GLU B 1 395 ? 6.898 -48.031 -4.371 1 77.44 395 GLU B N 1
ATOM 7829 C CA . GLU B 1 395 ? 6.996 -49.375 -3.781 1 77.44 395 GLU B CA 1
ATOM 7830 C C . GLU B 1 395 ? 7.594 -50.375 -4.77 1 77.44 395 GLU B C 1
ATOM 7832 O O . GLU B 1 395 ? 8.461 -51.156 -4.402 1 77.44 395 GLU B O 1
ATOM 7837 N N . SER B 1 396 ? 7.07 -50.375 -6.004 1 66.81 396 SER B N 1
ATOM 7838 C CA . SER B 1 396 ? 7.5 -51.469 -6.887 1 66.81 396 SER B CA 1
ATOM 7839 C C . SER B 1 396 ? 8.891 -51.188 -7.457 1 66.81 396 SER B C 1
ATOM 7841 O O . SER B 1 396 ? 9.125 -50.125 -8.062 1 66.81 396 SER B O 1
ATOM 7843 N N . ARG B 1 397 ? 9.945 -51.812 -6.961 1 62.59 397 ARG B N 1
ATOM 7844 C CA . ARG B 1 397 ? 11.328 -51.656 -7.395 1 62.59 397 ARG B CA 1
ATOM 7845 C C . ARG B 1 397 ? 11.586 -52.406 -8.695 1 62.59 397 ARG B C 1
ATOM 7847 O O . ARG B 1 397 ? 12.68 -52.312 -9.266 1 62.59 397 ARG B O 1
ATOM 7854 N N . ASP B 1 398 ? 10.516 -53 -9.109 1 62.78 398 ASP B N 1
ATOM 7855 C CA . ASP B 1 398 ? 10.828 -53.844 -10.258 1 62.78 398 ASP B CA 1
ATOM 7856 C C . ASP B 1 398 ? 10.672 -53.062 -11.562 1 62.78 398 ASP B C 1
ATOM 7858 O O . ASP B 1 398 ? 9.586 -52.562 -11.867 1 62.78 398 ASP B O 1
ATOM 7862 N N . GLN B 1 399 ? 11.758 -52.781 -12.156 1 61.09 399 GLN B N 1
ATOM 7863 C CA . GLN B 1 399 ? 11.836 -52.062 -13.43 1 61.09 399 GLN B CA 1
ATOM 7864 C C . GLN B 1 399 ? 10.883 -52.688 -14.461 1 61.09 399 GLN B C 1
ATOM 7866 O O . GLN B 1 399 ? 10.242 -51.938 -15.219 1 61.09 399 GLN B O 1
ATOM 7871 N N . ASP B 1 400 ? 10.836 -53.938 -14.477 1 60.91 400 ASP B N 1
ATOM 7872 C CA . ASP B 1 400 ? 9.992 -54.656 -15.445 1 60.91 400 ASP B CA 1
ATOM 7873 C C . ASP B 1 400 ? 8.516 -54.344 -15.188 1 60.91 400 ASP B C 1
ATOM 7875 O O . ASP B 1 400 ? 7.719 -54.25 -16.125 1 60.91 400 ASP B O 1
ATOM 7879 N N . TYR B 1 401 ? 8.281 -54.156 -14 1 65.69 401 TYR B N 1
ATOM 7880 C CA . TYR B 1 401 ? 6.906 -53.844 -13.625 1 65.69 401 TYR B CA 1
ATOM 7881 C C . TYR B 1 401 ? 6.504 -52.469 -14.117 1 65.69 401 TYR B C 1
ATOM 7883 O O . TYR B 1 401 ? 5.414 -52.281 -14.664 1 65.69 401 TYR B O 1
ATOM 7891 N N . TRP B 1 402 ? 7.438 -51.594 -14.023 1 65.12 402 TRP B N 1
ATOM 7892 C CA . TRP B 1 402 ? 7.129 -50.219 -14.422 1 65.12 402 TRP B CA 1
ATOM 7893 C C . TRP B 1 402 ? 6.961 -50.125 -15.938 1 65.12 402 TRP B C 1
ATOM 7895 O O . TRP B 1 402 ? 6.082 -49.406 -16.422 1 65.12 402 TRP B O 1
ATOM 7905 N N . LEU B 1 403 ? 7.773 -50.875 -16.609 1 61.44 403 LEU B N 1
ATOM 7906 C CA . LEU B 1 403 ? 7.734 -50.844 -18.062 1 61.44 403 LEU B CA 1
ATOM 7907 C C . LEU B 1 403 ? 6.461 -51.469 -18.578 1 61.44 403 LEU B C 1
ATOM 7909 O O . LEU B 1 403 ? 5.945 -51.094 -19.641 1 61.44 403 LEU B O 1
ATOM 7913 N N . GLY B 1 404 ? 6.117 -52.438 -17.812 1 61.69 404 GLY B N 1
ATOM 7914 C CA . GLY B 1 404 ? 4.938 -53.156 -18.25 1 61.69 404 GLY B CA 1
ATOM 7915 C C . GLY B 1 404 ? 3.641 -52.438 -17.938 1 61.69 404 GLY B C 1
ATOM 7916 O O . GLY B 1 404 ? 2.607 -52.719 -18.562 1 61.69 404 GLY B O 1
ATOM 7917 N N . ASN B 1 405 ? 3.771 -51.531 -16.953 1 73.5 405 ASN B N 1
ATOM 7918 C CA . ASN B 1 405 ? 2.584 -50.75 -16.562 1 73.5 405 ASN B CA 1
ATOM 7919 C C . ASN B 1 405 ? 2.789 -49.25 -16.75 1 73.5 405 ASN B C 1
ATOM 7921 O O . ASN B 1 405 ? 3.303 -48.594 -15.859 1 73.5 405 ASN B O 1
ATOM 7925 N N . ALA B 1 406 ? 2.387 -48.688 -17.859 1 72.62 406 ALA B N 1
ATOM 7926 C CA . ALA B 1 406 ? 2.592 -47.312 -18.25 1 72.62 406 ALA B CA 1
ATOM 7927 C C . ALA B 1 406 ? 1.983 -46.344 -17.234 1 72.62 406 ALA B C 1
ATOM 7929 O O . ALA B 1 406 ? 2.551 -45.281 -16.938 1 72.62 406 ALA B O 1
ATOM 7930 N N . ALA B 1 407 ? 0.905 -46.781 -16.594 1 74.62 407 ALA B N 1
ATOM 7931 C CA . ALA B 1 407 ? 0.206 -45.938 -15.656 1 74.62 407 ALA B CA 1
ATOM 7932 C C . ALA B 1 407 ? 1.002 -45.781 -14.359 1 74.62 407 ALA B C 1
ATOM 7934 O O . ALA B 1 407 ? 1.041 -44.688 -13.773 1 74.62 407 ALA B O 1
ATOM 7935 N N . VAL B 1 408 ? 1.628 -46.812 -13.938 1 78.88 408 VAL B N 1
ATOM 7936 C CA . VAL B 1 408 ? 2.404 -46.781 -12.703 1 78.88 408 VAL B CA 1
ATOM 7937 C C . VAL B 1 408 ? 3.67 -45.969 -12.906 1 78.88 408 VAL B C 1
ATOM 7939 O O . VAL B 1 408 ? 4.066 -45.188 -12.016 1 78.88 408 VAL B O 1
ATOM 7942 N N . PHE B 1 409 ? 4.281 -46.125 -14.062 1 81.19 409 PHE B N 1
ATOM 7943 C CA . PHE B 1 409 ? 5.465 -45.344 -14.359 1 81.19 409 PHE B CA 1
ATOM 7944 C C . PHE B 1 409 ? 5.113 -43.844 -14.422 1 81.19 409 PHE B C 1
ATOM 7946 O O . PHE B 1 409 ? 5.859 -43 -13.906 1 81.19 409 PHE B O 1
ATOM 7953 N N . GLN B 1 410 ? 4.047 -43.594 -15.023 1 81.44 410 GLN B N 1
ATOM 7954 C CA . GLN B 1 410 ? 3.619 -42.219 -15.133 1 81.44 410 GLN B CA 1
ATOM 7955 C C . GLN B 1 410 ? 3.393 -41.594 -13.758 1 81.44 410 GLN B C 1
ATOM 7957 O O . GLN B 1 410 ? 3.754 -40.438 -13.523 1 81.44 410 GLN B O 1
ATOM 7962 N N . SER B 1 411 ? 2.805 -42.344 -12.891 1 86.38 411 SER B N 1
ATOM 7963 C CA . SER B 1 411 ? 2.561 -41.844 -11.539 1 86.38 411 SER B CA 1
ATOM 7964 C C . SER B 1 411 ? 3.869 -41.594 -10.797 1 86.38 411 SER B C 1
ATOM 7966 O O . SER B 1 411 ? 4 -40.594 -10.086 1 86.38 411 SER B O 1
ATOM 7968 N N . TYR B 1 412 ? 4.766 -42.531 -11 1 89 412 TYR B N 1
ATOM 7969 C CA . TYR B 1 412 ? 6.062 -42.375 -10.344 1 89 412 TYR B CA 1
ATOM 7970 C C . TYR B 1 412 ? 6.82 -41.188 -10.914 1 89 412 TYR B C 1
ATOM 7972 O O . TYR B 1 412 ? 7.359 -40.375 -10.164 1 89 412 TYR B O 1
ATOM 7980 N N . PHE B 1 413 ? 6.848 -41.062 -12.188 1 88.81 413 PHE B N 1
ATOM 7981 C CA . PHE B 1 413 ? 7.488 -39.938 -12.844 1 88.81 413 PHE B CA 1
ATOM 7982 C C . PHE B 1 413 ? 6.77 -38.656 -12.492 1 88.81 413 PHE B C 1
ATOM 7984 O O . PHE B 1 413 ? 7.41 -37.625 -12.273 1 88.81 413 PHE B O 1
ATOM 7991 N N . GLY B 1 414 ? 5.453 -38.719 -12.438 1 89.81 414 GLY B N 1
ATOM 7992 C CA . GLY B 1 414 ? 4.668 -37.562 -12.031 1 89.81 414 GLY B CA 1
ATOM 7993 C C . GLY B 1 414 ? 4.992 -37.094 -10.633 1 89.81 414 GLY B C 1
ATOM 7994 O O . GLY B 1 414 ? 5.027 -35.875 -10.383 1 89.81 414 GLY B O 1
ATOM 7995 N N . ALA B 1 415 ? 5.207 -38 -9.75 1 92.94 415 ALA B N 1
ATOM 7996 C CA . ALA B 1 415 ? 5.574 -37.656 -8.383 1 92.94 415 ALA B CA 1
ATOM 7997 C C . ALA B 1 415 ? 6.91 -36.906 -8.352 1 92.94 415 ALA B C 1
ATOM 7999 O O . ALA B 1 415 ? 7.066 -35.938 -7.617 1 92.94 415 ALA B O 1
ATOM 8000 N N . ILE B 1 416 ? 7.867 -37.375 -9.195 1 93.69 416 ILE B N 1
ATOM 8001 C CA . ILE B 1 416 ? 9.188 -36.781 -9.266 1 93.69 416 ILE B CA 1
ATOM 8002 C C . ILE B 1 416 ? 9.07 -35.344 -9.773 1 93.69 416 ILE B C 1
ATOM 8004 O O . ILE B 1 416 ? 9.617 -34.406 -9.18 1 93.69 416 ILE B O 1
ATOM 8008 N N . VAL B 1 417 ? 8.336 -35.156 -10.797 1 93.44 417 VAL B N 1
ATOM 8009 C CA . VAL B 1 417 ? 8.172 -33.844 -11.406 1 93.44 417 VAL B CA 1
ATOM 8010 C C . VAL B 1 417 ? 7.402 -32.906 -10.461 1 93.44 417 VAL B C 1
ATOM 8012 O O . VAL B 1 417 ? 7.77 -31.75 -10.281 1 93.44 417 VAL B O 1
ATOM 8015 N N . ALA B 1 418 ? 6.387 -33.469 -9.844 1 93.44 418 ALA B N 1
ATOM 8016 C CA . ALA B 1 418 ? 5.543 -32.688 -8.945 1 93.44 418 ALA B CA 1
ATOM 8017 C C . ALA B 1 418 ? 6.348 -32.125 -7.77 1 93.44 418 ALA B C 1
ATOM 8019 O O . ALA B 1 418 ? 6.172 -30.984 -7.371 1 93.44 418 ALA B O 1
ATOM 8020 N N . LEU B 1 419 ? 7.172 -32.906 -7.227 1 95.12 419 LEU B N 1
ATOM 8021 C CA . LEU B 1 419 ? 7.984 -32.469 -6.098 1 95.12 419 LEU B CA 1
ATOM 8022 C C . LEU B 1 419 ? 8.922 -31.344 -6.508 1 95.12 419 LEU B C 1
ATOM 8024 O O . LEU B 1 419 ? 9.133 -30.391 -5.746 1 95.12 419 LEU B O 1
ATOM 8028 N N . ASN B 1 420 ? 9.492 -31.438 -7.688 1 96.12 420 ASN B N 1
ATOM 8029 C CA . ASN B 1 420 ? 10.375 -30.375 -8.172 1 96.12 420 ASN B CA 1
ATOM 8030 C C . ASN B 1 420 ? 9.594 -29.094 -8.461 1 96.12 420 ASN B C 1
ATOM 8032 O O . ASN B 1 420 ? 10.094 -27.984 -8.219 1 96.12 420 ASN B O 1
ATOM 8036 N N . ILE B 1 421 ? 8.414 -29.266 -8.992 1 94.19 421 ILE B N 1
ATOM 8037 C CA . ILE B 1 421 ? 7.566 -28.109 -9.234 1 94.19 421 ILE B CA 1
ATOM 8038 C C . ILE B 1 421 ? 7.219 -27.438 -7.91 1 94.19 421 ILE B C 1
ATOM 8040 O O . ILE B 1 421 ? 7.246 -26.203 -7.797 1 94.19 421 ILE B O 1
ATOM 8044 N N . MET B 1 422 ? 6.906 -28.234 -6.941 1 92.38 422 MET B N 1
ATOM 8045 C CA . MET B 1 422 ? 6.57 -27.703 -5.625 1 92.38 422 MET B CA 1
ATOM 8046 C C . MET B 1 422 ? 7.738 -26.922 -5.031 1 92.38 422 MET B C 1
ATOM 8048 O O . MET B 1 422 ? 7.547 -25.859 -4.438 1 92.38 422 MET B O 1
ATOM 8052 N N . ALA B 1 423 ? 8.859 -27.516 -5.18 1 93 423 ALA B N 1
ATOM 8053 C CA . ALA B 1 423 ? 10.047 -26.828 -4.68 1 93 423 ALA B CA 1
ATOM 8054 C C . ALA B 1 423 ? 10.25 -25.484 -5.391 1 93 423 ALA B C 1
ATOM 8056 O O . ALA B 1 423 ? 10.562 -24.484 -4.754 1 93 423 ALA B O 1
ATOM 8057 N N . MET B 1 424 ? 10.062 -25.5 -6.66 1 93.75 424 MET B N 1
ATOM 8058 C CA . MET B 1 424 ? 10.25 -24.281 -7.453 1 93.75 424 MET B CA 1
ATOM 8059 C C . MET B 1 424 ? 9.211 -23.234 -7.078 1 93.75 424 MET B C 1
ATOM 8061 O O . MET B 1 424 ? 9.562 -22.094 -6.77 1 93.75 424 MET B O 1
ATOM 8065 N N . MET B 1 425 ? 7.973 -23.641 -7.09 1 89.56 425 MET B N 1
ATOM 8066 C CA . MET B 1 425 ? 6.887 -22.688 -6.867 1 89.56 425 MET B CA 1
ATOM 8067 C C . MET B 1 425 ? 6.867 -22.203 -5.418 1 89.56 425 MET B C 1
ATOM 8069 O O . MET B 1 425 ? 6.559 -21.047 -5.145 1 89.56 425 MET B O 1
ATOM 8073 N N . GLY B 1 426 ? 7.137 -23.109 -4.484 1 85.31 426 GLY B N 1
ATOM 8074 C CA . GLY B 1 426 ? 7.168 -22.734 -3.082 1 85.31 426 GLY B CA 1
ATOM 8075 C C . GLY B 1 426 ? 8.172 -21.625 -2.779 1 85.31 426 GLY B C 1
ATOM 8076 O O . GLY B 1 426 ? 7.879 -20.703 -2.025 1 85.31 426 GLY B O 1
ATOM 8077 N N . SER B 1 427 ? 9.227 -21.719 -3.408 1 87.5 427 SER B N 1
ATOM 8078 C CA . SER B 1 427 ? 10.289 -20.75 -3.178 1 87.5 427 SER B CA 1
ATOM 8079 C C . SER B 1 427 ? 10.031 -19.453 -3.963 1 87.5 427 SER B C 1
ATOM 8081 O O . SER B 1 427 ? 10.195 -18.359 -3.434 1 87.5 427 SER B O 1
ATOM 8083 N N . ALA B 1 428 ? 9.625 -19.594 -5.148 1 87.31 428 ALA B N 1
ATOM 8084 C CA . ALA B 1 428 ? 9.43 -18.438 -6.02 1 87.31 428 ALA B CA 1
ATOM 8085 C C . ALA B 1 428 ? 8.312 -17.531 -5.508 1 87.31 428 ALA B C 1
ATOM 8087 O O . ALA B 1 428 ? 8.422 -16.312 -5.547 1 87.31 428 ALA B O 1
ATOM 8088 N N . GLN B 1 429 ? 7.277 -18.125 -5.047 1 83.31 429 GLN B N 1
ATOM 8089 C CA . GLN B 1 429 ? 6.109 -17.359 -4.625 1 83.31 429 GLN B CA 1
ATOM 8090 C C . GLN B 1 429 ? 6.43 -16.5 -3.408 1 83.31 429 GLN B C 1
ATOM 8092 O O . GLN B 1 429 ? 6.047 -15.328 -3.354 1 83.31 429 GLN B O 1
ATOM 8097 N N . THR B 1 430 ? 7.148 -17.016 -2.438 1 79.44 430 THR B N 1
ATOM 8098 C CA . THR B 1 430 ? 7.504 -16.281 -1.234 1 79.44 430 THR B CA 1
ATOM 8099 C C . THR B 1 430 ? 8.523 -15.188 -1.554 1 79.44 430 THR B C 1
ATOM 8101 O O . THR B 1 430 ? 8.43 -14.07 -1.032 1 79.44 430 THR B O 1
ATOM 8104 N N . ALA B 1 431 ? 9.359 -15.555 -2.438 1 84.75 431 ALA B N 1
ATOM 8105 C CA . ALA B 1 431 ? 10.453 -14.633 -2.758 1 84.75 431 ALA B CA 1
ATOM 8106 C C . ALA B 1 431 ? 9.945 -13.461 -3.592 1 84.75 431 ALA B C 1
ATOM 8108 O O . ALA B 1 431 ? 10.438 -12.336 -3.451 1 84.75 431 ALA B O 1
ATOM 8109 N N . VAL B 1 432 ? 8.992 -13.68 -4.41 1 87.12 432 VAL B N 1
ATOM 8110 C CA . VAL B 1 432 ? 8.516 -12.641 -5.32 1 87.12 432 VAL B CA 1
ATOM 8111 C C . VAL B 1 432 ? 7.758 -11.57 -4.539 1 87.12 432 VAL B C 1
ATOM 8113 O O . VAL B 1 432 ? 7.711 -10.414 -4.949 1 87.12 432 VAL B O 1
ATOM 8116 N N . LEU B 1 433 ? 7.219 -11.883 -3.402 1 81.62 433 LEU B N 1
ATOM 8117 C CA . LEU B 1 433 ? 6.512 -10.938 -2.547 1 81.62 433 LEU B CA 1
ATOM 8118 C C . LEU B 1 433 ? 7.492 -10.156 -1.674 1 81.62 433 LEU B C 1
ATOM 8120 O O . LEU B 1 433 ? 7.273 -8.977 -1.387 1 81.62 433 LEU B O 1
ATOM 8124 N N . ALA B 1 434 ? 8.562 -10.734 -1.366 1 80 434 ALA B N 1
ATOM 8125 C CA . ALA B 1 434 ? 9.477 -10.18 -0.374 1 80 434 ALA B CA 1
ATOM 8126 C C . ALA B 1 434 ? 10.461 -9.203 -1.018 1 80 434 ALA B C 1
ATOM 8128 O O . ALA B 1 434 ? 10.742 -8.141 -0.464 1 80 434 ALA B O 1
ATOM 8129 N N . TYR B 1 435 ? 10.922 -9.453 -2.174 1 85.31 435 TYR B N 1
ATOM 8130 C CA . TYR B 1 435 ? 12.047 -8.719 -2.742 1 85.31 435 TYR B CA 1
ATOM 8131 C C . TYR B 1 435 ? 11.625 -7.316 -3.164 1 85.31 435 TYR B C 1
ATOM 8133 O O . TYR B 1 435 ? 12.336 -6.34 -2.896 1 85.31 435 TYR B O 1
ATOM 8141 N N . PRO B 1 436 ? 10.469 -7.188 -3.746 1 82.62 436 PRO B N 1
ATOM 8142 C CA . PRO B 1 436 ? 10.094 -5.824 -4.125 1 82.62 436 PRO B CA 1
ATOM 8143 C C . PRO B 1 436 ? 9.906 -4.906 -2.918 1 82.62 436 PRO B C 1
ATOM 8145 O O . PRO B 1 436 ? 10.227 -3.717 -2.986 1 82.62 436 PRO B O 1
ATOM 8148 N N . ALA B 1 437 ? 9.508 -5.434 -1.888 1 76.69 437 ALA B N 1
ATOM 8149 C CA . ALA B 1 437 ? 9.32 -4.648 -0.673 1 76.69 437 ALA B CA 1
ATOM 8150 C C . ALA B 1 437 ? 10.656 -4.18 -0.105 1 76.69 437 ALA B C 1
ATOM 8152 O O . ALA B 1 437 ? 10.75 -3.098 0.475 1 76.69 437 ALA B O 1
ATOM 8153 N N . GLN B 1 438 ? 11.695 -4.934 -0.316 1 83.62 438 GLN B N 1
ATOM 8154 C CA . GLN B 1 438 ? 13.008 -4.633 0.246 1 83.62 438 GLN B CA 1
ATOM 8155 C C . GLN B 1 438 ? 13.805 -3.725 -0.684 1 83.62 438 GLN B C 1
ATOM 8157 O O . GLN B 1 438 ? 14.789 -3.113 -0.265 1 83.62 438 GLN B O 1
ATOM 8162 N N . ARG B 1 439 ? 13.359 -3.68 -1.861 1 85.19 439 ARG B N 1
ATOM 8163 C CA . ARG B 1 439 ? 14.102 -2.898 -2.848 1 85.19 439 ARG B CA 1
ATOM 8164 C C . ARG B 1 439 ? 14.109 -1.418 -2.482 1 85.19 439 ARG B C 1
ATOM 8166 O O . ARG B 1 439 ? 15.117 -0.734 -2.656 1 85.19 439 ARG B O 1
ATOM 8173 N N . GLY B 1 440 ? 13.07 -0.889 -1.939 1 78.12 440 GLY B N 1
ATOM 8174 C CA . GLY B 1 440 ? 13.016 0.508 -1.538 1 78.12 440 GLY B CA 1
ATOM 8175 C C . GLY B 1 440 ? 14.047 0.868 -0.487 1 78.12 440 GLY B C 1
ATOM 8176 O O . GLY B 1 440 ? 14.695 1.913 -0.578 1 78.12 440 GLY B O 1
ATOM 8177 N N . ILE B 1 441 ? 14.219 0.02 0.429 1 82.94 441 ILE B N 1
ATOM 8178 C CA . ILE B 1 441 ? 15.203 0.229 1.484 1 82.94 441 ILE B CA 1
ATOM 8179 C C . ILE B 1 441 ? 16.609 0.201 0.891 1 82.94 441 ILE B C 1
ATOM 8181 O O . ILE B 1 441 ? 17.453 1.034 1.232 1 82.94 441 ILE B O 1
ATOM 8185 N N . PHE B 1 442 ? 16.828 -0.726 -0.015 1 87.19 442 PHE B N 1
ATOM 8186 C CA . PHE B 1 442 ? 18.125 -0.857 -0.66 1 87.19 442 PHE B CA 1
ATOM 8187 C C . PHE B 1 442 ? 18.484 0.406 -1.436 1 87.19 442 PHE B C 1
ATOM 8189 O O . PHE B 1 442 ? 19.594 0.922 -1.323 1 87.19 442 PHE B O 1
ATOM 8196 N N . LEU B 1 443 ? 17.562 0.899 -2.184 1 79.56 443 LEU B N 1
ATOM 8197 C CA . LEU B 1 443 ? 17.812 2.062 -3.025 1 79.56 443 LEU B CA 1
ATOM 8198 C C . LEU B 1 443 ? 18.141 3.287 -2.176 1 79.56 443 LEU B C 1
ATOM 8200 O O . LEU B 1 443 ? 19.016 4.074 -2.527 1 79.56 443 LEU B O 1
ATOM 8204 N N . ARG B 1 444 ? 17.531 3.393 -1.077 1 76.31 444 ARG B N 1
ATOM 8205 C CA . ARG B 1 444 ? 17.781 4.523 -0.189 1 76.31 444 ARG B CA 1
ATOM 8206 C C . ARG B 1 444 ? 19.156 4.414 0.463 1 76.31 444 ARG B C 1
ATOM 8208 O O . ARG B 1 444 ? 19.891 5.398 0.528 1 76.31 444 ARG B O 1
ATOM 8215 N N . GLU B 1 445 ? 19.422 3.275 0.93 1 81.19 445 GLU B N 1
ATOM 8216 C CA . GLU B 1 445 ? 20.703 3.072 1.603 1 81.19 445 GLU B CA 1
ATOM 8217 C C . GLU B 1 445 ? 21.859 3.139 0.613 1 81.19 445 GLU B C 1
ATOM 8219 O O . GLU B 1 445 ? 22.953 3.592 0.958 1 81.19 445 GLU B O 1
ATOM 8224 N N . TYR B 1 446 ? 21.547 2.666 -0.578 1 80.44 446 TYR B N 1
ATOM 8225 C CA . TYR B 1 446 ? 22.547 2.764 -1.632 1 80.44 446 TYR B CA 1
ATOM 8226 C C . TYR B 1 446 ? 22.828 4.219 -1.99 1 80.44 446 TYR B C 1
ATOM 8228 O O . TYR B 1 446 ? 23.984 4.605 -2.203 1 80.44 446 TYR B O 1
ATOM 8236 N N . ALA B 1 447 ? 21.781 4.984 -2.012 1 71.81 447 ALA B N 1
ATOM 8237 C CA . ALA B 1 447 ? 21.906 6.406 -2.326 1 71.81 447 ALA B CA 1
ATOM 8238 C C . ALA B 1 447 ? 22.703 7.141 -1.246 1 71.81 447 ALA B C 1
ATOM 8240 O O . ALA B 1 447 ? 23.391 8.125 -1.529 1 71.81 447 ALA B O 1
ATOM 8241 N N . SER B 1 448 ? 22.594 6.605 -0.019 1 72.81 448 SER B N 1
ATOM 8242 C CA . SER B 1 448 ? 23.328 7.207 1.088 1 72.81 448 SER B CA 1
ATOM 8243 C C . SER B 1 448 ? 24.75 6.668 1.157 1 72.81 448 SER B C 1
ATOM 8245 O O . SER B 1 448 ? 25.469 6.906 2.135 1 72.81 448 SER B O 1
ATOM 8247 N N . ASN B 1 449 ? 25.125 5.789 0.191 1 75.5 449 ASN B N 1
ATOM 8248 C CA . ASN B 1 449 ? 26.484 5.258 0.037 1 75.5 449 ASN B CA 1
ATOM 8249 C C . ASN B 1 449 ? 26.875 4.367 1.212 1 75.5 449 ASN B C 1
ATOM 8251 O O . ASN B 1 449 ? 28 4.422 1.691 1 75.5 449 ASN B O 1
ATOM 8255 N N . MET B 1 450 ? 25.922 3.646 1.656 1 79.25 450 MET B N 1
ATOM 8256 C CA . MET B 1 450 ? 26.203 2.77 2.789 1 79.25 450 MET B CA 1
ATOM 8257 C C . MET B 1 450 ? 26.938 1.508 2.332 1 79.25 450 MET B C 1
ATOM 8259 O O . MET B 1 450 ? 27.906 1.091 2.953 1 79.25 450 MET B O 1
ATOM 8263 N N . TYR B 1 451 ? 26.391 0.892 1.327 1 87.5 451 TYR B N 1
ATOM 8264 C CA . TYR B 1 451 ? 26.984 -0.346 0.822 1 87.5 451 TYR B CA 1
ATOM 8265 C C . TYR B 1 451 ? 26.703 -0.513 -0.667 1 87.5 451 TYR B C 1
ATOM 8267 O O . TYR B 1 451 ? 25.969 0.28 -1.26 1 87.5 451 TYR B O 1
ATOM 8275 N N . SER B 1 452 ? 27.391 -1.477 -1.23 1 88 452 SER B N 1
ATOM 8276 C CA . SER B 1 452 ? 27.234 -1.76 -2.654 1 88 452 SER B CA 1
ATOM 8277 C C . SER B 1 452 ? 26.266 -2.906 -2.889 1 88 452 SER B C 1
ATOM 8279 O O . SER B 1 452 ? 25.797 -3.543 -1.938 1 88 452 SER B O 1
ATOM 8281 N N . ALA B 1 453 ? 25.969 -3.121 -4.152 1 90.94 453 ALA B N 1
ATOM 8282 C CA . ALA B 1 453 ? 24.953 -4.109 -4.516 1 90.94 453 ALA B CA 1
ATOM 8283 C C . ALA B 1 453 ? 25.469 -5.527 -4.32 1 90.94 453 ALA B C 1
ATOM 8285 O O . ALA B 1 453 ? 24.703 -6.434 -3.977 1 90.94 453 ALA B O 1
ATOM 8286 N N . VAL B 1 454 ? 26.766 -5.766 -4.465 1 92.38 454 VAL B N 1
ATOM 8287 C CA . VAL B 1 454 ? 27.344 -7.102 -4.434 1 92.38 454 VAL B CA 1
ATOM 8288 C C . VAL B 1 454 ? 27.25 -7.676 -3.021 1 92.38 454 VAL B C 1
ATOM 8290 O O . VAL B 1 454 ? 26.719 -8.766 -2.82 1 92.38 454 VAL B O 1
ATOM 8293 N N . PRO B 1 455 ? 27.734 -6.898 -2.01 1 93.44 455 PRO B N 1
ATOM 8294 C CA . PRO B 1 455 ? 27.594 -7.457 -0.662 1 93.44 455 PRO B CA 1
ATOM 8295 C C . PRO B 1 455 ? 26.141 -7.621 -0.237 1 93.44 455 PRO B C 1
ATOM 8297 O O . PRO B 1 455 ? 25.812 -8.523 0.543 1 93.44 455 PRO B O 1
ATOM 8300 N N . TYR B 1 456 ? 25.344 -6.801 -0.772 1 93 456 TYR B N 1
ATOM 8301 C CA . TYR B 1 456 ? 23.922 -6.895 -0.445 1 93 456 TYR B CA 1
ATOM 8302 C C . TYR B 1 456 ? 23.328 -8.211 -0.939 1 93 456 TYR B C 1
ATOM 8304 O O . TYR B 1 456 ? 22.719 -8.953 -0.166 1 93 456 TYR B O 1
ATOM 8312 N N . VAL B 1 457 ? 23.531 -8.555 -2.191 1 93 457 VAL B N 1
ATOM 8313 C CA . VAL B 1 457 ? 22.984 -9.773 -2.791 1 93 457 VAL B CA 1
ATOM 8314 C C . VAL B 1 457 ? 23.688 -10.992 -2.195 1 93 457 VAL B C 1
ATOM 8316 O O . VAL B 1 457 ? 23.047 -12.023 -1.955 1 93 457 VAL B O 1
ATOM 8319 N N . ALA B 1 458 ? 24.938 -10.82 -1.952 1 93.75 458 ALA B N 1
ATOM 8320 C CA . ALA B 1 458 ? 25.688 -11.938 -1.388 1 93.75 458 ALA B CA 1
ATOM 8321 C C . ALA B 1 458 ? 25.203 -12.273 0.017 1 93.75 458 ALA B C 1
ATOM 8323 O O . ALA B 1 458 ? 25.094 -13.453 0.375 1 93.75 458 ALA B O 1
ATOM 8324 N N . SER B 1 459 ? 24.984 -11.266 0.805 1 93.94 459 SER B N 1
ATOM 8325 C CA . SER B 1 459 ? 24.5 -11.5 2.16 1 93.94 459 SER B CA 1
ATOM 8326 C C . SER B 1 459 ? 23.125 -12.164 2.146 1 93.94 459 SER B C 1
ATOM 8328 O O . SER B 1 459 ? 22.859 -13.086 2.916 1 93.94 459 SER B O 1
ATOM 8330 N N . LYS B 1 460 ? 22.281 -11.758 1.269 1 91.38 460 LYS B N 1
ATOM 8331 C CA . LYS B 1 460 ? 20.953 -12.344 1.156 1 91.38 460 LYS B CA 1
ATOM 8332 C C . LYS B 1 460 ? 21.031 -13.789 0.686 1 91.38 460 LYS B C 1
ATOM 8334 O O . LYS B 1 460 ? 20.266 -14.641 1.146 1 91.38 460 LYS B O 1
ATOM 8339 N N . THR B 1 461 ? 21.906 -14.023 -0.19 1 92.44 461 THR B N 1
ATOM 8340 C CA . THR B 1 461 ? 22.094 -15.375 -0.718 1 92.44 461 THR B CA 1
ATOM 8341 C C . THR B 1 461 ? 22.578 -16.312 0.371 1 92.44 461 THR B C 1
ATOM 8343 O O . THR B 1 461 ? 22.109 -17.453 0.476 1 92.44 461 THR B O 1
ATOM 8346 N N . LEU B 1 462 ? 23.453 -15.828 1.158 1 93.94 462 LEU B N 1
ATOM 8347 C CA . LEU B 1 462 ? 24.031 -16.688 2.191 1 93.94 462 LEU B CA 1
ATOM 8348 C C . LEU B 1 462 ? 22.984 -17.047 3.244 1 93.94 462 LEU B C 1
ATOM 8350 O O . LEU B 1 462 ? 23.016 -18.141 3.791 1 93.94 462 LEU B O 1
ATOM 8354 N N . VAL B 1 463 ? 22.156 -16.156 3.555 1 92.56 463 VAL B N 1
ATOM 8355 C CA . VAL B 1 463 ? 21.109 -16.438 4.535 1 92.56 463 VAL B CA 1
ATOM 8356 C C . VAL B 1 463 ? 20.047 -17.344 3.92 1 92.56 463 VAL B C 1
ATOM 8358 O O . VAL B 1 463 ? 19.469 -18.188 4.613 1 92.56 463 VAL B O 1
ATOM 8361 N N . GLU B 1 464 ? 19.828 -17.219 2.691 1 91.5 464 GLU B N 1
ATOM 8362 C CA . GLU B 1 464 ? 18.828 -18.016 1.983 1 91.5 464 GLU B CA 1
ATOM 8363 C C . GLU B 1 464 ? 19.266 -19.484 1.878 1 91.5 464 GLU B C 1
ATOM 8365 O O . GLU B 1 464 ? 18.438 -20.375 1.804 1 91.5 464 GLU B O 1
ATOM 8370 N N . LEU B 1 465 ? 20.562 -19.719 1.852 1 94.44 465 LEU B N 1
ATOM 8371 C CA . LEU B 1 465 ? 21.094 -21.062 1.658 1 94.44 465 LEU B CA 1
ATOM 8372 C C . LEU B 1 465 ? 20.578 -22.016 2.738 1 94.44 465 LEU B C 1
ATOM 8374 O O . LEU B 1 465 ? 19.953 -23.031 2.432 1 94.44 465 LEU B O 1
ATOM 8378 N N . PRO B 1 466 ? 20.734 -21.625 3.975 1 93.62 466 PRO B N 1
ATOM 8379 C CA . PRO B 1 466 ? 20.234 -22.531 5.008 1 93.62 466 PRO B CA 1
ATOM 8380 C C . PRO B 1 466 ? 18.719 -22.578 5.07 1 93.62 466 PRO B C 1
ATOM 8382 O O . PRO B 1 466 ? 18.141 -23.625 5.387 1 93.62 466 PRO B O 1
ATOM 8385 N N . LEU B 1 467 ? 18.078 -21.547 4.812 1 91.06 467 LEU B N 1
ATOM 8386 C CA . LEU B 1 467 ? 16.625 -21.516 4.852 1 91.06 467 LEU B CA 1
ATOM 8387 C C . LEU B 1 467 ? 16.031 -22.406 3.754 1 91.06 467 LEU B C 1
ATOM 8389 O O . LEU B 1 467 ? 15.094 -23.172 4 1 91.06 467 LEU B O 1
ATOM 8393 N N . SER B 1 468 ? 16.562 -22.25 2.568 1 93.5 468 SER B N 1
ATOM 8394 C CA . SER B 1 468 ? 16.094 -23.062 1.455 1 93.5 468 SER B CA 1
ATOM 8395 C C . SER B 1 468 ? 16.422 -24.547 1.682 1 93.5 468 SER B C 1
ATOM 8397 O O . SER B 1 468 ? 15.656 -25.422 1.259 1 93.5 468 SER B O 1
ATOM 8399 N N . PHE B 1 469 ? 17.547 -24.766 2.279 1 96.06 469 PHE B N 1
ATOM 8400 C CA . PHE B 1 469 ? 17.891 -26.141 2.625 1 96.06 469 PHE B CA 1
ATOM 8401 C C . PHE B 1 469 ? 16.891 -26.703 3.619 1 96.06 469 PHE B C 1
ATOM 8403 O O . PHE B 1 469 ? 16.438 -27.844 3.471 1 96.06 469 PHE B O 1
ATOM 8410 N N . ALA B 1 470 ? 16.578 -25.938 4.586 1 94.38 470 ALA B N 1
ATOM 8411 C CA . ALA B 1 470 ? 15.578 -26.359 5.574 1 94.38 470 ALA B CA 1
ATOM 8412 C C . ALA B 1 470 ? 14.227 -26.625 4.918 1 94.38 470 ALA B C 1
ATOM 8414 O O . ALA B 1 470 ? 13.523 -27.562 5.297 1 94.38 470 ALA B O 1
ATOM 8415 N N . ASP B 1 471 ? 13.859 -25.844 3.957 1 93.81 471 ASP B N 1
ATOM 8416 C CA . ASP B 1 471 ? 12.617 -26.047 3.227 1 93.81 471 ASP B CA 1
ATOM 8417 C C . ASP B 1 471 ? 12.617 -27.391 2.508 1 93.81 471 ASP B C 1
ATOM 8419 O O . ASP B 1 471 ? 11.641 -28.141 2.572 1 93.81 471 ASP B O 1
ATOM 8423 N N . SER B 1 472 ? 13.734 -27.641 1.798 1 96.38 472 SER B N 1
ATOM 8424 C CA . SER B 1 472 ? 13.852 -28.875 1.046 1 96.38 472 SER B CA 1
ATOM 8425 C C . SER B 1 472 ? 13.875 -30.094 1.977 1 96.38 472 SER B C 1
ATOM 8427 O O . SER B 1 472 ? 13.266 -31.125 1.683 1 96.38 472 SER B O 1
ATOM 8429 N N . LEU B 1 473 ? 14.594 -29.922 3.059 1 97.06 473 LEU B N 1
ATOM 8430 C CA . LEU B 1 473 ? 14.648 -30.984 4.051 1 97.06 473 LEU B CA 1
ATOM 8431 C C . LEU B 1 473 ? 13.266 -31.25 4.641 1 97.06 473 LEU B C 1
ATOM 8433 O O . LEU B 1 473 ? 12.859 -32.406 4.77 1 97.06 473 LEU B O 1
ATOM 8437 N N . PHE B 1 474 ? 12.602 -30.234 5.016 1 95.88 474 PHE B N 1
ATOM 8438 C CA . PHE B 1 474 ? 11.266 -30.344 5.59 1 95.88 474 PHE B CA 1
ATOM 8439 C C . PHE B 1 474 ? 10.305 -31.031 4.617 1 95.88 474 PHE B C 1
ATOM 8441 O O . PHE B 1 474 ? 9.547 -31.922 5.004 1 95.88 474 PHE B O 1
ATOM 8448 N N . LEU B 1 475 ? 10.336 -30.625 3.404 1 95.25 475 LEU B N 1
ATOM 8449 C CA . LEU B 1 475 ? 9.484 -31.219 2.381 1 95.25 475 LEU B CA 1
ATOM 8450 C C . LEU B 1 475 ? 9.781 -32.719 2.221 1 95.25 475 LEU B C 1
ATOM 8452 O O . LEU B 1 475 ? 8.859 -33.531 2.133 1 95.25 475 LEU B O 1
ATOM 8456 N N . MET B 1 476 ? 11.047 -33.062 2.203 1 96.81 476 MET B N 1
ATOM 8457 C CA . MET B 1 476 ? 11.445 -34.469 2 1 96.81 476 MET B CA 1
ATOM 8458 C C . MET B 1 476 ? 11.109 -35.312 3.225 1 96.81 476 MET B C 1
ATOM 8460 O O . MET B 1 476 ? 10.781 -36.5 3.096 1 96.81 476 MET B O 1
ATOM 8464 N N . ILE B 1 477 ? 11.18 -34.688 4.379 1 96.75 477 ILE B N 1
ATOM 8465 C CA . ILE B 1 477 ? 10.82 -35.438 5.59 1 96.75 477 ILE B CA 1
ATOM 8466 C C . ILE B 1 477 ? 9.336 -35.812 5.535 1 96.75 477 ILE B C 1
ATOM 8468 O O . ILE B 1 477 ? 8.961 -36.906 5.926 1 96.75 477 ILE B O 1
ATOM 8472 N N . ILE B 1 478 ? 8.562 -34.969 5.031 1 96.12 478 ILE B N 1
ATOM 8473 C CA . ILE B 1 478 ? 7.121 -35.188 4.965 1 96.12 478 ILE B CA 1
ATOM 8474 C C . ILE B 1 478 ? 6.809 -36.188 3.855 1 96.12 478 ILE B C 1
ATOM 8476 O O . ILE B 1 478 ? 5.98 -37.094 4.035 1 96.12 478 ILE B O 1
ATOM 8480 N N . THR B 1 479 ? 7.492 -36.188 2.721 1 96.62 479 THR B N 1
ATOM 8481 C CA . THR B 1 479 ? 7.035 -36.844 1.511 1 96.62 479 THR B CA 1
ATOM 8482 C C . THR B 1 479 ? 7.828 -38.125 1.275 1 96.62 479 THR B C 1
ATOM 8484 O O . THR B 1 479 ? 7.277 -39.125 0.808 1 96.62 479 THR B O 1
ATOM 8487 N N . TYR B 1 480 ? 9.125 -38.25 1.662 1 96.38 480 TYR B N 1
ATOM 8488 C CA . TYR B 1 480 ? 10.047 -39.312 1.263 1 96.38 480 TYR B CA 1
ATOM 8489 C C . TYR B 1 480 ? 9.531 -40.656 1.717 1 96.38 480 TYR B C 1
ATOM 8491 O O . TYR B 1 480 ? 9.398 -41.594 0.907 1 96.38 480 TYR B O 1
ATOM 8499 N N . TRP B 1 481 ? 9.148 -40.812 2.914 1 95.62 481 TRP B N 1
ATOM 8500 C CA . TRP B 1 481 ? 8.758 -42.125 3.455 1 95.62 481 TRP B CA 1
ATOM 8501 C C . TRP B 1 481 ? 7.312 -42.438 3.09 1 95.62 481 TRP B C 1
ATOM 8503 O O . TRP B 1 481 ? 6.98 -43.594 2.814 1 95.62 481 TRP B O 1
ATOM 8513 N N . LEU B 1 482 ? 6.461 -41.438 3.074 1 94.69 482 LEU B N 1
ATOM 8514 C CA . LEU B 1 482 ? 5.062 -41.656 2.725 1 94.69 482 LEU B CA 1
ATOM 8515 C C . LEU B 1 482 ? 4.926 -42.094 1.269 1 94.69 482 LEU B C 1
ATOM 8517 O O . LEU B 1 482 ? 4.086 -42.938 0.94 1 94.69 482 LEU B O 1
ATOM 8521 N N . MET B 1 483 ? 5.742 -41.594 0.375 1 94.31 483 MET B N 1
ATOM 8522 C CA . MET B 1 483 ? 5.695 -41.938 -1.049 1 94.31 483 MET B CA 1
ATOM 8523 C C . MET B 1 483 ? 6.555 -43.156 -1.361 1 94.31 483 MET B C 1
ATOM 8525 O O . MET B 1 483 ? 6.531 -43.656 -2.482 1 94.31 483 MET B O 1
ATOM 8529 N N . ASN B 1 484 ? 7.305 -43.594 -0.354 1 94.06 484 ASN B N 1
ATOM 8530 C CA . ASN B 1 484 ? 8.18 -44.781 -0.484 1 94.06 484 ASN B CA 1
ATOM 8531 C C . ASN B 1 484 ? 9.18 -44.594 -1.619 1 94.06 484 ASN B C 1
ATOM 8533 O O . ASN B 1 484 ? 9.312 -45.469 -2.48 1 94.06 484 ASN B O 1
ATOM 8537 N N . LEU B 1 485 ? 9.805 -43.438 -1.633 1 93.25 485 LEU B N 1
ATOM 8538 C CA . LEU B 1 485 ? 10.836 -43.156 -2.629 1 93.25 485 LEU B CA 1
ATOM 8539 C C . LEU B 1 485 ? 12.07 -44.031 -2.373 1 93.25 485 LEU B C 1
ATOM 8541 O O . LEU B 1 485 ? 12.375 -44.344 -1.224 1 93.25 485 LEU B O 1
ATOM 8545 N N . GLN B 1 486 ? 12.719 -44.406 -3.361 1 91.31 486 GLN B N 1
ATOM 8546 C CA . GLN B 1 486 ? 13.789 -45.406 -3.23 1 91.31 486 GLN B CA 1
ATOM 8547 C C . GLN B 1 486 ? 15.164 -44.75 -3.377 1 91.31 486 GLN B C 1
ATOM 8549 O O . GLN B 1 486 ? 16.172 -45.344 -2.99 1 91.31 486 GLN B O 1
ATOM 8554 N N . GLY B 1 487 ? 15.219 -43.625 -3.926 1 92.25 487 GLY B N 1
ATOM 8555 C CA . GLY B 1 487 ? 16.5 -42.938 -4.102 1 92.25 487 GLY B CA 1
ATOM 8556 C C . GLY B 1 487 ? 17.109 -42.469 -2.797 1 92.25 487 GLY B C 1
ATOM 8557 O O . GLY B 1 487 ? 16.453 -42.5 -1.751 1 92.25 487 GLY B O 1
ATOM 8558 N N . ASN B 1 488 ? 18.375 -42.062 -2.857 1 95 488 ASN B N 1
ATOM 8559 C CA . ASN B 1 488 ? 19.062 -41.562 -1.677 1 95 488 ASN B CA 1
ATOM 8560 C C . ASN B 1 488 ? 18.422 -40.312 -1.136 1 95 488 ASN B C 1
ATOM 8562 O O . ASN B 1 488 ? 18.234 -39.344 -1.871 1 95 488 ASN B O 1
ATOM 8566 N N . PHE B 1 489 ? 18.109 -40.312 0.137 1 97.12 489 PHE B N 1
ATOM 8567 C CA . PHE B 1 489 ? 17.375 -39.25 0.797 1 97.12 489 PHE B CA 1
ATOM 8568 C C . PHE B 1 489 ? 18.141 -37.938 0.687 1 97.12 489 PHE B C 1
ATOM 8570 O O . PHE B 1 489 ? 17.578 -36.906 0.318 1 97.12 489 PHE B O 1
ATOM 8577 N N . ILE B 1 490 ? 19.391 -37.906 0.947 1 96.69 490 ILE B N 1
ATOM 8578 C CA . ILE B 1 490 ? 20.203 -36.688 0.988 1 96.69 490 ILE B CA 1
ATOM 8579 C C . ILE B 1 490 ? 20.344 -36.125 -0.419 1 96.69 490 ILE B C 1
ATOM 8581 O O . ILE B 1 490 ? 20.375 -34.906 -0.597 1 96.69 490 ILE B O 1
ATOM 8585 N N . LEU B 1 491 ? 20.484 -36.969 -1.429 1 95.31 491 LEU B N 1
ATOM 8586 C CA . LEU B 1 491 ? 20.594 -36.5 -2.803 1 95.31 491 LEU B CA 1
ATOM 8587 C C . LEU B 1 491 ? 19.297 -35.844 -3.264 1 95.31 491 LEU B C 1
ATOM 8589 O O . LEU B 1 491 ? 19.328 -34.875 -4.02 1 95.31 491 LEU B O 1
ATOM 8593 N N . TRP B 1 492 ? 18.156 -36.438 -2.814 1 96.5 492 TRP B N 1
ATOM 8594 C CA . TRP B 1 492 ? 16.859 -35.812 -3.086 1 96.5 492 TRP B CA 1
ATOM 8595 C C . TRP B 1 492 ? 16.812 -34.406 -2.48 1 96.5 492 TRP B C 1
ATOM 8597 O O . TRP B 1 492 ? 16.406 -33.438 -3.148 1 96.5 492 TRP B O 1
ATOM 8607 N N . VAL B 1 493 ? 17.25 -34.312 -1.24 1 97.62 493 VAL B N 1
ATOM 8608 C CA . VAL B 1 493 ? 17.219 -33.031 -0.533 1 97.62 493 VAL B CA 1
ATOM 8609 C C . VAL B 1 493 ? 18.094 -32.031 -1.261 1 97.62 493 VAL B C 1
ATOM 8611 O O . VAL B 1 493 ? 17.672 -30.875 -1.479 1 97.62 493 VAL B O 1
ATOM 8614 N N . LEU B 1 494 ? 19.25 -32.406 -1.686 1 96.5 494 LEU B N 1
ATOM 8615 C CA . LEU B 1 494 ? 20.188 -31.516 -2.346 1 96.5 494 LEU B CA 1
ATOM 8616 C C . LEU B 1 494 ? 19.672 -31.078 -3.707 1 96.5 494 LEU B C 1
ATOM 8618 O O . LEU B 1 494 ? 19.875 -29.938 -4.121 1 96.5 494 LEU B O 1
ATOM 8622 N N . THR B 1 495 ? 19 -32 -4.395 1 96.56 495 THR B N 1
ATOM 8623 C CA . THR B 1 495 ? 18.438 -31.656 -5.695 1 96.56 495 THR B CA 1
ATOM 8624 C C . THR B 1 495 ? 17.344 -30.609 -5.547 1 96.56 495 THR B C 1
ATOM 8626 O O . THR B 1 495 ? 17.344 -29.594 -6.258 1 96.56 495 THR B O 1
ATOM 8629 N N . LEU B 1 496 ? 16.438 -30.844 -4.602 1 97.44 496 LEU B N 1
ATOM 8630 C CA . LEU B 1 496 ? 15.359 -29.906 -4.375 1 97.44 496 LEU B CA 1
ATOM 8631 C C . LEU B 1 496 ? 15.906 -28.562 -3.877 1 97.44 496 LEU B C 1
ATOM 8633 O O . LEU B 1 496 ? 15.352 -27.5 -4.195 1 97.44 496 LEU B O 1
ATOM 8637 N N . TRP B 1 497 ? 16.922 -28.641 -3.098 1 97.31 497 TRP B N 1
ATOM 8638 C CA . TRP B 1 497 ? 17.594 -27.438 -2.604 1 97.31 497 TRP B CA 1
ATOM 8639 C C . TRP B 1 497 ? 18.109 -26.594 -3.76 1 97.31 497 TRP B C 1
ATOM 8641 O O . TRP B 1 497 ? 17.922 -25.375 -3.783 1 97.31 497 TRP B O 1
ATOM 8651 N N . LEU B 1 498 ? 18.734 -27.266 -4.703 1 96.81 498 LEU B N 1
ATOM 8652 C CA . LEU B 1 498 ? 19.281 -26.562 -5.863 1 96.81 498 LEU B CA 1
ATOM 8653 C C . LEU B 1 498 ? 18.172 -25.922 -6.688 1 96.81 498 LEU B C 1
ATOM 8655 O O . LEU B 1 498 ? 18.297 -24.781 -7.137 1 96.81 498 LEU B O 1
ATOM 8659 N N . VAL B 1 499 ? 17.094 -26.641 -6.871 1 97 499 VAL B N 1
ATOM 8660 C CA . VAL B 1 499 ? 15.953 -26.125 -7.617 1 97 499 VAL B CA 1
ATOM 8661 C C . VAL B 1 499 ? 15.352 -24.938 -6.875 1 97 499 VAL B C 1
ATOM 8663 O O . VAL B 1 499 ? 15.008 -23.922 -7.488 1 97 499 VAL B O 1
ATOM 8666 N N . ASN B 1 500 ? 15.289 -25.078 -5.586 1 96.06 500 ASN B N 1
ATOM 8667 C CA . ASN B 1 500 ? 14.781 -24 -4.742 1 96.06 500 ASN B CA 1
ATOM 8668 C C . ASN B 1 500 ? 15.617 -22.734 -4.879 1 96.06 500 ASN B C 1
ATOM 8670 O O . ASN B 1 500 ? 15.07 -21.641 -4.992 1 96.06 500 ASN B O 1
ATOM 8674 N N . LEU B 1 501 ? 16.828 -22.922 -4.887 1 96.5 501 LEU B N 1
ATOM 8675 C CA . LEU B 1 501 ? 17.734 -21.781 -4.977 1 96.5 501 LEU B CA 1
ATOM 8676 C C . LEU B 1 501 ? 17.625 -21.094 -6.336 1 96.5 501 LEU B C 1
ATOM 8678 O O . LEU B 1 501 ? 17.672 -19.859 -6.426 1 96.5 501 LEU B O 1
ATOM 8682 N N . CYS B 1 502 ? 17.5 -21.891 -7.352 1 96.94 502 CYS B N 1
ATOM 8683 C CA . CYS B 1 502 ? 17.344 -21.312 -8.688 1 96.94 502 CYS B CA 1
ATOM 8684 C C . CYS B 1 502 ? 16.031 -20.547 -8.797 1 96.94 502 CYS B C 1
ATOM 8686 O O . CYS B 1 502 ? 15.992 -19.469 -9.391 1 96.94 502 CYS B O 1
ATOM 8688 N N . ALA B 1 503 ? 15.039 -21.141 -8.234 1 95.81 503 ALA B N 1
ATOM 8689 C CA . ALA B 1 503 ? 13.742 -20.469 -8.258 1 95.81 503 ALA B CA 1
ATOM 8690 C C . ALA B 1 503 ? 13.789 -19.156 -7.492 1 95.81 503 ALA B C 1
ATOM 8692 O O . ALA B 1 503 ? 13.211 -18.156 -7.93 1 95.81 503 ALA B O 1
ATOM 8693 N N . SER B 1 504 ? 14.391 -19.156 -6.375 1 93.56 504 SER B N 1
ATOM 8694 C CA . SER B 1 504 ? 14.555 -17.938 -5.59 1 93.56 504 SER B CA 1
ATOM 8695 C C . SER B 1 504 ? 15.359 -16.891 -6.355 1 93.56 504 SER B C 1
ATOM 8697 O O . SER B 1 504 ? 15.086 -15.688 -6.25 1 93.56 504 SER B O 1
ATOM 8699 N N . SER B 1 505 ? 16.328 -17.375 -7.074 1 95.5 505 SER B N 1
ATOM 8700 C CA . SER B 1 505 ? 17.141 -16.453 -7.887 1 95.5 505 SER B CA 1
ATOM 8701 C C . SER B 1 505 ? 16.297 -15.82 -8.992 1 95.5 505 SER B C 1
ATOM 8703 O O . SER B 1 505 ? 16.484 -14.648 -9.312 1 95.5 505 SER B O 1
ATOM 8705 N N . LEU B 1 506 ? 15.484 -16.609 -9.555 1 95.25 506 LEU B N 1
ATOM 8706 C CA . LEU B 1 506 ? 14.57 -16.094 -10.57 1 95.25 506 LEU B CA 1
ATOM 8707 C C . LEU B 1 506 ? 13.648 -15.023 -9.977 1 95.25 506 LEU B C 1
ATOM 8709 O O . LEU B 1 506 ? 13.43 -13.977 -10.594 1 95.25 506 LEU B O 1
ATOM 8713 N N . ALA B 1 507 ? 13.18 -15.289 -8.852 1 92.5 507 ALA B N 1
ATOM 8714 C CA . ALA B 1 507 ? 12.312 -14.336 -8.156 1 92.5 507 ALA B CA 1
ATOM 8715 C C . ALA B 1 507 ? 13.07 -13.055 -7.816 1 92.5 507 ALA B C 1
ATOM 8717 O O . ALA B 1 507 ? 12.5 -11.969 -7.828 1 92.5 507 ALA B O 1
ATOM 8718 N N . GLN B 1 508 ? 14.289 -13.227 -7.484 1 92.88 508 GLN B N 1
ATOM 8719 C CA . GLN B 1 508 ? 15.109 -12.062 -7.164 1 92.88 508 GLN B CA 1
ATOM 8720 C C . GLN B 1 508 ? 15.305 -11.172 -8.383 1 92.88 508 GLN B C 1
ATOM 8722 O O . GLN B 1 508 ? 15.305 -9.945 -8.273 1 92.88 508 GLN B O 1
ATOM 8727 N N . VAL B 1 509 ? 15.484 -11.758 -9.477 1 94.75 509 VAL B N 1
ATOM 8728 C CA . VAL B 1 509 ? 15.609 -11 -10.711 1 94.75 509 VAL B CA 1
ATOM 8729 C C . VAL B 1 509 ? 14.32 -10.234 -10.992 1 94.75 509 VAL B C 1
ATOM 8731 O O . VAL B 1 509 ? 14.352 -9.047 -11.328 1 94.75 509 VAL B O 1
ATOM 8734 N N . LEU B 1 510 ? 13.242 -10.914 -10.805 1 92.62 510 LEU B N 1
ATOM 8735 C CA . LEU B 1 510 ? 11.945 -10.289 -11.023 1 92.62 510 LEU B CA 1
ATOM 8736 C C . LEU B 1 510 ? 11.695 -9.18 -10 1 92.62 510 LEU B C 1
ATOM 8738 O O . LEU B 1 510 ? 11.18 -8.109 -10.352 1 92.62 510 LEU B O 1
ATOM 8742 N N . GLY B 1 511 ? 12.039 -9.406 -8.812 1 89.38 511 GLY B N 1
ATOM 8743 C CA . GLY B 1 511 ? 11.891 -8.414 -7.766 1 89.38 511 GLY B CA 1
ATOM 8744 C C . GLY B 1 511 ? 12.734 -7.176 -7.988 1 89.38 511 GLY B C 1
ATOM 8745 O O . GLY B 1 511 ? 12.32 -6.062 -7.664 1 89.38 511 GLY B O 1
ATOM 8746 N N . ALA B 1 512 ? 13.875 -7.379 -8.539 1 90.19 512 ALA B N 1
ATOM 8747 C CA . ALA B 1 512 ? 14.766 -6.258 -8.82 1 90.19 512 ALA B CA 1
ATOM 8748 C C . ALA B 1 512 ? 14.281 -5.461 -10.023 1 90.19 512 ALA B C 1
ATOM 8750 O O . ALA B 1 512 ? 14.492 -4.246 -10.102 1 90.19 512 ALA B O 1
ATOM 8751 N N . SER B 1 513 ? 13.547 -6.102 -10.922 1 90.12 513 SER B N 1
ATOM 8752 C CA . SER B 1 513 ? 13.18 -5.477 -12.188 1 90.12 513 SER B CA 1
ATOM 8753 C C . SER B 1 513 ? 11.812 -4.805 -12.094 1 90.12 513 SER B C 1
ATOM 8755 O O . SER B 1 513 ? 11.578 -3.764 -12.711 1 90.12 513 SER B O 1
ATOM 8757 N N . CYS B 1 514 ? 10.93 -5.383 -11.344 1 86.06 514 CYS B N 1
ATOM 8758 C CA . CYS B 1 514 ? 9.562 -4.879 -11.297 1 86.06 514 CYS B CA 1
ATOM 8759 C C . CYS B 1 514 ? 9.422 -3.768 -10.258 1 86.06 514 CYS B C 1
ATOM 8761 O O . CYS B 1 514 ? 10.203 -3.699 -9.312 1 86.06 514 CYS B O 1
ATOM 8763 N N . ASN B 1 515 ? 8.461 -2.916 -10.438 1 77.38 515 ASN B N 1
ATOM 8764 C CA . ASN B 1 515 ? 8.289 -1.749 -9.586 1 77.38 515 ASN B CA 1
ATOM 8765 C C . ASN B 1 515 ? 7.395 -2.061 -8.391 1 77.38 515 ASN B C 1
ATOM 8767 O O . ASN B 1 515 ? 7.398 -1.331 -7.395 1 77.38 515 ASN B O 1
ATOM 8771 N N . SER B 1 516 ? 6.586 -3.195 -8.555 1 81.12 516 SER B N 1
ATOM 8772 C CA . SER B 1 516 ? 5.684 -3.564 -7.465 1 81.12 516 SER B CA 1
ATOM 8773 C C . SER B 1 516 ? 5.559 -5.078 -7.34 1 81.12 516 SER B C 1
ATOM 8775 O O . SER B 1 516 ? 5.922 -5.812 -8.258 1 81.12 516 SER B O 1
ATOM 8777 N N . ALA B 1 517 ? 5.137 -5.488 -6.184 1 82.25 517 ALA B N 1
ATOM 8778 C CA . ALA B 1 517 ? 4.91 -6.914 -5.953 1 82.25 517 ALA B CA 1
ATOM 8779 C C . ALA B 1 517 ? 3.816 -7.449 -6.871 1 82.25 517 ALA B C 1
ATOM 8781 O O . ALA B 1 517 ? 3.918 -8.57 -7.379 1 82.25 517 ALA B O 1
ATOM 8782 N N . ALA B 1 518 ? 2.814 -6.617 -7.16 1 77.06 518 ALA B N 1
ATOM 8783 C CA . ALA B 1 518 ? 1.71 -7.027 -8.023 1 77.06 518 ALA B CA 1
ATOM 8784 C C . ALA B 1 518 ? 2.197 -7.301 -9.445 1 77.06 518 ALA B C 1
ATOM 8786 O O . ALA B 1 518 ? 1.811 -8.297 -10.062 1 77.06 518 ALA B O 1
ATOM 8787 N N . GLN B 1 519 ? 3.045 -6.465 -9.914 1 80.5 519 GLN B N 1
ATOM 8788 C CA . GLN B 1 519 ? 3.598 -6.652 -11.25 1 80.5 519 GLN B CA 1
ATOM 8789 C C . GLN B 1 519 ? 4.465 -7.906 -11.32 1 80.5 519 GLN B C 1
ATOM 8791 O O . GLN B 1 519 ? 4.422 -8.648 -12.305 1 80.5 519 GLN B O 1
ATOM 8796 N N . ALA B 1 520 ? 5.258 -8.07 -10.273 1 85.44 520 ALA B N 1
ATOM 8797 C CA . ALA B 1 520 ? 6.141 -9.234 -10.242 1 85.44 520 ALA B CA 1
ATOM 8798 C C . ALA B 1 520 ? 5.332 -10.531 -10.258 1 85.44 520 ALA B C 1
ATOM 8800 O O . ALA B 1 520 ? 5.695 -11.484 -10.945 1 85.44 520 ALA B O 1
ATOM 8801 N N . ILE B 1 521 ? 4.211 -10.578 -9.586 1 83.06 521 ILE B N 1
ATOM 8802 C CA . ILE B 1 521 ? 3.369 -11.766 -9.492 1 83.06 521 ILE B CA 1
ATOM 8803 C C . ILE B 1 521 ? 2.713 -12.039 -10.844 1 83.06 521 ILE B C 1
ATOM 8805 O O . ILE B 1 521 ? 2.551 -13.195 -11.242 1 83.06 521 ILE B O 1
ATOM 8809 N N . GLN B 1 522 ? 2.422 -11.023 -11.539 1 78.19 522 GLN B N 1
ATOM 8810 C CA . GLN B 1 522 ? 1.78 -11.164 -12.844 1 78.19 522 GLN B CA 1
ATOM 8811 C C . GLN B 1 522 ? 2.756 -11.711 -13.883 1 78.19 522 GLN B C 1
ATOM 8813 O O . GLN B 1 522 ? 2.361 -12.445 -14.789 1 78.19 522 GLN B O 1
ATOM 8818 N N . VAL B 1 523 ? 4.035 -11.367 -13.727 1 84.56 523 VAL B N 1
ATOM 8819 C CA . VAL B 1 523 ? 5.031 -11.75 -14.719 1 84.56 523 VAL B CA 1
ATOM 8820 C C . VAL B 1 523 ? 5.602 -13.125 -14.375 1 84.56 523 VAL B C 1
ATOM 8822 O O . VAL B 1 523 ? 6.133 -13.82 -15.25 1 84.56 523 VAL B O 1
ATOM 8825 N N . LEU B 1 524 ? 5.465 -13.539 -13.172 1 88.62 524 LEU B N 1
ATOM 8826 C CA . LEU B 1 524 ? 6.086 -14.758 -12.672 1 88.62 524 LEU B CA 1
ATOM 8827 C C . LEU B 1 524 ? 5.691 -15.953 -13.523 1 88.62 524 LEU B C 1
ATOM 8829 O O . LEU B 1 524 ? 6.547 -16.75 -13.922 1 88.62 524 LEU B O 1
ATOM 8833 N N . PRO B 1 525 ? 4.441 -16.047 -13.945 1 86.62 525 PRO B N 1
ATOM 8834 C CA . PRO B 1 525 ? 4.055 -17.234 -14.734 1 86.62 525 PRO B CA 1
ATOM 8835 C C . PRO B 1 525 ? 4.723 -17.266 -16.109 1 86.62 525 PRO B C 1
ATOM 8837 O O . PRO B 1 525 ? 4.961 -18.344 -16.656 1 86.62 525 PRO B O 1
ATOM 8840 N N . LEU B 1 526 ? 5.047 -16.125 -16.594 1 87.25 526 LEU B N 1
ATOM 8841 C CA . LEU B 1 526 ? 5.711 -16.062 -17.891 1 87.25 526 LEU B CA 1
ATOM 8842 C C . LEU B 1 526 ? 7.07 -16.75 -17.844 1 87.25 526 LEU B C 1
ATOM 8844 O O . LEU B 1 526 ? 7.547 -17.266 -18.859 1 87.25 526 LEU B O 1
ATOM 8848 N N . LEU B 1 527 ? 7.578 -16.828 -16.672 1 91.25 527 LEU B N 1
ATOM 8849 C CA . LEU B 1 527 ? 8.914 -17.391 -16.531 1 91.25 527 LEU B CA 1
ATOM 8850 C C . LEU B 1 527 ? 8.836 -18.812 -15.961 1 91.25 527 LEU B C 1
ATOM 8852 O O . LEU B 1 527 ? 9.703 -19.641 -16.25 1 91.25 527 LEU B O 1
ATOM 8856 N N . THR B 1 528 ? 7.801 -19.141 -15.18 1 92.12 528 THR B N 1
ATOM 8857 C CA . THR B 1 528 ? 7.754 -20.422 -14.492 1 92.12 528 THR B CA 1
ATOM 8858 C C . THR B 1 528 ? 7 -21.453 -15.32 1 92.12 528 THR B C 1
ATOM 8860 O O . THR B 1 528 ? 7.293 -22.641 -15.25 1 92.12 528 THR B O 1
ATOM 8863 N N . VAL B 1 529 ? 6.082 -21.031 -16.125 1 89.44 529 VAL B N 1
ATOM 8864 C CA . VAL B 1 529 ? 5.258 -21.969 -16.875 1 89.44 529 VAL B CA 1
ATOM 8865 C C . VAL B 1 529 ? 6.109 -22.688 -17.922 1 89.44 529 VAL B C 1
ATOM 8867 O O . VAL B 1 529 ? 6.07 -23.922 -18.031 1 89.44 529 VAL B O 1
ATOM 8870 N N . PRO B 1 530 ? 6.934 -21.953 -18.656 1 89.94 530 PRO B N 1
ATOM 8871 C CA . PRO B 1 530 ? 7.816 -22.672 -19.562 1 89.94 530 PRO B CA 1
ATOM 8872 C C . PRO B 1 530 ? 8.688 -23.703 -18.859 1 89.94 530 PRO B C 1
ATOM 8874 O O . PRO B 1 530 ? 8.969 -24.766 -19.422 1 89.94 530 PRO B O 1
ATOM 8877 N N . GLN B 1 531 ? 9.117 -23.438 -17.641 1 94.19 531 GLN B N 1
ATOM 8878 C CA . GLN B 1 531 ? 9.883 -24.406 -16.859 1 94.19 531 GLN B CA 1
ATOM 8879 C C . GLN B 1 531 ? 9.109 -25.703 -16.672 1 94.19 531 GLN B C 1
ATOM 8881 O O . GLN B 1 531 ? 9.672 -26.781 -16.797 1 94.19 531 GLN B O 1
ATOM 8886 N N . ILE B 1 532 ? 7.836 -25.547 -16.406 1 91.25 532 ILE B N 1
ATOM 8887 C CA . ILE B 1 532 ? 6.98 -26.688 -16.125 1 91.25 532 ILE B CA 1
ATOM 8888 C C . ILE B 1 532 ? 6.75 -27.484 -17.422 1 91.25 532 ILE B C 1
ATOM 8890 O O . ILE B 1 532 ? 6.785 -28.719 -17.406 1 91.25 532 ILE B O 1
ATOM 8894 N N . LEU B 1 533 ? 6.664 -26.812 -18.516 1 88.44 533 LEU B N 1
ATOM 8895 C CA . LEU B 1 533 ? 6.359 -27.453 -19.797 1 88.44 533 LEU B CA 1
ATOM 8896 C C . LEU B 1 533 ? 7.551 -28.266 -20.281 1 88.44 533 LEU B C 1
ATOM 8898 O O . LEU B 1 533 ? 7.379 -29.297 -20.953 1 88.44 533 LEU B O 1
ATOM 8902 N N . PHE B 1 534 ? 8.695 -27.859 -19.922 1 88.81 534 PHE B N 1
ATOM 8903 C CA . PHE B 1 534 ? 9.883 -28.578 -20.344 1 88.81 534 PHE B CA 1
ATOM 8904 C C . PHE B 1 534 ? 10.297 -29.609 -19.312 1 88.81 534 PHE B C 1
ATOM 8906 O O . PHE B 1 534 ? 11.375 -30.203 -19.391 1 88.81 534 PHE B O 1
ATOM 8913 N N . GLY B 1 535 ? 9.422 -29.812 -18.297 1 86.38 535 GLY B N 1
ATOM 8914 C CA . GLY B 1 535 ? 9.68 -30.797 -17.266 1 86.38 535 GLY B CA 1
ATOM 8915 C C . GLY B 1 535 ? 9.414 -32.219 -17.719 1 86.38 535 GLY B C 1
ATOM 8916 O O . GLY B 1 535 ? 9.781 -33.188 -17.031 1 86.38 535 GLY B O 1
ATOM 8917 N N . GLY B 1 536 ? 8.766 -32.406 -18.922 1 84.19 536 GLY B N 1
ATOM 8918 C CA . GLY B 1 536 ? 8.625 -33.719 -19.547 1 84.19 536 GLY B CA 1
ATOM 8919 C C . GL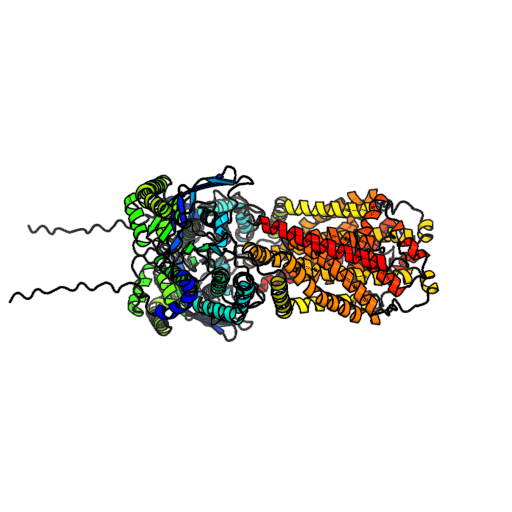Y B 1 536 ? 7.312 -34.375 -19.203 1 84.19 536 GLY B C 1
ATOM 8920 O O . GLY B 1 536 ? 6.969 -35.406 -19.812 1 84.19 536 GLY B O 1
ATOM 8921 N N . ILE B 1 537 ? 6.617 -33.875 -18.234 1 84.44 537 ILE B N 1
ATOM 8922 C CA . ILE B 1 537 ? 5.41 -34.562 -17.781 1 84.44 537 ILE B CA 1
ATOM 8923 C C . ILE B 1 537 ? 4.285 -34.344 -18.797 1 84.44 537 ILE B C 1
ATOM 8925 O O . ILE B 1 537 ? 3.475 -35.219 -19.031 1 84.44 537 ILE B O 1
ATOM 8929 N N . PHE B 1 538 ? 4.27 -33.25 -19.438 1 84.25 538 PHE B N 1
ATOM 8930 C CA . PHE B 1 538 ? 3.197 -32.969 -20.375 1 84.25 538 PHE B CA 1
ATOM 8931 C C . PHE B 1 538 ? 3.516 -33.5 -21.766 1 84.25 538 PHE B C 1
ATOM 8933 O O . PHE B 1 538 ? 2.629 -34 -22.453 1 84.25 538 PHE B O 1
ATOM 8940 N N . THR B 1 539 ? 4.727 -33.344 -22.109 1 83.94 539 THR B N 1
ATOM 8941 C CA . THR B 1 539 ? 5.207 -33.875 -23.375 1 83.94 539 THR B CA 1
ATOM 8942 C C . THR B 1 539 ? 6.691 -34.219 -23.297 1 83.94 539 THR B C 1
ATOM 8944 O O . THR B 1 539 ? 7.477 -33.469 -22.719 1 83.94 539 THR B O 1
ATOM 8947 N N . PRO B 1 540 ? 6.859 -35.438 -23.797 1 84.94 540 PRO B N 1
ATOM 8948 C CA . PRO B 1 540 ? 8.289 -35.719 -23.875 1 84.94 540 PRO B CA 1
ATOM 8949 C C . PRO B 1 540 ? 9.062 -34.688 -24.688 1 84.94 540 PRO B C 1
ATOM 8951 O O . PRO B 1 540 ? 8.531 -34.156 -25.656 1 84.94 540 PRO B O 1
ATOM 8954 N N . ILE B 1 541 ? 10.258 -34.469 -24.344 1 84.56 541 ILE B N 1
ATOM 8955 C CA . ILE B 1 541 ? 11.078 -33.406 -24.922 1 84.56 541 ILE B CA 1
ATOM 8956 C C . ILE B 1 541 ? 11.312 -33.719 -26.406 1 84.56 541 ILE B C 1
ATOM 8958 O O . ILE B 1 541 ? 11.406 -32.781 -27.219 1 84.56 541 ILE B O 1
ATOM 8962 N N . GLU B 1 542 ? 11.281 -34.969 -26.75 1 82.38 542 GLU B N 1
ATOM 8963 C CA . GLU B 1 542 ? 11.531 -35.375 -28.141 1 82.38 542 GLU B CA 1
ATOM 8964 C C . GLU B 1 542 ? 10.414 -34.906 -29.062 1 82.38 542 GLU B C 1
ATOM 8966 O O . GLU B 1 542 ? 10.625 -34.719 -30.25 1 82.38 542 GLU B O 1
ATOM 8971 N N . ASN B 1 543 ? 9.227 -34.656 -28.484 1 83.25 543 ASN B N 1
ATOM 8972 C CA . ASN B 1 543 ? 8.07 -34.281 -29.297 1 83.25 543 ASN B CA 1
ATOM 8973 C C . ASN B 1 543 ? 7.988 -32.781 -29.484 1 83.25 543 ASN B C 1
ATOM 8975 O O . ASN B 1 543 ? 7.168 -32.281 -30.266 1 83.25 543 ASN B O 1
ATOM 8979 N N . ILE B 1 544 ? 8.82 -32.031 -28.828 1 87.25 544 ILE B N 1
ATOM 8980 C CA . ILE B 1 544 ? 8.852 -30.562 -28.984 1 87.25 544 ILE B CA 1
ATOM 8981 C C . ILE B 1 544 ? 9.633 -30.203 -30.25 1 87.25 544 ILE B C 1
ATOM 8983 O O . ILE B 1 544 ? 10.672 -30.797 -30.531 1 87.25 544 ILE B O 1
ATOM 8987 N N . PRO B 1 545 ? 9.055 -29.25 -31 1 87 545 PRO B N 1
ATOM 8988 C CA . PRO B 1 545 ? 9.75 -28.859 -32.219 1 87 545 PRO B CA 1
ATOM 8989 C C . PRO B 1 545 ? 11.211 -28.484 -32 1 87 545 PRO B C 1
ATOM 8991 O O . PRO B 1 545 ? 11.523 -27.828 -31 1 87 545 PRO B O 1
ATOM 8994 N N . VAL B 1 546 ? 12.055 -28.812 -32.938 1 87.31 546 VAL B N 1
ATOM 8995 C CA . VAL B 1 546 ? 13.5 -28.703 -32.812 1 87.31 546 VAL B CA 1
ATOM 8996 C C . VAL B 1 546 ? 13.891 -27.234 -32.625 1 87.31 546 VAL B C 1
ATOM 8998 O O . VAL B 1 546 ? 14.789 -26.906 -31.859 1 87.31 546 VAL B O 1
ATOM 9001 N N . TRP B 1 547 ? 13.18 -26.297 -33.25 1 87.56 547 TRP B N 1
ATOM 9002 C CA . TRP B 1 547 ? 13.555 -24.891 -33.219 1 87.56 547 TRP B CA 1
ATOM 9003 C C . TRP B 1 547 ? 13.211 -24.266 -31.875 1 87.56 547 TRP B C 1
ATOM 9005 O O . TRP B 1 547 ? 13.719 -23.203 -31.547 1 87.56 547 TRP B O 1
ATOM 9015 N N . LEU B 1 548 ? 12.43 -24.969 -31.062 1 89.38 548 LEU B N 1
ATOM 9016 C CA . LEU B 1 548 ? 12.055 -24.453 -29.734 1 89.38 548 LEU B CA 1
ATOM 9017 C C . LEU B 1 548 ? 12.766 -25.219 -28.641 1 89.38 548 LEU B C 1
ATOM 9019 O O . LEU B 1 548 ? 12.82 -24.766 -27.484 1 89.38 548 LEU B O 1
ATOM 9023 N N . ARG B 1 549 ? 13.359 -26.312 -28.953 1 88.19 549 ARG B N 1
ATOM 9024 C CA . ARG B 1 549 ? 13.93 -27.234 -27.984 1 88.19 549 ARG B CA 1
ATOM 9025 C C . ARG B 1 549 ? 15.117 -26.609 -27.25 1 88.19 549 ARG B C 1
ATOM 9027 O O . ARG B 1 549 ? 15.43 -27 -26.125 1 88.19 549 ARG B O 1
ATOM 9034 N N . TRP B 1 550 ? 15.68 -25.578 -27.906 1 88.44 550 TRP B N 1
ATOM 9035 C CA . TRP B 1 550 ? 16.828 -24.953 -27.281 1 88.44 550 TRP B CA 1
ATOM 9036 C C . TRP B 1 550 ? 16.438 -24.25 -25.984 1 88.44 550 TRP B C 1
ATOM 9038 O O . TRP B 1 550 ? 17.266 -24.031 -25.109 1 88.44 550 TRP B O 1
ATOM 9048 N N . LEU B 1 551 ? 15.211 -23.984 -25.75 1 90 551 LEU B N 1
ATOM 9049 C CA . LEU B 1 551 ? 14.727 -23.297 -24.562 1 90 551 LEU B CA 1
ATOM 9050 C C . LEU B 1 551 ? 14.859 -24.172 -23.328 1 90 551 LEU B C 1
ATOM 9052 O O . LEU B 1 551 ? 14.883 -23.672 -22.203 1 90 551 LEU B O 1
ATOM 9056 N N . GLN B 1 552 ? 14.945 -25.484 -23.578 1 90.19 552 GLN B N 1
ATOM 9057 C CA . GLN B 1 552 ? 15.039 -26.406 -22.453 1 90.19 552 GLN B CA 1
ATOM 9058 C C . GLN B 1 552 ? 16.344 -26.188 -21.672 1 90.19 552 GLN B C 1
ATOM 9060 O O . GLN B 1 552 ? 16.406 -26.484 -20.484 1 90.19 552 GLN B O 1
ATOM 9065 N N . TYR B 1 553 ? 17.344 -25.578 -22.344 1 90.25 553 TYR B N 1
ATOM 9066 C CA . TYR B 1 553 ? 18.656 -25.453 -21.719 1 90.25 553 TYR B CA 1
ATOM 9067 C C . TYR B 1 553 ? 18.672 -24.297 -20.734 1 90.25 553 TYR B C 1
ATOM 9069 O O . TYR B 1 553 ? 19.562 -24.219 -19.875 1 90.25 553 TYR B O 1
ATOM 9077 N N . VAL B 1 554 ? 17.672 -23.5 -20.781 1 92.38 554 VAL B N 1
ATOM 9078 C CA . VAL B 1 554 ? 17.625 -22.375 -19.859 1 92.38 554 VAL B CA 1
ATOM 9079 C C . VAL B 1 554 ? 16.641 -22.656 -18.734 1 92.38 554 VAL B C 1
ATOM 9081 O O . VAL B 1 554 ? 16.5 -21.859 -17.797 1 92.38 554 VAL B O 1
ATOM 9084 N N . CYS B 1 555 ? 16.031 -23.859 -18.766 1 94.88 555 CYS B N 1
ATOM 9085 C CA . CYS B 1 555 ? 15.07 -24.25 -17.75 1 94.88 555 CYS B CA 1
ATOM 9086 C C . CYS B 1 555 ? 15.734 -25.062 -16.641 1 94.88 555 CYS B C 1
ATOM 9088 O O . CYS B 1 555 ? 16.062 -26.234 -16.859 1 94.88 555 CYS B O 1
ATOM 9090 N N . PHE B 1 556 ? 15.867 -24.531 -15.5 1 96.62 556 PHE B N 1
ATOM 9091 C CA . PHE B 1 556 ? 16.578 -25.219 -14.422 1 96.62 556 PHE B CA 1
ATOM 9092 C C . PHE B 1 556 ? 15.719 -26.344 -13.852 1 96.62 556 PHE B C 1
ATOM 9094 O O . PHE B 1 556 ? 16.25 -27.297 -13.266 1 96.62 556 PHE B O 1
ATOM 9101 N N . LEU B 1 557 ? 14.414 -26.281 -14 1 96.44 557 LEU B N 1
ATOM 9102 C CA . LEU B 1 557 ? 13.539 -27.328 -13.492 1 96.44 557 LEU B CA 1
ATOM 9103 C C . LEU B 1 557 ? 13.82 -28.656 -14.203 1 96.44 557 LEU B C 1
ATOM 9105 O O . LEU B 1 557 ? 13.766 -29.719 -13.586 1 96.44 557 LEU B O 1
ATOM 9109 N N . LYS B 1 558 ? 14.086 -28.578 -15.492 1 94.88 558 LYS B N 1
ATOM 9110 C CA . LYS B 1 558 ? 14.398 -29.781 -16.266 1 94.88 558 LYS B CA 1
ATOM 9111 C C . LYS B 1 558 ? 15.578 -30.531 -15.656 1 94.88 558 LYS B C 1
ATOM 9113 O O . LYS B 1 558 ? 15.531 -31.766 -15.5 1 94.88 558 LYS B O 1
ATOM 9118 N N . TYR B 1 559 ? 16.578 -29.812 -15.297 1 95.12 559 TYR B N 1
ATOM 9119 C CA . TYR B 1 559 ? 17.766 -30.438 -14.742 1 95.12 559 TYR B CA 1
ATOM 9120 C C . TYR B 1 559 ? 17.484 -31.031 -13.367 1 95.12 559 TYR B C 1
ATOM 9122 O O . TYR B 1 559 ? 18.031 -32.062 -13.008 1 95.12 559 TYR B O 1
ATOM 9130 N N . GLY B 1 560 ? 16.688 -30.297 -12.562 1 95.94 560 GLY B N 1
ATOM 9131 C CA . GLY B 1 560 ? 16.266 -30.875 -11.297 1 95.94 560 GLY B CA 1
ATOM 9132 C C . GLY B 1 560 ? 15.523 -32.188 -11.453 1 95.94 560 GLY B C 1
ATOM 9133 O O . GLY B 1 560 ? 15.781 -33.156 -10.719 1 95.94 560 GLY B O 1
ATOM 9134 N N . VAL B 1 561 ? 14.641 -32.25 -12.406 1 94.94 561 VAL B N 1
ATOM 9135 C CA . VAL B 1 561 ? 13.859 -33.469 -12.68 1 94.94 561 VAL B CA 1
ATOM 9136 C C . VAL B 1 561 ? 14.781 -34.594 -13.172 1 94.94 561 VAL B C 1
ATOM 9138 O O . VAL B 1 561 ? 14.648 -35.719 -12.75 1 94.94 561 VAL B O 1
ATOM 9141 N N . ASN B 1 562 ? 15.75 -34.219 -14.086 1 93.62 562 ASN B N 1
ATOM 9142 C CA . ASN B 1 562 ? 16.688 -35.219 -14.602 1 93.62 562 ASN B CA 1
ATOM 9143 C C . ASN B 1 562 ? 17.516 -35.844 -13.484 1 93.62 562 ASN B C 1
ATOM 9145 O O . ASN B 1 562 ? 17.703 -37.062 -13.445 1 93.62 562 ASN B O 1
ATOM 9149 N N . ILE B 1 563 ? 17.969 -35 -12.602 1 94.94 563 ILE B N 1
ATOM 9150 C CA . ILE B 1 563 ? 18.797 -35.469 -11.492 1 94.94 563 ILE B CA 1
ATOM 9151 C C . ILE B 1 563 ? 17.953 -36.375 -10.57 1 94.94 563 ILE B C 1
ATOM 9153 O O . ILE B 1 563 ? 18.391 -37.438 -10.188 1 94.94 563 ILE B O 1
ATOM 9157 N N . ALA B 1 564 ? 16.766 -35.938 -10.219 1 94.62 564 ALA B N 1
ATOM 9158 C CA . ALA B 1 564 ? 15.875 -36.719 -9.352 1 94.62 564 ALA B CA 1
ATOM 9159 C C . ALA B 1 564 ? 15.5 -38.031 -9.992 1 94.62 564 ALA B C 1
ATOM 9161 O O . ALA B 1 564 ? 15.391 -39.062 -9.305 1 94.62 564 ALA B O 1
ATOM 9162 N N . TYR B 1 565 ? 15.25 -37.969 -11.305 1 92.19 565 TYR B N 1
ATOM 9163 C CA . TYR B 1 565 ? 14.953 -39.188 -12.062 1 92.19 565 TYR B CA 1
ATOM 9164 C C . TYR B 1 565 ? 16.094 -40.188 -11.953 1 92.19 565 TYR B C 1
ATOM 9166 O O . TYR B 1 565 ? 15.859 -41.375 -11.703 1 92.19 565 TYR B O 1
ATOM 9174 N N . LEU B 1 566 ? 17.328 -39.75 -12.109 1 91.69 566 LEU B N 1
ATOM 9175 C CA . LEU B 1 566 ? 18.5 -40.625 -12.062 1 91.69 566 LEU B CA 1
ATOM 9176 C C . LEU B 1 566 ? 18.719 -41.156 -10.648 1 91.69 566 LEU B C 1
ATOM 9178 O O . LEU B 1 566 ? 19.188 -42.281 -10.461 1 91.69 566 LEU B O 1
ATOM 9182 N N . ILE B 1 567 ? 18.375 -40.312 -9.648 1 91.62 567 ILE B N 1
ATOM 9183 C CA . ILE B 1 567 ? 18.484 -40.75 -8.258 1 91.62 567 ILE B CA 1
ATOM 9184 C C . ILE B 1 567 ? 17.5 -41.875 -7.973 1 91.62 567 ILE B C 1
ATOM 9186 O O . ILE B 1 567 ? 17.844 -42.844 -7.281 1 91.62 567 ILE B O 1
ATOM 9190 N N . GLU B 1 568 ? 16.344 -41.844 -8.508 1 88.75 568 GLU B N 1
ATOM 9191 C CA . GLU B 1 568 ? 15.266 -42.781 -8.203 1 88.75 568 GLU B CA 1
ATOM 9192 C C . GLU B 1 568 ? 15.375 -44.031 -9.07 1 88.75 568 GLU B C 1
ATOM 9194 O O . GLU B 1 568 ? 15.203 -45.156 -8.578 1 88.75 568 GLU B O 1
ATOM 9199 N N . PHE B 1 569 ? 15.578 -43.844 -10.43 1 84.38 569 PHE B N 1
ATOM 9200 C CA . PHE B 1 569 ? 15.484 -44.938 -11.359 1 84.38 569 PHE B CA 1
ATOM 9201 C C . PHE B 1 569 ? 16.875 -45.438 -11.742 1 84.38 569 PHE B C 1
ATOM 9203 O O . PHE B 1 569 ? 17.016 -46.562 -12.25 1 84.38 569 PHE B O 1
ATOM 9210 N N . GLY B 1 570 ? 17.828 -44.688 -11.492 1 81.25 570 GLY B N 1
ATOM 9211 C CA . GLY B 1 570 ? 19.156 -45.094 -11.891 1 81.25 570 GLY B CA 1
ATOM 9212 C C . GLY B 1 570 ? 19.406 -45 -13.383 1 81.25 570 GLY B C 1
ATOM 9213 O O . GLY B 1 570 ? 18.859 -44.094 -14.039 1 81.25 570 GLY B O 1
ATOM 9214 N N . ASP B 1 571 ? 20.328 -45.75 -14.031 1 75.19 571 ASP B N 1
ATOM 9215 C CA . ASP B 1 571 ? 20.734 -45.625 -15.43 1 75.19 571 ASP B CA 1
ATOM 9216 C C . ASP B 1 571 ? 20.094 -46.719 -16.281 1 75.19 571 ASP B C 1
ATOM 9218 O O . ASP B 1 571 ? 20.422 -46.875 -17.453 1 75.19 571 ASP B O 1
ATOM 9222 N N . ASP B 1 572 ? 19.141 -47.375 -15.82 1 69.44 572 ASP B N 1
ATOM 9223 C CA . ASP B 1 572 ? 18.766 -48.625 -16.469 1 69.44 572 ASP B CA 1
ATOM 9224 C C . ASP B 1 572 ? 17.578 -48.438 -17.406 1 69.44 572 ASP B C 1
ATOM 9226 O O . ASP B 1 572 ? 17.172 -49.375 -18.109 1 69.44 572 ASP B O 1
ATOM 9230 N N . PHE B 1 573 ? 17.078 -47.25 -17.484 1 73.88 573 PHE B N 1
ATOM 9231 C CA . PHE B 1 573 ? 15.875 -47.062 -18.281 1 73.88 573 PHE B CA 1
ATOM 9232 C C . PHE B 1 573 ? 16.203 -46.344 -19.578 1 73.88 573 PHE B C 1
ATOM 9234 O O . PHE B 1 573 ? 15.938 -45.125 -19.719 1 73.88 573 PHE B O 1
ATOM 9241 N N . ASP B 1 574 ? 16.609 -47.062 -20.578 1 70.62 574 ASP B N 1
ATOM 9242 C CA . ASP B 1 574 ? 17.141 -46.438 -21.797 1 70.62 574 ASP B CA 1
ATOM 9243 C C . ASP B 1 574 ? 16.016 -45.812 -22.609 1 70.62 574 ASP B C 1
ATOM 9245 O O . ASP B 1 574 ? 16.188 -44.688 -23.141 1 70.62 574 ASP B O 1
ATOM 9249 N N . VAL B 1 575 ? 14.883 -46.469 -22.703 1 67.88 575 VAL B N 1
ATOM 9250 C CA . VAL B 1 575 ? 13.805 -45.969 -23.562 1 67.88 575 VAL B CA 1
ATOM 9251 C C . VAL B 1 575 ? 13.305 -44.625 -23.031 1 67.88 575 VAL B C 1
ATOM 9253 O O . VAL B 1 575 ? 13.148 -43.688 -23.781 1 67.88 575 VAL B O 1
ATOM 9256 N N . ILE B 1 576 ? 13.133 -44.594 -21.766 1 71.25 576 ILE B N 1
ATOM 9257 C CA . ILE B 1 576 ? 12.617 -43.375 -21.156 1 71.25 576 ILE B CA 1
ATOM 9258 C C . ILE B 1 576 ? 13.695 -42.281 -21.172 1 71.25 576 ILE B C 1
ATOM 9260 O O . ILE B 1 576 ? 13.391 -41.094 -21.375 1 71.25 576 ILE B O 1
ATOM 9264 N N . ASN B 1 577 ? 14.938 -42.688 -21.047 1 78.44 577 ASN B N 1
ATOM 9265 C CA . ASN B 1 577 ? 16.047 -41.75 -21.094 1 78.44 577 ASN B CA 1
ATOM 9266 C C . ASN B 1 577 ? 16.109 -41.031 -22.422 1 78.44 577 ASN B C 1
ATOM 9268 O O . ASN B 1 577 ? 16.297 -39.812 -22.469 1 78.44 577 ASN B O 1
ATOM 9272 N N . ASP B 1 578 ? 15.82 -41.812 -23.406 1 77.06 578 ASP B N 1
ATOM 9273 C CA . ASP B 1 578 ? 15.875 -41.188 -24.719 1 77.06 578 ASP B CA 1
ATOM 9274 C C . ASP B 1 578 ? 14.68 -40.281 -24.953 1 77.06 578 ASP B C 1
ATOM 9276 O O . ASP B 1 578 ? 14.836 -39.188 -25.5 1 77.06 578 ASP B O 1
ATOM 9280 N N . GLN B 1 579 ? 13.555 -40.656 -24.469 1 76.81 579 GLN B N 1
ATOM 9281 C CA . GLN B 1 579 ? 12.344 -39.875 -24.672 1 76.81 579 GLN B CA 1
ATOM 9282 C C . GLN B 1 579 ? 12.406 -38.562 -23.906 1 76.81 579 GLN B C 1
ATOM 9284 O O . GLN B 1 579 ? 11.938 -37.531 -24.406 1 76.81 579 GLN B O 1
ATOM 9289 N N . GLN B 1 580 ? 13.062 -38.625 -22.781 1 78.69 580 GLN B N 1
ATOM 9290 C CA . GLN B 1 580 ? 13.102 -37.438 -21.938 1 78.69 580 GLN B CA 1
ATOM 9291 C C . GLN B 1 580 ? 14.445 -36.719 -22.062 1 78.69 580 GLN B C 1
ATOM 9293 O O . GLN B 1 580 ? 14.672 -35.688 -21.391 1 78.69 580 GLN B O 1
ATOM 9298 N N . ASN B 1 581 ? 15.289 -37.125 -23 1 80.69 581 ASN B N 1
ATOM 9299 C CA . ASN B 1 581 ? 16.594 -36.531 -23.234 1 80.69 581 ASN B CA 1
ATOM 9300 C C . ASN B 1 581 ? 17.438 -36.5 -21.953 1 80.69 581 ASN B C 1
ATOM 9302 O O . ASN B 1 581 ? 17.953 -35.438 -21.562 1 80.69 581 ASN B O 1
ATOM 9306 N N . ILE B 1 582 ? 17.391 -37.688 -21.25 1 86.38 582 ILE B N 1
ATOM 9307 C CA . ILE B 1 582 ? 18.172 -37.844 -20.016 1 86.38 582 ILE B CA 1
ATOM 9308 C C . ILE B 1 582 ? 19.391 -38.719 -20.281 1 86.38 582 ILE B C 1
ATOM 9310 O O . ILE B 1 582 ? 19.25 -39.844 -20.766 1 86.38 582 ILE B O 1
ATOM 9314 N N . ASP B 1 583 ? 20.547 -38.188 -20.141 1 85.44 583 ASP B N 1
ATOM 9315 C CA . ASP B 1 583 ? 21.781 -38.938 -20.25 1 85.44 583 ASP B CA 1
ATOM 9316 C C . ASP B 1 583 ? 22.391 -39.219 -18.875 1 85.44 583 ASP B C 1
ATOM 9318 O O . ASP B 1 583 ? 22.859 -38.281 -18.219 1 85.44 583 ASP B O 1
ATOM 9322 N N . PRO B 1 584 ? 22.359 -40.406 -18.438 1 85.75 584 PRO B N 1
ATOM 9323 C CA . PRO B 1 584 ? 22.844 -40.75 -17.094 1 85.75 584 PRO B CA 1
ATOM 9324 C C . PRO B 1 584 ? 24.312 -40.375 -16.891 1 85.75 584 PRO B C 1
ATOM 9326 O O . PRO B 1 584 ? 24.75 -40.156 -15.758 1 85.75 584 PRO B O 1
ATOM 9329 N N . ASP B 1 585 ? 25.094 -40.281 -17.906 1 83.56 585 ASP B N 1
ATOM 9330 C CA . ASP B 1 585 ? 26.516 -39.969 -17.781 1 83.56 585 ASP B CA 1
ATOM 9331 C C . ASP B 1 585 ? 26.734 -38.469 -17.609 1 83.56 585 ASP B C 1
ATOM 9333 O O . ASP B 1 585 ? 27.844 -38.031 -17.281 1 83.56 585 ASP B O 1
ATOM 9337 N N . LEU B 1 586 ? 25.672 -37.75 -17.625 1 87.25 586 LEU B N 1
ATOM 9338 C CA . LEU B 1 586 ? 25.828 -36.281 -17.609 1 87.25 586 LEU B CA 1
ATOM 9339 C C . LEU B 1 586 ? 25.297 -35.688 -16.312 1 87.25 586 LEU B C 1
ATOM 9341 O O . LEU B 1 586 ? 24.828 -34.531 -16.297 1 87.25 586 LEU B O 1
ATOM 9345 N N . ILE B 1 587 ? 25.297 -36.406 -15.258 1 89.06 587 ILE B N 1
ATOM 9346 C CA . ILE B 1 587 ? 24.766 -35.906 -13.984 1 89.06 587 ILE B CA 1
ATOM 9347 C C . ILE B 1 587 ? 25.609 -34.719 -13.508 1 89.06 587 ILE B C 1
ATOM 9349 O O . ILE B 1 587 ? 25.062 -33.719 -13.008 1 89.06 587 ILE B O 1
ATOM 9353 N N . GLY B 1 588 ? 26.922 -34.781 -13.672 1 89.31 588 GLY B N 1
ATOM 9354 C CA . GLY B 1 588 ? 27.781 -33.688 -13.32 1 89.31 588 GLY B CA 1
ATOM 9355 C C . GLY B 1 588 ? 27.484 -32.406 -14.117 1 89.31 588 GLY B C 1
ATOM 9356 O O . GLY B 1 588 ? 27.516 -31.312 -13.57 1 89.31 588 GLY B O 1
ATOM 9357 N N . LEU B 1 589 ? 27.172 -32.625 -15.367 1 91.31 589 LEU B N 1
ATOM 9358 C CA . LEU B 1 589 ? 26.844 -31.5 -16.219 1 91.31 589 LEU B CA 1
ATOM 9359 C C . LEU B 1 589 ? 25.516 -30.875 -15.812 1 91.31 589 LEU B C 1
ATOM 9361 O O . LEU B 1 589 ? 25.359 -29.656 -15.844 1 91.31 589 LEU B O 1
ATOM 9365 N N . TYR B 1 590 ? 24.547 -31.75 -15.453 1 93.62 590 TYR B N 1
ATOM 9366 C CA . TYR B 1 590 ? 23.266 -31.219 -15 1 93.62 590 TYR B CA 1
ATOM 9367 C C . TYR B 1 590 ? 23.438 -30.359 -13.766 1 93.62 590 TYR B C 1
ATOM 9369 O O . TYR B 1 590 ? 22.875 -29.266 -13.688 1 93.62 590 TYR B O 1
ATOM 9377 N N . LEU B 1 591 ? 24.219 -30.797 -12.875 1 93.75 591 LEU B N 1
ATOM 9378 C CA . LEU B 1 591 ? 24.5 -30.047 -11.656 1 93.75 591 LEU B CA 1
ATOM 9379 C C . LEU B 1 591 ? 25.234 -28.75 -11.977 1 93.75 591 LEU B C 1
ATOM 9381 O O . LEU B 1 591 ? 24.891 -27.688 -11.438 1 93.75 591 LEU B O 1
ATOM 9385 N N . GLY B 1 592 ? 26.188 -28.844 -12.859 1 93.44 592 GLY B N 1
ATOM 9386 C CA . GLY B 1 592 ? 26.969 -27.672 -13.234 1 93.44 592 GLY B CA 1
ATOM 9387 C C . GLY B 1 592 ? 26.156 -26.609 -13.945 1 93.44 592 GLY B C 1
ATOM 9388 O O . GLY B 1 592 ? 26.297 -25.422 -13.656 1 93.44 592 GLY B O 1
ATOM 9389 N N . VAL B 1 593 ? 25.281 -27.031 -14.828 1 94.75 593 VAL B N 1
ATOM 9390 C CA . VAL B 1 593 ? 24.469 -26.078 -15.578 1 94.75 593 VAL B CA 1
ATOM 9391 C C . VAL B 1 593 ? 23.453 -25.406 -14.648 1 94.75 593 VAL B C 1
ATOM 9393 O O . VAL B 1 593 ? 23.203 -24.219 -14.758 1 94.75 593 VAL B O 1
ATOM 9396 N N . THR B 1 594 ? 22.828 -26.234 -13.789 1 96 594 THR B N 1
ATOM 9397 C CA . THR B 1 594 ? 21.875 -25.672 -12.844 1 96 594 THR B CA 1
ATOM 9398 C C . THR B 1 594 ? 22.547 -24.641 -11.945 1 96 594 THR B C 1
ATOM 9400 O O . THR B 1 594 ? 22 -23.562 -11.703 1 96 594 THR B O 1
ATOM 9403 N N . PHE B 1 595 ? 23.719 -24.953 -11.492 1 95 595 PHE B N 1
ATOM 9404 C CA . PHE B 1 595 ? 24.484 -24 -10.68 1 95 595 PHE B CA 1
ATOM 9405 C C . PHE B 1 595 ? 24.875 -22.781 -11.484 1 95 595 PHE B C 1
ATOM 9407 O O . PHE B 1 595 ? 24.859 -21.656 -10.977 1 95 595 PHE B O 1
ATOM 9414 N N . GLY B 1 596 ? 25.281 -23.047 -12.703 1 95.75 596 GLY B N 1
ATOM 9415 C CA . GLY B 1 596 ? 25.594 -21.938 -13.586 1 95.75 596 GLY B CA 1
ATOM 9416 C C . GLY B 1 596 ? 24.422 -20.984 -13.797 1 95.75 596 GLY B C 1
ATOM 9417 O O . GLY B 1 596 ? 24.594 -19.766 -13.781 1 95.75 596 GLY B O 1
ATOM 9418 N N . LEU B 1 597 ? 23.25 -21.547 -13.984 1 96.75 597 LEU B N 1
ATOM 9419 C CA . LEU B 1 597 ? 22.062 -20.734 -14.156 1 96.75 597 LEU B CA 1
ATOM 9420 C C . LEU B 1 597 ? 21.766 -19.938 -12.891 1 96.75 597 LEU B C 1
ATOM 9422 O O . LEU B 1 597 ? 21.344 -18.781 -12.961 1 96.75 597 LEU B O 1
ATOM 9426 N N . LEU B 1 598 ? 21.969 -20.547 -11.734 1 96.5 598 LEU B N 1
ATOM 9427 C CA . LEU B 1 598 ? 21.797 -19.875 -10.453 1 96.5 598 LEU B CA 1
ATOM 9428 C C . LEU B 1 598 ? 22.703 -18.641 -10.359 1 96.5 598 LEU B C 1
ATOM 9430 O O . LEU B 1 598 ? 22.234 -17.547 -10.016 1 96.5 598 LEU B O 1
ATOM 9434 N N . VAL B 1 599 ? 23.922 -18.766 -10.734 1 95.5 599 VAL B N 1
ATOM 9435 C CA . VAL B 1 599 ? 24.906 -17.688 -10.633 1 95.5 599 VAL B CA 1
ATOM 9436 C C . VAL B 1 599 ? 24.578 -16.594 -11.641 1 95.5 599 VAL B C 1
ATOM 9438 O O . VAL B 1 599 ? 24.641 -15.406 -11.312 1 95.5 599 VAL B O 1
ATOM 9441 N N . VAL B 1 600 ? 24.203 -17.031 -12.82 1 96.69 600 VAL B N 1
ATOM 9442 C CA . VAL B 1 600 ? 23.891 -16.047 -13.859 1 96.69 600 VAL B CA 1
ATOM 9443 C C . VAL B 1 600 ? 22.703 -15.203 -13.422 1 96.69 600 VAL B C 1
ATOM 9445 O O . VAL B 1 600 ? 22.703 -13.984 -13.602 1 96.69 600 VAL B O 1
ATOM 9448 N N . MET B 1 601 ? 21.719 -15.82 -12.875 1 96.5 601 MET B N 1
ATOM 9449 C CA . MET B 1 601 ? 20.547 -15.086 -12.43 1 96.5 601 MET B CA 1
ATOM 9450 C C . MET B 1 601 ? 20.875 -14.164 -11.266 1 96.5 601 MET B C 1
ATOM 9452 O O . MET B 1 601 ? 20.375 -13.039 -11.203 1 96.5 601 MET B O 1
ATOM 9456 N N . ARG B 1 602 ? 21.766 -14.594 -10.398 1 95.56 602 ARG B N 1
ATOM 9457 C CA . ARG B 1 602 ? 22.172 -13.742 -9.289 1 95.56 602 ARG B CA 1
ATOM 9458 C C . ARG B 1 602 ? 22.969 -12.547 -9.773 1 95.56 602 ARG B C 1
ATOM 9460 O O . ARG B 1 602 ? 22.781 -11.43 -9.289 1 95.56 602 ARG B O 1
ATOM 9467 N N . VAL B 1 603 ? 23.781 -12.766 -10.703 1 96.19 603 VAL B N 1
ATOM 9468 C CA . VAL B 1 603 ? 24.594 -11.695 -11.266 1 96.19 603 VAL B CA 1
ATOM 9469 C C . VAL B 1 603 ? 23.703 -10.711 -12.016 1 96.19 603 VAL B C 1
ATOM 9471 O O . VAL B 1 603 ? 23.891 -9.492 -11.938 1 96.19 603 VAL B O 1
ATOM 9474 N N . THR B 1 604 ? 22.75 -11.289 -12.703 1 96.19 604 THR B N 1
ATOM 9475 C CA . THR B 1 604 ? 21.812 -10.422 -13.406 1 96.19 604 THR B CA 1
ATOM 9476 C C . THR B 1 604 ? 21.047 -9.531 -12.422 1 96.19 604 THR B C 1
ATOM 9478 O O . THR B 1 604 ? 20.812 -8.359 -12.703 1 96.19 604 THR B O 1
ATOM 9481 N N . SER B 1 605 ? 20.688 -10.094 -11.32 1 94.31 605 SER B N 1
ATOM 9482 C CA . SER B 1 605 ? 20 -9.32 -10.289 1 94.31 605 SER B CA 1
ATOM 9483 C C . SER B 1 605 ? 20.891 -8.195 -9.766 1 94.31 605 SER B C 1
ATOM 9485 O O . SER B 1 605 ? 20.406 -7.074 -9.547 1 94.31 605 SER B O 1
ATOM 9487 N N . ILE B 1 606 ? 22.188 -8.406 -9.617 1 94.44 606 ILE B N 1
ATOM 9488 C CA . ILE B 1 606 ? 23.125 -7.402 -9.156 1 94.44 606 ILE B CA 1
ATOM 9489 C C . ILE B 1 606 ? 23.219 -6.266 -10.172 1 94.44 606 ILE B C 1
ATOM 9491 O O . ILE B 1 606 ? 23.203 -5.09 -9.797 1 94.44 606 ILE B O 1
ATOM 9495 N N . ILE B 1 607 ? 23.203 -6.617 -11.375 1 94.62 607 ILE B N 1
ATOM 9496 C CA . ILE B 1 607 ? 23.344 -5.629 -12.438 1 94.62 607 ILE B CA 1
ATOM 9497 C C . ILE B 1 607 ? 22.094 -4.75 -12.492 1 94.62 607 ILE B C 1
ATOM 9499 O O . ILE B 1 607 ? 22.188 -3.527 -12.609 1 94.62 607 ILE B O 1
ATOM 9503 N N . ILE B 1 608 ? 20.969 -5.387 -12.406 1 93.12 608 ILE B N 1
ATOM 9504 C CA . ILE B 1 608 ? 19.703 -4.645 -12.461 1 93.12 608 ILE B CA 1
ATOM 9505 C C . ILE B 1 608 ? 19.625 -3.699 -11.258 1 93.12 608 ILE B C 1
ATOM 9507 O O . ILE B 1 608 ? 19.234 -2.535 -11.406 1 93.12 608 ILE B O 1
ATOM 9511 N N . LEU B 1 609 ? 19.984 -4.156 -10.117 1 90.31 609 LEU B N 1
ATOM 9512 C CA . LEU B 1 609 ? 19.922 -3.344 -8.906 1 90.31 609 LEU B CA 1
ATOM 9513 C C . LEU B 1 609 ? 20.891 -2.168 -9 1 90.31 609 LEU B C 1
ATOM 9515 O O . LEU B 1 609 ? 20.562 -1.048 -8.609 1 90.31 609 LEU B O 1
ATOM 9519 N N . LYS B 1 610 ? 22.062 -2.408 -9.523 1 88.75 610 LYS B N 1
ATOM 9520 C CA . LYS B 1 610 ? 23.062 -1.351 -9.688 1 88.75 610 LYS B CA 1
ATOM 9521 C C . LYS B 1 610 ? 22.578 -0.292 -10.672 1 88.75 610 LYS B C 1
ATOM 9523 O O . LYS B 1 610 ? 22.766 0.905 -10.445 1 88.75 610 LYS B O 1
ATOM 9528 N N . LYS B 1 611 ? 21.953 -0.76 -11.695 1 86.62 611 LYS B N 1
ATOM 9529 C CA . LYS B 1 611 ? 21.453 0.167 -12.703 1 86.62 611 LYS B CA 1
ATOM 9530 C C . LYS B 1 611 ? 20.312 1.017 -12.148 1 86.62 611 LYS B C 1
ATOM 9532 O O . LYS B 1 611 ? 20.234 2.215 -12.422 1 86.62 611 LYS B O 1
ATOM 9537 N N . LYS B 1 612 ? 19.484 0.447 -11.383 1 82.88 612 LYS B N 1
ATOM 9538 C CA . LYS B 1 612 ? 18.359 1.169 -10.789 1 82.88 612 LYS B CA 1
ATOM 9539 C C . LYS B 1 612 ? 18.844 2.121 -9.695 1 82.88 612 LYS B C 1
ATOM 9541 O O . LYS B 1 612 ? 18.25 3.188 -9.5 1 82.88 612 LYS B O 1
ATOM 9546 N N . ALA B 1 613 ? 19.766 1.686 -8.984 1 77.56 613 ALA B N 1
ATOM 9547 C CA . ALA B 1 613 ? 20.297 2.494 -7.887 1 77.56 613 ALA B CA 1
ATOM 9548 C C . ALA B 1 613 ? 21.031 3.719 -8.414 1 77.56 613 ALA B C 1
ATOM 9550 O O . ALA B 1 613 ? 21.078 4.758 -7.754 1 77.56 613 ALA B O 1
ATOM 9551 N N . LYS B 1 614 ? 21.625 3.539 -9.555 1 67.75 614 LYS B N 1
ATOM 9552 C CA . LYS B 1 614 ? 22.375 4.652 -10.141 1 67.75 614 LYS B CA 1
ATOM 9553 C C . LYS B 1 614 ? 21.422 5.762 -10.594 1 67.75 614 LYS B C 1
ATOM 9555 O O . LYS B 1 614 ? 21.797 6.938 -10.602 1 67.75 614 LYS B O 1
ATOM 9560 N N . PHE B 1 615 ? 20.062 5.242 -11 1 57.56 615 PHE B N 1
ATOM 9561 C CA . PHE B 1 615 ? 19.141 6.223 -11.562 1 57.56 615 PHE B CA 1
ATOM 9562 C C . PHE B 1 615 ? 18.156 6.711 -10.508 1 57.56 615 PHE B C 1
ATOM 9564 O O . PHE B 1 615 ? 17.25 7.488 -10.812 1 57.56 615 PHE B O 1
ATOM 9571 N N . VAL B 1 616 ? 17.969 5.941 -9.586 1 51.59 616 VAL B N 1
ATOM 9572 C CA . VAL B 1 616 ? 16.891 6.344 -8.695 1 51.59 616 VAL B CA 1
ATOM 9573 C C . VAL B 1 616 ? 16.781 7.867 -8.672 1 51.59 616 VAL B C 1
ATOM 9575 O O . VAL B 1 616 ? 15.68 8.414 -8.617 1 51.59 616 VAL B O 1
ATOM 9578 N N . PHE B 1 617 ? 17.797 8.672 -8.305 1 43.66 617 PHE B N 1
ATOM 9579 C CA . PHE B 1 617 ? 17.453 10.086 -8.312 1 43.66 617 PHE B CA 1
ATOM 9580 C C . PHE B 1 617 ? 17.953 10.75 -9.594 1 43.66 617 PHE B C 1
ATOM 9582 O O . PHE B 1 617 ? 19 10.391 -10.125 1 43.66 617 PHE B O 1
#

Solvent-accessible surface area (backbone atoms only — not comparable to full-atom values): 63369 Å² total; per-residue (Å²): 138,84,82,79,80,78,81,77,70,83,72,70,85,71,71,89,73,69,62,87,64,57,80,56,60,65,40,50,38,66,63,23,60,77,47,61,86,60,83,51,47,28,42,35,35,43,47,31,28,36,29,54,65,89,45,72,49,33,48,57,31,64,54,73,44,52,45,37,31,27,32,35,38,35,39,56,91,83,12,35,67,68,58,50,52,31,46,66,46,22,50,43,65,48,71,54,98,53,28,46,64,43,62,48,39,22,54,47,29,44,72,51,64,38,58,78,49,26,71,40,39,24,74,38,62,61,74,79,67,71,64,34,66,35,23,50,47,55,51,38,44,53,44,37,47,23,39,39,27,46,64,66,65,52,49,71,66,53,50,50,49,51,43,51,32,49,32,56,43,56,69,34,64,92,49,31,82,38,35,38,25,54,98,86,36,86,44,55,53,66,42,56,50,46,43,41,52,49,45,49,42,49,64,73,58,43,49,29,39,38,30,39,38,70,52,68,92,40,54,72,64,42,34,43,52,50,49,50,45,48,40,54,47,4,62,54,31,29,20,31,38,34,36,44,78,77,65,47,38,74,49,52,68,64,34,49,26,36,35,34,33,50,80,16,26,50,42,41,73,46,52,47,87,47,48,59,55,49,37,28,74,62,54,71,44,74,73,60,84,44,25,18,64,64,43,50,53,50,47,45,72,71,68,51,57,66,69,53,53,48,44,30,25,53,51,32,52,53,49,36,60,68,54,48,48,52,51,48,51,51,43,38,68,66,39,63,85,67,80,64,70,70,68,52,75,42,55,28,54,64,65,58,39,22,52,53,44,31,50,50,50,52,46,40,58,68,66,40,55,66,63,54,51,53,54,51,49,50,47,46,56,52,33,48,51,51,18,51,49,41,49,49,50,38,62,73,80,48,64,67,55,36,70,72,31,62,63,57,36,41,30,39,52,26,50,51,42,48,54,49,47,47,32,25,51,61,32,22,58,57,33,26,56,49,37,28,68,48,45,60,40,48,42,52,40,40,68,70,46,41,52,61,54,62,36,52,53,50,24,54,49,59,57,44,50,59,52,43,39,50,49,25,44,51,43,42,66,58,24,38,69,50,18,30,58,75,33,58,66,67,60,50,30,51,39,36,24,52,36,22,52,35,25,31,24,51,17,41,33,38,18,51,70,35,93,39,41,70,57,28,60,67,50,44,54,75,62,50,47,59,26,55,53,53,50,35,75,37,30,38,55,70,69,31,46,76,91,58,49,67,57,51,78,76,25,53,51,29,40,37,37,47,52,51,47,40,51,54,65,47,78,75,52,58,71,59,22,60,39,54,73,45,58,75,89,40,54,67,54,40,53,49,50,42,50,48,52,31,51,50,33,46,50,50,27,40,50,44,41,47,55,47,47,69,53,69,86,135,82,81,79,77,78,77,76,73,80,72,70,83,66,78,85,73,70,64,85,61,59,82,57,60,64,42,52,39,64,64,22,60,76,46,61,86,60,82,49,47,29,41,34,35,43,48,31,28,36,27,54,66,90,46,72,48,33,48,57,31,62,55,73,45,50,45,37,31,27,31,35,38,36,39,56,91,82,12,36,68,68,56,52,51,32,45,66,44,22,52,41,67,48,73,53,96,53,28,46,62,46,62,48,39,21,54,46,29,46,74,50,63,37,58,78,49,25,71,39,39,22,75,38,62,62,75,80,67,72,62,34,64,36,22,50,48,56,52,37,46,52,44,36,48,22,40,40,27,46,63,66,65,52,52,72,66,55,49,51,49,51,42,52,32,49,33,55,46,56,68,33,66,90,48,32,81,38,36,39,25,53,98,87,35,86,44,56,54,64,42,56,49,45,44,42,53,49,44,49,43,48,65,73,58,40,49,28,39,39,32,38,39,72,51,68,91,41,53,72,63,42,35,44,53,51,50,50,41,47,42,53,47,4,63,53,30,29,19,29,39,34,35,43,78,76,66,47,39,75,50,53,70,64,33,48,27,35,35,32,31,51,79,15,26,48,42,41,74,46,51,47,88,48,48,58,56,50,38,28,74,62,52,70,43,75,74,60,84,43,26,18,63,64,44,50,51,50,47,46,72,71,68,50,56,69,68,54,52,47,43,29,26,52,51,32,52,53,49,36,60,68,53,48,49,52,53,48,52,51,42,36,68,67,38,63,85,63,78,65,71,68,68,52,76,42,55,28,53,64,65,57,41,22,53,54,44,31,53,49,50,53,48,38,58,69,66,40,53,68,64,55,50,54,53,52,50,50,48,48,55,55,33,50,51,50,19,52,48,41,47,49,50,38,61,75,79,46,64,67,55,35,72,73,31,65,63,56,37,42,28,39,52,25,49,53,43,48,53,49,48,48,33,27,51,59,32,21,58,58,33,26,55,49,37,29,67,47,44,60,41,48,42,51,41,40,68,68,47,42,54,60,54,61,37,52,54,50,25,53,49,60,58,42,50,60,51,44,40,50,50,25,43,52,45,42,67,60,24,40,70,48,17,30,58,74,33,57,67,67,58,51,30,51,40,37,23,51,36,21,50,35,25,32,24,52,16,42,33,38,18,52,70,36,94,38,41,69,57,28,60,66,50,43,54,76,64,49,47,60,28,55,56,54,50,34,75,36,30,39,56,71,69,31,47,75,91,58,48,68,58,51,79,75,26,52,52,30,39,37,36,49,52,51,46,42,51,54,65,46,77,76,53,59,71,60,21,59,40,54,71,47,59,73,89,41,53,66,54,39,54,49,49,43,50,47,51,32,52,51,34,47,51,50,26,38,52,46,42,48,55,48,49,69,51,68,88

Nearest PDB structures (foldseek):
  8p8a-assembly1_A  TM=8.712E-01  e=1.896E-31  Homo sapiens
  7jr7-assembly1_A  TM=9.018E-01  e=4.185E-30  Homo sapiens
  7oj8-assembly1_A  TM=8.316E-01  e=3.646E-31  Homo sapiens
  5do7-assembly2_C  TM=8.815E-01  e=2.428E-27  Homo sapiens
  5do7-assembly2_D  TM=8.698E-01  e=2.787E-26  Homo sapiens

pLDDT: mean 83.57, std 15.6, range [23.11, 97.69]

Radius of gyration: 35.6 Å; Cα contacts (8 Å, |Δi|>4): 2026; chains: 2; bounding box: 83×132×79 Å

Sequence (1234 aa):
MTTTTSDSEPVAPGPFRAKDLEHSTSAFRCISEAHHGQSGSSLEWNNLTFKIGDKTILKDCTGLLKPGELTAVLGPSGSGKSTLMNVLGGRQRAKGNGKSFEGAVSFSGQVDEPVRFRSRIAYVMQDDSLIATSTPREILEFSARLRLGAKQNMTKDEVKCLVQDLIESLRLTSCSETLVGNELIKGISGGERKRTSVGVELITKPDMIFLDEPLSGLDSYAAFTTVTVLKELAESGVPVMITVHQPSSEIYQLFDNVMILSAGEMVYYGKTSKVTEFFDVHGGLRCPSNFNPADFVLFVLQTEPQETIQKLVSAYKKNAEENIVPAINSIRQTHKELAIDTTGPGRASMMVQFRELLYREIQGTMRNPVVLIMRYMILLVLGLTFALIFFDVGESRDQDYWLGNAAVFQSYFGAIVALNIMAMMGSAQTAVLAYPAQRGIFLREYASNMYSAVPYVASKTLVELPLSFADSLFLMIITYWLMNLQGNFILWVLTLWLVNLCASSLAQVLGASCNSAAQAIQVLPLLTVPQILFGGIFTPIENIPVWLRWLQYVCFLKYGVNIAYLIEFGDDFDVINDQQNIDPDLIGLYLGVTFGLLVVMRVTSIIILKKKAKFVFMTTTTSDSEPVAPGPFRAKDLEHSTSAFRCISEAHHGQSGSSLEWNNLTFKIGDKTILKDCTGLLKPGELTAVLGPSGSGKSTLMNVLGGRQRAKGNGKSFEGAVSFSGQVDEPVRFRSRIAYVMQDDSLIATSTPREILEFSARLRLGAKQNMTKDEVKCLVQDLIESLRLTSCSETLVGNELIKGISGGERKRTSVGVELITKPDMIFLDEPLSGLDSYAAFTTVTVLKELAESGVPVMITVHQPSSEIYQLFDNVMILSAGEMVYYGKTSKVTEFFDVHGGLRCPSNFNPADFVLFVLQTEPQETIQKLVSAYKKNAEENIVPAINSIRQTHKELAIDTTGPGRASMMVQFRELLYREIQGTMRNPVVLIMRYMILLVLGLTFALIFFDVGESRDQDYWLGNAAVFQSYFGAIVALNIMAMMGSAQTAVLAYPAQRGIFLREYASNMYSAVPYVASKTLVELPLSFADSLFLMIITYWLMNLQGNFILWVLTLWLVNLCASSLAQVLGASCNSAAQAIQVLPLLTVPQILFGGIFTPIENIPVWLRWLQYVCFLKYGVNIAYLIEFGDDFDVINDQQNIDPDLIGLYLGVTFGLLVVMRVTSIIILKKKAKFVF

Organism: Perkinsus marinus (strain ATCC 50983 / TXsc) (NCBI:txid423536)

Foldseek 3Di:
DPPPPPPPDPDPPDDPDCPVVPPQLVLCVVLLVVVPPDQFKKKWWFQKWKDAAPRTQAGGAGDMFHFLFEEEEEAAPSLCSVVVLCQQLLNDDCDDPRMHIDTWMDMLQHTDGSVLCNLQEQEAEDDQDDDQLDFLLLLLLLLLCFQPCQPPVDDSVRSNSSSVSLCSLLVVVVQRHWGCHDPVGDTDDLLSSLSSSQSSRCSNSHSEYEYEASCPPHDQVSSLSRLVSVSSSRNSTHGYYYYHHDHDLSSLVSGQWYWYGASNATLDIDGSVCQQVLCCVQQVDHDDPPDRVSVSVRVCSVPPDPVSSVSSRVVRVVVCVVPVVVVSVVSNVVDDPPVSVSPRSDTHDLVSLLVSLLVVVLSSVVSDVVLVVVLLVVLQVVLLVLLVVLFQLQVDLDPVVCVVPVVSVLSVLVSLLVLLLCLLCSLLLSLLQPLLSCLVVVLVCVLSVSHALVSNLVSVLVSVLVVLLVSLLSSLVSRVVRNVFDFDSVLSSVLSSLSNLLSSLLSLLLSLQDNHSVVSVVCSCVPSVVLSVLLCSVHFLVPDDPVCSVVNLLRLSNLSSLSSCCRRNNQPDVVVCVRNVRDNVCNVVSVVSSVVSSVVSSVSSSVSSNVCSVPVD/DPPPPPPPPPPPPDDDPCVVVPPLQPLCVVLLVVVPPDQFKKKWWFQKWKDAAPRTQAGGAGDMFHFLFEEEEEAAPSLCSVVVLCQQLLNDDCDDPRMHIDTWMDMLQHTDGSVLCNLQEQEAEDDQDDDQLDFLLLLLLLLLCFQVCAPPVDDSVRSNSSSVSLCSLLVVVVQRHWGCHDPVGDTDDLLSSLSSSQSSRCSNSHSEYEYEASCPPHDQVSSLSRLVSVSSSRNSTHGYYYYHHDHDLSSLVSGQWYWYGASNATLDIDGSVCQQVLCCVQQVDHDDPPDRVSVRVRVCSVPPDPVSSVSSRVVRVVVCVVPVVVVSVVSNVPDDPPVSPSVRSDTHDLVSLLVSLLVVLLSSVVSDVVLVVVLLVVLQVVLLVLLVVLFQLQVDLDPVVCVVPVVSVLSVLVSLLVLLLCLLCSLLLSLLQPLLSCLVVVLVCVLSVSHALVSNLVSVLVSVLVVLLVSLLSSCVSRVVRNVFDFDSVLSSVLSSLSNLLSSLLSLLLSLQDNHSVVSVVCSCVPSVVLSVLLCSVHFLVPDDPVCSVVNLLRLSNLSSLSSCCRRNNQPDVVVCVRNVRDNVCNVVSVVSSVVSSVVSSVSSSVSSNVCSVPVD

Secondary structure (DSSP, 8-state):
--------------S--GGGGGGGGGTTHHHHHTTTTS----EEEEEEEEEETTEEEEEEEEEEE-TT-EEEEE--TTSSHHHHHHHHTT-S-SSBTTEEEEEEEEETTEE--GGGGGGGEEEE-SS----TTS-HHHHHHHHHHHHTHHHH---HHHHHHHHHHHHHHTT-GGGTTS----SSS----HHHHHHHHHHHHHTT--SEEEEESTTTT--HHHHHHHHHHHHHHHHTT--EEEE-SS--HHHHTT-SEEEEEETTEEEEEEEGGGHHHHHHHHH--PPPTT--HHHHHHHHHHHS-HHHHHHHHHHHHHHIIIIIHHHHHHHHHS--------S-SPPPPHHHHHHHHHHHHHHHHHT-HHHHHHHHHHHHHHHHHHHHHTTTTT----HHHHHH-HHHHHHHHHHHHHHHHHHHHHHHHHHHHHHHHHHHHHHHHHHTT---HHHHHHHHHHHHHHHHHHHHHHHHHHHTTTTT--S-HHHHHHHHHHHHHHHHHHHHHHHHH-SSHHHHHHHHHHHHHHHHHTTSSSS-GGGS-HHHHGGGGG-HHHHHHHHHHHHHHTT--HHHHHHHT--GGGHHHHHHHHHHHHHHHHHHHHHHHHHHHHH--/--------------S--GGGGGGGGTTTHHHHHTTSSS----EEEEEEEEEETTEEEEEEEEEEE-TT-EEEEE--TTSSHHHHHHHHTT-S-SSBTTEEEEEEEEETTEE--GGGGGGGEEEE-SS----TTS-HHHHHHHHHHHHTHHHH---HHHHHHHHHHHHHHTT-GGGTTS----SSS----HHHHHHHHHHHHHTT--SEEEEESTTTT--HHHHHHHHHHHHHHHHTT--EEEE-SS--HHHHTT-SEEEEEETTEEEEEEEGGGHHHHHHHHH--PPPTT--HHHHHHHHHHHS-HHHHHHHHHHHHHHIIIIIHHHHHHHHHH----------SPPPPHHHHHHHHHHHHHHHHHT-HHHHHHHHHHHHHHHHHHHHHTTTTT----HHHHHH-HHHHHHHHHHHHHHHHHHHHHHHHHHHHHHHHHHHHHHHHHHTT---HHHHHHHHHHHHHHHHHHHHHHHHHHHTTTTT--S-HHHHHHHHHHHHHHHHHHHHHHHHH-SSHHHHHHHHHHHHHHHHHTTSSSS-GGGS-HHHHGGGGG-HHHHHHHHHHHHHHTT--HHHHHHHT--GGGHHHHHHHHHHHHHHHHHHHHHHHHHHHHH--